Protein AF-A0A0J7KMX7-F1 (afdb_monomer_lite)

InterPro domains:
  IPR000917 Sulfatase, N-terminal [PF00884] (18-261)
  IPR000917 Sulfatase, N-terminal [PF00884] (419-733)
  IPR017850 Alkaline-phosphatase-like, core domain superfamily [G3DSA:3.40.720.10] (3-287)
  IPR017850 Alkaline-phosphatase-like, core domain superfamily [G3DSA:3.40.720.10] (419-759)
  IPR017850 Alkaline-phosphatase-like, core domain superfamily [SSF53649] (4-416)
  IPR017850 Alkaline-phosphatase-like, core domain superfamily [SSF53649] (419-877)
  IPR024607 Sulfatase, conserved site [PS00149] (35-45)
  IPR024607 Sulfatase, conserved site [PS00149] (501-511)
  IPR024607 Sulfatase, conserved site [PS00523] (453-465)
  IPR047115 Arylsulfatase B [PTHR10342] (419-878)

Sequence (880 aa):
MLLHAGMQGEGIQGGEPRGIPLNVRILPEYLRSLGYMTKLIGKWHVGYYTPQHTPLHRGFDSFLGFYNSHVTYYDYKYSFQNMSGYDMHRGDAPAYGSTDKYVTDLFTDEAIRIIQYHEPSRPLYLQISHLAVHAPLESPHDYGHYDRQFMHIREINRRKYARMVSRLDNSVGRIVQALGSRGMLKDSLILFLTDNGAASIGKFRNYGSNYPLRGMKYTLYEGGVRGAAVLWSPRLRKTARVCDDLMHVTDWLPTLYSIAGGDVRDLGEIDGVDQWCMLNGSLPSARDRLLLNIDEISKTEGAIYKQFKLLRGSIEGGYYDGYYRDIERLMPHDHKKSIQEDMPLYTDTVLKSAVSQSITRHLGDPVTQPSTMIQLRREATVNCRPRDSFITCNVTECLFDINNDPCETKNIAEQYSRGWNDVSFHGADEIPTPNIDALAYNGVILNRHYVLPICTPSRTAFLTGKYPIRTGMQGYPLRGAEPRGIPLNNILLPEYLRRFGYATHLVGKWHVGYHTKNYGPTRRGFDNFVGYYNGYIQYFNHTLYENEQFGYDLHRIVGDNHTIEYRYEYMTDLITDEAENIISSHNPAQPLYLQLAHLAAHSSDAEEIMEVRNWEETNVTLGYIEDINRRKYASVVATLDESVGRVIDALKRADMLKNSIIIFIADNGAQTEGILKNHGSNYPLRGLKFSLFEGGIRGAACIYSPLIDHPSRVSTQLFHITDWLPTLYSAAGGNPNDLKQLDGIDQWSAIKSARDGKRKSVLMNIDEKNNEAALIGYYKLVRDKSEYQKYYDYSGNNALYPKYNATNVLASPAASAIANISTSVLNKNKIMQLRKEATVICKNFMDFSNCTNRTCLFNVYEDPCETTDLSSKYPKVTLN

Organism: Lasius niger (NCBI:txid67767)

Foldseek 3Di:
DCVVQVVFDDFDAPLPQDFRDLPAQDQLQLLVVLQAQEEEEEEDRRDDNDLCRDPVVRNHVWYWYFYHPAADQFQCWDDDDPDIDRTTDTRVHGPPPPGGDGSLVVRLVVLLVCLLPDDLVTHYHYHYPDRPPWDPQDADPVCVVQCVVCVVQPPVLLSSSVRSVVSNLVSVLSNLLSCLVSLNQQPDKDKDKDPWAAQCDDDGHSVDALPPAWFGDPDPTCNTAVIDMDIDHPPQQDPLADQPADAHPQQCSLQVSVVSVHDSVVSPDGPHHHCNCVRSPNDGGPDQKDWPDQHPVQRWGWMGGHQKIKIAHDGPRCPGGFHRDRPVVVDDPDDPDPPVVPHDDPLVCVCPGSNQVSCCVRPHDGPDDSVSVVVRVVVPDDDDDADRDDDGNHAPIFMDRCVVVVRSRDGCPCVQFFAQAQEPLRPFQQFDQLQVLLQPQQAEWALQEWAFLDFQQRLLLLFQLAGCVVQVSPDDFDFPLDLFFRPLPGQTLLQLVVVLQAQFEEEEEDRGDPNDVCRDPCVRRHQWYWYFYHPAADQFQCWADTPNDIDHGTWTDHNHDIDGDGGRAGRLVVLLVVLLVCLLPDDLVGHYHYHRDDNPPFFGPPPLRQDAPDPVCLCVPNVLVPPPLLSSNSRSSNSNSVSSLSNLLSCLVSVNQQADKDKDKDNWAAQCDDDRHRNRFRPPAAFGRLWPTCRSIRMGITMHHNQAPDGRYYDNAHHYSSQNSLQVCVVSVHDSVVSPDRPHDHCVCCRRVVDHGPDQKDFRDDDVVAWGWIGGRQKIKIQGQDPTGAHDDDRSRDPSRDGDDVVSSCVGSNNVSCVVNDPDDDDPVSSVVSSSVSHDGADDRPAADHRHPFIFMDRCVVHVRRRDTCCVVCVVVGPD

pLDDT: mean 89.1, std 11.04, range [34.88, 98.75]

Secondary structure (DSSP, 8-state):
-TTTTT--SSPPPTT-S--S-TTS--HHHHHHHTT-EEEEEEE--S--SSGGGSGGGTT-SEEEEESSS---TTT-EEEETTEEEE-EEETTEE-TT-TTS-HHHHHHHHHHHHHHHS-TTS-EEEEEE--TTPSS----S-HHHHHHHTTT--SHHHHHHHHHHHHHHHHHHHHHHHHHHTT-GGG--EEEE-SS----SSTT------TTSS--TTSSSHHHH---EEEE-TT-SS-S----S---GGGHHHHHHHHTT--GGGG-S-S----HHHHTTSSS-S-SEEEEEEETTTTEEEEEETTEEEEE--GGGGTT-S----GGGGS--------GGGSPPHHHHHHTSHHHHHHHHHH-S-SS-HHHHHHHHHHT-------S----TTSS-EEEETTT-TT-----GGGG----TTSGGGT-SSS--HHHHHHHHHSEEETTEE--SSHHHHHHHHHHSS-GGGTT--SSPPPTT-S--S-TTSPPHHHHHHHTT-EEEEEEE--S--SSGGGSGGGTT-SEEEEESSS---TTT-EEEETTEEEE--EEEETTEEEE----S-HHHHHHHHHHHHHHHS-TTS-EEEEEE--TT---SSSSSS--S-HHHHHHHHTT--SHHHHHHHHHHHHHHHHHHHHHHHHHHTT-GGG--EEEE-SS----SSTT------TTSS--TT--SHHHHBPPEEEE-TT-SS-SEEE-S-EEGGGHHHHHHHHTT--GGG-TT-S----HHHHHH-PPPS--EEEEEE-SSSEEEEEETTEEEEEE-SS--S-----S--TTSPPP-HHHHHTSHHHHHHHTT-SS---HHHHHHHHHHH----S--S-----SSS-EEEETTT-TT--S--TTT-HHHH--

Structure (mmCIF, N/CA/C/O backbone):
data_AF-A0A0J7KMX7-F1
#
_entry.id   AF-A0A0J7KMX7-F1
#
loop_
_atom_site.group_PDB
_atom_site.id
_atom_site.type_symbol
_atom_site.label_atom_id
_atom_site.label_alt_id
_atom_site.label_comp_id
_atom_site.label_asym_id
_atom_site.label_entity_id
_atom_site.label_seq_id
_atom_site.pdbx_PDB_ins_code
_atom_site.Cartn_x
_atom_site.Cartn_y
_atom_site.Cartn_z
_atom_site.occupancy
_atom_site.B_iso_or_equiv
_atom_site.auth_seq_id
_atom_site.auth_comp_id
_atom_site.auth_asym_id
_atom_site.auth_atom_id
_atom_site.pdbx_PDB_model_num
ATOM 1 N N . MET A 1 1 ? 9.677 -7.112 -25.890 1.00 45.56 1 MET A N 1
ATOM 2 C CA . MET A 1 1 ? 10.521 -7.639 -26.977 1.00 45.56 1 MET A CA 1
ATOM 3 C C . MET A 1 1 ? 11.489 -8.673 -26.419 1.00 45.56 1 MET A C 1
ATOM 5 O O . MET A 1 1 ? 11.495 -9.780 -26.923 1.00 45.56 1 MET A O 1
ATOM 9 N N . LEU A 1 2 ? 12.241 -8.377 -25.345 1.00 46.12 2 LEU A N 1
ATOM 10 C CA . LEU A 1 2 ? 13.141 -9.357 -24.703 1.00 46.12 2 LEU A CA 1
ATOM 11 C C . LEU A 1 2 ? 12.406 -10.524 -24.014 1.00 46.12 2 LEU A C 1
ATOM 13 O O . LEU A 1 2 ? 12.855 -11.656 -24.152 1.00 46.12 2 LEU A O 1
ATOM 17 N N . LEU A 1 3 ? 11.262 -10.260 -23.360 1.00 53.22 3 LEU A N 1
ATOM 18 C CA . LEU A 1 3 ? 10.352 -11.278 -22.794 1.00 53.22 3 LEU A CA 1
ATOM 19 C C . LEU A 1 3 ? 9.886 -12.279 -23.857 1.00 53.22 3 LEU A C 1
ATOM 21 O O . LEU A 1 3 ? 10.159 -13.468 -23.768 1.00 53.22 3 LEU A O 1
ATOM 25 N N . HIS A 1 4 ? 9.250 -11.772 -24.914 1.00 57.50 4 HIS A N 1
ATOM 26 C CA . HIS A 1 4 ? 8.738 -12.595 -26.012 1.00 57.50 4 HIS A CA 1
ATOM 27 C C . HIS A 1 4 ? 9.840 -13.281 -26.835 1.00 57.50 4 HIS A C 1
ATOM 29 O O . HIS A 1 4 ? 9.581 -14.301 -27.464 1.00 57.50 4 HIS A O 1
ATOM 35 N N . ALA A 1 5 ? 11.065 -12.744 -26.823 1.00 64.88 5 ALA A N 1
ATOM 36 C CA . ALA A 1 5 ? 12.210 -13.320 -27.523 1.00 64.88 5 ALA A CA 1
ATOM 37 C C . ALA A 1 5 ? 13.050 -14.283 -26.662 1.00 64.88 5 ALA A C 1
ATOM 39 O O . ALA A 1 5 ? 14.007 -14.849 -27.183 1.00 64.88 5 ALA A O 1
ATOM 40 N N . GLY A 1 6 ? 12.748 -14.451 -25.365 1.00 62.81 6 GLY A N 1
ATOM 41 C CA . GLY A 1 6 ? 13.539 -15.296 -24.456 1.00 62.81 6 GLY A CA 1
ATOM 42 C C . GLY A 1 6 ? 14.976 -14.800 -24.239 1.00 62.81 6 GLY A C 1
ATOM 43 O O . GLY A 1 6 ? 15.877 -15.583 -23.954 1.00 62.81 6 GLY A O 1
ATOM 44 N N . MET A 1 7 ? 15.207 -13.497 -24.407 1.00 74.44 7 MET A N 1
ATOM 45 C CA . MET A 1 7 ? 16.535 -12.863 -24.375 1.00 74.44 7 MET A CA 1
ATOM 46 C C . MET A 1 7 ? 16.782 -12.102 -23.062 1.00 74.44 7 MET A C 1
ATOM 48 O O . MET A 1 7 ? 17.544 -11.139 -23.029 1.00 74.44 7 MET A O 1
ATOM 52 N N . GLN A 1 8 ? 16.096 -12.502 -21.992 1.00 69.38 8 GLN A N 1
ATOM 53 C CA . GLN A 1 8 ? 16.227 -11.917 -20.656 1.00 69.38 8 GLN A CA 1
ATOM 54 C C . GLN A 1 8 ? 17.433 -12.503 -19.905 1.00 69.38 8 GLN A C 1
ATOM 56 O O . GLN A 1 8 ? 17.935 -13.569 -20.265 1.00 69.38 8 GLN A O 1
ATOM 61 N N . GLY A 1 9 ? 17.889 -11.810 -18.860 1.00 66.69 9 GLY A N 1
ATOM 62 C CA . GLY A 1 9 ? 19.035 -12.217 -18.043 1.00 66.69 9 GLY A CA 1
ATOM 63 C C . GLY A 1 9 ? 20.355 -11.583 -18.485 1.00 66.69 9 GLY A C 1
ATOM 64 O O . GLY A 1 9 ? 20.386 -10.479 -19.034 1.00 66.69 9 GLY A O 1
ATOM 65 N N . GLU A 1 10 ? 21.472 -12.270 -18.228 1.00 69.62 10 GLU A N 1
ATOM 66 C CA . GLU A 1 10 ? 22.795 -11.760 -18.593 1.00 69.62 10 GLU A CA 1
ATOM 67 C C . GLU A 1 10 ? 22.977 -11.635 -20.116 1.00 69.62 10 GLU A C 1
ATOM 69 O O . GLU A 1 10 ? 22.437 -12.414 -20.913 1.00 69.62 10 GLU A O 1
ATOM 74 N N . GLY A 1 11 ? 23.773 -10.638 -20.524 1.00 74.00 11 GLY A N 1
ATOM 75 C CA . GLY A 1 11 ? 24.119 -10.426 -21.929 1.00 74.00 11 GLY A CA 1
ATOM 76 C C . GLY A 1 11 ? 24.773 -11.665 -22.547 1.00 74.00 11 GLY A C 1
ATOM 77 O O . GLY A 1 11 ? 25.501 -12.381 -21.867 1.00 74.00 11 GLY A O 1
ATOM 78 N N . ILE A 1 12 ? 24.519 -11.898 -23.838 1.00 82.38 12 ILE A N 1
ATOM 79 C CA . ILE A 1 12 ? 25.042 -13.065 -24.563 1.00 82.38 12 ILE A CA 1
ATOM 80 C C . ILE A 1 12 ? 26.568 -13.089 -24.492 1.00 82.38 12 ILE A C 1
ATOM 82 O O . ILE A 1 12 ? 27.230 -12.166 -24.964 1.00 82.38 12 ILE A O 1
ATOM 86 N N . GLN A 1 13 ? 27.137 -14.148 -23.926 1.00 81.69 13 GLN A N 1
ATOM 87 C CA . GLN A 1 13 ? 28.582 -14.341 -23.925 1.00 81.69 13 GLN A CA 1
ATOM 88 C C . GLN A 1 13 ? 29.049 -14.933 -25.260 1.00 81.69 13 GLN A C 1
ATOM 90 O O . GLN A 1 13 ? 28.269 -15.503 -26.029 1.00 81.69 13 GLN A O 1
ATOM 95 N N . GLY A 1 14 ? 30.340 -14.777 -25.562 1.00 78.44 14 GLY A N 1
ATOM 96 C CA . GLY A 1 14 ? 30.901 -15.344 -26.783 1.00 78.44 14 GLY A CA 1
ATOM 97 C C . GLY A 1 14 ? 30.680 -16.858 -26.858 1.00 78.44 14 GLY A C 1
ATOM 98 O O . GLY A 1 14 ? 30.738 -17.549 -25.848 1.00 78.44 14 GLY A O 1
ATOM 99 N N . GLY A 1 15 ? 30.371 -17.381 -28.042 1.00 73.38 15 GLY A N 1
ATOM 100 C CA . GLY A 1 15 ? 30.168 -18.820 -28.241 1.00 73.38 15 GLY A CA 1
ATOM 101 C C . GLY A 1 15 ? 28.919 -19.436 -27.589 1.00 73.38 15 GLY A C 1
ATOM 102 O O . GLY A 1 15 ? 28.710 -20.637 -27.754 1.00 73.38 15 GLY A O 1
ATOM 103 N N . GLU A 1 16 ? 28.069 -18.669 -26.894 1.00 84.94 16 GLU A N 1
ATOM 104 C CA . GLU A 1 16 ? 26.796 -19.193 -26.388 1.00 84.94 16 GLU A CA 1
ATOM 105 C C . GLU A 1 16 ? 25.876 -19.634 -27.542 1.00 84.94 16 GLU A C 1
ATOM 107 O O . GLU A 1 16 ? 25.767 -18.927 -28.551 1.00 84.94 16 GLU A O 1
ATOM 112 N N . PRO A 1 17 ? 25.149 -20.761 -27.400 1.00 87.31 17 PRO A N 1
ATOM 113 C CA . PRO A 1 17 ? 24.305 -21.304 -28.455 1.00 87.31 17 PRO A CA 1
ATOM 114 C C . PRO A 1 17 ? 22.946 -20.601 -28.577 1.00 87.31 17 PRO A C 1
ATOM 116 O O . PRO A 1 17 ? 21.908 -21.246 -28.719 1.00 87.31 17 PRO A O 1
ATOM 119 N N . ARG A 1 18 ? 22.930 -19.267 -28.494 1.00 86.12 18 ARG A N 1
ATOM 120 C CA . ARG A 1 18 ? 21.712 -18.453 -28.580 1.00 86.12 18 ARG A CA 1
ATOM 121 C C . ARG A 1 18 ? 21.936 -17.125 -29.302 1.00 86.12 18 ARG A C 1
ATOM 123 O O . ARG A 1 18 ? 23.049 -16.611 -29.398 1.00 86.12 18 ARG A O 1
ATOM 130 N N . GLY A 1 19 ? 20.844 -16.565 -29.800 1.00 88.88 19 GLY A N 1
ATOM 131 C CA . GLY A 1 19 ? 20.765 -15.249 -30.422 1.00 88.88 19 GLY A CA 1
ATOM 132 C C . GLY A 1 19 ? 19.311 -14.832 -30.589 1.00 88.88 19 GLY A C 1
ATOM 133 O O . GLY A 1 19 ? 18.416 -15.576 -30.188 1.00 88.88 19 GLY A O 1
ATOM 134 N N . ILE A 1 20 ? 19.065 -13.659 -31.185 1.00 89.44 20 ILE A N 1
ATOM 135 C CA . ILE A 1 20 ? 17.686 -13.226 -31.470 1.00 89.44 20 ILE A CA 1
ATOM 136 C C . ILE A 1 20 ? 16.990 -14.334 -32.271 1.00 89.44 20 ILE A C 1
ATOM 138 O O . ILE A 1 20 ? 17.501 -14.662 -33.351 1.00 89.44 20 ILE A O 1
ATOM 142 N N . PRO A 1 21 ? 15.835 -14.850 -31.806 1.00 90.69 21 PRO A N 1
ATOM 143 C CA . PRO A 1 21 ? 15.128 -15.930 -32.476 1.00 90.69 21 PRO A CA 1
ATOM 144 C C . PRO A 1 21 ? 14.936 -15.657 -33.969 1.00 90.69 21 PRO A C 1
ATOM 146 O O . PRO A 1 21 ? 14.605 -14.540 -34.376 1.00 90.69 21 PRO A O 1
ATOM 149 N N . LEU A 1 22 ? 15.166 -16.678 -34.794 1.00 90.94 22 LEU A N 1
ATOM 150 C CA . LEU A 1 22 ? 15.139 -16.542 -36.255 1.00 90.94 22 LEU A CA 1
ATOM 151 C C . LEU A 1 22 ? 13.735 -16.266 -36.811 1.00 90.94 22 LEU A C 1
ATOM 153 O O . LEU A 1 22 ? 13.607 -15.752 -37.915 1.00 90.94 22 LEU A O 1
ATOM 157 N N . ASN A 1 23 ? 12.685 -16.580 -36.050 1.00 89.19 23 ASN A N 1
ATOM 158 C CA . ASN A 1 23 ? 11.301 -16.239 -36.382 1.00 89.19 23 ASN A CA 1
ATOM 159 C C . ASN A 1 23 ? 10.937 -14.781 -36.045 1.00 89.19 23 ASN A C 1
ATOM 161 O O . ASN A 1 23 ? 9.851 -14.335 -36.407 1.00 89.19 23 ASN A O 1
ATOM 165 N N . VAL A 1 24 ? 11.812 -14.038 -35.359 1.00 89.88 24 VAL A N 1
ATOM 166 C CA . VAL A 1 24 ? 11.607 -12.619 -35.051 1.00 89.88 24 VAL A CA 1
ATOM 167 C C . VAL A 1 24 ? 12.258 -11.772 -36.137 1.00 89.88 24 VAL A C 1
ATOM 169 O O . VAL A 1 24 ? 13.485 -11.703 -36.247 1.00 89.88 24 VAL A O 1
ATOM 172 N N . ARG A 1 25 ? 11.423 -11.081 -36.911 1.00 91.75 25 ARG A N 1
ATOM 173 C CA . ARG A 1 25 ? 11.870 -10.117 -37.917 1.00 91.75 25 ARG A CA 1
ATOM 174 C C . ARG A 1 25 ? 12.316 -8.813 -37.253 1.00 91.75 25 ARG A C 1
ATOM 176 O O . ARG A 1 25 ? 11.619 -8.295 -36.380 1.00 91.75 25 ARG A O 1
ATOM 183 N N . ILE A 1 26 ? 13.457 -8.267 -37.666 1.00 93.56 26 ILE A N 1
ATOM 184 C CA . ILE A 1 26 ? 14.030 -7.031 -37.105 1.00 93.56 26 ILE A CA 1
ATOM 185 C C . ILE A 1 26 ? 13.993 -5.858 -38.096 1.00 93.56 26 ILE A C 1
ATOM 187 O O . ILE A 1 26 ? 13.775 -6.032 -39.293 1.00 93.56 26 ILE A O 1
ATOM 191 N N . LEU A 1 27 ? 14.209 -4.635 -37.595 1.00 96.06 27 LEU A N 1
ATOM 192 C CA . LEU A 1 27 ? 14.105 -3.377 -38.354 1.00 96.06 27 LEU A CA 1
ATOM 193 C C . LEU A 1 27 ? 14.727 -3.394 -39.771 1.00 96.06 27 LEU A C 1
ATOM 195 O O . LEU A 1 27 ? 14.021 -3.021 -40.710 1.00 96.06 27 LEU A O 1
ATOM 199 N N . PRO A 1 28 ? 15.994 -3.810 -39.988 1.00 97.38 28 PRO A N 1
ATOM 200 C CA . PRO A 1 28 ? 16.579 -3.822 -41.333 1.00 97.38 28 PRO A CA 1
ATOM 201 C C . PRO A 1 28 ? 15.814 -4.724 -42.310 1.00 97.38 28 PRO A C 1
ATOM 203 O O . PRO A 1 28 ? 15.680 -4.373 -43.478 1.00 97.38 28 PRO A O 1
ATOM 206 N N . GLU A 1 29 ? 15.240 -5.841 -41.860 1.00 96.50 29 GLU A N 1
ATOM 207 C CA . GLU A 1 29 ? 14.441 -6.716 -42.724 1.00 96.50 29 GLU A CA 1
ATOM 208 C C . GLU A 1 29 ? 13.156 -6.024 -43.192 1.00 96.50 29 GLU A C 1
ATOM 210 O O . GLU A 1 29 ? 12.762 -6.185 -44.348 1.00 96.50 29 GLU A O 1
ATOM 215 N N . TYR A 1 30 ? 12.505 -5.247 -42.319 1.00 97.38 30 TYR A N 1
ATOM 216 C CA . TYR A 1 30 ? 11.327 -4.442 -42.666 1.00 97.38 30 TYR A CA 1
ATOM 217 C C . TYR A 1 30 ? 11.674 -3.296 -43.623 1.00 97.38 30 TYR A C 1
ATOM 219 O O . TYR A 1 30 ? 11.022 -3.122 -44.653 1.00 97.38 30 TYR A O 1
ATOM 227 N N . LEU A 1 31 ? 12.743 -2.545 -43.348 1.00 97.81 31 LEU A N 1
ATOM 228 C CA . LEU A 1 31 ? 13.168 -1.449 -44.225 1.00 97.81 31 LEU A CA 1
ATOM 229 C C . LEU A 1 31 ? 13.608 -1.957 -45.602 1.00 97.81 31 LEU A C 1
ATOM 231 O O . LEU A 1 31 ? 13.303 -1.336 -46.621 1.00 97.81 31 LEU A O 1
ATOM 235 N N . ARG A 1 32 ? 14.261 -3.122 -45.662 1.00 95.69 32 ARG A N 1
ATOM 236 C CA . ARG A 1 32 ? 14.648 -3.755 -46.926 1.00 95.69 32 ARG A CA 1
ATOM 237 C C . ARG A 1 32 ? 13.437 -4.066 -47.810 1.00 95.69 32 ARG A C 1
ATOM 239 O O . ARG A 1 32 ? 13.529 -3.870 -49.019 1.00 95.69 32 ARG A O 1
ATOM 246 N N . SER A 1 33 ? 12.296 -4.472 -47.238 1.00 94.56 33 SER A N 1
ATOM 247 C CA . SER A 1 33 ? 11.061 -4.658 -48.022 1.00 94.56 33 SER A CA 1
ATOM 248 C C . SER A 1 33 ? 10.464 -3.358 -48.568 1.00 94.56 33 SER A C 1
ATOM 250 O O . SER A 1 33 ? 9.734 -3.409 -49.550 1.00 94.56 33 SER A O 1
ATOM 252 N N . LEU A 1 34 ? 10.830 -2.200 -48.007 1.00 96.88 34 LEU A N 1
ATOM 253 C CA . LEU A 1 34 ? 10.487 -0.875 -48.541 1.00 96.88 34 LEU A CA 1
ATOM 254 C C . LEU A 1 34 ? 11.533 -0.343 -49.543 1.00 96.88 34 LEU A C 1
ATOM 256 O O . LEU A 1 34 ? 11.498 0.822 -49.929 1.00 96.88 34 LEU A O 1
ATOM 260 N N . GLY A 1 35 ? 12.497 -1.173 -49.955 1.00 96.19 35 GLY A N 1
ATOM 261 C CA . GLY A 1 35 ? 13.528 -0.813 -50.934 1.00 96.19 35 GLY A CA 1
ATOM 262 C C . GLY A 1 35 ? 14.780 -0.151 -50.348 1.00 96.19 35 GLY A C 1
ATOM 263 O O . GLY A 1 35 ? 15.694 0.197 -51.107 1.00 96.19 35 GLY A O 1
ATOM 264 N N . TYR A 1 36 ? 14.876 -0.016 -49.020 1.00 97.81 36 TYR A N 1
ATOM 265 C CA . TYR A 1 36 ? 16.076 0.524 -48.380 1.00 97.81 36 TYR A CA 1
ATOM 266 C C . TYR A 1 36 ? 17.273 -0.388 -48.623 1.00 97.81 36 TYR A C 1
ATOM 268 O O . TYR A 1 36 ? 17.190 -1.614 -48.534 1.00 97.81 36 TYR A O 1
ATOM 276 N N . MET A 1 37 ? 18.414 0.230 -48.908 1.00 98.00 37 MET A N 1
ATOM 277 C CA . MET A 1 37 ? 19.699 -0.421 -48.727 1.00 98.00 37 MET A CA 1
ATOM 278 C C . MET A 1 37 ? 20.070 -0.348 -47.246 1.00 98.00 37 MET A C 1
ATOM 280 O O . MET A 1 37 ? 20.050 0.731 -46.658 1.00 98.00 37 MET A O 1
ATOM 284 N N . THR A 1 38 ? 20.407 -1.475 -46.636 1.00 98.38 38 THR A N 1
ATOM 285 C CA . THR A 1 38 ? 20.627 -1.590 -45.189 1.00 98.38 38 THR A CA 1
ATOM 286 C C . THR A 1 38 ? 22.082 -1.934 -44.891 1.00 98.38 38 THR A C 1
ATOM 288 O O . THR A 1 38 ? 22.680 -2.826 -45.495 1.00 98.38 38 THR A O 1
ATOM 291 N N . LYS A 1 39 ? 22.701 -1.192 -43.975 1.00 98.38 39 LYS A N 1
ATOM 292 C CA . LYS A 1 39 ? 24.139 -1.261 -43.701 1.00 98.38 39 LYS A CA 1
ATOM 293 C C . LYS A 1 39 ? 24.385 -1.229 -42.199 1.00 98.38 39 LYS A C 1
ATOM 295 O O . LYS A 1 39 ? 23.891 -0.325 -41.529 1.00 98.38 39 LYS A O 1
ATOM 300 N N . LEU A 1 40 ? 25.167 -2.182 -41.690 1.00 98.56 40 LEU A N 1
ATOM 301 C CA . LEU A 1 40 ? 25.608 -2.200 -40.295 1.00 98.56 40 LEU A CA 1
ATOM 302 C C . LEU A 1 40 ? 27.121 -2.006 -40.209 1.00 98.56 40 LEU A C 1
ATOM 304 O O . LEU A 1 40 ? 27.889 -2.713 -40.865 1.00 98.56 40 LEU A O 1
ATOM 308 N N . ILE A 1 41 ? 27.542 -1.080 -39.354 1.00 98.50 41 ILE A N 1
ATOM 309 C CA . ILE A 1 41 ? 28.933 -0.903 -38.954 1.00 98.50 41 ILE A CA 1
ATOM 310 C C . ILE A 1 41 ? 29.028 -1.032 -37.434 1.00 98.50 41 ILE A C 1
ATOM 312 O O . ILE A 1 41 ? 28.276 -0.389 -36.704 1.00 98.50 41 ILE A O 1
ATOM 316 N N . GLY A 1 42 ? 29.982 -1.819 -36.950 1.00 97.12 42 GLY A N 1
ATOM 317 C CA . GLY A 1 42 ? 30.310 -1.930 -35.533 1.00 97.12 42 GLY A CA 1
ATOM 318 C C . GLY A 1 42 ? 29.668 -3.109 -34.814 1.00 97.12 42 GLY A C 1
ATOM 319 O O . GLY A 1 42 ? 29.633 -4.223 -35.330 1.00 97.12 42 GLY A O 1
ATOM 320 N N . LYS A 1 43 ? 29.265 -2.897 -33.564 1.00 95.81 43 LYS A N 1
ATOM 321 C CA . LYS A 1 43 ? 28.862 -3.976 -32.656 1.00 95.81 43 LYS A CA 1
ATOM 322 C C . LYS A 1 43 ? 27.558 -4.656 -33.094 1.00 95.81 43 LYS A C 1
ATOM 324 O O . LYS A 1 43 ? 26.554 -3.975 -33.284 1.00 95.81 43 LYS A O 1
ATOM 329 N N . TRP A 1 44 ? 27.565 -5.990 -33.161 1.00 94.50 44 TRP A N 1
ATOM 330 C CA . TRP A 1 44 ? 26.364 -6.821 -33.335 1.00 94.50 44 TRP A CA 1
ATOM 331 C C . TRP A 1 44 ? 25.807 -7.319 -31.991 1.00 94.50 44 TRP A C 1
ATOM 333 O O . TRP A 1 44 ? 24.721 -6.912 -31.605 1.00 94.50 44 TRP A O 1
ATOM 343 N N . HIS A 1 45 ? 26.556 -8.146 -31.251 1.00 91.75 45 HIS A N 1
ATOM 344 C CA . HIS A 1 45 ? 26.289 -8.593 -29.869 1.00 91.75 45 HIS A CA 1
ATOM 345 C C . HIS A 1 45 ? 24.842 -8.987 -29.521 1.00 91.75 45 HIS A C 1
ATOM 347 O O . HIS A 1 45 ? 24.354 -8.728 -28.420 1.00 91.75 45 HIS A O 1
ATOM 353 N N . VAL A 1 46 ? 24.171 -9.653 -30.457 1.00 90.88 46 VAL A N 1
ATOM 354 C CA . VAL A 1 46 ? 22.826 -10.219 -30.271 1.00 90.88 46 VAL A CA 1
ATOM 355 C C . VAL A 1 46 ? 22.757 -11.693 -30.709 1.00 90.88 46 VAL A C 1
ATOM 357 O O . VAL A 1 46 ? 21.695 -12.215 -31.050 1.00 90.88 46 VAL A O 1
ATOM 360 N N . GLY A 1 47 ? 23.913 -12.365 -30.655 1.00 89.75 47 GLY A N 1
ATOM 361 C CA . GLY A 1 47 ? 24.110 -13.786 -30.946 1.00 89.75 47 GLY A CA 1
ATOM 362 C C . GLY A 1 47 ? 24.643 -14.063 -32.350 1.00 89.75 47 GLY A C 1
ATOM 363 O O . GLY A 1 47 ? 24.313 -13.370 -33.307 1.00 89.75 47 GLY A O 1
ATOM 364 N N . TYR A 1 48 ? 25.501 -15.076 -32.462 1.00 91.69 48 TYR A N 1
ATOM 365 C CA . TYR A 1 48 ? 26.155 -15.485 -33.713 1.00 91.69 48 TYR A CA 1
ATOM 366 C C . TYR A 1 48 ? 26.403 -17.004 -33.765 1.00 91.69 48 TYR A C 1
ATOM 368 O O . TYR A 1 48 ? 27.320 -17.470 -34.433 1.00 91.69 48 TYR A O 1
ATOM 376 N N . TYR A 1 49 ? 25.586 -17.787 -33.048 1.00 88.69 49 TYR A N 1
ATOM 377 C CA . TYR A 1 49 ? 25.763 -19.240 -32.929 1.00 88.69 49 TYR A CA 1
ATOM 378 C C . TYR A 1 49 ? 25.736 -19.971 -34.279 1.00 88.69 49 TYR A C 1
ATOM 380 O O . TYR A 1 49 ? 26.475 -20.929 -34.490 1.00 88.69 49 TYR A O 1
ATOM 388 N N . THR A 1 50 ? 24.902 -19.499 -35.207 1.00 91.50 50 THR A N 1
ATOM 389 C CA . THR A 1 50 ? 24.848 -19.994 -36.586 1.00 91.50 50 THR A CA 1
ATOM 390 C C . THR A 1 50 ? 24.940 -18.823 -37.566 1.00 91.50 50 THR A C 1
ATOM 392 O O . THR A 1 50 ? 24.606 -17.698 -37.179 1.00 91.50 50 THR A O 1
ATOM 395 N N . PRO A 1 51 ? 25.305 -19.057 -38.844 1.00 91.56 51 PRO A N 1
ATOM 396 C CA . PRO A 1 51 ? 25.315 -18.004 -39.862 1.00 91.56 51 PRO A CA 1
ATOM 397 C C . PRO A 1 51 ? 23.988 -17.242 -39.954 1.00 91.56 51 PRO A C 1
ATOM 399 O O . PRO A 1 51 ? 23.981 -16.031 -40.104 1.00 91.56 51 PRO A O 1
ATOM 402 N N . GLN A 1 52 ? 22.851 -17.912 -39.741 1.00 93.94 52 GLN A N 1
ATOM 403 C CA . GLN A 1 52 ? 21.527 -17.276 -39.759 1.00 93.94 52 GLN A CA 1
ATOM 404 C C . GLN A 1 52 ? 21.355 -16.194 -38.681 1.00 93.94 52 GLN A C 1
ATOM 406 O O . GLN A 1 52 ? 20.486 -15.338 -38.813 1.00 93.94 52 GLN A O 1
ATOM 411 N N . HIS A 1 53 ? 22.167 -16.212 -37.621 1.00 93.62 53 HIS A N 1
ATOM 412 C CA . HIS A 1 53 ? 22.155 -15.194 -36.574 1.00 93.62 53 HIS A CA 1
ATOM 413 C C . HIS A 1 53 ? 23.097 -14.014 -36.864 1.00 93.62 53 HIS A C 1
ATOM 415 O O . HIS A 1 53 ? 23.063 -13.046 -36.109 1.00 93.62 53 HIS A O 1
ATOM 421 N N . THR A 1 54 ? 23.928 -14.049 -37.912 1.00 95.19 54 THR A N 1
ATOM 422 C CA . THR A 1 54 ? 24.842 -12.940 -38.237 1.00 95.19 54 THR A CA 1
ATOM 423 C C . THR A 1 54 ? 24.123 -11.835 -39.032 1.00 95.19 54 THR A C 1
ATOM 425 O O . THR A 1 54 ? 23.077 -12.077 -39.643 1.00 95.19 54 THR A O 1
ATOM 428 N N . PRO A 1 55 ? 24.658 -10.597 -39.064 1.00 96.88 55 PRO A N 1
ATOM 429 C CA . PRO A 1 55 ? 23.972 -9.445 -39.656 1.00 96.88 55 PRO A CA 1
ATOM 430 C C . PRO A 1 55 ? 23.485 -9.630 -41.101 1.00 96.88 55 PRO A C 1
ATOM 432 O O . PRO A 1 55 ? 22.394 -9.165 -41.436 1.00 96.88 55 PRO A O 1
ATOM 435 N N . LEU A 1 56 ? 24.260 -10.314 -41.956 1.00 96.75 56 LEU A N 1
ATOM 436 C CA . LEU A 1 56 ? 23.914 -10.502 -43.374 1.00 96.75 56 LEU A CA 1
ATOM 437 C C . LEU A 1 56 ? 22.637 -11.327 -43.570 1.00 96.75 56 LEU A C 1
ATOM 439 O O . LEU A 1 56 ? 21.879 -11.101 -44.513 1.00 96.75 56 LEU A O 1
ATOM 443 N N . HIS A 1 57 ? 22.379 -12.257 -42.654 1.00 95.75 57 HIS A N 1
ATOM 444 C CA . HIS A 1 57 ? 21.199 -13.122 -42.676 1.00 95.75 57 HIS A CA 1
ATOM 445 C C . HIS A 1 57 ? 20.036 -12.530 -41.875 1.00 95.75 57 HIS A C 1
ATOM 447 O O . HIS A 1 57 ? 18.942 -13.082 -41.876 1.00 95.75 57 HIS A O 1
ATOM 453 N N . ARG A 1 58 ? 20.252 -11.376 -41.232 1.00 95.88 58 ARG A N 1
ATOM 454 C CA . ARG A 1 58 ? 19.275 -10.640 -40.415 1.00 95.88 58 ARG A CA 1
ATOM 455 C C . ARG A 1 58 ? 18.912 -9.286 -41.017 1.00 95.88 58 ARG A C 1
ATOM 457 O O . ARG A 1 58 ? 18.641 -8.320 -40.314 1.00 95.88 58 ARG A O 1
ATOM 464 N N . GLY A 1 59 ? 18.906 -9.224 -42.346 1.00 95.94 59 GLY A N 1
ATOM 465 C CA . GLY A 1 59 ? 18.356 -8.109 -43.110 1.00 95.94 59 GLY A CA 1
ATOM 466 C C . GLY A 1 59 ? 19.365 -7.093 -43.623 1.00 95.94 59 GLY A C 1
ATOM 467 O O . GLY A 1 59 ? 18.968 -6.314 -44.482 1.00 95.94 59 GLY A O 1
ATOM 468 N N . PHE A 1 60 ? 20.628 -7.111 -43.178 1.00 98.06 60 PHE A N 1
ATOM 469 C CA . PHE A 1 60 ? 21.645 -6.159 -43.639 1.00 98.06 60 PHE A CA 1
ATOM 470 C C . PHE A 1 60 ? 22.287 -6.570 -44.970 1.00 98.06 60 PHE A C 1
ATOM 472 O O . PHE A 1 60 ? 22.760 -7.691 -45.125 1.00 98.06 60 PHE A O 1
ATOM 479 N N . ASP A 1 61 ? 22.407 -5.632 -45.913 1.00 97.75 61 ASP A N 1
ATOM 480 C CA . ASP A 1 61 ? 23.068 -5.869 -47.206 1.00 97.75 61 ASP A CA 1
ATOM 481 C C . ASP A 1 61 ? 24.605 -5.874 -47.107 1.00 97.75 61 ASP A C 1
ATOM 483 O O . ASP A 1 61 ? 25.289 -6.356 -48.007 1.00 97.75 61 ASP A O 1
ATOM 487 N N . SER A 1 62 ? 25.187 -5.266 -46.069 1.00 97.50 62 SER A N 1
ATOM 488 C CA . SER A 1 62 ? 26.612 -5.439 -45.753 1.00 97.50 62 SER A CA 1
ATOM 489 C C . SER A 1 62 ? 26.930 -5.132 -44.294 1.00 97.50 62 SER A C 1
ATOM 491 O O . SER A 1 62 ? 26.243 -4.333 -43.654 1.00 97.50 62 SER A O 1
ATOM 493 N N . PHE A 1 63 ? 28.036 -5.705 -43.822 1.00 98.06 63 PHE A N 1
ATOM 494 C CA . PHE A 1 63 ? 28.512 -5.586 -42.450 1.00 98.06 63 PHE A CA 1
ATOM 495 C C . PHE A 1 63 ? 30.028 -5.349 -42.393 1.00 98.06 63 PHE A C 1
ATOM 497 O O . PHE A 1 63 ? 30.781 -6.020 -43.103 1.00 98.06 63 PHE A O 1
ATOM 504 N N . LEU A 1 64 ? 30.464 -4.415 -41.544 1.00 97.50 64 LEU A N 1
ATOM 505 C CA . LEU A 1 64 ? 31.844 -4.309 -41.054 1.00 97.50 64 LEU A CA 1
ATOM 506 C C . LEU A 1 64 ? 31.799 -4.073 -39.545 1.00 97.50 64 LEU A C 1
ATOM 508 O O . LEU A 1 64 ? 31.363 -3.010 -39.112 1.00 97.50 64 LEU A O 1
ATOM 512 N N . GLY A 1 65 ? 32.261 -5.011 -38.732 1.00 96.69 65 GLY A N 1
ATOM 513 C CA . GLY A 1 65 ? 32.113 -4.874 -37.288 1.00 96.69 65 GLY A CA 1
ATOM 514 C C . GLY A 1 65 ? 32.534 -6.106 -36.514 1.00 96.69 65 GLY A C 1
ATOM 515 O O . GLY A 1 65 ? 33.266 -6.935 -37.033 1.00 96.69 65 GLY A O 1
ATOM 516 N N . PHE A 1 66 ? 32.071 -6.227 -35.274 1.00 95.31 66 PHE A N 1
ATOM 517 C CA . PHE A 1 66 ? 32.430 -7.340 -34.393 1.00 95.31 66 PHE A CA 1
ATOM 518 C C . PHE A 1 66 ? 31.206 -7.952 -33.717 1.00 95.31 66 PHE A C 1
ATOM 520 O O . PHE A 1 66 ? 30.179 -7.284 -33.538 1.00 95.31 66 PHE A O 1
ATOM 527 N N . TYR A 1 67 ? 31.298 -9.233 -33.360 1.00 94.06 67 TYR A N 1
ATOM 528 C CA . TYR A 1 67 ? 30.156 -9.988 -32.850 1.00 94.06 67 TYR A CA 1
ATOM 529 C C . TYR A 1 67 ? 30.036 -9.969 -31.327 1.00 94.06 67 TYR A C 1
ATOM 531 O O . TYR A 1 67 ? 28.917 -10.012 -30.816 1.00 94.06 67 TYR A O 1
ATOM 539 N N . ASN A 1 68 ? 31.144 -9.871 -30.594 1.00 91.94 68 ASN A N 1
ATOM 540 C CA . ASN A 1 68 ? 31.159 -9.942 -29.134 1.00 91.94 68 ASN A CA 1
ATOM 541 C C . ASN A 1 68 ? 30.874 -8.595 -28.447 1.00 91.94 68 ASN A C 1
ATOM 543 O O . ASN A 1 68 ? 30.588 -7.572 -29.070 1.00 91.94 68 ASN A O 1
ATOM 547 N N . SER A 1 69 ? 30.910 -8.593 -27.111 1.00 88.81 69 SER A N 1
ATOM 548 C CA . SER A 1 69 ? 30.539 -7.431 -26.293 1.00 88.81 69 SER A CA 1
ATOM 549 C C . SER A 1 69 ? 31.449 -6.217 -26.492 1.00 88.81 69 SER A C 1
ATOM 551 O O . SER A 1 69 ? 30.981 -5.083 -26.354 1.00 88.81 69 SER A O 1
ATOM 553 N N . HIS A 1 70 ? 32.723 -6.449 -26.805 1.00 91.62 70 HIS A N 1
ATOM 554 C CA . HIS A 1 70 ? 33.749 -5.438 -27.036 1.00 91.62 70 HIS A CA 1
ATOM 555 C C . HIS A 1 70 ? 34.931 -6.044 -27.802 1.00 91.62 70 HIS A C 1
ATOM 557 O O . HIS A 1 70 ? 35.066 -7.260 -27.881 1.00 91.62 70 HIS A O 1
ATOM 563 N N . VAL A 1 71 ? 35.808 -5.185 -28.310 1.00 92.94 71 VAL A N 1
ATOM 564 C CA . VAL A 1 71 ? 37.140 -5.537 -28.814 1.00 92.94 71 VAL A CA 1
ATOM 565 C C . VAL A 1 71 ? 38.130 -4.472 -28.342 1.00 92.94 71 VAL A C 1
ATOM 567 O O . VAL A 1 71 ? 37.715 -3.399 -27.905 1.00 92.94 71 VAL A O 1
ATOM 570 N N . THR A 1 72 ? 39.425 -4.737 -28.414 1.00 91.94 72 THR A N 1
ATOM 571 C CA . THR A 1 72 ? 40.461 -3.703 -28.274 1.00 91.94 72 THR A CA 1
ATOM 572 C C . THR A 1 72 ? 40.393 -2.684 -29.415 1.00 91.94 72 THR A C 1
ATOM 574 O O . THR A 1 72 ? 39.917 -2.977 -30.518 1.00 91.94 72 THR A O 1
ATOM 577 N N . TYR A 1 73 ? 40.867 -1.460 -29.176 1.00 92.44 73 TYR A N 1
ATOM 578 C CA . TYR A 1 73 ? 40.625 -0.342 -30.099 1.00 92.44 73 TYR A CA 1
ATOM 579 C C . TYR A 1 73 ? 41.506 -0.341 -31.359 1.00 92.44 73 TYR A C 1
ATOM 581 O O . TYR A 1 73 ? 41.178 0.390 -32.296 1.00 92.44 73 TYR A O 1
ATOM 589 N N . TYR A 1 74 ? 42.583 -1.133 -31.400 1.00 90.56 74 TYR A N 1
ATOM 590 C CA . TYR A 1 74 ? 43.545 -1.156 -32.515 1.00 90.56 74 TYR A CA 1
ATOM 591 C C . TYR A 1 74 ? 43.760 -2.533 -33.139 1.00 90.56 74 TYR A C 1
ATOM 593 O O . TYR A 1 74 ? 43.813 -2.639 -34.362 1.00 90.56 74 TYR A O 1
ATOM 601 N N . ASP A 1 75 ? 43.889 -3.583 -32.324 1.00 90.56 75 ASP A N 1
ATOM 602 C CA . ASP A 1 75 ? 44.098 -4.953 -32.811 1.00 90.56 75 ASP A CA 1
ATOM 603 C C . ASP A 1 75 ? 42.806 -5.783 -32.869 1.00 90.56 75 ASP A C 1
ATOM 605 O O . ASP A 1 75 ? 42.838 -6.933 -33.306 1.00 90.56 75 ASP A O 1
ATOM 609 N N . TYR A 1 76 ? 41.672 -5.186 -32.485 1.00 92.81 76 TYR A N 1
ATOM 610 C CA . TYR A 1 76 ? 40.310 -5.729 -32.578 1.00 92.81 76 TYR A CA 1
ATOM 611 C C . TYR A 1 76 ? 40.150 -7.136 -31.991 1.00 92.81 76 TYR A C 1
ATOM 613 O O . TYR A 1 76 ? 39.385 -7.968 -32.493 1.00 92.81 76 TYR A O 1
ATOM 621 N N . LYS A 1 77 ? 40.888 -7.407 -30.916 1.00 91.94 77 LYS A N 1
ATOM 622 C CA . LYS A 1 77 ? 40.825 -8.668 -30.193 1.00 91.94 77 LYS A CA 1
ATOM 623 C C . LYS A 1 77 ? 39.774 -8.595 -29.104 1.00 91.94 77 LYS A C 1
ATOM 625 O O . LYS A 1 77 ? 39.712 -7.641 -28.332 1.00 91.94 77 LYS A O 1
ATOM 630 N N . TYR A 1 78 ? 38.974 -9.641 -29.022 1.00 91.25 78 TYR A N 1
ATOM 631 C CA . TYR A 1 78 ? 38.127 -9.929 -27.879 1.00 91.25 78 TYR A CA 1
ATOM 632 C C . TYR A 1 78 ? 38.915 -10.760 -26.861 1.00 91.25 78 TYR A C 1
ATOM 634 O O . TYR A 1 78 ? 39.732 -11.599 -27.246 1.00 91.25 78 TYR A O 1
ATOM 642 N N . SER A 1 79 ? 38.684 -10.528 -25.566 1.00 88.69 79 SER A N 1
ATOM 643 C CA . SER A 1 79 ? 39.222 -11.363 -24.487 1.00 88.69 79 SER A CA 1
ATOM 644 C C . SER A 1 79 ? 38.300 -11.327 -23.268 1.00 88.69 79 SER A C 1
ATOM 646 O O . SER A 1 79 ? 38.213 -10.313 -22.573 1.00 88.69 79 SER A O 1
ATOM 648 N N . PHE A 1 80 ? 37.587 -12.424 -23.007 1.00 85.12 80 PHE A N 1
ATOM 649 C CA . PHE A 1 80 ? 36.710 -12.566 -21.844 1.00 85.12 80 PHE A CA 1
ATOM 650 C C . PHE A 1 80 ? 36.403 -14.044 -21.548 1.00 85.12 80 PHE A C 1
ATOM 652 O O . PHE A 1 80 ? 36.233 -14.827 -22.475 1.00 85.12 80 PHE A O 1
ATOM 659 N N . GLN A 1 81 ? 36.331 -14.418 -20.259 1.00 70.88 81 GLN A N 1
ATOM 660 C CA . GLN A 1 81 ? 35.968 -15.765 -19.767 1.00 70.88 81 GLN A CA 1
ATOM 661 C C . GLN A 1 81 ? 36.551 -16.926 -20.604 1.00 70.88 81 GLN A C 1
ATOM 663 O O . GLN A 1 81 ? 35.831 -17.748 -21.157 1.00 70.88 81 GLN A O 1
ATOM 668 N N . ASN A 1 82 ? 37.884 -16.981 -20.689 1.00 80.19 82 ASN A N 1
ATOM 669 C CA . ASN A 1 82 ? 38.670 -17.998 -21.406 1.00 80.19 82 ASN A CA 1
ATOM 670 C C . ASN A 1 82 ? 38.552 -18.017 -22.942 1.00 80.19 82 ASN A C 1
ATOM 672 O O . ASN A 1 82 ? 39.225 -18.827 -23.576 1.00 80.19 82 ASN A O 1
ATOM 676 N N . MET A 1 83 ? 37.797 -17.107 -23.562 1.00 83.56 83 MET A N 1
ATOM 677 C CA . MET A 1 83 ? 37.832 -16.895 -25.011 1.00 83.56 83 MET A CA 1
ATOM 678 C C . MET A 1 83 ? 38.659 -15.665 -25.349 1.00 83.56 83 MET A C 1
ATOM 680 O O . MET A 1 83 ? 38.438 -14.585 -24.802 1.00 83.56 83 MET A O 1
ATOM 684 N N . SER A 1 84 ? 39.592 -15.823 -26.285 1.00 89.50 84 SER A N 1
ATOM 685 C CA . SER A 1 84 ? 40.314 -14.701 -26.874 1.00 89.50 84 SER A CA 1
ATOM 686 C C . SER A 1 84 ? 40.555 -14.933 -28.357 1.00 89.50 84 SER A C 1
ATOM 688 O O . SER A 1 84 ? 40.765 -16.067 -28.786 1.00 89.50 84 SER A O 1
ATOM 690 N N . GLY A 1 85 ? 40.501 -13.867 -29.148 1.00 91.31 85 GLY A N 1
ATOM 691 C CA . GLY A 1 85 ? 40.670 -13.968 -30.592 1.00 91.31 85 GLY A CA 1
ATOM 692 C C . GLY A 1 85 ? 40.369 -12.666 -31.316 1.00 91.31 85 GLY A C 1
ATOM 693 O O . GLY A 1 85 ? 39.844 -11.722 -30.732 1.00 91.31 85 GLY A O 1
ATOM 694 N N . TYR A 1 86 ? 40.727 -12.622 -32.596 1.00 92.94 86 TYR A N 1
ATOM 695 C CA . TYR A 1 86 ? 40.362 -11.526 -33.488 1.00 92.94 86 TYR A CA 1
ATOM 696 C C . TYR A 1 86 ? 38.872 -11.615 -33.831 1.00 92.94 86 TYR A C 1
ATOM 698 O O . TYR A 1 86 ? 38.422 -12.673 -34.266 1.00 92.94 86 TYR A O 1
ATOM 706 N N . ASP A 1 87 ? 38.124 -10.527 -33.646 1.00 93.62 87 ASP A N 1
ATOM 707 C CA . ASP A 1 87 ? 36.661 -10.525 -33.806 1.00 93.62 87 ASP A CA 1
ATOM 708 C C . ASP A 1 87 ? 36.153 -9.424 -34.748 1.00 93.62 87 ASP A C 1
ATOM 710 O O . ASP A 1 87 ? 34.979 -9.087 -34.732 1.00 93.62 87 ASP A O 1
ATOM 714 N N . MET A 1 88 ? 37.012 -8.826 -35.575 1.00 95.38 88 MET A N 1
ATOM 715 C CA . MET A 1 88 ? 36.542 -7.917 -36.624 1.00 95.38 88 MET A CA 1
ATOM 716 C C . MET A 1 88 ? 36.196 -8.710 -37.885 1.00 95.38 88 MET A C 1
ATOM 718 O O . MET A 1 88 ? 36.997 -9.516 -38.355 1.00 95.38 88 MET A O 1
ATOM 722 N N . HIS A 1 89 ? 35.042 -8.436 -38.480 1.00 95.62 89 HIS A N 1
ATOM 723 C CA . HIS A 1 89 ? 34.490 -9.147 -39.631 1.00 95.62 89 HIS A CA 1
ATOM 724 C C . HIS A 1 89 ? 34.045 -8.172 -40.712 1.00 95.62 89 HIS A C 1
ATOM 726 O O . HIS A 1 89 ? 33.563 -7.075 -40.424 1.00 95.62 89 HIS A O 1
ATOM 732 N N . ARG A 1 90 ? 34.181 -8.594 -41.968 1.00 95.31 90 ARG A N 1
ATOM 733 C CA . ARG A 1 90 ? 33.613 -7.947 -43.150 1.00 95.31 90 ARG A CA 1
ATOM 734 C C . ARG A 1 90 ? 32.721 -8.974 -43.838 1.00 95.31 90 ARG A C 1
ATOM 736 O O . ARG A 1 90 ? 33.204 -9.950 -44.407 1.00 95.31 90 ARG A O 1
ATOM 743 N N . GLY A 1 91 ? 31.412 -8.754 -43.771 1.00 94.50 91 GLY A N 1
ATOM 744 C CA . GLY A 1 91 ? 30.442 -9.823 -44.005 1.00 94.50 91 GLY A CA 1
ATOM 745 C C . GLY A 1 91 ? 30.579 -10.927 -42.952 1.00 94.50 91 GLY A C 1
ATOM 746 O O . GLY A 1 91 ? 30.741 -10.617 -41.777 1.00 94.50 91 GLY A O 1
ATOM 747 N N . ASP A 1 92 ? 30.544 -12.191 -43.373 1.00 93.31 92 ASP A N 1
ATOM 748 C CA . ASP A 1 92 ? 30.714 -13.349 -42.476 1.00 93.31 92 ASP A CA 1
ATOM 749 C C . ASP A 1 92 ? 32.187 -13.787 -42.315 1.00 93.31 92 ASP A C 1
ATOM 751 O O . ASP A 1 92 ? 32.479 -14.763 -41.627 1.00 93.31 92 ASP A O 1
ATOM 755 N N . ALA A 1 93 ? 33.128 -13.094 -42.969 1.00 93.81 93 ALA A N 1
ATOM 756 C CA . ALA A 1 93 ? 34.549 -13.430 -42.935 1.00 93.81 93 ALA A CA 1
ATOM 757 C C . ALA A 1 93 ? 35.335 -12.486 -42.007 1.00 93.81 93 ALA A C 1
ATOM 759 O O . ALA A 1 93 ? 35.059 -11.280 -41.994 1.00 93.81 93 ALA A O 1
ATOM 760 N N . PRO A 1 94 ? 36.378 -12.975 -41.309 1.00 93.06 94 PRO A N 1
ATOM 761 C CA . PRO A 1 94 ? 37.288 -12.113 -40.565 1.00 93.06 94 PRO A CA 1
ATOM 762 C C . PRO A 1 94 ? 37.924 -11.035 -41.459 1.00 93.06 94 PRO A C 1
ATOM 764 O O . PRO A 1 94 ? 38.423 -11.315 -42.550 1.00 93.06 94 PRO A O 1
ATOM 767 N N . ALA A 1 95 ? 37.946 -9.791 -40.986 1.00 92.56 95 ALA A N 1
ATOM 768 C CA . ALA A 1 95 ? 38.448 -8.623 -41.713 1.00 92.56 95 ALA A CA 1
ATOM 769 C C . ALA A 1 95 ? 39.975 -8.439 -41.586 1.00 92.56 95 ALA A C 1
ATOM 771 O O . ALA A 1 95 ? 40.453 -7.341 -41.275 1.00 92.56 95 ALA A O 1
ATOM 772 N N . TYR A 1 96 ? 40.748 -9.505 -41.827 1.00 82.56 96 TYR A N 1
ATOM 773 C CA . TYR A 1 96 ? 42.213 -9.461 -41.767 1.00 82.56 96 TYR A CA 1
ATOM 774 C C . TYR A 1 96 ? 42.794 -8.356 -42.670 1.00 82.56 96 TYR A C 1
ATOM 776 O O . TYR A 1 96 ? 42.274 -8.075 -43.747 1.00 82.56 96 TYR A O 1
ATOM 784 N N . GLY A 1 97 ? 43.882 -7.718 -42.224 1.00 72.00 97 GLY A N 1
ATOM 785 C CA . GLY A 1 97 ? 44.550 -6.635 -42.963 1.00 72.00 97 GLY A CA 1
ATOM 786 C C . GLY A 1 97 ? 44.024 -5.221 -42.684 1.00 72.00 97 GLY A C 1
ATOM 787 O O . GLY A 1 97 ? 44.543 -4.265 -43.248 1.00 72.00 97 GLY A O 1
ATOM 788 N N . SER A 1 98 ? 43.048 -5.061 -41.784 1.00 67.69 98 SER A N 1
ATOM 789 C CA . SER A 1 98 ? 42.552 -3.747 -41.327 1.00 67.69 98 SER A CA 1
ATOM 790 C C . SER A 1 98 ? 43.353 -3.162 -40.143 1.00 67.69 98 SER A C 1
ATOM 792 O O . SER A 1 98 ? 42.813 -2.368 -39.379 1.00 67.69 98 SER A O 1
ATOM 794 N N . THR A 1 99 ? 44.595 -3.602 -39.921 1.00 63.91 99 THR A N 1
ATOM 795 C CA . THR A 1 99 ? 45.334 -3.395 -38.661 1.00 63.91 99 THR A CA 1
ATOM 796 C C . THR A 1 99 ? 45.824 -1.952 -38.455 1.00 63.91 99 THR A C 1
ATOM 798 O O . THR A 1 99 ? 46.017 -1.206 -39.411 1.00 63.91 99 THR A O 1
ATOM 801 N N . ASP A 1 100 ? 46.017 -1.574 -37.185 1.00 74.19 100 ASP A N 1
ATOM 802 C CA . ASP A 1 100 ? 46.622 -0.316 -36.697 1.00 74.19 100 ASP A CA 1
ATOM 803 C C . ASP A 1 100 ? 45.789 0.968 -36.823 1.00 74.19 100 ASP A C 1
ATOM 805 O O . ASP A 1 100 ? 46.281 2.072 -36.572 1.00 74.19 100 ASP A O 1
ATOM 809 N N . LYS A 1 101 ? 44.493 0.855 -37.125 1.00 88.69 101 LYS A N 1
ATOM 810 C CA . LYS A 1 101 ? 43.580 2.002 -37.096 1.00 88.69 101 LYS A CA 1
ATOM 811 C C . LYS A 1 101 ? 42.743 2.022 -35.828 1.00 88.69 101 LYS A C 1
ATOM 813 O O . LYS A 1 101 ? 42.218 0.998 -35.404 1.00 88.69 101 LYS A O 1
ATOM 818 N N . TYR A 1 102 ? 42.542 3.203 -35.254 1.00 92.75 102 TYR A N 1
ATOM 819 C CA . TYR A 1 102 ? 41.604 3.348 -34.146 1.00 92.75 102 TYR A CA 1
ATOM 820 C C . TYR A 1 102 ? 40.192 2.969 -34.613 1.00 92.75 102 TYR A C 1
ATOM 822 O O . TYR A 1 102 ? 39.712 3.504 -35.614 1.00 92.75 102 TYR A O 1
ATOM 830 N N . VAL A 1 103 ? 39.513 2.055 -33.917 1.00 94.19 103 VAL A N 1
ATOM 831 C CA . VAL A 1 103 ? 38.253 1.451 -34.395 1.00 94.19 103 VAL A CA 1
ATOM 832 C C . VAL A 1 103 ? 37.165 2.484 -34.715 1.00 94.19 103 VAL A C 1
ATOM 834 O O . VAL A 1 103 ? 36.426 2.324 -35.684 1.00 94.19 103 VAL A O 1
ATOM 837 N N . THR A 1 104 ? 37.099 3.595 -33.970 1.00 95.00 104 THR A N 1
ATOM 838 C CA . THR A 1 104 ? 36.174 4.699 -34.269 1.00 95.00 104 THR A CA 1
ATOM 839 C C . THR A 1 104 ? 36.442 5.277 -35.656 1.00 95.00 104 THR A C 1
ATOM 841 O O . THR A 1 104 ? 35.498 5.500 -36.409 1.00 95.00 104 THR A O 1
ATOM 844 N N . ASP A 1 105 ? 37.708 5.455 -36.033 1.00 94.50 105 ASP A N 1
ATOM 845 C CA . ASP A 1 105 ? 38.096 5.974 -37.347 1.00 94.50 105 ASP A CA 1
ATOM 846 C C . ASP A 1 105 ? 37.892 4.943 -38.453 1.00 94.50 105 ASP A C 1
ATOM 848 O O . ASP A 1 105 ? 37.529 5.310 -39.568 1.00 94.50 105 ASP A O 1
ATOM 852 N N . LEU A 1 106 ? 38.114 3.656 -38.167 1.00 95.25 106 LEU A N 1
ATOM 853 C CA . LEU A 1 106 ? 37.795 2.576 -39.102 1.00 95.25 106 LEU A CA 1
ATOM 854 C C . LEU A 1 106 ? 36.302 2.601 -39.456 1.00 95.25 106 LEU A C 1
ATOM 856 O O . LEU A 1 106 ? 35.949 2.606 -40.634 1.00 95.25 106 LEU A O 1
ATOM 860 N N . PHE A 1 107 ? 35.435 2.679 -38.445 1.00 97.31 107 PHE A N 1
ATOM 861 C CA . PHE A 1 107 ? 33.985 2.741 -38.642 1.00 97.31 107 PHE A CA 1
ATOM 862 C C . PHE A 1 107 ? 33.545 4.039 -39.320 1.00 97.31 107 PHE A C 1
ATOM 864 O O . PHE A 1 107 ? 32.686 4.003 -40.198 1.00 97.31 107 PHE A O 1
ATOM 871 N N . THR A 1 108 ? 34.168 5.168 -38.967 1.00 97.75 108 THR A N 1
ATOM 872 C CA . THR A 1 108 ? 33.916 6.463 -39.620 1.00 97.75 108 THR A CA 1
ATOM 873 C C . THR A 1 108 ? 34.219 6.387 -41.113 1.00 97.75 108 THR A C 1
ATOM 875 O O . THR A 1 108 ? 33.417 6.809 -41.942 1.00 97.75 108 THR A O 1
ATOM 878 N N . ASP A 1 109 ? 35.374 5.834 -41.474 1.00 96.56 109 ASP A N 1
ATOM 879 C CA . ASP A 1 109 ? 35.816 5.790 -42.863 1.00 96.56 109 ASP A CA 1
ATOM 880 C C . ASP A 1 109 ? 34.987 4.812 -43.697 1.00 96.56 109 ASP A C 1
ATOM 882 O O . ASP A 1 109 ? 34.677 5.114 -44.848 1.00 96.56 109 ASP A O 1
ATOM 886 N N . GLU A 1 110 ? 34.550 3.688 -43.123 1.00 97.38 110 GLU A N 1
ATOM 887 C CA . GLU A 1 110 ? 33.605 2.792 -43.797 1.00 97.38 110 GLU A CA 1
ATOM 888 C C . GLU A 1 110 ? 32.232 3.453 -43.989 1.00 97.38 110 GLU A C 1
ATOM 890 O O . GLU A 1 110 ? 31.635 3.305 -45.056 1.00 97.38 110 GLU A O 1
ATOM 895 N N . ALA A 1 111 ? 31.743 4.226 -43.014 1.00 98.38 111 ALA A N 1
ATOM 896 C CA . ALA A 1 111 ? 30.495 4.980 -43.148 1.00 98.38 111 ALA A CA 1
ATOM 897 C C . ALA A 1 111 ? 30.588 6.012 -44.279 1.00 98.38 111 ALA A C 1
ATOM 899 O O . ALA A 1 111 ? 29.711 6.073 -45.142 1.00 98.38 111 ALA A O 1
ATOM 900 N N . ILE A 1 112 ? 31.685 6.774 -44.321 1.00 98.56 112 ILE A N 1
ATOM 901 C CA . ILE A 1 112 ? 31.969 7.730 -45.398 1.00 98.56 112 ILE A CA 1
ATOM 902 C C . ILE A 1 112 ? 32.046 7.009 -46.742 1.00 98.56 112 ILE A C 1
ATOM 904 O O . ILE A 1 112 ? 31.434 7.470 -47.703 1.00 98.56 112 ILE A O 1
ATOM 908 N N . ARG A 1 113 ? 32.743 5.868 -46.815 1.00 97.81 113 ARG A N 1
ATOM 909 C CA . ARG A 1 113 ? 32.832 5.050 -48.030 1.00 97.81 113 ARG A CA 1
ATOM 910 C C . ARG A 1 113 ? 31.439 4.632 -48.499 1.00 97.81 113 ARG A C 1
ATOM 912 O O . ARG A 1 113 ? 31.108 4.830 -49.662 1.00 97.81 113 ARG A O 1
ATOM 919 N N . ILE A 1 114 ? 30.604 4.103 -47.607 1.00 98.31 114 ILE A N 1
ATOM 920 C CA . ILE A 1 114 ? 29.223 3.723 -47.932 1.00 98.31 114 ILE A CA 1
ATOM 921 C C . ILE A 1 114 ? 28.456 4.924 -48.488 1.00 98.31 114 ILE A C 1
ATOM 923 O O . ILE A 1 114 ? 27.891 4.814 -49.567 1.00 98.31 114 ILE A O 1
ATOM 927 N N . ILE A 1 115 ? 28.497 6.081 -47.825 1.00 98.31 115 ILE A N 1
ATOM 928 C CA . ILE A 1 115 ? 27.803 7.302 -48.270 1.00 98.31 115 ILE A CA 1
ATOM 929 C C . ILE A 1 115 ? 28.314 7.789 -49.638 1.00 98.31 115 ILE A C 1
ATOM 931 O O . ILE A 1 115 ? 27.528 8.173 -50.506 1.00 98.31 115 ILE A O 1
ATOM 935 N N . GLN A 1 116 ? 29.628 7.763 -49.860 1.00 97.62 116 GLN A N 1
ATOM 936 C CA . GLN A 1 116 ? 30.247 8.200 -51.114 1.00 97.62 116 GLN A CA 1
ATOM 937 C C . GLN A 1 116 ? 29.817 7.345 -52.307 1.00 97.62 116 GLN A C 1
ATOM 939 O O . GLN A 1 116 ? 29.544 7.894 -53.374 1.00 97.62 116 GLN A O 1
ATOM 944 N N . TYR A 1 117 ? 29.725 6.027 -52.121 1.00 96.38 117 TYR A N 1
ATOM 945 C CA . TYR A 1 117 ? 29.367 5.080 -53.181 1.00 96.38 117 TYR A CA 1
ATOM 946 C C . TYR A 1 117 ? 27.875 4.721 -53.220 1.00 96.38 117 TYR A C 1
ATOM 948 O O . TYR A 1 117 ? 27.461 3.953 -54.084 1.00 96.38 117 TYR A O 1
ATOM 956 N N . HIS A 1 118 ? 27.056 5.263 -52.316 1.00 97.12 118 HIS A N 1
ATOM 957 C CA . HIS A 1 118 ? 25.614 5.024 -52.304 1.00 97.12 118 HIS A CA 1
ATOM 958 C C . HIS A 1 118 ? 24.907 5.797 -53.422 1.00 97.12 118 HIS A C 1
ATOM 960 O O . HIS A 1 118 ? 25.228 6.961 -53.678 1.00 97.12 118 HIS A O 1
ATOM 966 N N . GLU A 1 119 ? 23.926 5.166 -54.068 1.00 93.88 119 GLU A N 1
ATOM 967 C CA . GLU A 1 119 ? 23.079 5.787 -55.092 1.00 93.88 119 GLU A CA 1
ATOM 968 C C . GLU A 1 119 ? 22.006 6.673 -54.436 1.00 93.88 119 GLU A C 1
ATOM 970 O O . GLU A 1 119 ? 21.113 6.141 -53.773 1.00 93.88 119 GLU A O 1
ATOM 975 N N . PRO A 1 120 ? 22.023 8.010 -54.617 1.00 88.81 120 PRO A N 1
ATOM 976 C CA . PRO A 1 120 ? 21.133 8.904 -53.868 1.00 88.81 120 PRO A CA 1
ATOM 977 C C . PRO A 1 120 ? 19.630 8.710 -54.122 1.00 88.81 120 PRO A C 1
ATOM 979 O O . PRO A 1 120 ? 18.826 9.181 -53.326 1.00 88.81 120 PRO A O 1
ATOM 982 N N . SER A 1 121 ? 19.238 8.054 -55.220 1.00 90.25 121 SER A N 1
ATOM 983 C CA . SER A 1 121 ? 17.837 7.739 -55.542 1.00 90.25 121 SER A CA 1
ATOM 984 C C . SER A 1 121 ? 17.275 6.565 -54.740 1.00 90.25 121 SER A C 1
ATOM 986 O O . SER A 1 121 ? 16.058 6.421 -54.646 1.00 90.25 121 SER A O 1
ATOM 988 N N . ARG A 1 122 ? 18.138 5.716 -54.172 1.00 95.06 122 ARG A N 1
ATOM 989 C CA . ARG A 1 122 ? 17.731 4.583 -53.343 1.00 95.06 122 ARG A CA 1
ATOM 990 C C . ARG A 1 122 ? 17.807 4.988 -51.868 1.00 95.06 122 ARG A C 1
ATOM 992 O O . ARG A 1 122 ? 18.813 5.568 -51.467 1.00 95.06 122 ARG A O 1
ATOM 999 N N . PRO A 1 123 ? 16.808 4.687 -51.024 1.00 96.94 123 PRO A N 1
ATOM 1000 C CA . PRO A 1 123 ? 16.889 5.044 -49.612 1.00 96.94 123 PRO A CA 1
ATOM 1001 C C . PRO A 1 123 ? 17.963 4.218 -48.876 1.00 96.94 123 PRO A C 1
ATOM 1003 O O . PRO A 1 123 ? 18.214 3.059 -49.215 1.00 96.94 123 PRO A O 1
ATOM 1006 N N . LEU A 1 124 ? 18.618 4.821 -47.879 1.00 97.94 124 LEU A N 1
ATOM 1007 C CA . LEU A 1 124 ? 19.705 4.216 -47.099 1.00 97.94 124 LEU A CA 1
ATOM 1008 C C . LEU A 1 124 ? 19.327 4.136 -45.618 1.00 97.94 124 LEU A C 1
ATOM 1010 O O . LEU A 1 124 ? 18.998 5.146 -45.002 1.00 97.94 124 LEU A O 1
ATOM 1014 N N . TYR A 1 125 ? 19.457 2.947 -45.037 1.00 98.12 125 TYR A N 1
ATOM 1015 C CA . TYR A 1 125 ? 19.502 2.733 -43.596 1.00 98.12 125 TYR A CA 1
ATOM 1016 C C . TYR A 1 125 ? 20.931 2.363 -43.199 1.00 98.12 125 TYR A C 1
ATOM 1018 O O . TYR A 1 125 ? 21.418 1.283 -43.537 1.00 98.12 125 TYR A O 1
ATOM 1026 N N . LEU A 1 126 ? 21.611 3.270 -42.499 1.00 98.25 126 LEU A N 1
ATOM 1027 C CA . LEU A 1 126 ? 22.979 3.083 -42.024 1.00 98.25 126 LEU A CA 1
ATOM 1028 C C . LEU A 1 126 ? 22.995 3.104 -40.495 1.00 98.25 126 LEU A C 1
ATOM 1030 O O . LEU A 1 126 ? 22.835 4.158 -39.884 1.00 98.25 126 LEU A O 1
ATOM 1034 N N . GLN A 1 127 ? 23.213 1.940 -39.888 1.00 98.00 127 GLN A N 1
ATOM 1035 C CA . GLN A 1 127 ? 23.392 1.797 -38.448 1.00 98.00 127 GLN A CA 1
ATOM 1036 C C . GLN A 1 127 ? 24.884 1.734 -38.116 1.00 98.00 127 GLN A C 1
ATOM 1038 O O . GLN A 1 127 ? 25.611 0.901 -38.660 1.00 98.00 127 GLN A O 1
ATOM 1043 N N . ILE A 1 128 ? 25.336 2.595 -37.202 1.00 97.88 128 ILE A N 1
ATOM 1044 C CA . ILE A 1 128 ? 26.726 2.632 -36.736 1.00 97.88 128 ILE A CA 1
ATOM 1045 C C . ILE A 1 128 ? 26.743 2.443 -35.221 1.00 97.88 128 ILE A C 1
ATOM 1047 O O . ILE A 1 128 ? 26.536 3.378 -34.451 1.00 97.88 128 ILE A O 1
ATOM 1051 N N . SER A 1 129 ? 27.008 1.218 -34.789 1.00 96.62 129 SER A N 1
ATOM 1052 C CA . SER A 1 129 ? 27.120 0.837 -33.383 1.00 96.62 129 SER A CA 1
ATOM 1053 C C . SER A 1 129 ? 28.582 0.950 -32.943 1.00 96.62 129 SER A C 1
ATOM 1055 O O . SER A 1 129 ? 29.312 -0.042 -32.879 1.00 96.62 129 SER A O 1
ATOM 1057 N N . HIS A 1 130 ? 29.036 2.184 -32.702 1.00 95.44 130 HIS A N 1
ATOM 1058 C CA . HIS A 1 130 ? 30.415 2.477 -32.297 1.00 95.44 130 HIS A CA 1
ATOM 1059 C C . HIS A 1 130 ? 30.833 1.725 -31.019 1.00 95.44 130 HIS A C 1
ATOM 1061 O O . HIS A 1 130 ? 30.045 1.565 -30.092 1.00 95.44 130 HIS A O 1
ATOM 1067 N N . LEU A 1 131 ? 32.110 1.314 -30.946 1.00 94.06 131 LEU A N 1
ATOM 1068 C CA . LEU A 1 131 ? 32.700 0.809 -29.698 1.00 94.06 131 LEU A CA 1
ATOM 1069 C C . LEU A 1 131 ? 32.900 1.938 -28.676 1.00 94.06 131 LEU A C 1
ATOM 1071 O O . LEU A 1 131 ? 32.726 1.724 -27.479 1.00 94.06 131 LEU A O 1
ATOM 1075 N N . ALA A 1 132 ? 33.287 3.132 -29.135 1.00 91.75 132 ALA A N 1
ATOM 1076 C CA . ALA A 1 132 ? 33.482 4.275 -28.255 1.00 91.75 132 ALA A CA 1
ATOM 1077 C C . ALA A 1 132 ? 32.159 4.605 -27.532 1.00 91.75 132 ALA A C 1
ATOM 1079 O O . ALA A 1 132 ? 31.135 4.778 -28.181 1.00 91.75 132 ALA A O 1
ATOM 1080 N N . VAL A 1 133 ? 32.110 4.701 -26.204 1.00 91.00 133 VAL A N 1
ATOM 1081 C CA . VAL A 1 133 ? 33.213 4.797 -25.223 1.00 91.00 133 VAL A CA 1
ATOM 1082 C C . VAL A 1 133 ? 33.198 3.643 -24.213 1.00 91.00 133 VAL A C 1
ATOM 1084 O O . VAL A 1 133 ? 33.151 3.833 -22.994 1.00 91.00 133 VAL A O 1
ATOM 1087 N N . HIS A 1 134 ? 33.202 2.417 -24.735 1.00 91.62 134 HIS A N 1
ATOM 1088 C CA . HIS A 1 134 ? 33.240 1.183 -23.956 1.00 91.62 134 HIS A CA 1
ATOM 1089 C C . HIS A 1 134 ? 34.623 0.945 -23.322 1.00 91.62 134 HIS A C 1
ATOM 1091 O O . HIS A 1 134 ? 35.649 1.314 -23.896 1.00 91.62 134 HIS A O 1
ATOM 1097 N N . ALA A 1 135 ? 34.645 0.312 -22.145 1.00 87.19 135 ALA A N 1
ATOM 1098 C CA . ALA A 1 135 ? 35.869 -0.128 -21.472 1.00 87.19 135 ALA A CA 1
ATOM 1099 C C . ALA A 1 135 ? 36.451 -1.411 -22.121 1.00 87.19 135 ALA A C 1
ATOM 1101 O O . ALA A 1 135 ? 35.684 -2.195 -22.679 1.00 87.19 135 ALA A O 1
ATOM 1102 N N . PRO A 1 136 ? 37.762 -1.693 -22.014 1.00 85.62 136 PRO A N 1
ATOM 1103 C CA . PRO A 1 136 ? 38.809 -0.874 -21.398 1.00 85.62 136 PRO A CA 1
ATOM 1104 C C . PRO A 1 136 ? 39.068 0.427 -22.174 1.00 85.62 136 PRO A C 1
ATOM 1106 O O . PRO A 1 136 ? 38.850 0.502 -23.377 1.00 85.62 136 PRO A O 1
ATOM 1109 N N . LEU A 1 137 ? 39.499 1.481 -21.472 1.00 87.62 137 LEU A N 1
ATOM 1110 C CA . LEU A 1 137 ? 39.755 2.778 -22.102 1.00 87.62 137 LEU A CA 1
ATOM 1111 C C . LEU A 1 137 ? 41.106 2.779 -22.823 1.00 87.62 137 LEU A C 1
ATOM 1113 O O . LEU A 1 137 ? 42.159 2.753 -22.181 1.00 87.62 137 LEU A O 1
ATOM 1117 N N . GLU A 1 138 ? 41.070 2.928 -24.143 1.00 88.38 138 GLU A N 1
ATOM 1118 C CA . GLU A 1 138 ? 42.245 3.134 -24.987 1.00 88.38 138 GLU A CA 1
ATOM 1119 C C . GLU A 1 138 ? 42.118 4.465 -25.729 1.00 88.38 138 GLU A C 1
ATOM 1121 O O . GLU A 1 138 ? 41.118 4.756 -26.391 1.00 88.38 138 GLU A O 1
ATOM 1126 N N . SER A 1 139 ? 43.136 5.312 -25.590 1.00 80.38 139 SER A N 1
ATOM 1127 C CA . SER A 1 139 ? 43.129 6.630 -26.223 1.00 80.38 139 SER A CA 1
ATOM 1128 C C . SER A 1 139 ? 43.472 6.544 -27.717 1.00 80.38 139 SER A C 1
ATOM 1130 O O . SER A 1 139 ? 44.236 5.666 -28.128 1.00 80.38 139 SER A O 1
ATOM 1132 N N . PRO A 1 140 ? 42.969 7.488 -28.528 1.00 81.94 140 PRO A N 1
ATOM 1133 C CA . PRO A 1 140 ? 43.459 7.675 -29.887 1.00 81.94 140 PRO A CA 1
ATOM 1134 C C . PRO A 1 140 ? 44.950 8.097 -29.875 1.00 81.94 140 PRO A C 1
ATOM 1136 O O . PRO A 1 140 ? 45.395 8.774 -28.945 1.00 81.94 140 PRO A O 1
ATOM 1139 N N . HIS A 1 141 ? 45.730 7.681 -30.884 1.00 73.75 141 HIS A N 1
ATOM 1140 C CA . HIS A 1 141 ? 47.188 7.907 -30.969 1.00 73.75 141 HIS A CA 1
ATOM 1141 C C . HIS A 1 141 ? 47.599 9.393 -31.076 1.00 73.75 141 HIS A C 1
ATOM 1143 O O . HIS A 1 141 ? 48.761 9.730 -30.860 1.00 73.75 141 HIS A O 1
ATOM 1149 N N . ASP A 1 142 ? 46.673 10.313 -31.350 1.00 68.69 142 ASP A N 1
ATOM 1150 C CA . ASP A 1 142 ? 46.892 11.766 -31.432 1.00 68.69 142 ASP A CA 1
ATOM 1151 C C . ASP A 1 142 ? 46.908 12.461 -30.047 1.00 68.69 142 ASP A C 1
ATOM 1153 O O . ASP A 1 142 ? 46.444 13.594 -29.871 1.00 68.69 142 ASP A O 1
ATOM 1157 N N . TYR A 1 143 ? 47.511 11.788 -29.057 1.00 58.78 143 TYR A N 1
ATOM 1158 C CA . TYR A 1 143 ? 47.554 12.150 -27.633 1.00 58.78 143 TYR A CA 1
ATOM 1159 C C . TYR A 1 143 ? 47.871 13.631 -27.351 1.00 58.78 143 TYR A C 1
ATOM 1161 O O . TYR A 1 143 ? 47.245 14.235 -26.481 1.00 58.78 143 TYR A O 1
ATOM 1169 N N . GLY A 1 144 ? 48.818 14.235 -28.078 1.00 60.38 144 GLY A N 1
ATOM 1170 C CA . GLY A 1 144 ? 49.308 15.592 -27.801 1.00 60.38 144 GLY A CA 1
ATOM 1171 C C . GLY A 1 144 ? 48.326 16.728 -28.122 1.00 60.38 144 GLY A C 1
ATOM 1172 O O . GLY A 1 144 ? 48.412 17.794 -27.510 1.00 60.38 144 GLY A O 1
ATOM 1173 N N . HIS A 1 145 ? 47.383 16.527 -29.052 1.00 62.78 145 HIS A N 1
ATOM 1174 C CA . HIS A 1 145 ? 46.391 17.547 -29.417 1.00 62.78 145 HIS A CA 1
ATOM 1175 C C . HIS A 1 145 ? 45.296 17.672 -28.346 1.00 62.78 145 HIS A C 1
ATOM 1177 O O . HIS A 1 145 ? 44.980 18.777 -27.903 1.00 62.78 145 HIS A O 1
ATOM 1183 N N . TYR A 1 146 ? 44.769 16.540 -27.871 1.00 62.47 146 TYR A N 1
ATOM 1184 C CA . TYR A 1 146 ? 43.672 16.526 -26.900 1.00 62.47 146 TYR A CA 1
ATOM 1185 C C . TYR A 1 146 ? 44.110 16.660 -25.443 1.00 62.47 146 TYR A C 1
ATOM 1187 O O . TYR A 1 146 ? 43.297 17.060 -24.609 1.00 62.47 146 TYR A O 1
ATOM 1195 N N . ASP A 1 147 ? 45.360 16.334 -25.095 1.00 63.78 147 ASP A N 1
ATOM 1196 C CA . ASP A 1 147 ? 45.792 16.451 -23.699 1.00 63.78 147 ASP A CA 1
ATOM 1197 C C . ASP A 1 147 ? 45.706 17.899 -23.214 1.00 63.78 147 ASP A C 1
ATOM 1199 O O . ASP A 1 147 ? 45.150 18.134 -22.147 1.00 63.78 147 ASP A O 1
ATOM 1203 N N . ARG A 1 148 ? 46.103 18.870 -24.054 1.00 67.06 148 ARG A N 1
ATOM 1204 C CA . ARG A 1 148 ? 45.979 20.309 -23.766 1.00 67.06 148 ARG A CA 1
ATOM 1205 C C . ARG A 1 148 ? 44.531 20.767 -23.556 1.00 67.06 148 ARG A C 1
ATOM 1207 O O . ARG A 1 148 ? 44.285 21.572 -22.666 1.00 67.06 148 ARG A O 1
ATOM 1214 N N . GLN A 1 149 ? 43.582 20.234 -24.329 1.00 73.81 149 GLN A N 1
ATOM 1215 C CA . GLN A 1 149 ? 42.166 20.625 -24.260 1.00 73.81 149 GLN A CA 1
ATOM 1216 C C . GLN A 1 149 ? 41.486 20.157 -22.968 1.00 73.81 149 GLN A C 1
ATOM 1218 O O . GLN A 1 149 ? 40.642 20.857 -22.412 1.00 73.81 149 GLN A O 1
ATOM 1223 N N . PHE A 1 150 ? 41.876 18.986 -22.460 1.00 81.75 150 PHE A N 1
ATOM 1224 C CA . PHE A 1 150 ? 41.251 18.364 -21.292 1.00 81.75 150 PHE A CA 1
ATOM 1225 C C . PHE A 1 150 ? 42.144 18.375 -20.042 1.00 81.75 150 PHE A C 1
ATOM 1227 O O . PHE A 1 150 ? 41.854 17.651 -19.093 1.00 81.75 150 PHE A O 1
ATOM 1234 N N . MET A 1 151 ? 43.207 19.195 -19.991 1.00 80.06 151 MET A N 1
ATOM 1235 C CA . MET A 1 151 ? 44.079 19.292 -18.801 1.00 80.06 151 MET A CA 1
ATOM 1236 C C . MET A 1 151 ? 43.322 19.708 -17.538 1.00 80.06 151 MET A C 1
ATOM 1238 O O . MET A 1 151 ? 43.729 19.348 -16.435 1.00 80.06 151 MET A O 1
ATOM 1242 N N . HIS A 1 152 ? 42.220 20.445 -17.701 1.00 78.81 152 HIS A N 1
ATOM 1243 C CA . HIS A 1 152 ? 41.341 20.838 -16.604 1.00 78.81 152 HIS A CA 1
ATOM 1244 C C . HIS A 1 152 ? 40.653 19.634 -15.933 1.00 78.81 152 HIS A C 1
ATOM 1246 O O . HIS A 1 152 ? 40.306 19.731 -14.759 1.00 78.81 152 HIS A O 1
ATOM 1252 N N . ILE A 1 153 ? 40.514 18.503 -16.639 1.00 83.19 153 ILE A N 1
ATOM 1253 C CA . ILE A 1 153 ? 40.064 17.223 -16.082 1.00 83.19 153 ILE A CA 1
ATOM 1254 C C . ILE A 1 153 ? 41.267 16.555 -15.409 1.00 83.19 153 ILE A C 1
ATOM 1256 O O . ILE A 1 153 ? 42.216 16.114 -16.071 1.00 83.19 153 ILE A O 1
ATOM 1260 N N . ARG A 1 154 ? 41.248 16.506 -14.079 1.00 80.88 154 ARG A N 1
ATOM 1261 C CA . ARG A 1 154 ? 42.321 15.982 -13.226 1.00 80.88 154 ARG A CA 1
ATOM 1262 C C . ARG A 1 154 ? 42.360 14.458 -13.228 1.00 80.88 154 ARG A C 1
ATOM 1264 O O . ARG A 1 154 ? 43.451 13.892 -13.248 1.00 80.88 154 ARG A O 1
ATOM 1271 N N . GLU A 1 155 ? 41.206 13.787 -13.210 1.00 85.38 155 GLU A N 1
ATOM 1272 C CA . GLU A 1 155 ? 41.178 12.318 -13.197 1.00 85.38 155 GLU A CA 1
ATOM 1273 C C . GLU A 1 155 ? 41.594 11.775 -14.575 1.00 85.38 155 GLU A C 1
ATOM 1275 O O . GLU A 1 155 ? 40.981 12.062 -15.606 1.00 85.38 155 GLU A O 1
ATOM 1280 N N . ILE A 1 156 ? 42.694 11.019 -14.599 1.00 84.75 156 ILE A N 1
ATOM 1281 C CA . ILE A 1 156 ? 43.401 10.648 -15.832 1.00 84.75 156 ILE A CA 1
ATOM 1282 C C . ILE A 1 156 ? 42.528 9.788 -16.752 1.00 84.75 156 ILE A C 1
ATOM 1284 O O . ILE A 1 156 ? 42.568 9.957 -17.972 1.00 84.75 156 ILE A O 1
ATOM 1288 N N . ASN A 1 157 ? 41.736 8.866 -16.209 1.00 87.56 157 ASN A N 1
ATOM 1289 C CA . ASN A 1 157 ? 40.904 7.974 -17.012 1.00 87.56 157 ASN A CA 1
ATOM 1290 C C . ASN A 1 157 ? 39.629 8.667 -17.505 1.00 87.56 157 ASN A C 1
ATOM 1292 O O . ASN A 1 157 ? 39.216 8.431 -18.636 1.00 87.56 157 ASN A O 1
ATOM 1296 N N . ARG A 1 158 ? 39.074 9.614 -16.748 1.00 88.38 158 ARG A N 1
ATOM 1297 C CA . ARG A 1 158 ? 38.030 10.531 -17.209 1.00 88.38 158 ARG A CA 1
ATOM 1298 C C . ARG A 1 158 ? 38.544 11.424 -18.327 1.00 88.38 158 ARG A C 1
ATOM 1300 O O . ARG A 1 158 ? 37.830 11.648 -19.303 1.00 88.38 158 ARG A O 1
ATOM 1307 N N . ARG A 1 159 ? 39.794 11.884 -18.235 1.00 86.69 159 ARG A N 1
ATOM 1308 C CA . ARG A 1 159 ? 40.448 12.606 -19.330 1.00 86.69 159 ARG A CA 1
ATOM 1309 C C . ARG A 1 159 ? 40.562 11.722 -20.569 1.00 86.69 159 ARG A C 1
ATOM 1311 O O . ARG A 1 159 ? 40.199 12.169 -21.650 1.00 86.69 159 ARG A O 1
ATOM 1318 N N . LYS A 1 160 ? 40.999 10.462 -20.433 1.00 88.31 160 LYS A N 1
ATOM 1319 C CA . LYS A 1 160 ? 41.009 9.493 -21.550 1.00 88.31 160 LYS A CA 1
ATOM 1320 C C . LYS A 1 160 ? 39.611 9.310 -22.147 1.00 88.31 160 LYS A C 1
ATOM 1322 O O . LYS A 1 160 ? 39.469 9.436 -23.357 1.00 88.31 160 LYS A O 1
ATOM 1327 N N . TYR A 1 161 ? 38.591 9.098 -21.316 1.00 91.19 161 TYR A N 1
ATOM 1328 C CA . TYR A 1 161 ? 37.192 9.001 -21.740 1.00 91.19 161 TYR A CA 1
ATOM 1329 C C . TYR A 1 161 ? 36.758 10.229 -22.554 1.00 91.19 161 TYR A C 1
ATOM 1331 O O . TYR A 1 161 ? 36.230 10.077 -23.652 1.00 91.19 161 TYR A O 1
ATOM 1339 N N . ALA A 1 162 ? 37.057 11.445 -22.082 1.00 90.06 162 ALA A N 1
ATOM 1340 C CA . ALA A 1 162 ? 36.736 12.686 -22.790 1.00 90.06 162 ALA A CA 1
ATOM 1341 C C . ALA A 1 162 ? 37.388 12.766 -24.183 1.00 90.06 162 ALA A C 1
ATOM 1343 O O . ALA A 1 162 ? 36.739 13.192 -25.137 1.00 90.06 162 ALA A O 1
ATOM 1344 N N . ARG A 1 163 ? 38.632 12.285 -24.338 1.00 89.31 163 ARG A N 1
ATOM 1345 C CA . ARG A 1 163 ? 39.298 12.189 -25.654 1.00 89.31 163 ARG A CA 1
ATOM 1346 C C . ARG A 1 163 ? 38.561 11.238 -26.592 1.00 89.31 163 ARG A C 1
ATOM 1348 O O . ARG A 1 163 ? 38.377 11.552 -27.763 1.00 89.31 163 ARG A O 1
ATOM 1355 N N . MET A 1 164 ? 38.122 10.090 -26.081 1.00 92.56 164 MET A N 1
ATOM 1356 C CA . MET A 1 164 ? 37.388 9.097 -26.869 1.00 92.56 164 MET A CA 1
ATOM 1357 C C . MET A 1 164 ? 36.013 9.632 -27.295 1.00 92.56 164 MET A C 1
ATOM 1359 O O . MET A 1 164 ? 35.633 9.465 -28.453 1.00 92.56 164 MET A O 1
ATOM 1363 N N . VAL A 1 165 ? 35.309 10.343 -26.402 1.00 92.81 165 VAL A N 1
ATOM 1364 C CA . VAL A 1 165 ? 34.060 11.054 -26.732 1.00 92.81 165 VAL A CA 1
ATOM 1365 C C . VAL A 1 165 ? 34.311 12.126 -27.793 1.00 92.81 165 VAL A C 1
ATOM 1367 O O . VAL A 1 165 ? 33.572 12.198 -28.766 1.00 92.81 165 VAL A O 1
ATOM 1370 N N . SER A 1 166 ? 35.375 12.923 -27.664 1.00 91.00 166 SER A N 1
ATOM 1371 C CA . SER A 1 166 ? 35.722 13.943 -28.663 1.00 91.00 166 SER A CA 1
ATOM 1372 C C . SER A 1 166 ? 36.067 13.333 -30.025 1.00 91.00 166 SER A C 1
ATOM 1374 O O . SER A 1 166 ? 35.697 13.880 -31.062 1.00 91.00 166 SER A O 1
ATOM 1376 N N . ARG A 1 167 ? 36.709 12.159 -30.056 1.00 92.12 167 ARG A N 1
ATOM 1377 C CA . ARG A 1 167 ? 36.948 11.430 -31.308 1.00 92.12 167 ARG A CA 1
ATOM 1378 C C . ARG A 1 167 ? 35.652 10.894 -31.925 1.00 92.12 167 ARG A C 1
ATOM 1380 O O . ARG A 1 167 ? 35.517 10.921 -33.145 1.00 92.12 167 ARG A O 1
ATOM 1387 N N . LEU A 1 168 ? 34.697 10.447 -31.107 1.00 95.06 168 LEU A N 1
ATOM 1388 C CA . LEU A 1 168 ? 33.355 10.075 -31.566 1.00 95.06 168 LEU A CA 1
ATOM 1389 C C . LEU A 1 168 ? 32.590 11.289 -32.126 1.00 95.06 168 LEU A C 1
ATOM 1391 O O . LEU A 1 168 ? 31.975 11.178 -33.179 1.00 95.06 168 LEU A O 1
ATOM 1395 N N . ASP A 1 169 ? 32.688 12.457 -31.493 1.00 94.31 169 ASP A N 1
ATOM 1396 C CA . ASP A 1 169 ? 32.102 13.708 -32.002 1.00 94.31 169 ASP A CA 1
ATOM 1397 C C . ASP A 1 169 ? 32.676 14.093 -33.382 1.00 94.31 169 ASP A C 1
ATOM 1399 O O . ASP A 1 169 ? 31.938 14.416 -34.315 1.00 94.31 169 ASP A O 1
ATOM 1403 N N . ASN A 1 170 ? 33.988 13.919 -33.579 1.00 93.75 170 ASN A N 1
ATOM 1404 C CA . ASN A 1 170 ? 34.611 14.085 -34.896 1.00 93.75 170 ASN A CA 1
ATOM 1405 C C . ASN A 1 170 ? 34.084 13.088 -35.941 1.00 93.75 170 ASN A C 1
ATOM 1407 O O . ASN A 1 170 ? 33.915 13.469 -37.101 1.00 93.75 170 ASN A O 1
ATOM 1411 N N . SER A 1 171 ? 33.813 11.831 -35.558 1.00 96.75 171 SER A N 1
ATOM 1412 C CA . SER A 1 171 ? 33.166 10.842 -36.441 1.00 96.75 171 SER A CA 1
ATOM 1413 C C . SER A 1 171 ? 31.818 11.365 -36.940 1.00 96.75 171 SER A C 1
ATOM 1415 O O . SER A 1 171 ? 31.592 11.424 -38.152 1.00 96.75 171 SER A O 1
ATOM 1417 N N . VAL A 1 172 ? 30.969 11.851 -36.024 1.00 97.06 172 VAL A N 1
ATOM 1418 C CA . VAL A 1 172 ? 29.663 12.447 -36.356 1.00 97.06 172 VAL A CA 1
ATOM 1419 C C . VAL A 1 172 ? 29.836 13.596 -37.350 1.00 97.06 172 VAL A C 1
ATOM 1421 O O . VAL A 1 172 ? 29.182 13.612 -38.394 1.00 97.06 172 VAL A O 1
ATOM 1424 N N . GLY A 1 173 ? 30.766 14.516 -37.082 1.00 96.69 173 GLY A N 1
ATOM 1425 C CA . GLY A 1 173 ? 31.068 15.638 -37.971 1.00 96.69 173 GLY A CA 1
ATOM 1426 C C . GLY A 1 173 ? 31.452 15.213 -39.389 1.00 96.69 173 GLY A C 1
ATOM 1427 O O . GLY A 1 173 ? 30.898 15.730 -40.362 1.00 96.69 173 GLY A O 1
ATOM 1428 N N . ARG A 1 174 ? 32.359 14.239 -39.522 1.00 98.06 174 ARG A N 1
ATOM 1429 C CA . ARG A 1 174 ? 32.821 13.739 -40.828 1.00 98.06 174 ARG A CA 1
ATOM 1430 C C . ARG A 1 174 ? 31.716 13.007 -41.596 1.00 98.06 174 ARG A C 1
ATOM 1432 O O . ARG A 1 174 ? 31.625 13.155 -42.814 1.00 98.06 174 ARG A O 1
ATOM 1439 N N . ILE A 1 175 ? 30.856 12.257 -40.907 1.00 98.19 175 ILE A N 1
ATOM 1440 C CA . ILE A 1 175 ? 29.715 11.557 -41.520 1.00 98.19 175 ILE A CA 1
ATOM 1441 C C . ILE A 1 175 ? 28.679 12.561 -42.038 1.00 98.19 175 ILE A C 1
ATOM 1443 O O . ILE A 1 175 ? 28.256 12.465 -43.191 1.00 98.19 175 ILE A O 1
ATOM 1447 N N . VAL A 1 176 ? 28.311 13.565 -41.234 1.00 97.12 176 VAL A N 1
ATOM 1448 C CA . VAL A 1 176 ? 27.379 14.627 -41.660 1.00 97.12 176 VAL A CA 1
ATOM 1449 C C . VAL A 1 176 ? 27.944 15.410 -42.847 1.00 97.12 176 VAL A C 1
ATOM 1451 O O . VAL A 1 176 ? 27.217 15.699 -43.799 1.00 97.12 176 VAL A O 1
ATOM 1454 N N . GLN A 1 177 ? 29.248 15.693 -42.848 1.00 97.31 177 GLN A N 1
ATOM 1455 C CA . GLN A 1 177 ? 29.921 16.332 -43.979 1.00 97.31 177 GLN A CA 1
ATOM 1456 C C . GLN A 1 177 ? 29.863 15.478 -45.252 1.00 97.31 177 GLN A C 1
ATOM 1458 O O . GLN A 1 177 ? 29.628 16.013 -46.340 1.00 97.31 177 GLN A O 1
ATOM 1463 N N . ALA A 1 178 ? 30.041 14.158 -45.142 1.00 97.81 178 ALA A N 1
ATOM 1464 C CA . ALA A 1 178 ? 29.914 13.243 -46.274 1.00 97.81 178 ALA A CA 1
ATOM 1465 C C . ALA A 1 178 ? 28.478 13.221 -46.828 1.00 97.81 178 ALA A C 1
ATOM 1467 O O . ALA A 1 178 ? 28.298 13.317 -48.044 1.00 97.81 178 ALA A O 1
ATOM 1468 N N . LEU A 1 179 ? 27.461 13.184 -45.955 1.00 97.06 179 LEU A N 1
ATOM 1469 C CA . LEU A 1 179 ? 26.047 13.283 -46.347 1.00 97.06 179 LEU A CA 1
ATOM 1470 C C . LEU A 1 179 ? 25.746 14.605 -47.066 1.00 97.06 179 LEU A C 1
ATOM 1472 O O . LEU A 1 179 ? 25.061 14.609 -48.091 1.00 97.06 179 LEU A O 1
ATOM 1476 N N . GLY A 1 180 ? 26.270 15.723 -46.555 1.00 94.81 180 GLY A N 1
ATOM 1477 C CA . GLY A 1 180 ? 26.134 17.044 -47.173 1.00 94.81 180 GLY A CA 1
ATOM 1478 C C . GLY A 1 180 ? 26.790 17.102 -48.552 1.00 94.81 180 GLY A C 1
ATOM 1479 O O . GLY A 1 180 ? 26.151 17.481 -49.532 1.00 94.81 180 GLY A O 1
ATOM 1480 N N . SER A 1 181 ? 28.030 16.620 -48.651 1.00 95.50 181 SER A N 1
ATOM 1481 C CA . SER A 1 181 ? 28.810 16.596 -49.897 1.00 95.50 181 SER A CA 1
ATOM 1482 C C . SER A 1 181 ? 28.176 15.722 -50.984 1.00 95.50 181 SER A C 1
ATOM 1484 O O . SER A 1 181 ? 28.318 16.013 -52.169 1.00 95.50 181 SER A O 1
ATOM 1486 N N . ARG A 1 182 ? 27.449 14.666 -50.597 1.00 95.19 182 ARG A N 1
ATOM 1487 C CA . ARG A 1 182 ? 26.678 13.801 -51.507 1.00 95.19 182 ARG A CA 1
ATOM 1488 C C . ARG A 1 182 ? 25.250 14.292 -51.767 1.00 95.19 182 ARG A C 1
ATOM 1490 O O . ARG A 1 182 ? 24.513 13.635 -52.494 1.00 95.19 182 ARG A O 1
ATOM 1497 N N . GLY A 1 183 ? 24.849 15.428 -51.193 1.00 94.00 183 GLY A N 1
ATOM 1498 C CA . GLY A 1 183 ? 23.506 15.992 -51.354 1.00 94.00 183 GLY A CA 1
ATOM 1499 C C . GLY A 1 183 ? 22.392 15.184 -50.676 1.00 94.00 183 GLY A C 1
ATOM 1500 O O . GLY A 1 183 ? 21.219 15.404 -50.975 1.00 94.00 183 GLY A O 1
ATOM 1501 N N . MET A 1 184 ? 22.741 14.265 -49.771 1.00 95.50 184 MET A N 1
ATOM 1502 C CA . MET A 1 184 ? 21.807 13.384 -49.054 1.00 95.50 184 MET A CA 1
ATOM 1503 C C . MET A 1 184 ? 21.252 14.032 -47.777 1.00 95.50 184 MET A C 1
ATOM 1505 O O . MET A 1 184 ? 20.172 13.674 -47.313 1.00 95.50 184 MET A O 1
ATOM 1509 N N . LEU A 1 185 ? 21.958 15.025 -47.225 1.00 92.88 185 LEU A N 1
ATOM 1510 C CA . LEU A 1 185 ? 21.620 15.658 -45.944 1.00 92.88 185 LEU A CA 1
ATOM 1511 C C . LEU A 1 185 ? 20.215 16.297 -45.909 1.00 92.88 185 LEU A C 1
ATOM 1513 O O . LEU A 1 185 ? 19.580 16.321 -44.857 1.00 92.88 185 LEU A O 1
ATOM 1517 N N . LYS A 1 186 ? 19.712 16.776 -47.056 1.00 91.25 186 LYS A N 1
ATOM 1518 C CA . LYS A 1 186 ? 18.383 17.403 -47.199 1.00 91.25 186 LYS A CA 1
ATOM 1519 C C . LYS A 1 186 ? 17.204 16.450 -46.969 1.00 91.25 186 LYS A C 1
ATOM 1521 O O . LYS A 1 186 ? 16.102 16.912 -46.704 1.00 91.25 186 LYS A O 1
ATOM 1526 N N . ASP A 1 187 ? 17.436 15.146 -47.089 1.00 92.00 187 ASP A N 1
ATOM 1527 C CA . ASP A 1 187 ? 16.431 14.097 -46.897 1.00 92.00 187 ASP A CA 1
ATOM 1528 C C . ASP A 1 187 ? 16.984 13.005 -45.975 1.00 92.00 187 ASP A C 1
ATOM 1530 O O . ASP A 1 187 ? 16.957 11.815 -46.267 1.00 92.00 187 ASP A O 1
ATOM 1534 N N . SER A 1 188 ? 17.586 13.440 -44.868 1.00 94.31 188 SER A N 1
ATOM 1535 C CA . SER A 1 188 ? 18.150 12.549 -43.859 1.00 94.31 188 SER A CA 1
ATOM 1536 C C . SER A 1 188 ? 17.412 12.681 -42.533 1.00 94.31 188 SER A C 1
ATOM 1538 O O . SER A 1 188 ? 17.005 13.769 -42.118 1.00 94.31 188 SER A O 1
ATOM 1540 N N . LEU A 1 189 ? 17.284 11.558 -41.837 1.00 95.81 189 LEU A N 1
ATOM 1541 C CA . LEU A 1 189 ? 16.959 11.500 -40.421 1.00 95.81 189 LEU A CA 1
ATOM 1542 C C . LEU A 1 189 ? 18.168 10.893 -39.716 1.00 95.81 189 LEU A C 1
ATOM 1544 O O . LEU A 1 189 ? 18.577 9.777 -40.024 1.00 95.81 189 LEU A O 1
ATOM 1548 N N . ILE A 1 190 ? 18.767 11.657 -38.809 1.00 96.56 190 ILE A N 1
ATOM 1549 C CA . ILE A 1 190 ? 19.958 11.264 -38.062 1.00 96.56 190 ILE A CA 1
ATOM 1550 C C . ILE A 1 190 ? 19.543 11.061 -36.614 1.00 96.56 190 ILE A C 1
ATOM 1552 O O . ILE A 1 190 ? 19.072 11.988 -35.955 1.00 96.56 190 ILE A O 1
ATOM 1556 N N . LEU A 1 191 ? 19.726 9.836 -36.138 1.00 96.38 191 LEU A N 1
ATOM 1557 C CA . LEU A 1 191 ? 19.445 9.431 -34.773 1.00 96.38 191 LEU A CA 1
ATOM 1558 C C . LEU A 1 191 ? 20.762 9.078 -34.082 1.00 96.38 191 LEU A C 1
ATOM 1560 O O . LEU A 1 191 ? 21.484 8.188 -34.526 1.00 96.38 191 LEU A O 1
ATOM 1564 N N . PHE A 1 192 ? 21.060 9.775 -32.993 1.00 95.81 192 PHE A N 1
ATOM 1565 C CA . PHE A 1 192 ? 22.163 9.463 -32.094 1.00 95.81 192 PHE A CA 1
ATOM 1566 C C . PHE A 1 192 ? 21.573 9.037 -30.754 1.00 95.81 192 PHE A C 1
ATOM 1568 O O . PHE A 1 192 ? 20.788 9.789 -30.185 1.00 95.81 192 PHE A O 1
ATOM 1575 N N . LEU A 1 193 ? 21.916 7.853 -30.248 1.00 94.62 193 LEU A N 1
ATOM 1576 C CA . LEU A 1 193 ? 21.416 7.354 -28.964 1.00 94.62 193 LEU A CA 1
ATOM 1577 C C . LEU A 1 193 ? 22.442 6.471 -28.252 1.00 94.62 193 LEU A C 1
ATOM 1579 O O . LEU A 1 193 ? 23.332 5.913 -28.895 1.00 94.62 193 LEU A O 1
ATOM 1583 N N . THR A 1 194 ? 22.298 6.329 -26.935 1.00 92.94 194 THR A N 1
ATOM 1584 C CA . THR A 1 194 ? 23.041 5.347 -26.129 1.00 92.94 194 THR A CA 1
ATOM 1585 C C . THR A 1 194 ? 22.202 4.092 -25.888 1.00 92.94 194 THR A C 1
ATOM 1587 O O . THR A 1 194 ? 20.974 4.142 -25.902 1.00 92.94 194 THR A O 1
ATOM 1590 N N . ASP A 1 195 ? 22.861 2.955 -25.662 1.00 89.31 195 ASP A N 1
ATOM 1591 C CA . ASP A 1 195 ? 22.210 1.671 -25.363 1.00 89.31 195 ASP A CA 1
ATOM 1592 C C . ASP A 1 195 ? 22.013 1.423 -23.852 1.00 89.31 195 ASP A C 1
ATOM 1594 O O . ASP A 1 195 ? 21.262 0.534 -23.462 1.00 89.31 195 ASP A O 1
ATOM 1598 N N . ASN A 1 196 ? 22.702 2.178 -22.993 1.00 91.94 196 ASN A N 1
ATOM 1599 C CA . ASN A 1 196 ? 22.562 2.201 -21.532 1.00 91.94 196 ASN A CA 1
ATOM 1600 C C . ASN A 1 196 ? 23.214 3.472 -20.952 1.00 91.94 196 ASN A C 1
ATOM 1602 O O . ASN A 1 196 ? 23.832 4.262 -21.677 1.00 91.94 196 ASN A O 1
ATOM 1606 N N . GLY A 1 197 ? 23.061 3.675 -19.642 1.00 93.38 197 GLY A N 1
ATOM 1607 C CA . GLY A 1 197 ? 23.827 4.656 -18.875 1.00 93.38 197 GLY A CA 1
ATOM 1608 C C . GLY A 1 197 ? 25.303 4.276 -18.711 1.00 93.38 197 GLY A C 1
ATOM 1609 O O . GLY A 1 197 ? 25.708 3.133 -18.911 1.00 93.38 197 GLY A O 1
ATOM 1610 N N . ALA A 1 198 ? 26.143 5.232 -18.317 1.00 92.81 198 ALA A N 1
ATOM 1611 C CA . ALA A 1 198 ? 27.578 5.010 -18.161 1.00 92.81 198 ALA A CA 1
ATOM 1612 C C . ALA A 1 198 ? 27.894 3.998 -17.050 1.00 92.81 198 ALA A C 1
ATOM 1614 O O . ALA A 1 198 ? 27.244 3.996 -16.008 1.00 92.81 198 ALA A O 1
ATOM 1615 N N . ALA A 1 199 ? 28.945 3.193 -17.225 1.00 92.38 199 ALA A N 1
ATOM 1616 C CA . ALA A 1 199 ? 29.489 2.331 -16.177 1.00 92.38 199 ALA A CA 1
ATOM 1617 C C . ALA A 1 199 ? 30.450 3.140 -15.289 1.00 92.38 199 ALA A C 1
ATOM 1619 O O . ALA A 1 199 ? 31.668 3.162 -15.500 1.00 92.38 199 ALA A O 1
ATOM 1620 N N . SER A 1 200 ? 29.893 3.860 -14.314 1.00 90.50 200 SER A N 1
ATOM 1621 C CA . SER A 1 200 ? 30.646 4.819 -13.499 1.00 90.50 200 SER A CA 1
ATOM 1622 C C . SER A 1 200 ? 31.601 4.183 -12.493 1.00 90.50 200 SER A C 1
ATOM 1624 O O . SER A 1 200 ? 32.585 4.837 -12.151 1.00 90.50 200 SER A O 1
ATOM 1626 N N . ILE A 1 201 ? 31.363 2.944 -12.046 1.00 89.50 201 ILE A N 1
ATOM 1627 C CA . ILE A 1 201 ? 32.230 2.153 -11.148 1.00 89.50 201 ILE A CA 1
ATOM 1628 C C . ILE A 1 201 ? 32.257 0.665 -11.570 1.00 89.50 201 ILE A C 1
ATOM 1630 O O . ILE A 1 201 ? 31.668 0.297 -12.584 1.00 89.50 201 ILE A O 1
ATOM 1634 N N . GLY A 1 202 ? 32.951 -0.192 -10.810 1.00 87.69 202 GLY A N 1
ATOM 1635 C CA . GLY A 1 202 ? 32.968 -1.647 -11.016 1.00 87.69 202 GLY A CA 1
ATOM 1636 C C . GLY A 1 202 ? 33.991 -2.152 -12.043 1.00 87.69 202 GLY A C 1
ATOM 1637 O O . GLY A 1 202 ? 34.826 -1.404 -12.551 1.00 87.69 202 GLY A O 1
ATOM 1638 N N . LYS A 1 203 ? 33.930 -3.456 -12.345 1.00 80.19 203 LYS A N 1
ATOM 1639 C CA . LYS A 1 203 ? 34.917 -4.173 -13.181 1.00 80.19 203 LYS A CA 1
ATOM 1640 C C . LYS A 1 203 ? 35.036 -3.624 -14.608 1.00 80.19 203 LYS A C 1
ATOM 1642 O O . LYS A 1 203 ? 36.124 -3.616 -15.173 1.00 80.19 203 LYS A O 1
ATOM 1647 N N . PHE A 1 204 ? 33.932 -3.141 -15.174 1.00 83.94 204 PHE A N 1
ATOM 1648 C CA . PHE A 1 204 ? 33.865 -2.592 -16.534 1.00 83.94 204 PHE A CA 1
ATOM 1649 C C . PHE A 1 204 ? 33.693 -1.072 -16.544 1.00 83.94 204 PHE A C 1
ATOM 1651 O O . PHE A 1 204 ? 33.043 -0.516 -17.431 1.00 83.94 204 PHE A O 1
ATOM 1658 N N . ARG A 1 205 ? 34.252 -0.397 -15.533 1.00 90.06 205 ARG A N 1
ATOM 1659 C CA . ARG A 1 205 ? 34.177 1.054 -15.390 1.00 90.06 205 ARG A CA 1
ATOM 1660 C C . ARG A 1 205 ? 34.751 1.755 -16.623 1.00 90.06 205 ARG A C 1
ATOM 1662 O O . ARG A 1 205 ? 35.932 1.609 -16.928 1.00 90.06 205 ARG A O 1
ATOM 1669 N N . ASN A 1 206 ? 33.941 2.586 -17.276 1.00 91.19 206 ASN A N 1
ATOM 1670 C CA . ASN A 1 206 ? 34.384 3.457 -18.368 1.00 91.19 206 ASN A CA 1
ATOM 1671 C C . ASN A 1 206 ? 34.601 4.911 -17.924 1.00 91.19 206 ASN A C 1
ATOM 1673 O O . ASN A 1 206 ? 34.964 5.744 -18.741 1.00 91.19 206 ASN A O 1
ATOM 1677 N N . TYR A 1 207 ? 34.415 5.217 -16.636 1.00 90.12 207 TYR A N 1
ATOM 1678 C CA . TYR A 1 207 ? 34.585 6.558 -16.063 1.00 90.12 207 TYR A CA 1
ATOM 1679 C C . TYR A 1 207 ? 33.605 7.606 -16.616 1.00 90.12 207 TYR A C 1
ATOM 1681 O O . TYR A 1 207 ? 33.798 8.794 -16.368 1.00 90.12 207 TYR A O 1
ATOM 1689 N N . GLY A 1 208 ? 32.532 7.206 -17.307 1.00 90.75 208 GLY A N 1
ATOM 1690 C CA . GLY A 1 208 ? 31.417 8.099 -17.629 1.00 90.75 208 GLY A CA 1
ATOM 1691 C C . GLY A 1 208 ? 30.603 8.477 -16.379 1.00 90.75 208 GLY A C 1
ATOM 1692 O O . GLY A 1 208 ? 30.762 7.877 -15.312 1.00 90.75 208 GLY A O 1
ATOM 1693 N N . SER A 1 209 ? 29.754 9.502 -16.485 1.00 89.88 209 SER A N 1
ATOM 1694 C CA . SER A 1 209 ? 28.946 10.019 -15.369 1.00 89.88 209 SER A CA 1
ATOM 1695 C C . SER A 1 209 ? 27.478 10.092 -15.761 1.00 89.88 209 SER A C 1
ATOM 1697 O O . SER A 1 209 ? 27.163 10.654 -16.808 1.00 89.88 209 SER A O 1
ATOM 1699 N N . ASN A 1 210 ? 26.617 9.567 -14.888 1.00 92.06 210 ASN A N 1
ATOM 1700 C CA . ASN A 1 210 ? 25.160 9.711 -14.968 1.00 92.06 210 ASN A CA 1
ATOM 1701 C C . ASN A 1 210 ? 24.635 10.783 -13.997 1.00 92.06 210 ASN A C 1
ATOM 1703 O O . ASN A 1 210 ? 23.437 11.040 -13.943 1.00 92.06 210 ASN A O 1
ATOM 1707 N N . TYR A 1 211 ? 25.516 11.412 -13.208 1.00 89.38 211 TYR A N 1
ATOM 1708 C CA . TYR A 1 211 ? 25.122 12.363 -12.171 1.00 89.38 211 TYR A CA 1
ATOM 1709 C C . TYR A 1 211 ? 24.359 13.565 -12.770 1.00 89.38 211 TYR A C 1
ATOM 1711 O O . TYR A 1 211 ? 24.839 14.150 -13.744 1.00 89.38 211 TYR A O 1
ATOM 1719 N N . PRO A 1 212 ? 23.225 13.995 -12.177 1.00 91.62 212 PRO A N 1
ATOM 1720 C CA . PRO A 1 212 ? 22.723 13.630 -10.847 1.00 91.62 212 PRO A CA 1
ATOM 1721 C C . PRO A 1 212 ? 21.771 12.428 -10.794 1.00 91.62 212 PRO A C 1
ATOM 1723 O O . PRO A 1 212 ? 21.261 12.143 -9.711 1.00 91.62 212 PRO A O 1
ATOM 1726 N N . LEU A 1 213 ? 21.524 11.738 -11.911 1.00 93.31 213 LEU A N 1
ATOM 1727 C CA . LEU A 1 213 ? 20.644 10.571 -11.936 1.00 93.31 213 LEU A CA 1
ATOM 1728 C C . LEU A 1 213 ? 21.231 9.433 -11.094 1.00 93.31 213 LEU A C 1
ATOM 1730 O O . LEU A 1 213 ? 22.451 9.272 -10.977 1.00 93.31 213 LEU A O 1
ATOM 1734 N N . ARG A 1 214 ? 20.336 8.656 -10.488 1.00 92.81 214 ARG A N 1
ATOM 1735 C CA . ARG A 1 214 ? 20.683 7.529 -9.629 1.00 92.81 214 ARG A CA 1
ATOM 1736 C C . ARG A 1 214 ? 21.054 6.307 -10.457 1.00 92.81 214 ARG A C 1
ATOM 1738 O O . ARG A 1 214 ? 20.417 6.028 -11.464 1.00 92.81 214 ARG A O 1
ATOM 1745 N N . GLY A 1 215 ? 22.036 5.540 -10.005 1.00 93.06 215 GLY A N 1
ATOM 1746 C CA . GLY A 1 215 ? 22.432 4.290 -10.635 1.00 93.06 215 GLY A CA 1
ATOM 1747 C C . GLY A 1 215 ? 23.361 4.449 -11.839 1.00 93.06 215 GLY A C 1
ATOM 1748 O O . GLY A 1 215 ? 23.921 5.513 -12.120 1.00 93.06 215 GLY A O 1
ATOM 1749 N N . MET A 1 216 ? 23.582 3.337 -12.530 1.00 93.25 216 MET A N 1
ATOM 1750 C CA . MET A 1 216 ? 24.484 3.226 -13.671 1.00 93.25 216 MET A CA 1
ATOM 1751 C C . MET A 1 216 ? 24.087 2.030 -14.538 1.00 93.25 216 MET A C 1
ATOM 1753 O O . MET A 1 216 ? 23.098 1.360 -14.245 1.00 93.25 216 MET A O 1
ATOM 1757 N N . LYS A 1 217 ? 24.866 1.729 -15.588 1.00 91.50 217 LYS A N 1
ATOM 1758 C CA . LYS A 1 217 ? 24.762 0.452 -16.314 1.00 91.50 217 LYS A CA 1
ATOM 1759 C C . LYS A 1 217 ? 24.503 -0.710 -15.340 1.00 91.50 217 LYS A C 1
ATOM 1761 O O . LYS A 1 217 ? 25.106 -0.732 -14.269 1.00 91.50 217 LYS A O 1
ATOM 1766 N N . TYR A 1 218 ? 23.649 -1.652 -15.747 1.00 89.31 218 TYR A N 1
ATOM 1767 C CA . TYR A 1 218 ? 23.097 -2.777 -14.968 1.00 89.31 218 TYR A CA 1
ATOM 1768 C C . TYR A 1 218 ? 21.872 -2.455 -14.110 1.00 89.31 218 TYR A C 1
ATOM 1770 O O . TYR A 1 218 ? 21.098 -3.367 -13.841 1.00 89.31 218 TYR A O 1
ATOM 1778 N N . THR A 1 219 ? 21.649 -1.207 -13.695 1.00 92.38 219 THR A N 1
ATOM 1779 C CA . THR A 1 219 ? 20.510 -0.891 -12.823 1.00 92.38 219 THR A CA 1
ATOM 1780 C C . THR A 1 219 ? 19.306 -0.356 -13.587 1.00 92.38 219 THR A C 1
ATOM 1782 O O . THR A 1 219 ? 19.434 0.207 -14.672 1.00 92.38 219 THR A O 1
ATOM 1785 N N . LEU A 1 220 ? 18.118 -0.526 -12.999 1.00 93.69 220 LEU A N 1
ATOM 1786 C CA . LEU A 1 220 ? 16.851 -0.034 -13.553 1.00 93.69 220 LEU A CA 1
ATOM 1787 C C . LEU A 1 220 ? 16.533 1.415 -13.142 1.00 93.69 220 LEU A C 1
ATOM 1789 O O . LEU A 1 220 ? 15.502 1.954 -13.541 1.00 93.69 220 LEU A O 1
ATOM 1793 N N . TYR A 1 221 ? 17.413 2.062 -12.372 1.00 94.94 221 TYR A N 1
ATOM 1794 C CA . TYR A 1 221 ? 17.320 3.486 -12.039 1.00 94.94 221 TYR A CA 1
ATOM 1795 C C . TYR A 1 221 ? 17.551 4.366 -13.275 1.00 94.94 221 TYR A C 1
ATOM 1797 O O . TYR A 1 221 ? 18.117 3.916 -14.272 1.00 94.94 221 TYR A O 1
ATOM 1805 N N . GLU A 1 222 ? 17.125 5.627 -13.228 1.00 94.62 222 GLU A N 1
ATOM 1806 C CA . GLU A 1 222 ? 17.224 6.579 -14.343 1.00 94.62 222 GLU A CA 1
ATOM 1807 C C . GLU A 1 222 ? 18.656 6.686 -14.882 1.00 94.62 222 GLU A C 1
ATOM 1809 O O . GLU A 1 222 ? 18.859 6.691 -16.088 1.00 94.62 222 GLU A O 1
ATOM 1814 N N . GLY A 1 223 ? 19.679 6.660 -14.029 1.00 94.31 223 GLY A N 1
ATOM 1815 C CA . GLY A 1 223 ? 21.082 6.681 -14.455 1.00 94.31 223 GLY A CA 1
ATOM 1816 C C . GLY A 1 223 ? 21.551 5.413 -15.177 1.00 94.31 223 GLY A C 1
ATOM 1817 O O . GLY A 1 223 ? 22.624 5.430 -15.774 1.00 94.31 223 GLY A O 1
ATOM 1818 N N . GLY A 1 224 ? 20.784 4.322 -15.134 1.00 94.06 224 GLY A N 1
ATOM 1819 C CA . GLY A 1 224 ? 21.035 3.094 -15.890 1.00 94.06 224 GLY A CA 1
ATOM 1820 C C . GLY A 1 224 ? 20.233 2.989 -17.188 1.00 94.06 224 GLY A C 1
ATOM 1821 O O . GLY A 1 224 ? 20.790 2.555 -18.200 1.00 94.06 224 GLY A O 1
ATOM 1822 N N . VAL A 1 225 ? 18.961 3.414 -17.178 1.00 93.62 225 VAL A N 1
ATOM 1823 C CA . VAL A 1 225 ? 18.017 3.203 -18.299 1.00 93.62 225 VAL A CA 1
ATOM 1824 C C . VAL A 1 225 ? 17.642 4.464 -19.084 1.00 93.62 225 VAL A C 1
ATOM 1826 O O . VAL A 1 225 ? 17.195 4.347 -20.224 1.00 93.62 225 VAL A O 1
ATOM 1829 N N . ARG A 1 226 ? 17.848 5.672 -18.541 1.00 92.75 226 ARG A N 1
ATOM 1830 C CA . ARG A 1 226 ? 17.621 6.933 -19.267 1.00 92.75 226 ARG A CA 1
ATOM 1831 C C . ARG A 1 226 ? 18.870 7.304 -20.064 1.00 92.75 226 ARG A C 1
ATOM 1833 O O . ARG A 1 226 ? 19.778 7.970 -19.571 1.00 92.75 226 ARG A O 1
ATOM 1840 N N . GLY A 1 227 ? 18.915 6.834 -21.308 1.00 90.94 227 GLY A N 1
ATOM 1841 C CA . GLY A 1 227 ? 20.005 7.099 -22.247 1.00 90.94 227 GLY A CA 1
ATOM 1842 C C . GLY A 1 227 ? 19.971 8.506 -22.852 1.00 90.94 227 GLY A C 1
ATOM 1843 O O . GLY A 1 227 ? 18.920 9.141 -22.942 1.00 90.94 227 GLY A O 1
ATOM 1844 N N . ALA A 1 228 ? 21.129 8.990 -23.310 1.00 91.56 228 ALA A N 1
ATOM 1845 C CA . ALA A 1 228 ? 21.191 10.225 -24.089 1.00 91.56 228 ALA A CA 1
ATOM 1846 C C . ALA A 1 228 ? 20.718 9.950 -25.523 1.00 91.56 228 ALA A C 1
ATOM 1848 O O . ALA A 1 228 ? 21.158 8.978 -26.135 1.00 91.56 228 ALA A O 1
ATOM 1849 N N . ALA A 1 229 ? 19.855 10.809 -26.066 1.00 94.06 229 ALA A N 1
ATOM 1850 C CA . ALA A 1 229 ? 19.363 10.681 -27.432 1.00 94.06 229 ALA A CA 1
ATOM 1851 C C . ALA A 1 229 ? 19.190 12.049 -28.107 1.00 94.06 229 ALA A C 1
ATOM 1853 O O . ALA A 1 229 ? 18.805 13.027 -27.469 1.00 94.06 229 ALA A O 1
ATOM 1854 N N . VAL A 1 230 ? 19.469 12.107 -29.408 1.00 94.06 230 VAL A N 1
ATOM 1855 C CA . VAL A 1 230 ? 19.274 13.273 -30.274 1.00 94.06 230 VAL A CA 1
ATOM 1856 C C . VAL A 1 230 ? 18.701 12.804 -31.604 1.00 94.06 230 VAL A C 1
ATOM 1858 O O . VAL A 1 230 ? 19.238 11.897 -32.240 1.00 94.06 230 VAL A O 1
ATOM 1861 N N . LEU A 1 231 ? 17.632 13.466 -32.041 1.00 94.00 231 LEU A N 1
ATOM 1862 C CA . LEU A 1 231 ? 17.045 13.305 -33.363 1.00 94.00 231 LEU A CA 1
ATOM 1863 C C . LEU A 1 231 ? 17.240 14.595 -34.157 1.00 94.00 231 LEU A C 1
ATOM 1865 O O . LEU A 1 231 ? 16.829 15.669 -33.717 1.00 94.00 231 LEU A O 1
ATOM 1869 N N . TRP A 1 232 ? 17.825 14.486 -35.343 1.00 93.81 232 TRP A N 1
ATOM 1870 C CA . TRP A 1 232 ? 17.980 15.597 -36.272 1.00 93.81 232 TRP A CA 1
ATOM 1871 C C . TRP A 1 232 ? 17.395 15.235 -37.637 1.00 93.81 232 TRP A C 1
ATOM 1873 O O . TRP A 1 232 ? 17.657 14.160 -38.172 1.00 93.81 232 TRP A O 1
ATOM 1883 N N . SER A 1 233 ? 16.606 16.136 -38.218 1.00 92.56 233 SER A N 1
ATOM 1884 C CA . SER A 1 233 ? 16.155 16.035 -39.606 1.00 92.56 233 SER A CA 1
ATOM 1885 C C . SER A 1 233 ? 15.626 17.388 -40.090 1.00 92.56 233 SER A C 1
ATOM 1887 O O . SER A 1 233 ? 14.923 18.054 -39.325 1.00 92.56 233 SER A O 1
ATOM 1889 N N . PRO A 1 234 ? 15.858 17.777 -41.359 1.00 89.69 234 PRO A N 1
ATOM 1890 C CA . PRO A 1 234 ? 15.198 18.935 -41.962 1.00 89.69 234 PRO A CA 1
ATOM 1891 C C . PRO A 1 234 ? 13.685 18.722 -42.156 1.00 89.69 234 PRO A C 1
ATOM 1893 O O . PRO A 1 234 ? 12.974 19.667 -42.481 1.00 89.69 234 PRO A O 1
ATOM 1896 N N . ARG A 1 235 ? 13.174 17.496 -41.957 1.00 86.19 235 ARG A N 1
ATOM 1897 C CA . ARG A 1 235 ? 11.747 17.152 -42.093 1.00 86.19 235 ARG A CA 1
ATOM 1898 C C . ARG A 1 235 ? 10.934 17.357 -40.813 1.00 86.19 235 ARG A C 1
ATOM 1900 O O . ARG A 1 235 ? 9.714 17.195 -40.843 1.00 86.19 235 ARG A O 1
ATOM 1907 N N . LEU A 1 236 ? 11.584 17.682 -39.696 1.00 89.06 236 LEU A N 1
ATOM 1908 C CA . LEU A 1 236 ? 10.894 17.978 -38.442 1.00 89.06 236 LEU A CA 1
ATOM 1909 C C . LEU A 1 236 ? 10.188 19.334 -38.537 1.00 89.06 236 LEU A C 1
ATOM 1911 O O . LEU A 1 236 ? 10.808 20.344 -38.852 1.00 89.06 236 LEU A O 1
ATOM 1915 N N . ARG A 1 237 ? 8.897 19.374 -38.196 1.00 88.12 237 ARG A N 1
ATOM 1916 C CA . ARG A 1 237 ? 8.104 20.616 -38.153 1.00 88.12 237 ARG A CA 1
ATOM 1917 C C . ARG A 1 237 ? 8.501 21.526 -36.993 1.00 88.12 237 ARG A C 1
ATOM 1919 O O . ARG A 1 237 ? 8.451 22.743 -37.126 1.00 88.12 237 ARG A O 1
ATOM 1926 N N . LYS A 1 238 ? 8.860 20.940 -35.846 1.00 86.12 238 LYS A N 1
ATOM 1927 C CA . LYS A 1 238 ? 9.339 21.652 -34.652 1.00 86.12 238 LYS A CA 1
ATOM 1928 C C . LYS A 1 238 ? 10.749 21.184 -34.308 1.00 86.12 238 LYS A C 1
ATOM 1930 O O . LYS A 1 238 ? 10.923 20.113 -33.730 1.00 86.12 238 LYS A O 1
ATOM 1935 N N . THR A 1 239 ? 11.740 21.989 -34.671 1.00 87.81 239 THR A N 1
ATOM 1936 C CA . THR A 1 239 ? 13.165 21.762 -34.387 1.00 87.81 239 THR A CA 1
ATOM 1937 C C . THR A 1 239 ? 13.613 22.511 -33.132 1.00 87.81 239 THR A C 1
ATOM 1939 O O . THR A 1 239 ? 12.876 23.348 -32.620 1.00 87.81 239 THR A O 1
ATOM 1942 N N . ALA A 1 240 ? 14.842 22.246 -32.670 1.00 88.69 240 ALA A N 1
ATOM 1943 C CA . ALA A 1 240 ? 15.486 22.983 -31.579 1.00 88.69 240 ALA A CA 1
ATOM 1944 C C . ALA A 1 240 ? 14.625 23.045 -30.299 1.00 88.69 240 ALA A C 1
ATOM 1946 O O . ALA A 1 240 ? 14.292 24.126 -29.819 1.00 88.69 240 ALA A O 1
ATOM 1947 N N . ARG A 1 241 ? 14.268 21.869 -29.760 1.00 91.19 241 ARG A N 1
ATOM 1948 C CA . ARG A 1 241 ? 13.510 21.698 -28.507 1.00 91.19 241 ARG A CA 1
ATOM 1949 C C . ARG A 1 241 ? 14.006 20.491 -27.711 1.00 91.19 241 ARG A C 1
ATOM 1951 O O . ARG A 1 241 ? 14.575 19.569 -28.297 1.00 91.19 241 ARG A O 1
ATOM 1958 N N . VAL A 1 242 ? 13.710 20.469 -26.416 1.00 91.69 242 VAL A N 1
ATOM 1959 C CA . VAL A 1 242 ? 13.811 19.274 -25.564 1.00 91.69 242 VAL A CA 1
ATOM 1960 C C . VAL A 1 242 ? 12.469 18.526 -25.571 1.00 91.69 242 VAL A C 1
ATOM 1962 O O . VAL A 1 242 ? 11.411 19.128 -25.764 1.00 91.69 242 VAL A O 1
ATOM 1965 N N . CYS A 1 243 ? 12.512 17.198 -25.466 1.00 89.81 243 CYS A N 1
ATOM 1966 C CA . CYS A 1 243 ? 11.335 16.331 -25.438 1.00 89.81 243 CYS A CA 1
ATOM 1967 C C . CYS A 1 243 ? 11.408 15.457 -24.183 1.00 89.81 243 CYS A C 1
ATOM 1969 O O . CYS A 1 243 ? 12.229 14.545 -24.136 1.00 89.81 243 CYS A O 1
ATOM 1971 N N . ASP A 1 244 ? 10.571 15.757 -23.189 1.00 87.44 244 ASP A N 1
ATOM 1972 C CA . ASP A 1 244 ? 10.513 15.031 -21.907 1.00 87.44 244 ASP A CA 1
ATOM 1973 C C . ASP A 1 244 ? 9.451 13.919 -21.891 1.00 87.44 244 ASP A C 1
ATOM 1975 O O . ASP A 1 244 ? 9.276 13.220 -20.896 1.00 87.44 244 ASP A O 1
ATOM 1979 N N . ASP A 1 245 ? 8.730 13.760 -23.000 1.00 88.94 245 ASP A N 1
ATOM 1980 C CA . ASP A 1 245 ? 7.734 12.716 -23.195 1.00 88.94 245 ASP A CA 1
ATOM 1981 C C . ASP A 1 245 ? 8.344 11.299 -23.147 1.00 88.94 245 ASP A C 1
ATOM 1983 O O . ASP A 1 245 ? 9.449 11.050 -23.639 1.00 88.94 245 ASP A O 1
ATOM 1987 N N . LEU A 1 246 ? 7.589 10.343 -22.592 1.00 90.25 246 LEU A N 1
ATOM 1988 C CA . LEU A 1 246 ? 8.030 8.958 -22.420 1.00 90.25 246 LEU A CA 1
ATOM 1989 C C . LEU A 1 246 ? 8.218 8.255 -23.774 1.00 90.25 246 LEU A C 1
ATOM 1991 O O . LEU A 1 246 ? 7.261 8.090 -24.531 1.00 90.25 246 LEU A O 1
ATOM 1995 N N . MET A 1 247 ? 9.431 7.766 -24.032 1.00 91.31 247 MET A N 1
ATOM 1996 C CA . MET A 1 247 ? 9.783 6.960 -25.202 1.00 91.31 247 MET A CA 1
ATOM 1997 C C . MET A 1 247 ? 10.770 5.861 -24.803 1.00 91.31 247 MET A C 1
ATOM 1999 O O . MET A 1 247 ? 11.671 6.089 -23.997 1.00 91.31 247 MET A O 1
ATOM 2003 N N . HIS A 1 248 ? 10.613 4.669 -25.375 1.00 92.44 248 HIS A N 1
ATOM 2004 C CA . HIS A 1 248 ? 11.484 3.523 -25.117 1.00 92.44 248 HIS A CA 1
ATOM 2005 C C . HIS A 1 248 ? 12.185 3.043 -26.393 1.00 92.44 248 HIS A C 1
ATOM 2007 O O . HIS A 1 248 ? 11.712 3.283 -27.501 1.00 92.44 248 HIS A O 1
ATOM 2013 N N . VAL A 1 249 ? 13.301 2.314 -26.266 1.00 91.56 249 VAL A N 1
ATOM 2014 C CA . VAL A 1 249 ? 14.077 1.830 -27.427 1.00 91.56 249 VAL A CA 1
ATOM 2015 C C . VAL A 1 249 ? 13.251 0.951 -28.378 1.00 91.56 249 VAL A C 1
ATOM 2017 O O . VAL A 1 249 ? 13.484 0.951 -29.585 1.00 91.56 249 VAL A O 1
ATOM 2020 N N . THR A 1 250 ? 12.239 0.252 -27.856 1.00 91.75 250 THR A N 1
ATOM 2021 C CA . THR A 1 250 ? 11.301 -0.561 -28.649 1.00 91.75 250 THR A CA 1
ATOM 2022 C C . THR A 1 250 ? 10.445 0.265 -29.602 1.00 91.75 250 THR A C 1
ATOM 2024 O O . THR A 1 250 ? 9.988 -0.263 -30.610 1.00 91.75 250 THR A O 1
ATOM 2027 N N . ASP A 1 251 ? 10.235 1.546 -29.303 1.00 94.88 251 ASP A N 1
ATOM 2028 C CA . ASP A 1 251 ? 9.376 2.437 -30.083 1.00 94.88 251 ASP A CA 1
ATOM 2029 C C . ASP A 1 251 ? 10.065 2.880 -31.392 1.00 94.88 251 ASP A C 1
ATOM 2031 O O . ASP A 1 251 ? 9.397 3.290 -32.341 1.00 94.88 251 ASP A O 1
ATOM 2035 N N . TRP A 1 252 ? 11.395 2.741 -31.511 1.00 95.12 252 TRP A N 1
ATOM 2036 C CA . TRP A 1 252 ? 12.124 3.118 -32.729 1.00 95.12 252 TRP A CA 1
ATOM 2037 C C . TRP A 1 252 ? 11.772 2.265 -33.946 1.00 95.12 252 TRP A C 1
ATOM 2039 O O . TRP A 1 252 ? 11.750 2.799 -35.051 1.00 95.12 252 TRP A O 1
ATOM 2049 N N . LEU A 1 253 ? 11.485 0.971 -33.776 1.00 95.88 253 LEU A N 1
ATOM 2050 C CA . LEU A 1 253 ? 11.131 0.095 -34.897 1.00 95.88 253 LEU A CA 1
ATOM 2051 C C . LEU A 1 253 ? 9.844 0.556 -35.610 1.00 95.88 253 LEU A C 1
ATOM 2053 O O . LEU A 1 253 ? 9.930 0.856 -36.803 1.00 95.88 253 LEU A O 1
ATOM 2057 N N . PRO A 1 254 ? 8.689 0.694 -34.928 1.00 97.12 254 PRO A N 1
ATOM 2058 C CA . PRO A 1 254 ? 7.477 1.196 -35.574 1.00 97.12 254 PRO A CA 1
ATOM 2059 C C . PRO A 1 254 ? 7.610 2.648 -36.030 1.00 97.12 254 PRO A C 1
ATOM 2061 O O . PRO A 1 254 ? 7.151 2.979 -37.119 1.00 97.12 254 PRO A O 1
ATOM 2064 N N . THR A 1 255 ? 8.302 3.494 -35.259 1.00 95.88 255 THR A N 1
ATOM 2065 C CA . THR A 1 255 ? 8.507 4.906 -35.616 1.00 95.88 255 THR A CA 1
ATOM 2066 C C . THR A 1 255 ? 9.300 5.051 -36.918 1.00 95.88 255 THR A C 1
ATOM 2068 O O . THR A 1 255 ? 8.877 5.754 -37.831 1.00 95.88 255 THR A O 1
ATOM 2071 N N . LEU A 1 256 ? 10.441 4.366 -37.055 1.00 96.44 256 LEU A N 1
ATOM 2072 C CA . LEU A 1 256 ? 11.265 4.444 -38.267 1.00 96.44 256 LEU A CA 1
ATOM 2073 C C . LEU A 1 256 ? 10.604 3.754 -39.466 1.00 96.44 256 LEU A C 1
ATOM 2075 O O . LEU A 1 256 ? 10.746 4.244 -40.585 1.00 96.44 256 LEU A O 1
ATOM 2079 N N . TYR A 1 257 ? 9.870 2.659 -39.249 1.00 97.44 257 TYR A N 1
ATOM 2080 C CA . TYR A 1 257 ? 9.124 1.983 -40.313 1.00 97.44 257 TYR A CA 1
ATOM 2081 C C . TYR A 1 257 ? 8.000 2.867 -40.875 1.00 97.44 257 TYR A C 1
ATOM 2083 O O . TYR A 1 257 ? 7.899 3.024 -42.090 1.00 97.44 257 TYR A O 1
ATOM 2091 N N . SER A 1 258 ? 7.238 3.526 -39.997 1.00 95.12 258 SER A N 1
ATOM 2092 C CA . SER A 1 258 ? 6.208 4.512 -40.352 1.00 95.12 258 SER A CA 1
ATOM 2093 C C . SER A 1 258 ? 6.793 5.687 -41.148 1.00 95.12 258 SER A C 1
ATOM 2095 O O . SER A 1 258 ? 6.312 6.024 -42.232 1.00 95.12 258 SER A O 1
ATOM 2097 N N . ILE A 1 259 ? 7.915 6.259 -40.687 1.00 93.69 259 ILE A N 1
ATOM 2098 C CA . ILE A 1 259 ? 8.612 7.359 -41.385 1.00 93.69 259 ILE A CA 1
ATOM 2099 C C . ILE A 1 259 ? 9.110 6.937 -42.772 1.00 93.69 259 ILE A C 1
ATOM 2101 O O . ILE A 1 259 ? 9.100 7.747 -43.700 1.00 93.69 259 ILE A O 1
ATOM 2105 N N . ALA A 1 260 ? 9.538 5.682 -42.921 1.00 94.81 260 ALA A N 1
ATOM 2106 C CA . ALA A 1 260 ? 9.974 5.108 -44.190 1.00 94.81 260 ALA A CA 1
ATOM 2107 C C . ALA A 1 260 ? 8.818 4.843 -45.178 1.00 94.81 260 ALA A C 1
ATOM 2109 O O . ALA A 1 260 ? 9.075 4.452 -46.316 1.00 94.81 260 ALA A O 1
ATOM 2110 N N . GLY A 1 261 ? 7.564 5.072 -44.770 1.00 94.56 261 GLY A N 1
ATOM 2111 C CA . GLY A 1 261 ? 6.365 4.848 -45.579 1.00 94.56 261 GLY A CA 1
ATOM 2112 C C . GLY A 1 261 ? 5.741 3.461 -45.408 1.00 94.56 261 GLY A C 1
ATOM 2113 O O . GLY A 1 261 ? 4.860 3.105 -46.186 1.00 94.56 261 GLY A O 1
ATOM 2114 N N . GLY A 1 262 ? 6.193 2.680 -44.424 1.00 96.62 262 GLY A N 1
ATOM 2115 C CA . GLY A 1 262 ? 5.591 1.400 -44.062 1.00 96.62 262 GLY A CA 1
ATOM 2116 C C . GLY A 1 262 ? 4.319 1.565 -43.232 1.00 96.62 262 GLY A C 1
ATOM 2117 O O . GLY A 1 262 ? 4.160 2.540 -42.497 1.00 96.62 262 GLY A O 1
ATOM 2118 N N . ASP A 1 263 ? 3.415 0.593 -43.320 1.00 95.88 263 ASP A N 1
ATOM 2119 C CA . ASP A 1 263 ? 2.201 0.562 -42.511 1.00 95.88 263 ASP A CA 1
ATOM 2120 C C . ASP A 1 263 ? 2.456 -0.190 -41.205 1.00 95.88 263 ASP A C 1
ATOM 2122 O O . ASP A 1 263 ? 2.710 -1.389 -41.218 1.00 95.88 263 ASP A O 1
ATOM 2126 N N . VAL A 1 264 ? 2.363 0.481 -40.055 1.00 94.56 264 VAL A N 1
ATOM 2127 C CA . VAL A 1 264 ? 2.633 -0.135 -38.742 1.00 94.56 264 VAL A CA 1
ATOM 2128 C C . VAL A 1 264 ? 1.815 -1.406 -38.469 1.00 94.56 264 VAL A C 1
ATOM 2130 O O . VAL A 1 264 ? 2.242 -2.226 -37.659 1.00 94.56 264 VAL A O 1
ATOM 2133 N N . ARG A 1 265 ? 0.690 -1.618 -39.169 1.00 93.12 265 ARG A N 1
ATOM 2134 C CA . ARG A 1 265 ? -0.101 -2.861 -39.118 1.00 93.12 265 ARG A CA 1
ATOM 2135 C C . ARG A 1 265 ? 0.662 -4.085 -39.636 1.00 93.12 265 ARG A C 1
ATOM 2137 O O . ARG A 1 265 ? 0.395 -5.194 -39.182 1.00 93.12 265 ARG A O 1
ATOM 2144 N N . ASP A 1 266 ? 1.640 -3.893 -40.519 1.00 93.81 266 ASP A N 1
ATOM 2145 C CA . ASP A 1 266 ? 2.482 -4.962 -41.077 1.00 93.81 266 ASP A CA 1
ATOM 2146 C C . ASP A 1 266 ? 3.474 -5.537 -40.056 1.00 93.81 266 ASP A C 1
ATOM 2148 O O . ASP A 1 266 ? 4.082 -6.582 -40.292 1.00 93.81 266 ASP A O 1
ATOM 2152 N N . LEU A 1 267 ? 3.679 -4.844 -38.933 1.00 92.56 267 LEU A N 1
ATOM 2153 C CA . LEU A 1 267 ? 4.633 -5.242 -37.900 1.00 92.56 267 LEU A CA 1
ATOM 2154 C C . LEU A 1 267 ? 4.084 -6.348 -36.987 1.00 92.56 267 LEU A C 1
ATOM 2156 O O . LEU A 1 267 ? 4.852 -6.940 -36.230 1.00 92.56 267 LEU A O 1
ATOM 2160 N N . GLY A 1 268 ? 2.781 -6.641 -37.073 1.00 88.81 268 GLY A N 1
ATOM 2161 C CA . GLY A 1 268 ? 2.102 -7.604 -36.211 1.00 88.81 268 GLY A CA 1
ATOM 2162 C C . GLY A 1 268 ? 2.032 -7.140 -34.754 1.00 88.81 268 GLY A C 1
ATOM 2163 O O . GLY A 1 268 ? 1.930 -5.948 -34.465 1.00 88.81 268 GLY A O 1
ATOM 2164 N N . GLU A 1 269 ? 2.074 -8.096 -33.828 1.00 87.75 269 GLU A N 1
ATOM 2165 C CA . GLU A 1 269 ? 2.063 -7.815 -32.392 1.00 87.75 269 GLU A CA 1
ATOM 2166 C C . GLU A 1 269 ? 3.476 -7.481 -31.898 1.00 87.75 269 GLU A C 1
ATOM 2168 O O . GLU A 1 269 ? 4.343 -8.349 -31.775 1.00 87.75 269 GLU A O 1
ATOM 2173 N N . ILE A 1 270 ? 3.711 -6.199 -31.612 1.00 89.31 270 ILE A N 1
ATOM 2174 C CA . ILE A 1 270 ? 4.960 -5.689 -31.039 1.00 89.31 270 ILE A CA 1
ATOM 2175 C C . ILE A 1 270 ? 4.676 -4.778 -29.842 1.00 89.31 270 ILE A C 1
ATOM 2177 O O . ILE A 1 270 ? 3.636 -4.133 -29.766 1.00 89.31 270 ILE A O 1
ATOM 2181 N N . ASP A 1 271 ? 5.642 -4.664 -28.928 1.00 88.25 271 ASP A N 1
ATOM 2182 C CA . ASP A 1 271 ? 5.520 -3.782 -27.754 1.00 88.25 271 ASP A CA 1
ATOM 2183 C C . ASP A 1 271 ? 5.788 -2.300 -28.055 1.00 88.25 271 ASP A C 1
ATOM 2185 O O . ASP A 1 271 ? 5.543 -1.439 -27.206 1.00 88.25 271 ASP A O 1
ATOM 2189 N N . GLY A 1 272 ? 6.403 -2.005 -29.203 1.00 91.50 272 GLY A N 1
ATOM 2190 C CA . GLY A 1 272 ? 6.752 -0.647 -29.608 1.00 91.50 272 GLY A CA 1
ATOM 2191 C C . GLY A 1 272 ? 5.534 0.117 -30.117 1.00 91.50 272 GLY A C 1
ATOM 2192 O O . GLY A 1 272 ? 4.691 -0.454 -30.802 1.00 91.50 272 GLY A O 1
ATOM 2193 N N . VAL A 1 273 ? 5.485 1.422 -29.856 1.00 92.88 273 VAL A N 1
ATOM 2194 C CA . VAL A 1 273 ? 4.462 2.323 -30.417 1.00 92.88 273 VAL A CA 1
ATOM 2195 C C . VAL A 1 273 ? 5.094 3.350 -31.354 1.00 92.88 273 VAL A C 1
ATOM 2197 O O . VAL A 1 273 ? 6.233 3.763 -31.142 1.00 92.88 273 VAL A O 1
ATOM 2200 N N . ASP A 1 274 ? 4.380 3.759 -32.405 1.00 94.50 274 ASP A N 1
ATOM 2201 C CA . ASP A 1 274 ? 4.841 4.830 -33.295 1.00 94.50 274 ASP A CA 1
ATOM 2202 C C . ASP A 1 274 ? 4.772 6.189 -32.580 1.00 94.50 274 ASP A C 1
ATOM 2204 O O . ASP A 1 274 ? 3.697 6.675 -32.224 1.00 94.50 274 ASP A O 1
ATOM 2208 N N . GLN A 1 275 ? 5.937 6.805 -32.384 1.00 94.25 275 GLN A N 1
ATOM 2209 C CA . GLN A 1 275 ? 6.107 8.083 -31.693 1.00 94.25 275 GLN A CA 1
ATOM 2210 C C . GLN A 1 275 ? 6.328 9.254 -32.660 1.00 94.25 275 GLN A C 1
ATOM 2212 O O . GLN A 1 275 ? 6.621 10.374 -32.228 1.00 94.25 275 GLN A O 1
ATOM 2217 N N . TRP A 1 276 ? 6.193 9.054 -33.976 1.00 92.69 27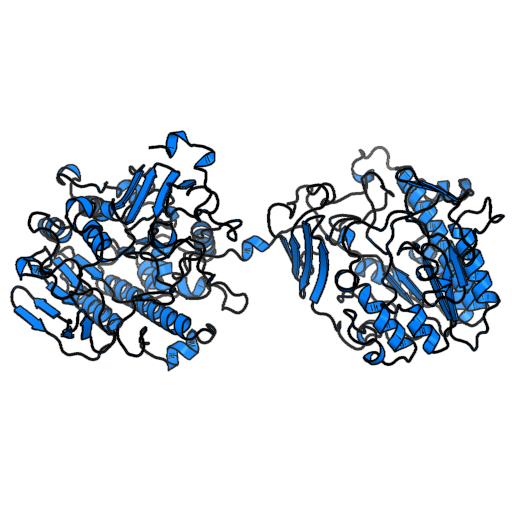6 TRP A N 1
ATOM 2218 C CA . TRP A 1 276 ? 6.498 10.098 -34.956 1.00 92.69 276 TRP A CA 1
ATOM 2219 C C . TRP A 1 276 ? 5.639 11.351 -34.778 1.00 92.69 276 TRP A C 1
ATOM 2221 O O . TRP A 1 276 ? 6.147 12.468 -34.884 1.00 92.69 276 TRP A O 1
ATOM 2231 N N . CYS A 1 277 ? 4.356 11.198 -34.439 1.00 90.06 277 CYS A N 1
ATOM 2232 C CA . CYS A 1 277 ? 3.467 12.337 -34.189 1.00 90.06 277 CYS A CA 1
ATOM 2233 C C . CYS A 1 277 ? 3.945 13.207 -33.013 1.00 90.06 277 CYS A C 1
ATOM 2235 O O . CYS A 1 277 ? 3.887 14.440 -33.094 1.00 90.06 277 CYS A O 1
ATOM 2237 N N . MET A 1 278 ? 4.466 12.575 -31.957 1.00 92.00 278 MET A N 1
ATOM 2238 C CA . MET A 1 278 ? 5.057 13.246 -30.798 1.00 92.00 278 MET A CA 1
ATOM 2239 C C . MET A 1 278 ? 6.373 13.936 -31.167 1.00 92.00 278 MET A C 1
ATOM 2241 O O . MET A 1 278 ? 6.556 15.129 -30.910 1.00 92.00 278 MET A O 1
ATOM 2245 N N . LEU A 1 279 ? 7.277 13.233 -31.853 1.00 91.38 279 LEU A N 1
ATOM 2246 C CA . LEU A 1 279 ? 8.578 13.772 -32.266 1.00 91.38 279 LEU A CA 1
ATOM 2247 C C . LEU A 1 279 ? 8.431 14.951 -33.240 1.00 91.38 279 LEU A C 1
ATOM 2249 O O . LEU A 1 279 ? 9.086 15.983 -33.071 1.00 91.38 279 LEU A O 1
ATOM 2253 N N . ASN A 1 280 ? 7.498 14.857 -34.188 1.00 88.69 280 ASN A N 1
ATOM 2254 C CA . ASN A 1 280 ? 7.206 15.896 -35.175 1.00 88.69 280 ASN A CA 1
ATOM 2255 C C . ASN A 1 280 ? 6.349 17.055 -34.611 1.00 88.69 280 ASN A C 1
ATOM 2257 O O . ASN A 1 280 ? 6.017 17.996 -35.332 1.00 88.69 280 ASN A O 1
ATOM 2261 N N . GLY A 1 281 ? 6.002 17.025 -33.317 1.00 68.69 281 GLY A N 1
ATOM 2262 C CA . GLY A 1 281 ? 5.455 18.170 -32.582 1.00 68.69 281 GLY A CA 1
ATOM 2263 C C . GLY A 1 281 ? 3.936 18.342 -32.641 1.00 68.69 281 GLY A C 1
ATOM 2264 O O . GLY A 1 281 ? 3.459 19.472 -32.473 1.00 68.69 281 GLY A O 1
ATOM 2265 N N . SER A 1 282 ? 3.203 17.256 -32.904 1.00 61.09 282 SER A N 1
ATOM 2266 C CA . SER A 1 282 ? 1.763 17.276 -33.193 1.00 61.09 282 SER A CA 1
ATOM 2267 C C . SER A 1 282 ? 0.885 16.753 -32.048 1.00 61.09 282 SER A C 1
ATOM 2269 O O . SER A 1 282 ? -0.264 17.170 -31.975 1.00 61.09 282 SER A O 1
ATOM 2271 N N . LEU A 1 283 ? 1.393 15.888 -31.156 1.00 78.75 283 LEU A N 1
ATOM 2272 C CA . LEU A 1 283 ? 0.631 15.239 -30.072 1.00 78.75 283 LEU A CA 1
ATOM 2273 C C . LEU A 1 283 ? 1.547 14.868 -28.877 1.00 78.75 283 LEU A C 1
ATOM 2275 O O . LEU A 1 283 ? 2.761 14.829 -29.065 1.00 78.75 283 LEU A O 1
ATOM 2279 N N . PRO A 1 284 ? 1.008 14.597 -27.670 1.00 80.44 284 PRO A N 1
ATOM 2280 C CA . PRO A 1 284 ? 1.750 13.949 -26.578 1.00 80.44 284 PRO A CA 1
ATOM 2281 C C . PRO A 1 284 ? 2.245 12.545 -26.959 1.00 80.44 284 PRO A C 1
ATOM 2283 O O . PRO A 1 284 ? 1.807 11.993 -27.973 1.00 80.44 284 PRO A O 1
ATOM 2286 N N . SER A 1 285 ? 3.110 11.947 -26.130 1.00 84.31 285 SER A N 1
ATOM 2287 C CA . SER A 1 285 ? 3.489 10.533 -26.289 1.00 84.31 285 SER A CA 1
ATOM 2288 C C . SER A 1 285 ? 2.265 9.630 -26.414 1.00 84.31 285 SER A C 1
ATOM 2290 O O . SER A 1 285 ? 1.301 9.761 -25.657 1.00 84.31 285 SER A O 1
ATOM 2292 N N . ALA A 1 286 ? 2.341 8.648 -27.312 1.00 85.44 286 ALA A N 1
ATOM 2293 C CA . ALA A 1 286 ? 1.356 7.570 -27.384 1.00 85.44 286 ALA A CA 1
ATOM 2294 C C . ALA A 1 286 ? 1.489 6.567 -26.216 1.00 85.44 286 ALA A C 1
ATOM 2296 O O . ALA A 1 286 ? 0.718 5.611 -26.127 1.00 85.44 286 ALA A O 1
ATOM 2297 N N . ARG A 1 287 ? 2.474 6.759 -25.327 1.00 86.00 287 ARG A N 1
ATOM 2298 C CA . ARG A 1 287 ? 2.838 5.836 -24.252 1.00 86.00 287 ARG A CA 1
ATOM 2299 C C . ARG A 1 287 ? 2.593 6.467 -22.882 1.00 86.00 287 ARG A C 1
ATOM 2301 O O . ARG A 1 287 ? 3.181 7.485 -22.535 1.00 86.00 287 ARG A O 1
ATOM 2308 N N . ASP A 1 288 ? 1.782 5.800 -22.067 1.00 82.75 288 ASP A N 1
ATOM 2309 C CA . ASP A 1 288 ? 1.560 6.126 -20.651 1.00 82.75 288 ASP A CA 1
ATOM 2310 C C . ASP A 1 288 ? 2.146 5.071 -19.700 1.00 82.75 288 ASP A C 1
ATOM 2312 O O . ASP A 1 288 ? 2.093 5.234 -18.486 1.00 82.75 288 ASP A O 1
ATOM 2316 N N . ARG A 1 289 ? 2.683 3.972 -20.235 1.00 86.19 289 ARG A N 1
ATOM 2317 C CA . ARG A 1 289 ? 3.191 2.835 -19.465 1.00 86.19 289 ARG A CA 1
ATOM 2318 C C . ARG A 1 289 ? 4.387 2.202 -20.151 1.00 86.19 289 ARG A C 1
ATOM 2320 O O . ARG A 1 289 ? 4.460 2.184 -21.377 1.00 86.19 289 ARG A O 1
ATOM 2327 N N . LEU A 1 290 ? 5.317 1.657 -19.385 1.00 87.62 290 LEU A N 1
ATOM 2328 C CA . LEU A 1 290 ? 6.519 1.006 -19.888 1.00 87.62 290 LEU A CA 1
ATOM 2329 C C . LEU A 1 290 ? 6.961 -0.094 -18.934 1.00 87.62 290 LEU A C 1
ATOM 2331 O O . LEU A 1 290 ? 7.164 0.154 -17.755 1.00 87.62 290 LEU A O 1
ATOM 2335 N N . LEU A 1 291 ? 7.169 -1.295 -19.459 1.00 87.56 291 LEU A N 1
ATOM 2336 C CA . LEU A 1 291 ? 7.911 -2.327 -18.754 1.00 87.56 291 LEU A CA 1
ATOM 2337 C C . LEU A 1 291 ? 9.395 -2.165 -19.089 1.00 87.56 291 LEU A C 1
ATOM 2339 O O . LEU A 1 291 ? 9.764 -2.258 -20.259 1.00 87.56 291 LEU A O 1
ATOM 2343 N N . LEU A 1 292 ? 10.227 -1.894 -18.084 1.00 88.50 292 LEU A N 1
ATOM 2344 C CA . LEU A 1 292 ? 11.674 -1.744 -18.260 1.00 88.50 292 LEU A CA 1
ATOM 2345 C C . LEU A 1 292 ? 12.341 -3.114 -18.330 1.00 88.50 292 LEU A C 1
ATOM 2347 O O . LEU A 1 292 ? 13.058 -3.408 -19.281 1.00 88.50 292 LEU A O 1
ATOM 2351 N N . ASN A 1 293 ? 12.096 -3.948 -17.319 1.00 86.44 293 ASN A N 1
ATOM 2352 C CA . ASN A 1 293 ? 12.642 -5.295 -17.245 1.00 86.44 293 ASN A CA 1
ATOM 2353 C C . ASN A 1 293 ? 11.853 -6.157 -16.252 1.00 86.44 293 ASN A C 1
ATOM 2355 O O . ASN A 1 293 ? 11.297 -5.643 -15.283 1.00 86.44 293 ASN A O 1
ATOM 2359 N N . ILE A 1 294 ? 11.870 -7.466 -16.482 1.00 83.81 294 ILE A N 1
ATOM 2360 C CA . ILE A 1 294 ? 11.560 -8.511 -15.501 1.00 83.81 294 ILE A CA 1
ATOM 2361 C C . ILE A 1 294 ? 12.681 -9.525 -15.680 1.00 83.81 294 ILE A C 1
ATOM 2363 O O . ILE A 1 294 ? 12.883 -10.005 -16.790 1.00 83.81 294 ILE A O 1
ATOM 2367 N N . ASP A 1 295 ? 13.457 -9.812 -14.651 1.00 80.75 295 ASP A N 1
ATOM 2368 C CA . ASP A 1 295 ? 14.535 -10.790 -14.739 1.00 80.75 295 ASP A CA 1
ATOM 2369 C C . ASP A 1 295 ? 14.499 -11.694 -13.517 1.00 80.75 295 ASP A C 1
ATOM 2371 O O . ASP A 1 295 ? 14.803 -11.274 -12.403 1.00 80.75 295 ASP A O 1
ATOM 2375 N N . GLU A 1 296 ? 14.120 -12.947 -13.744 1.00 75.19 296 GLU A N 1
ATOM 2376 C CA . GLU A 1 296 ? 13.997 -13.971 -12.709 1.00 75.19 296 GLU A CA 1
ATOM 2377 C C . GLU A 1 296 ? 15.360 -14.411 -12.155 1.00 75.19 296 GLU A C 1
ATOM 2379 O O . GLU A 1 296 ? 15.445 -14.844 -11.003 1.00 75.19 296 GLU A O 1
ATOM 2384 N N . ILE A 1 297 ? 16.435 -14.270 -12.944 1.00 77.44 297 ILE A N 1
ATOM 2385 C CA . ILE A 1 297 ? 17.793 -14.665 -12.550 1.00 77.44 297 ILE A CA 1
ATOM 2386 C C . ILE A 1 297 ? 18.357 -13.629 -11.585 1.00 77.44 297 ILE A C 1
ATOM 2388 O O . ILE A 1 297 ? 18.754 -13.963 -10.467 1.00 77.44 297 ILE A O 1
ATOM 2392 N N . SER A 1 298 ? 18.368 -12.361 -11.999 1.00 74.06 298 SER A N 1
ATOM 2393 C CA . SER A 1 298 ? 18.852 -11.271 -11.146 1.00 74.06 298 SER A CA 1
ATOM 2394 C C . SER A 1 298 ? 17.819 -10.791 -10.121 1.00 74.06 298 SER A C 1
ATOM 2396 O O . SER A 1 298 ? 18.159 -10.006 -9.235 1.00 74.06 298 SER A O 1
ATOM 2398 N N . LYS A 1 299 ? 16.577 -11.287 -10.216 1.00 83.19 299 LYS A N 1
ATOM 2399 C CA . LYS A 1 299 ? 15.414 -10.902 -9.403 1.00 83.19 299 LYS A CA 1
ATOM 2400 C C . LYS A 1 299 ? 15.162 -9.397 -9.429 1.00 83.19 299 LYS A C 1
ATOM 2402 O O . LYS A 1 299 ? 14.876 -8.802 -8.392 1.00 83.19 299 LYS A O 1
ATOM 2407 N N . THR A 1 300 ? 15.305 -8.784 -10.604 1.00 86.31 300 THR A N 1
ATOM 2408 C CA . THR A 1 300 ? 15.054 -7.353 -10.797 1.00 86.31 300 THR A CA 1
ATOM 2409 C C . THR A 1 300 ? 13.846 -7.114 -11.689 1.00 86.31 300 THR A C 1
ATOM 2411 O O . THR A 1 300 ? 13.709 -7.696 -12.763 1.00 86.31 300 THR A O 1
ATOM 2414 N N . GLU A 1 301 ? 12.964 -6.228 -11.244 1.00 89.62 301 GLU A N 1
ATOM 2415 C CA . GLU A 1 301 ? 11.743 -5.847 -11.946 1.00 89.62 301 GLU A CA 1
ATOM 2416 C C . GLU A 1 301 ? 11.644 -4.323 -11.969 1.00 89.62 301 GLU A C 1
ATOM 2418 O O . GLU A 1 301 ? 11.936 -3.649 -10.976 1.00 89.62 301 GLU A O 1
ATOM 2423 N N . GLY A 1 302 ? 11.223 -3.766 -13.100 1.00 92.00 302 GLY A N 1
ATOM 2424 C CA . GLY A 1 302 ? 11.036 -2.331 -13.241 1.00 92.00 302 GLY A CA 1
ATOM 2425 C C . GLY A 1 302 ? 9.943 -1.990 -14.235 1.00 92.00 302 GLY A C 1
ATOM 2426 O O . GLY A 1 302 ? 9.923 -2.513 -15.349 1.00 92.00 302 GLY A O 1
ATOM 2427 N N . ALA A 1 303 ? 9.060 -1.075 -13.853 1.00 92.94 303 ALA A N 1
ATOM 2428 C CA . ALA A 1 303 ? 8.008 -0.558 -14.716 1.00 92.94 303 ALA A CA 1
ATOM 2429 C C . ALA A 1 303 ? 7.758 0.929 -14.449 1.00 92.94 303 ALA A C 1
ATOM 2431 O O . ALA A 1 303 ? 7.984 1.428 -13.350 1.00 92.94 303 ALA A O 1
ATOM 2432 N N . ILE A 1 304 ? 7.266 1.635 -15.459 1.00 93.12 304 ILE A N 1
ATOM 2433 C CA . ILE A 1 304 ? 6.815 3.020 -15.388 1.00 93.12 304 ILE A CA 1
ATOM 2434 C C . ILE A 1 304 ? 5.336 3.050 -15.765 1.00 93.12 304 ILE A C 1
ATOM 2436 O O . ILE A 1 304 ? 4.927 2.448 -16.757 1.00 93.12 304 ILE A O 1
ATOM 2440 N N . TYR A 1 305 ? 4.534 3.768 -14.991 1.00 87.44 305 TYR A N 1
ATOM 2441 C CA . TYR A 1 305 ? 3.163 4.127 -15.320 1.00 87.44 305 TYR A CA 1
ATOM 2442 C C . TYR A 1 305 ? 2.965 5.616 -15.045 1.00 87.44 305 TYR A C 1
ATOM 2444 O O . TYR A 1 305 ? 3.000 6.067 -13.898 1.00 87.44 305 TYR A O 1
ATOM 2452 N N . LYS A 1 306 ? 2.759 6.387 -16.112 1.00 86.62 306 LYS A N 1
ATOM 2453 C CA . LYS A 1 306 ? 2.712 7.850 -16.120 1.00 86.62 306 LYS A CA 1
ATOM 2454 C C . LYS A 1 306 ? 3.966 8.421 -15.454 1.00 86.62 306 LYS A C 1
ATOM 2456 O O . LYS A 1 306 ? 5.067 8.154 -15.920 1.00 86.62 306 LYS A O 1
ATOM 2461 N N . GLN A 1 307 ? 3.811 9.175 -14.367 1.00 88.19 307 GLN A N 1
ATOM 2462 C CA . GLN A 1 307 ? 4.930 9.730 -13.607 1.00 88.19 307 GLN A CA 1
ATOM 2463 C C . GLN A 1 307 ? 5.548 8.758 -12.595 1.00 88.19 307 GLN A C 1
ATOM 2465 O O . GLN A 1 307 ? 6.497 9.128 -11.910 1.00 88.19 307 GLN A O 1
ATOM 2470 N N . PHE A 1 308 ? 4.982 7.565 -12.408 1.00 91.19 308 PHE A N 1
ATOM 2471 C CA . PHE A 1 308 ? 5.410 6.657 -11.351 1.00 91.19 308 PHE A CA 1
ATOM 2472 C C . PHE A 1 308 ? 6.303 5.561 -11.894 1.00 91.19 308 PHE A C 1
ATOM 2474 O O . PHE A 1 308 ? 5.969 4.913 -12.881 1.00 91.19 308 PHE A O 1
ATOM 2481 N N . LYS A 1 309 ? 7.411 5.315 -11.204 1.00 94.50 309 LYS A N 1
ATOM 2482 C CA . LYS A 1 309 ? 8.343 4.237 -11.503 1.00 94.50 309 LYS A CA 1
ATOM 2483 C C . LYS A 1 309 ? 8.410 3.269 -10.336 1.00 94.50 309 LYS A C 1
ATOM 2485 O O . LYS A 1 309 ? 8.753 3.656 -9.221 1.00 94.50 309 LYS A O 1
ATOM 2490 N N . LEU A 1 310 ? 8.062 2.023 -10.614 1.00 91.94 310 LEU A N 1
ATOM 2491 C CA . LEU A 1 310 ? 8.102 0.899 -9.695 1.00 91.94 310 LEU A CA 1
ATOM 2492 C C . LEU A 1 310 ? 9.385 0.107 -9.940 1.00 91.94 310 LEU A C 1
ATOM 2494 O O . LEU A 1 310 ? 9.632 -0.286 -11.077 1.00 91.94 310 LEU A O 1
ATOM 2498 N N . LEU A 1 311 ? 10.158 -0.154 -8.887 1.00 92.38 311 LEU A N 1
ATOM 2499 C CA . LEU A 1 311 ? 11.341 -1.014 -8.911 1.00 92.38 311 LEU A CA 1
ATOM 2500 C C . LEU A 1 311 ? 11.268 -2.066 -7.795 1.00 92.38 311 LEU A C 1
ATOM 2502 O O . LEU A 1 311 ? 10.932 -1.744 -6.650 1.00 92.38 311 LEU A O 1
ATOM 2506 N N . ARG A 1 312 ? 11.641 -3.309 -8.112 1.00 86.88 312 ARG A N 1
ATOM 2507 C CA . ARG A 1 312 ? 11.827 -4.403 -7.145 1.00 86.88 312 ARG A CA 1
ATOM 2508 C C . ARG A 1 312 ? 13.146 -5.115 -7.427 1.00 86.88 312 ARG A C 1
ATOM 2510 O O . ARG A 1 312 ? 13.475 -5.370 -8.582 1.00 86.88 312 ARG A O 1
ATOM 2517 N N . GLY A 1 313 ? 13.887 -5.429 -6.370 1.00 85.88 313 GLY A N 1
ATOM 2518 C CA . GLY A 1 313 ? 15.215 -6.030 -6.470 1.00 85.88 313 GLY A CA 1
ATOM 2519 C C . GLY A 1 313 ? 16.329 -5.020 -6.749 1.00 85.88 313 GLY A C 1
ATOM 2520 O O . GLY A 1 313 ? 16.085 -3.873 -7.126 1.00 85.88 313 GLY A O 1
ATOM 2521 N N . SER A 1 314 ? 17.570 -5.468 -6.560 1.00 87.38 314 SER A N 1
ATOM 2522 C CA . SER A 1 314 ? 18.785 -4.723 -6.911 1.00 87.38 314 SER A CA 1
ATOM 2523 C C . SER A 1 314 ? 19.866 -5.682 -7.415 1.00 87.38 314 SER A C 1
ATOM 2525 O O . SER A 1 314 ? 20.017 -6.785 -6.890 1.00 87.38 314 SER A O 1
ATOM 2527 N N . ILE A 1 315 ? 20.685 -5.234 -8.368 1.00 84.38 315 ILE A N 1
ATOM 2528 C CA . ILE A 1 315 ? 21.853 -5.989 -8.849 1.00 84.38 315 ILE A CA 1
ATOM 2529 C C . ILE A 1 315 ? 22.987 -5.934 -7.816 1.00 84.38 315 ILE A C 1
ATOM 2531 O O . ILE A 1 315 ? 23.229 -4.888 -7.213 1.00 84.38 315 ILE A O 1
ATOM 2535 N N . GLU A 1 316 ? 23.687 -7.059 -7.614 1.00 84.56 316 GLU A N 1
ATOM 2536 C CA . GLU A 1 316 ? 24.832 -7.187 -6.689 1.00 84.56 316 GLU A CA 1
ATOM 2537 C C . GLU A 1 316 ? 24.543 -6.621 -5.281 1.00 84.56 316 GLU A C 1
ATOM 2539 O O . GLU A 1 316 ? 25.361 -5.928 -4.676 1.00 84.56 316 GLU A O 1
ATOM 2544 N N . GLY A 1 317 ? 23.335 -6.855 -4.757 1.00 80.81 317 GLY A N 1
ATOM 2545 C CA . GLY A 1 317 ? 22.944 -6.364 -3.430 1.00 80.81 317 GLY A CA 1
ATOM 2546 C C . GLY A 1 317 ? 22.809 -4.839 -3.329 1.00 80.81 317 GLY A C 1
ATOM 2547 O O . GLY A 1 317 ? 22.796 -4.304 -2.222 1.00 80.81 317 GLY A O 1
ATOM 2548 N N . GLY A 1 318 ? 22.701 -4.140 -4.461 1.00 87.56 318 GLY A N 1
ATOM 2549 C CA . GLY A 1 318 ? 22.589 -2.683 -4.536 1.00 87.56 318 GLY A CA 1
ATOM 2550 C C . GLY A 1 318 ? 23.924 -1.948 -4.640 1.00 87.56 318 GLY A C 1
ATOM 2551 O O . GLY A 1 318 ? 23.970 -0.732 -4.453 1.00 87.56 318 GLY A O 1
ATOM 2552 N N . TYR A 1 319 ? 25.012 -2.656 -4.964 1.00 89.12 319 TYR A N 1
ATOM 2553 C CA . TYR A 1 319 ? 26.341 -2.064 -5.163 1.00 89.12 319 TYR A CA 1
ATOM 2554 C C . TYR A 1 319 ? 26.344 -0.933 -6.214 1.00 89.12 319 TYR A C 1
ATOM 2556 O O . TYR A 1 319 ? 27.076 0.054 -6.078 1.00 89.12 319 TYR A O 1
ATOM 2564 N N . TYR A 1 320 ? 25.475 -1.039 -7.226 1.00 91.19 320 TYR A N 1
ATOM 2565 C CA . TYR A 1 320 ? 25.353 -0.082 -8.328 1.00 91.19 320 TYR A CA 1
ATOM 2566 C C . TYR A 1 320 ? 24.209 0.946 -8.174 1.00 91.19 320 TYR A C 1
ATOM 2568 O O . TYR A 1 320 ? 23.964 1.726 -9.095 1.00 91.19 320 TYR A O 1
ATOM 2576 N N . ASP A 1 321 ? 23.507 0.984 -7.035 1.00 91.31 321 ASP A N 1
ATOM 2577 C CA . ASP A 1 321 ? 22.265 1.764 -6.852 1.00 91.31 321 ASP A CA 1
ATOM 2578 C C . ASP A 1 321 ? 22.502 3.240 -6.470 1.00 91.31 321 ASP A C 1
ATOM 2580 O O . ASP A 1 321 ? 21.547 3.979 -6.210 1.00 91.31 321 ASP A O 1
ATOM 2584 N N . GLY A 1 322 ? 23.762 3.669 -6.365 1.00 90.50 322 GLY A N 1
ATOM 2585 C CA . GLY A 1 322 ? 24.136 4.951 -5.770 1.00 90.50 322 GLY A CA 1
ATOM 2586 C C . GLY A 1 322 ? 24.190 6.142 -6.724 1.00 90.50 322 GLY A C 1
ATOM 2587 O O . GLY A 1 322 ? 23.866 6.052 -7.905 1.00 90.50 322 GLY A O 1
ATOM 2588 N N . TYR A 1 323 ? 24.636 7.283 -6.189 1.00 90.50 323 TYR A N 1
ATOM 2589 C CA . TYR A 1 323 ? 24.897 8.506 -6.955 1.00 90.50 323 TYR A CA 1
ATOM 2590 C C . TYR A 1 323 ? 26.400 8.691 -7.155 1.00 90.50 323 TYR A C 1
ATOM 2592 O O . TYR A 1 323 ? 27.141 8.964 -6.209 1.00 90.50 323 TYR A O 1
ATOM 2600 N N . TYR A 1 324 ? 26.861 8.590 -8.397 1.00 86.12 324 TYR A N 1
ATOM 2601 C CA . TYR A 1 324 ? 28.289 8.622 -8.710 1.00 86.12 324 TYR A CA 1
ATOM 2602 C C . TYR A 1 324 ? 28.726 10.023 -9.143 1.00 86.12 324 TYR A C 1
ATOM 2604 O O . TYR A 1 324 ? 28.695 10.363 -10.323 1.00 86.12 324 TYR A O 1
ATOM 2612 N N . ARG A 1 325 ? 29.115 10.857 -8.169 1.00 76.19 325 ARG A N 1
ATOM 2613 C CA . ARG A 1 325 ? 29.671 12.200 -8.420 1.00 76.19 325 ARG A CA 1
ATOM 2614 C C . ARG A 1 325 ? 31.024 12.117 -9.134 1.00 76.19 325 ARG A C 1
ATOM 2616 O O . ARG A 1 325 ? 31.800 11.191 -8.900 1.00 76.19 325 ARG A O 1
ATOM 2623 N N . ASP A 1 326 ? 31.346 13.140 -9.926 1.00 64.94 326 ASP A N 1
ATOM 2624 C CA . ASP A 1 326 ? 32.715 13.330 -10.411 1.00 64.94 326 ASP A CA 1
ATOM 2625 C C . ASP A 1 326 ? 33.658 13.567 -9.215 1.00 64.94 326 ASP A C 1
ATOM 2627 O O . ASP A 1 326 ? 33.445 14.466 -8.395 1.00 64.94 326 ASP A O 1
ATOM 2631 N N . ILE A 1 327 ? 34.713 12.748 -9.130 1.00 54.84 327 ILE A N 1
ATOM 2632 C CA . ILE A 1 327 ? 35.706 12.696 -8.037 1.00 54.84 327 ILE A CA 1
ATOM 2633 C C . ILE A 1 327 ? 36.382 14.062 -7.788 1.00 54.84 327 ILE A C 1
ATOM 2635 O O . ILE A 1 327 ? 36.858 14.342 -6.690 1.00 54.84 327 ILE A O 1
ATOM 2639 N N . GLU A 1 328 ? 36.374 14.960 -8.773 1.00 53.69 328 GLU A N 1
ATOM 2640 C CA . GLU A 1 328 ? 37.040 16.267 -8.723 1.00 53.69 328 GLU A CA 1
ATOM 2641 C C . GLU A 1 328 ? 36.442 17.255 -7.709 1.00 53.69 328 GLU A C 1
ATOM 2643 O O . GLU A 1 328 ? 37.162 18.130 -7.233 1.00 53.69 328 GLU A O 1
ATOM 2648 N N . ARG A 1 329 ? 35.167 17.108 -7.312 1.00 47.97 329 ARG A N 1
ATOM 2649 C CA . ARG A 1 329 ? 34.541 17.966 -6.279 1.00 47.97 329 ARG A CA 1
ATOM 2650 C C . ARG A 1 329 ? 34.946 17.623 -4.839 1.00 47.97 329 ARG A C 1
ATOM 2652 O O . ARG A 1 329 ? 34.577 18.360 -3.932 1.00 47.97 329 ARG A O 1
ATOM 2659 N N . LEU A 1 330 ? 35.664 16.519 -4.622 1.00 44.16 330 LEU A N 1
ATOM 2660 C CA . LEU A 1 330 ? 36.079 16.042 -3.294 1.00 44.16 330 LEU A CA 1
ATOM 2661 C C . LEU A 1 330 ? 37.543 16.372 -2.957 1.00 44.16 330 LEU A C 1
ATOM 2663 O O . LEU A 1 330 ? 37.981 16.104 -1.840 1.00 44.16 330 LEU A O 1
ATOM 2667 N N . MET A 1 331 ? 38.309 16.947 -3.891 1.00 46.28 331 MET A N 1
ATOM 2668 C CA . MET A 1 331 ? 39.684 17.377 -3.622 1.00 46.28 331 MET A CA 1
ATOM 2669 C C . MET A 1 331 ? 39.701 18.791 -3.013 1.00 46.28 331 MET A C 1
ATOM 2671 O O . MET A 1 331 ? 38.998 19.662 -3.532 1.00 46.28 331 MET A O 1
ATOM 2675 N N . PRO A 1 332 ? 40.496 19.051 -1.953 1.00 42.12 332 PRO A N 1
ATOM 2676 C CA . PRO A 1 332 ? 40.632 20.381 -1.366 1.00 42.12 332 PRO A CA 1
ATOM 2677 C C . PRO A 1 332 ? 40.975 21.431 -2.427 1.00 42.12 332 PRO A C 1
ATOM 2679 O O . PRO A 1 332 ? 41.766 21.179 -3.341 1.00 42.12 332 PRO A O 1
ATOM 2682 N N . HIS A 1 333 ? 40.363 22.609 -2.302 1.00 46.44 333 HIS A N 1
ATOM 2683 C CA . HIS A 1 333 ? 40.630 23.777 -3.136 1.00 46.44 333 HIS A CA 1
ATOM 2684 C C . HIS A 1 333 ? 42.040 24.327 -2.879 1.00 46.44 333 HIS A C 1
ATOM 2686 O O . HIS A 1 333 ? 42.181 25.388 -2.280 1.00 46.44 333 HIS A O 1
ATOM 2692 N N . ASP A 1 334 ? 43.076 23.649 -3.369 1.00 43.12 334 ASP A N 1
ATOM 2693 C CA . ASP A 1 334 ? 44.394 24.257 -3.512 1.00 43.12 334 ASP A CA 1
ATOM 2694 C C . ASP A 1 334 ? 44.591 24.783 -4.939 1.00 43.12 334 ASP A C 1
ATOM 2696 O O . ASP A 1 334 ? 44.456 24.073 -5.939 1.00 43.12 334 ASP A O 1
ATOM 2700 N N . HIS A 1 335 ? 44.866 26.087 -4.976 1.00 43.50 335 HIS A N 1
ATOM 2701 C CA . HIS A 1 335 ? 45.157 26.967 -6.107 1.00 43.50 335 HIS A CA 1
ATOM 2702 C C . HIS A 1 335 ? 44.057 27.202 -7.162 1.00 43.50 335 HIS A C 1
ATOM 2704 O O . HIS A 1 335 ? 43.922 26.509 -8.171 1.00 43.50 335 HIS A O 1
ATOM 2710 N N . LYS A 1 336 ? 43.374 28.347 -6.993 1.00 41.47 336 LYS A N 1
ATOM 2711 C CA . LYS A 1 336 ? 42.851 29.181 -8.087 1.00 41.47 336 LYS A CA 1
ATOM 2712 C C . LYS A 1 336 ? 44.006 29.579 -9.025 1.00 41.47 336 LYS A C 1
ATOM 2714 O O . LYS A 1 336 ? 44.648 30.602 -8.813 1.00 41.47 336 LYS A O 1
ATOM 2719 N N . LYS A 1 337 ? 44.260 28.804 -10.074 1.00 42.03 337 LYS A N 1
ATOM 2720 C CA . LYS A 1 337 ? 44.736 29.363 -11.347 1.00 42.03 337 LYS A CA 1
ATOM 2721 C C . LYS A 1 337 ? 43.588 29.230 -12.341 1.00 42.03 337 LYS A C 1
ATOM 2723 O O . LYS A 1 337 ? 43.063 28.133 -12.523 1.00 42.03 337 LYS A O 1
ATOM 2728 N N . SER A 1 338 ? 43.149 30.355 -12.898 1.00 41.69 338 SER A N 1
ATOM 2729 C CA . SER A 1 338 ? 42.128 30.425 -13.938 1.00 41.69 338 SER A CA 1
ATOM 2730 C C . SER A 1 338 ? 42.594 29.622 -15.152 1.00 41.69 338 SER A C 1
ATOM 2732 O O . SER A 1 338 ? 43.405 30.074 -15.940 1.00 41.69 338 SER A O 1
ATOM 2734 N N . ILE A 1 339 ? 42.085 28.400 -15.312 1.00 46.72 339 ILE A N 1
ATOM 2735 C CA . ILE A 1 339 ? 42.140 27.683 -16.603 1.00 46.72 339 ILE A CA 1
ATOM 2736 C C . ILE A 1 339 ? 40.882 28.023 -17.432 1.00 46.72 339 ILE A C 1
ATOM 2738 O O . ILE A 1 339 ? 40.716 27.596 -18.567 1.00 46.72 339 ILE A O 1
ATOM 2742 N N . GLN A 1 340 ? 39.973 28.828 -16.871 1.00 45.66 340 GLN A N 1
ATOM 2743 C CA . GLN A 1 340 ? 38.701 29.187 -17.493 1.00 45.66 340 GLN A CA 1
ATOM 2744 C C . GLN A 1 340 ? 38.843 30.266 -18.582 1.00 45.66 340 GLN A C 1
ATOM 2746 O O . GLN A 1 340 ? 37.932 30.407 -19.388 1.00 45.66 340 GLN A O 1
ATOM 2751 N N . GLU A 1 341 ? 39.970 30.987 -18.633 1.00 44.78 341 GLU A N 1
ATOM 2752 C CA . GLU A 1 341 ? 40.219 32.066 -19.606 1.00 44.78 341 GLU A CA 1
ATOM 2753 C C . GLU A 1 341 ? 40.585 31.556 -21.019 1.00 44.78 341 GLU A C 1
ATOM 2755 O O . GLU A 1 341 ? 40.412 32.303 -21.975 1.00 44.78 341 GLU A O 1
ATOM 2760 N N . ASP A 1 342 ? 40.974 30.280 -21.182 1.00 51.38 342 ASP A N 1
ATOM 2761 C CA . ASP A 1 342 ? 41.402 29.695 -22.474 1.00 51.38 342 ASP A CA 1
ATOM 2762 C C . ASP A 1 342 ? 40.385 28.718 -23.114 1.00 51.38 342 ASP A C 1
ATOM 2764 O O . ASP A 1 342 ? 40.648 28.135 -24.170 1.00 51.38 342 ASP A O 1
ATOM 2768 N N . MET A 1 343 ? 39.213 28.499 -22.504 1.00 58.34 343 MET A N 1
ATOM 2769 C CA . MET A 1 343 ? 38.187 27.600 -23.058 1.00 58.34 343 MET A CA 1
ATOM 2770 C C . MET A 1 343 ? 37.251 28.356 -24.017 1.00 58.34 343 MET A C 1
ATOM 2772 O O . MET A 1 343 ? 36.661 29.359 -23.610 1.00 58.34 343 MET A O 1
ATOM 2776 N N . PRO A 1 344 ? 37.038 27.873 -25.259 1.00 65.00 344 PRO A N 1
ATOM 2777 C CA . PRO A 1 344 ? 36.084 28.489 -26.176 1.00 65.00 344 PRO A CA 1
ATOM 2778 C C . PRO A 1 344 ? 34.681 28.539 -25.565 1.00 65.00 344 PRO A C 1
ATOM 2780 O O . PRO A 1 344 ? 34.259 27.607 -24.872 1.00 65.00 344 PRO A O 1
ATOM 2783 N N . LEU A 1 345 ? 33.931 29.603 -25.862 1.00 80.00 345 LEU A N 1
ATOM 2784 C CA . LEU A 1 345 ? 32.527 29.690 -25.479 1.00 80.00 345 LEU A CA 1
ATOM 2785 C C . LEU A 1 345 ? 31.772 28.489 -26.076 1.00 80.00 345 LEU A C 1
ATOM 2787 O O . LEU A 1 345 ? 31.942 28.173 -27.251 1.00 80.00 345 LEU A O 1
ATOM 2791 N N . TYR A 1 346 ? 30.923 27.820 -25.289 1.00 82.69 346 TYR A N 1
ATOM 2792 C CA . TYR A 1 346 ? 30.212 26.608 -25.731 1.00 82.69 346 TYR A CA 1
ATOM 2793 C C . TYR A 1 346 ? 29.488 26.788 -27.077 1.00 82.69 346 TYR A C 1
ATOM 2795 O O . TYR A 1 346 ? 29.545 25.913 -27.940 1.00 82.69 346 TYR A O 1
ATOM 2803 N N . THR A 1 347 ? 28.841 27.937 -27.270 1.00 87.69 347 THR A N 1
ATOM 2804 C CA . THR A 1 347 ? 28.148 28.280 -28.517 1.00 87.69 347 THR A CA 1
ATOM 2805 C C . THR A 1 347 ? 29.108 28.374 -29.699 1.00 87.69 347 THR A C 1
ATOM 2807 O O . THR A 1 347 ? 28.771 27.918 -30.788 1.00 87.69 347 THR A O 1
ATOM 2810 N N . ASP A 1 348 ? 30.324 28.883 -29.489 1.00 87.69 348 ASP A N 1
ATOM 2811 C CA . ASP A 1 348 ? 31.346 28.961 -30.532 1.00 87.69 348 ASP A CA 1
ATOM 2812 C C . ASP A 1 348 ? 31.840 27.571 -30.922 1.00 87.69 348 ASP A C 1
ATOM 2814 O O . ASP A 1 348 ? 32.044 27.311 -32.106 1.00 87.69 348 ASP A O 1
ATOM 2818 N N . THR A 1 349 ? 32.001 26.660 -29.957 1.00 87.56 349 THR A N 1
ATOM 2819 C CA . THR A 1 349 ? 32.355 25.259 -30.235 1.00 87.56 349 THR A CA 1
ATOM 2820 C C . THR A 1 349 ? 31.297 24.587 -31.107 1.00 87.56 349 THR A C 1
ATOM 2822 O O . THR A 1 349 ? 31.641 23.933 -32.090 1.00 87.56 349 THR A O 1
ATOM 2825 N N . VAL A 1 350 ? 30.011 24.787 -30.800 1.00 90.06 350 VAL A N 1
ATOM 2826 C CA . VAL A 1 350 ? 28.906 24.222 -31.590 1.00 90.06 350 VAL A CA 1
ATOM 2827 C C . VAL A 1 350 ? 28.859 24.838 -32.988 1.00 90.06 350 VAL A C 1
ATOM 2829 O O . VAL A 1 350 ? 28.790 24.100 -33.972 1.00 90.06 350 VAL A O 1
ATOM 2832 N N . LEU A 1 351 ? 28.936 26.166 -33.113 1.00 89.50 351 LEU A N 1
ATOM 2833 C CA . LEU A 1 351 ? 28.892 26.861 -34.407 1.00 89.50 351 LEU A CA 1
ATOM 2834 C C . LEU A 1 351 ? 30.080 26.508 -35.311 1.00 89.50 351 LEU A C 1
ATOM 2836 O O . LEU A 1 351 ? 29.914 26.377 -36.522 1.00 89.50 351 LEU A O 1
ATOM 2840 N N . LYS A 1 352 ? 31.271 26.324 -34.732 1.00 89.94 352 LYS A N 1
ATOM 2841 C CA . LYS A 1 352 ? 32.489 25.944 -35.464 1.00 89.94 352 LYS A CA 1
ATOM 2842 C C . LYS A 1 352 ? 32.586 24.441 -35.743 1.00 89.94 352 LYS A C 1
ATOM 2844 O O . LYS A 1 352 ? 33.513 24.036 -36.440 1.00 89.94 352 LYS A O 1
ATOM 2849 N N . SER A 1 353 ? 31.667 23.621 -35.229 1.00 91.94 353 SER A N 1
ATOM 2850 C CA . SER A 1 353 ? 31.668 22.176 -35.482 1.00 91.94 353 SER A CA 1
ATOM 2851 C C . SER A 1 353 ? 31.456 21.857 -36.966 1.00 91.94 353 SER A C 1
ATOM 2853 O O . SER A 1 353 ? 30.750 22.571 -37.686 1.00 91.94 353 SER A O 1
ATOM 2855 N N . ALA A 1 354 ? 32.020 20.735 -37.421 1.00 93.75 354 ALA A N 1
ATOM 2856 C CA . ALA A 1 354 ? 31.850 20.265 -38.796 1.00 93.75 354 ALA A CA 1
ATOM 2857 C C . ALA A 1 354 ? 30.375 19.989 -39.147 1.00 93.75 354 ALA A C 1
ATOM 2859 O O . ALA A 1 354 ? 29.975 20.174 -40.297 1.00 93.75 354 ALA A O 1
ATOM 2860 N N . VAL A 1 355 ? 29.559 19.601 -38.158 1.00 93.69 355 VAL A N 1
ATOM 2861 C CA . VAL A 1 355 ? 28.107 19.427 -38.310 1.00 93.69 355 VAL A CA 1
ATOM 2862 C C . VAL A 1 355 ? 27.453 20.764 -38.645 1.00 93.69 355 VAL A C 1
ATOM 2864 O O . VAL A 1 355 ? 26.851 20.881 -39.709 1.00 93.69 355 VAL A O 1
ATOM 2867 N N . SER A 1 356 ? 27.622 21.789 -37.803 1.00 91.94 356 SER A N 1
ATOM 2868 C CA . SER A 1 356 ? 27.037 23.117 -38.038 1.00 91.94 356 SER A CA 1
ATOM 2869 C C . SER A 1 356 ? 27.491 23.709 -39.368 1.00 91.94 356 SER A C 1
ATOM 2871 O O . SER A 1 356 ? 26.663 24.177 -40.140 1.00 91.94 356 SER A O 1
ATOM 2873 N N . GLN A 1 357 ? 28.785 23.618 -39.689 1.00 91.62 357 GLN A N 1
ATOM 2874 C CA . GLN A 1 357 ? 29.312 24.095 -40.969 1.00 91.62 357 GLN A CA 1
ATOM 2875 C C . GLN A 1 357 ? 28.708 23.353 -42.164 1.00 91.62 357 GLN A C 1
ATOM 2877 O O . GLN A 1 357 ? 28.385 23.983 -43.169 1.00 91.62 357 GLN A O 1
ATOM 2882 N N . SER A 1 358 ? 28.536 22.032 -42.069 1.00 92.50 358 SER A N 1
ATOM 2883 C CA . SER A 1 358 ? 27.948 21.230 -43.147 1.00 92.50 358 SER A CA 1
ATOM 2884 C C . SER A 1 358 ? 26.471 21.542 -43.336 1.00 92.50 358 SER A C 1
ATOM 2886 O O . SER A 1 358 ? 26.026 21.717 -44.468 1.00 92.50 358 SER A O 1
ATOM 2888 N N . ILE A 1 359 ? 25.715 21.661 -42.244 1.00 91.50 359 ILE A N 1
ATOM 2889 C CA . ILE A 1 359 ? 24.306 22.037 -42.316 1.00 91.50 359 ILE A CA 1
ATOM 2890 C C . ILE A 1 359 ? 24.184 23.442 -42.917 1.00 91.50 359 ILE A C 1
ATOM 2892 O O . ILE A 1 359 ? 23.450 23.604 -43.887 1.00 91.50 359 ILE A O 1
ATOM 2896 N N . THR A 1 360 ? 24.951 24.425 -42.435 1.00 90.69 360 THR A N 1
ATOM 2897 C CA . THR A 1 360 ? 24.906 25.790 -42.980 1.00 90.69 360 THR A CA 1
ATOM 2898 C C . THR A 1 360 ? 25.265 25.819 -44.463 1.00 90.69 360 THR A C 1
ATOM 2900 O O . THR A 1 360 ? 24.557 26.408 -45.275 1.00 90.69 360 THR A O 1
ATOM 2903 N N . ARG A 1 361 ? 26.343 25.128 -44.849 1.00 91.31 361 ARG A N 1
ATOM 2904 C CA . ARG A 1 361 ? 26.829 25.095 -46.234 1.00 91.31 361 ARG A CA 1
ATOM 2905 C C . ARG A 1 361 ? 25.839 24.453 -47.202 1.00 91.31 361 ARG A C 1
ATOM 2907 O O . ARG A 1 361 ? 25.757 24.889 -48.346 1.00 91.31 361 ARG A O 1
ATOM 2914 N N . HIS A 1 362 ? 25.159 23.388 -46.784 1.00 91.69 362 HIS A N 1
ATOM 2915 C CA . HIS A 1 362 ? 24.326 22.584 -47.679 1.00 91.69 362 HIS A CA 1
ATOM 2916 C C . HIS A 1 362 ? 22.825 22.878 -47.562 1.00 91.69 362 HIS A C 1
ATOM 2918 O O . HIS A 1 362 ? 22.098 22.550 -48.498 1.00 91.69 362 HIS A O 1
ATOM 2924 N N . LEU A 1 363 ? 22.362 23.484 -46.460 1.00 89.25 363 LEU A N 1
ATOM 2925 C CA . LEU A 1 363 ? 20.947 23.785 -46.199 1.00 89.25 363 LEU A CA 1
ATOM 2926 C C . LEU A 1 363 ? 20.635 25.286 -45.978 1.00 89.25 363 LEU A C 1
ATOM 2928 O O . LEU A 1 363 ? 19.476 25.649 -46.157 1.00 89.25 363 LEU A O 1
ATOM 2932 N N . GLY A 1 364 ? 21.604 26.157 -45.638 1.00 84.81 364 GLY A N 1
ATOM 2933 C CA . GLY A 1 364 ? 21.416 27.622 -45.494 1.00 84.81 364 GLY A CA 1
ATOM 2934 C C . GLY A 1 364 ? 21.741 28.232 -44.109 1.00 84.81 364 GLY A C 1
ATOM 2935 O O . GLY A 1 364 ? 22.147 27.522 -43.195 1.00 84.81 364 GLY A O 1
ATOM 2936 N N . ASP A 1 365 ? 21.582 29.561 -43.975 1.00 64.31 365 ASP A N 1
ATOM 2937 C CA . ASP A 1 365 ? 21.946 30.415 -42.813 1.00 64.31 365 ASP A CA 1
ATOM 2938 C C . ASP A 1 365 ? 21.389 29.951 -41.437 1.00 64.31 365 ASP A C 1
ATOM 2940 O O . ASP A 1 365 ? 20.430 29.181 -41.376 1.00 64.31 365 ASP A O 1
ATOM 2944 N N . PRO A 1 366 ? 22.018 30.346 -40.302 1.00 58.69 366 PRO A N 1
ATOM 2945 C CA . PRO A 1 366 ? 22.434 29.424 -39.247 1.00 58.69 366 PRO A CA 1
ATOM 2946 C C . PRO A 1 366 ? 21.283 28.706 -38.546 1.00 58.69 366 PRO A C 1
ATOM 2948 O O . PRO A 1 366 ? 20.318 29.300 -38.069 1.00 58.69 366 PRO A O 1
ATOM 2951 N N . VAL A 1 367 ? 21.471 27.396 -38.396 1.00 67.81 367 VAL A N 1
ATOM 2952 C CA . VAL A 1 367 ? 20.400 26.443 -38.074 1.00 67.81 367 VAL A CA 1
ATOM 2953 C C . VAL A 1 367 ? 19.957 26.482 -36.606 1.00 67.81 367 VAL A C 1
ATOM 2955 O O . VAL A 1 367 ? 18.938 25.901 -36.247 1.00 67.81 367 VAL A O 1
ATOM 2958 N N . THR A 1 368 ? 20.650 27.203 -35.723 1.00 82.00 368 THR A N 1
ATOM 2959 C CA . THR A 1 368 ? 20.179 27.490 -34.355 1.00 82.00 368 THR A CA 1
ATOM 2960 C C . THR A 1 368 ? 20.885 28.737 -33.822 1.00 82.00 368 THR A C 1
ATOM 2962 O O . THR A 1 368 ? 22.096 28.870 -33.972 1.00 82.00 368 THR A O 1
ATOM 2965 N N . GLN A 1 369 ? 20.153 29.652 -33.183 1.00 86.81 369 GLN A N 1
ATOM 2966 C CA . GLN A 1 369 ? 20.744 30.854 -32.588 1.00 86.81 369 GLN A CA 1
ATOM 2967 C C . GLN A 1 369 ? 21.515 30.520 -31.295 1.00 86.81 369 GLN A C 1
ATOM 2969 O O . GLN A 1 369 ? 21.080 29.639 -30.548 1.00 86.81 369 GLN A O 1
ATOM 2974 N N . PRO A 1 370 ? 22.613 31.230 -30.959 1.00 88.69 370 PRO A N 1
ATOM 2975 C CA . PRO A 1 370 ? 23.366 30.999 -29.720 1.00 88.69 370 PRO A CA 1
ATOM 2976 C C . PRO A 1 370 ? 22.505 31.029 -28.448 1.00 88.69 370 PRO A C 1
ATOM 2978 O O . PRO A 1 370 ? 22.699 30.214 -27.546 1.00 88.69 370 PRO A O 1
ATOM 2981 N N . SER A 1 371 ? 21.516 31.926 -28.385 1.00 89.25 371 SER A N 1
ATOM 2982 C CA . SER A 1 371 ? 20.550 32.000 -27.281 1.00 89.25 371 SER A CA 1
ATOM 2983 C C . SER A 1 371 ? 19.736 30.711 -27.144 1.00 89.25 371 SER A C 1
ATOM 2985 O O . SER A 1 371 ? 19.610 30.182 -26.040 1.00 89.25 371 SER A O 1
ATOM 2987 N N . THR A 1 372 ? 19.259 30.160 -28.262 1.00 90.50 372 THR A N 1
ATOM 2988 C CA . THR A 1 372 ? 18.543 28.880 -28.313 1.00 90.50 372 THR A CA 1
ATOM 2989 C C . THR A 1 372 ? 19.443 27.718 -27.894 1.00 90.50 372 THR A C 1
ATOM 2991 O O . THR A 1 372 ? 19.002 26.855 -27.147 1.00 90.50 372 THR A O 1
ATOM 2994 N N . MET A 1 373 ? 20.726 27.703 -28.276 1.00 90.69 373 MET A N 1
ATOM 2995 C CA . MET A 1 373 ? 21.666 26.664 -27.817 1.00 90.69 373 MET A CA 1
ATOM 2996 C C . MET A 1 373 ? 21.824 26.668 -26.289 1.00 90.69 373 MET A C 1
ATOM 2998 O O . MET A 1 373 ? 21.832 25.614 -25.654 1.00 90.69 373 MET A O 1
ATOM 3002 N N . ILE A 1 374 ? 21.938 27.857 -25.687 1.00 91.38 374 ILE A N 1
ATOM 3003 C CA . ILE A 1 374 ? 22.027 28.012 -24.228 1.00 91.38 374 ILE A CA 1
ATOM 3004 C C . ILE A 1 374 ? 20.716 27.578 -23.564 1.00 91.38 374 ILE A C 1
ATOM 3006 O O . ILE A 1 374 ? 20.758 26.903 -22.534 1.00 91.38 374 ILE A O 1
ATOM 3010 N N . GLN A 1 375 ? 19.570 27.938 -24.146 1.00 92.62 375 GLN A N 1
ATOM 3011 C CA . GLN A 1 375 ? 18.249 27.526 -23.671 1.00 92.62 375 GLN A CA 1
ATOM 3012 C C . GLN A 1 375 ? 18.105 26.001 -23.683 1.00 92.62 375 GLN A C 1
ATOM 3014 O O . GLN A 1 375 ? 17.845 25.420 -22.636 1.00 92.62 375 GLN A O 1
ATOM 3019 N N . LEU A 1 376 ? 18.377 25.348 -24.815 1.00 92.19 376 LEU A N 1
ATOM 3020 C CA . LEU A 1 376 ? 18.285 23.891 -24.947 1.00 92.19 376 LEU A CA 1
ATOM 3021 C C . LEU A 1 376 ? 19.200 23.161 -23.977 1.00 92.19 376 LEU A C 1
ATOM 3023 O O . LEU A 1 376 ? 18.801 22.176 -23.365 1.00 92.19 376 LEU A O 1
ATOM 3027 N N . ARG A 1 377 ? 20.421 23.669 -23.785 1.00 91.62 377 ARG A N 1
ATOM 3028 C CA . ARG A 1 377 ? 21.339 23.109 -22.794 1.00 91.62 377 ARG A CA 1
ATOM 3029 C C . ARG A 1 377 ? 20.768 23.203 -21.379 1.00 91.62 377 ARG A C 1
ATOM 3031 O O . ARG A 1 377 ? 20.945 22.268 -20.604 1.00 91.62 377 ARG A O 1
ATOM 3038 N N . ARG A 1 378 ? 20.111 24.313 -21.026 1.00 91.44 378 ARG A N 1
ATOM 3039 C CA . ARG A 1 378 ? 19.466 24.488 -19.714 1.00 91.44 378 ARG A CA 1
ATOM 3040 C C . ARG A 1 378 ? 18.258 23.570 -19.550 1.00 91.44 378 ARG A C 1
ATOM 3042 O O . ARG A 1 378 ? 18.171 22.916 -18.521 1.00 91.44 378 ARG A O 1
ATOM 3049 N N . GLU A 1 379 ? 17.385 23.500 -20.550 1.00 92.56 379 GLU A N 1
ATOM 3050 C CA . GLU A 1 379 ? 16.193 22.639 -20.554 1.00 92.56 379 GLU A CA 1
ATOM 3051 C C . GLU A 1 379 ? 16.565 21.153 -20.466 1.00 92.56 379 GLU A C 1
ATOM 3053 O O . GLU A 1 379 ? 15.974 20.420 -19.686 1.00 92.56 379 GLU A O 1
ATOM 3058 N N . ALA A 1 380 ? 17.610 20.719 -21.177 1.00 90.94 380 ALA A N 1
ATOM 3059 C CA . ALA A 1 380 ? 18.081 19.334 -21.132 1.00 90.94 380 ALA A CA 1
ATOM 3060 C C . ALA A 1 380 ? 18.839 18.985 -19.835 1.00 90.94 380 ALA A C 1
ATOM 3062 O O . ALA A 1 380 ? 19.153 17.819 -19.592 1.00 90.94 380 ALA A O 1
ATOM 3063 N N . THR A 1 381 ? 19.186 19.975 -19.003 1.00 90.31 381 THR A N 1
ATOM 3064 C CA . THR A 1 381 ? 19.920 19.738 -17.754 1.00 90.31 381 THR A CA 1
ATOM 3065 C C . THR A 1 381 ? 18.966 19.282 -16.654 1.00 90.31 381 THR A C 1
ATOM 3067 O O . THR A 1 381 ? 18.153 20.058 -16.153 1.00 90.31 381 THR A O 1
ATOM 3070 N N . VAL A 1 382 ? 19.138 18.044 -16.189 1.00 89.44 382 VAL A N 1
ATOM 3071 C CA . VAL A 1 382 ? 18.429 17.535 -15.009 1.00 89.44 382 VAL A CA 1
ATOM 3072 C C . VAL A 1 382 ? 19.049 18.116 -13.737 1.00 89.44 382 VAL A C 1
ATOM 3074 O O . VAL A 1 382 ? 20.250 17.980 -13.496 1.00 89.44 382 VAL A O 1
ATOM 3077 N N . ASN A 1 383 ? 18.225 18.745 -12.897 1.00 83.56 383 ASN A N 1
ATOM 3078 C CA . ASN A 1 383 ? 18.651 19.353 -11.639 1.00 83.56 383 ASN A CA 1
ATOM 3079 C C . ASN A 1 383 ? 18.046 18.614 -10.442 1.00 83.56 383 ASN A C 1
ATOM 3081 O O . ASN A 1 383 ? 16.843 18.677 -10.214 1.00 83.56 383 ASN A O 1
ATOM 3085 N N . CYS A 1 384 ? 18.897 17.983 -9.631 1.00 82.25 384 CYS A N 1
ATOM 3086 C CA . CYS A 1 384 ? 18.498 17.318 -8.391 1.00 82.25 384 CYS A CA 1
ATOM 3087 C C . CYS A 1 384 ? 19.484 17.615 -7.258 1.00 82.25 384 CYS A C 1
ATOM 3089 O O . CYS A 1 384 ? 20.631 18.007 -7.492 1.00 82.25 384 CYS A O 1
ATOM 3091 N N . ARG A 1 385 ? 19.059 17.371 -6.013 1.00 77.25 385 ARG A N 1
ATOM 3092 C CA . ARG A 1 385 ? 19.912 17.441 -4.813 1.00 77.25 385 ARG A CA 1
ATOM 3093 C C . ARG A 1 385 ? 20.018 16.064 -4.143 1.00 77.25 385 ARG A C 1
ATOM 3095 O O . ARG A 1 385 ? 19.430 15.868 -3.078 1.00 77.25 385 ARG A O 1
ATOM 3102 N N . PRO A 1 386 ? 20.726 15.103 -4.762 1.00 73.81 386 PRO A N 1
ATOM 3103 C CA . PRO A 1 386 ? 20.834 13.756 -4.222 1.00 73.81 386 PRO A CA 1
ATOM 3104 C C . PRO A 1 386 ? 21.631 13.748 -2.914 1.00 73.81 386 PRO A C 1
ATOM 3106 O O . PRO A 1 386 ? 22.679 14.396 -2.799 1.00 73.81 386 PRO A O 1
ATOM 3109 N N . ARG A 1 387 ? 21.118 13.011 -1.925 1.00 68.88 387 ARG A N 1
ATOM 3110 C CA . ARG A 1 387 ? 21.806 12.738 -0.657 1.00 68.88 387 ARG A CA 1
ATOM 3111 C C . ARG A 1 387 ? 22.746 11.549 -0.835 1.00 68.88 387 ARG A C 1
ATOM 3113 O O . ARG A 1 387 ? 22.494 10.680 -1.662 1.00 68.88 387 ARG A O 1
ATOM 3120 N N . ASP A 1 388 ? 23.808 11.506 -0.037 1.00 64.12 388 ASP A N 1
ATOM 3121 C CA . ASP A 1 388 ? 24.780 10.408 -0.103 1.00 64.12 388 ASP A CA 1
ATOM 3122 C C . ASP A 1 388 ? 24.190 9.084 0.430 1.00 64.12 388 ASP A C 1
ATOM 3124 O O . ASP A 1 388 ? 24.666 8.011 0.071 1.00 64.12 388 ASP A O 1
ATOM 3128 N N . SER A 1 389 ? 23.119 9.147 1.234 1.00 68.50 389 SER A N 1
ATOM 3129 C CA . SER A 1 389 ? 22.353 7.982 1.683 1.00 68.50 389 SER A CA 1
ATOM 3130 C C . SER A 1 389 ? 21.121 7.728 0.811 1.00 68.50 389 SER A C 1
ATOM 3132 O O . SER A 1 389 ? 20.363 8.643 0.482 1.00 68.50 389 SER A O 1
ATOM 3134 N N . PHE A 1 390 ? 20.903 6.459 0.469 1.00 75.00 390 PHE A N 1
ATOM 3135 C CA . PHE A 1 390 ? 19.762 5.982 -0.308 1.00 75.00 390 PHE A CA 1
ATOM 3136 C C . PHE A 1 390 ? 19.336 4.588 0.167 1.00 75.00 390 PHE A C 1
ATOM 3138 O O . PHE A 1 390 ? 20.104 3.877 0.811 1.00 75.00 390 PHE A O 1
ATOM 3145 N N . ILE A 1 391 ? 18.098 4.208 -0.147 1.00 72.88 391 ILE A N 1
ATOM 3146 C CA . ILE A 1 391 ? 17.519 2.903 0.197 1.00 72.88 391 ILE A CA 1
ATOM 3147 C C . ILE A 1 391 ? 17.564 2.016 -1.047 1.00 72.88 391 ILE A C 1
ATOM 3149 O O . ILE A 1 391 ? 17.127 2.451 -2.115 1.00 72.88 391 ILE A O 1
ATOM 3153 N N . THR A 1 392 ? 18.091 0.799 -0.926 1.00 80.06 392 THR A N 1
ATOM 3154 C CA . THR A 1 392 ? 18.088 -0.202 -2.005 1.00 80.06 392 THR A CA 1
ATOM 3155 C C . THR A 1 392 ? 16.717 -0.867 -2.114 1.00 80.06 392 THR A C 1
ATOM 3157 O O . THR A 1 392 ? 16.029 -1.061 -1.112 1.00 80.06 392 THR A O 1
ATOM 3160 N N . CYS A 1 393 ? 16.317 -1.244 -3.326 1.00 78.62 393 CYS A N 1
ATOM 3161 C CA . CYS A 1 393 ? 14.999 -1.839 -3.592 1.00 78.62 393 CYS A CA 1
ATOM 3162 C C . CYS A 1 393 ? 15.000 -3.374 -3.456 1.00 78.62 393 CYS A C 1
ATOM 3164 O O . CYS A 1 393 ? 14.070 -4.055 -3.878 1.00 78.62 393 CYS A O 1
ATOM 3166 N N . ASN A 1 394 ? 16.058 -3.927 -2.851 1.00 64.88 394 ASN A N 1
ATOM 3167 C CA . ASN A 1 394 ? 16.259 -5.363 -2.657 1.00 64.88 394 ASN A CA 1
ATOM 3168 C C . ASN A 1 394 ? 15.445 -5.941 -1.481 1.00 64.88 394 ASN A C 1
ATOM 3170 O O . ASN A 1 394 ? 15.192 -7.139 -1.426 1.00 64.88 394 ASN A O 1
ATOM 3174 N N . VAL A 1 395 ? 15.051 -5.096 -0.520 1.00 50.34 395 VAL A N 1
ATOM 3175 C CA . VAL A 1 395 ? 14.324 -5.501 0.705 1.00 50.34 395 VAL A CA 1
ATOM 3176 C C . VAL A 1 395 ? 12.889 -4.958 0.726 1.00 50.34 395 VAL A C 1
ATOM 3178 O O . VAL A 1 395 ? 12.037 -5.472 1.449 1.00 50.34 395 VAL A O 1
ATOM 3181 N N . THR A 1 396 ? 12.607 -3.922 -0.064 1.00 53.91 396 THR A N 1
ATOM 3182 C CA . THR A 1 396 ? 11.311 -3.245 -0.135 1.00 53.91 396 THR A CA 1
ATOM 3183 C C . THR A 1 396 ? 10.971 -2.898 -1.576 1.00 53.91 396 THR A C 1
ATOM 3185 O O . THR A 1 396 ? 11.843 -2.555 -2.372 1.00 53.91 396 THR A O 1
ATOM 3188 N N . GLU A 1 397 ? 9.683 -2.966 -1.904 1.00 76.69 397 GLU A N 1
ATOM 3189 C CA . GLU A 1 397 ? 9.159 -2.378 -3.130 1.00 76.69 397 GLU A CA 1
ATOM 3190 C C . GLU A 1 397 ? 9.456 -0.870 -3.134 1.00 76.69 397 GLU A C 1
ATOM 3192 O O . GLU A 1 397 ? 9.230 -0.171 -2.138 1.00 76.69 397 GLU A O 1
ATOM 3197 N N . CYS A 1 398 ? 10.010 -0.370 -4.235 1.00 88.44 398 CYS A N 1
ATOM 3198 C CA . CYS A 1 398 ? 10.290 1.044 -4.408 1.00 88.44 398 CYS A CA 1
ATOM 3199 C C . CYS A 1 398 ? 9.342 1.659 -5.417 1.00 88.44 398 CYS A C 1
ATOM 3201 O O . CYS A 1 398 ? 9.277 1.214 -6.558 1.00 88.44 398 CYS A O 1
ATOM 3203 N N . LEU A 1 399 ? 8.691 2.745 -5.021 1.00 89.50 399 LEU A N 1
ATOM 3204 C CA . LEU A 1 399 ? 7.899 3.574 -5.915 1.00 89.50 399 LEU A CA 1
ATOM 3205 C C . LEU A 1 399 ? 8.494 4.981 -5.921 1.00 89.50 399 LEU A C 1
ATOM 3207 O O . LEU A 1 399 ? 8.709 5.552 -4.853 1.00 89.50 399 LEU A O 1
ATOM 3211 N N . PHE A 1 400 ? 8.751 5.540 -7.099 1.00 92.06 400 PHE A N 1
ATOM 3212 C CA . PHE A 1 400 ? 9.279 6.893 -7.290 1.00 92.06 400 PHE A CA 1
ATOM 3213 C C . PHE A 1 400 ? 8.326 7.710 -8.162 1.00 92.06 400 PHE A C 1
ATOM 3215 O O . PHE A 1 400 ? 7.751 7.178 -9.106 1.00 92.06 400 PHE A O 1
ATOM 3222 N N . ASP A 1 401 ? 8.168 8.999 -7.865 1.00 90.88 401 ASP A N 1
ATOM 3223 C CA . ASP A 1 401 ? 7.515 9.966 -8.758 1.00 90.88 401 ASP A CA 1
ATOM 3224 C C . ASP A 1 401 ? 8.606 10.651 -9.589 1.00 90.88 401 ASP A C 1
ATOM 3226 O O . ASP A 1 401 ? 9.225 11.609 -9.133 1.00 90.88 401 ASP A O 1
ATOM 3230 N N . ILE A 1 402 ? 8.885 10.131 -10.782 1.00 90.50 402 ILE A N 1
ATOM 3231 C CA . ILE A 1 402 ? 10.026 10.551 -11.610 1.00 90.50 402 ILE A CA 1
ATOM 3232 C C . ILE A 1 402 ? 9.826 11.912 -12.289 1.00 90.50 402 ILE A C 1
ATOM 3234 O O . ILE A 1 402 ? 10.791 12.479 -12.796 1.00 90.50 402 ILE A O 1
ATOM 3238 N N . ASN A 1 403 ? 8.620 12.486 -12.250 1.00 87.31 403 ASN A N 1
ATOM 3239 C CA . ASN A 1 403 ? 8.403 13.854 -12.726 1.00 87.31 403 ASN A CA 1
ATOM 3240 C C . ASN A 1 403 ? 8.840 14.879 -11.671 1.00 87.31 403 ASN A C 1
ATOM 3242 O O . ASN A 1 403 ? 9.477 15.878 -12.000 1.00 87.31 403 ASN A O 1
ATOM 3246 N N . ASN A 1 404 ? 8.508 14.630 -10.401 1.00 87.44 404 ASN A N 1
ATOM 3247 C CA . ASN A 1 404 ? 8.859 15.519 -9.286 1.00 87.44 404 ASN A CA 1
ATOM 3248 C C . ASN A 1 404 ? 10.225 15.192 -8.657 1.00 87.44 404 ASN A C 1
ATOM 3250 O O . ASN A 1 404 ? 10.860 16.057 -8.053 1.00 87.44 404 ASN A O 1
ATOM 3254 N N . ASP A 1 405 ? 10.673 13.947 -8.790 1.00 89.38 405 ASP A N 1
ATOM 3255 C CA . ASP A 1 405 ? 11.935 13.413 -8.283 1.00 89.38 405 ASP A CA 1
ATOM 3256 C C . ASP A 1 405 ? 12.635 12.575 -9.374 1.00 89.38 405 ASP A C 1
ATOM 3258 O O . ASP A 1 405 ? 12.771 11.355 -9.242 1.00 89.38 405 ASP A O 1
ATOM 3262 N N . PRO A 1 406 ? 13.122 13.212 -10.461 1.00 90.88 406 PRO A N 1
ATOM 3263 C CA . PRO A 1 406 ? 13.753 12.523 -11.597 1.00 90.88 406 PRO A CA 1
ATOM 3264 C C . PRO A 1 406 ? 15.072 11.824 -11.245 1.00 90.88 406 PRO A C 1
ATOM 3266 O O . PRO A 1 406 ? 15.673 11.172 -12.091 1.00 90.88 406 PRO A O 1
ATOM 3269 N N . CYS A 1 407 ? 15.549 11.981 -10.011 1.00 91.50 407 CYS A N 1
ATOM 3270 C CA . CYS A 1 407 ? 16.739 11.316 -9.506 1.00 91.50 407 CYS A CA 1
ATOM 3271 C C . CYS A 1 407 ? 16.420 10.214 -8.492 1.00 91.50 407 CYS A C 1
ATOM 3273 O O . CYS A 1 407 ? 17.350 9.697 -7.889 1.00 91.50 407 CYS A O 1
ATOM 3275 N N . GLU A 1 408 ? 15.147 9.849 -8.300 1.00 92.50 408 GLU A N 1
ATOM 3276 C CA . GLU A 1 408 ? 14.728 8.689 -7.493 1.00 92.50 408 GLU A CA 1
ATOM 3277 C C . GLU A 1 408 ? 15.306 8.724 -6.060 1.00 92.50 408 GLU A C 1
ATOM 3279 O O . GLU A 1 408 ? 15.794 7.727 -5.504 1.00 92.50 408 GLU A O 1
ATOM 3284 N N . THR A 1 409 ? 15.270 9.917 -5.461 1.00 87.94 409 THR A N 1
ATOM 3285 C CA . THR A 1 409 ? 15.785 10.211 -4.120 1.00 87.94 409 THR A CA 1
ATOM 3286 C C . THR A 1 409 ? 14.834 9.778 -3.007 1.00 87.94 409 THR A C 1
ATOM 3288 O O . THR A 1 409 ? 15.290 9.502 -1.893 1.00 87.94 409 THR A O 1
ATOM 3291 N N . LYS A 1 410 ? 13.528 9.686 -3.279 1.00 85.56 410 LYS A N 1
ATOM 3292 C CA . LYS A 1 410 ? 12.487 9.402 -2.287 1.00 85.56 410 LYS A CA 1
ATOM 3293 C C . LYS A 1 410 ? 11.621 8.216 -2.705 1.00 85.56 410 LYS A C 1
ATOM 3295 O O . LYS A 1 410 ? 10.763 8.340 -3.571 1.00 85.56 410 LYS A O 1
ATOM 3300 N N . ASN A 1 411 ? 11.774 7.092 -2.001 1.00 83.69 411 ASN A N 1
ATOM 3301 C CA . ASN A 1 411 ? 10.819 5.989 -2.096 1.00 83.69 411 ASN A CA 1
ATOM 3302 C C . ASN A 1 411 ? 9.486 6.404 -1.439 1.00 83.69 411 ASN A C 1
ATOM 3304 O O . ASN A 1 411 ? 9.448 6.727 -0.249 1.00 83.69 411 ASN A O 1
ATOM 3308 N N . ILE A 1 412 ? 8.401 6.420 -2.213 1.00 75.88 412 ILE A N 1
ATOM 3309 C CA . ILE A 1 412 ? 7.041 6.754 -1.771 1.00 75.88 412 ILE A CA 1
ATOM 3310 C C . ILE A 1 412 ? 6.137 5.525 -1.618 1.00 75.88 412 ILE A C 1
ATOM 3312 O O . ILE A 1 412 ? 4.965 5.700 -1.301 1.00 75.88 412 ILE A O 1
ATOM 3316 N N . ALA A 1 413 ? 6.653 4.300 -1.772 1.00 66.31 413 ALA A N 1
ATOM 3317 C CA . ALA A 1 413 ? 5.862 3.071 -1.629 1.00 66.31 413 ALA A CA 1
ATOM 3318 C C . ALA A 1 413 ? 5.150 2.992 -0.264 1.00 66.31 413 ALA A C 1
ATOM 3320 O O . ALA A 1 413 ? 3.968 2.669 -0.188 1.00 66.31 413 ALA A O 1
ATOM 3321 N N . GLU A 1 414 ? 5.824 3.406 0.814 1.00 53.44 414 GLU A N 1
ATOM 3322 C CA . GLU A 1 414 ? 5.255 3.435 2.171 1.00 53.44 414 GLU A CA 1
ATOM 3323 C C . GLU A 1 414 ? 4.122 4.459 2.358 1.00 53.44 414 GLU A C 1
ATOM 3325 O O . GLU A 1 414 ? 3.354 4.359 3.314 1.00 53.44 414 GLU A O 1
ATOM 3330 N N . GLN A 1 415 ? 3.990 5.450 1.469 1.00 51.25 415 GLN A N 1
ATOM 3331 C CA . GLN A 1 415 ? 2.870 6.402 1.513 1.00 51.25 415 GLN A CA 1
ATOM 3332 C C . GLN A 1 415 ? 1.548 5.763 1.064 1.00 51.25 415 GLN A C 1
ATOM 3334 O O . GLN A 1 415 ? 0.499 6.373 1.249 1.00 51.25 415 GLN A O 1
ATOM 3339 N N . TYR A 1 416 ? 1.600 4.536 0.538 1.00 51.09 416 TYR A N 1
ATOM 3340 C CA . TYR A 1 416 ? 0.454 3.723 0.125 1.00 51.09 416 TYR A CA 1
ATOM 3341 C C . TYR A 1 416 ? 0.250 2.491 1.041 1.00 51.09 416 TYR A C 1
ATOM 3343 O O . TYR A 1 416 ? -0.311 1.477 0.631 1.00 51.09 416 TYR A O 1
ATOM 3351 N N . SER A 1 417 ? 0.739 2.581 2.287 1.00 34.88 417 SER A N 1
ATOM 3352 C CA . SER A 1 417 ? 0.624 1.586 3.368 1.00 34.88 417 SER A CA 1
ATOM 3353 C C . SER A 1 417 ? -0.820 1.111 3.615 1.00 34.88 417 SER A C 1
ATOM 3355 O O . SER A 1 417 ? -1.726 1.928 3.735 1.00 34.88 417 SER A O 1
ATOM 3357 N N . ARG A 1 418 ? -0.997 -0.213 3.752 1.00 48.50 418 ARG A N 1
ATOM 3358 C CA . ARG A 1 418 ? -2.278 -0.943 3.825 1.00 48.50 418 ARG A CA 1
ATOM 3359 C C . ARG A 1 418 ? -2.675 -1.217 5.283 1.00 48.50 418 ARG A C 1
ATOM 3361 O O . ARG A 1 418 ? -1.850 -1.736 6.028 1.00 48.50 418 ARG A O 1
ATOM 3368 N N . GLY A 1 419 ? -3.897 -0.852 5.670 1.00 39.34 419 GLY A N 1
ATOM 3369 C CA . GLY A 1 419 ? -4.432 -0.962 7.035 1.00 39.34 419 GLY A CA 1
ATOM 3370 C C . GLY A 1 419 ? -5.168 -2.257 7.354 1.00 39.34 419 GLY A C 1
ATOM 3371 O O . GLY A 1 419 ? -5.282 -3.116 6.490 1.00 39.34 419 GLY A O 1
ATOM 3372 N N . TRP A 1 420 ? -5.644 -2.377 8.599 1.00 60.34 420 TRP A N 1
ATOM 3373 C CA . TRP A 1 420 ? -6.579 -3.414 9.059 1.00 60.34 420 TRP A CA 1
ATOM 3374 C C . TRP A 1 420 ? -8.015 -2.867 9.036 1.00 60.34 420 TRP A C 1
ATOM 3376 O O . TRP A 1 420 ? -8.271 -1.784 9.552 1.00 60.34 420 TRP A O 1
ATOM 3386 N N . ASN A 1 421 ? -8.922 -3.537 8.316 1.00 65.25 421 ASN A N 1
ATOM 3387 C CA . ASN A 1 421 ? -9.556 -2.881 7.164 1.00 65.25 421 ASN A CA 1
ATOM 3388 C C . ASN A 1 421 ? -11.018 -2.433 7.260 1.00 65.25 421 ASN A C 1
ATOM 3390 O O . ASN A 1 421 ? -11.578 -2.031 6.240 1.00 65.25 421 ASN A O 1
ATOM 3394 N N . ASP A 1 422 ? -11.630 -2.443 8.441 1.00 84.62 422 ASP A N 1
ATOM 3395 C CA . ASP A 1 422 ? -13.056 -2.097 8.558 1.00 84.62 422 ASP A CA 1
ATOM 3396 C C . ASP A 1 422 ? -13.343 -0.842 9.399 1.00 84.62 422 ASP A C 1
ATOM 3398 O O . ASP A 1 422 ? -14.483 -0.399 9.460 1.00 84.62 422 ASP A O 1
ATOM 3402 N N . VAL A 1 423 ? -12.316 -0.231 10.002 1.00 88.81 423 VAL A N 1
ATOM 3403 C CA . VAL A 1 423 ? -12.381 1.104 10.627 1.00 88.81 423 VAL A CA 1
ATOM 3404 C C . VAL A 1 423 ? -11.224 1.961 10.115 1.00 88.81 423 VAL A C 1
ATOM 3406 O O . VAL A 1 423 ? -10.068 1.521 10.100 1.00 88.81 423 VAL A O 1
ATOM 3409 N N . SER A 1 424 ? -11.503 3.189 9.673 1.00 92.44 424 SER A N 1
ATOM 3410 C CA . SER A 1 424 ? -10.528 3.982 8.914 1.00 92.44 424 SER A CA 1
ATOM 3411 C C . SER A 1 424 ? -9.313 4.419 9.736 1.00 92.44 424 SER A C 1
ATOM 3413 O O . SER A 1 424 ? -8.233 4.625 9.160 1.00 92.44 424 SER A O 1
ATOM 3415 N N . PHE A 1 425 ? -9.413 4.464 11.071 1.00 93.81 425 PHE A N 1
ATOM 3416 C CA . PHE A 1 425 ? -8.268 4.786 11.925 1.00 93.81 425 PHE A CA 1
ATOM 3417 C C . PHE A 1 425 ? -7.127 3.758 11.895 1.00 93.81 425 PHE A C 1
ATOM 3419 O O . PHE A 1 425 ? -6.002 4.111 12.260 1.00 93.81 425 PHE A O 1
ATOM 3426 N N . HIS A 1 426 ? -7.372 2.535 11.411 1.00 91.56 426 HIS A N 1
ATOM 3427 C CA . HIS A 1 426 ? -6.358 1.488 11.225 1.00 91.56 426 HIS A CA 1
ATOM 3428 C C . HIS A 1 426 ? -5.697 1.483 9.836 1.00 91.56 426 HIS A C 1
ATOM 3430 O O . HIS A 1 426 ? -4.906 0.584 9.548 1.00 91.56 426 HIS A O 1
ATOM 3436 N N . GLY A 1 427 ? -5.963 2.485 8.990 1.00 87.31 427 GLY A N 1
ATOM 3437 C CA . GLY A 1 427 ? -5.210 2.707 7.750 1.00 87.31 427 GLY A CA 1
ATOM 3438 C C . GLY A 1 427 ? -5.947 2.381 6.448 1.00 87.31 427 GLY A C 1
ATOM 3439 O O . GLY A 1 427 ? -5.352 2.546 5.388 1.00 87.31 427 GLY A O 1
ATOM 3440 N N . ALA A 1 428 ? -7.211 1.948 6.498 1.00 86.31 428 ALA A N 1
ATOM 3441 C CA . ALA A 1 428 ? -8.045 1.730 5.310 1.00 86.31 428 ALA A CA 1
ATOM 3442 C C . ALA A 1 428 ? -8.717 3.021 4.823 1.00 86.31 428 ALA A C 1
ATOM 3444 O O . ALA A 1 428 ? -9.282 3.766 5.630 1.00 86.31 428 ALA A O 1
ATOM 3445 N N . ASP A 1 429 ? -8.636 3.296 3.522 1.00 88.00 429 ASP A N 1
ATOM 3446 C CA . ASP A 1 429 ? -9.281 4.448 2.874 1.00 88.00 429 ASP A CA 1
ATOM 3447 C C . ASP A 1 429 ? -10.704 4.117 2.377 1.00 88.00 429 ASP A C 1
ATOM 3449 O O . ASP A 1 429 ? -11.481 5.019 2.085 1.00 88.00 429 ASP A O 1
ATOM 3453 N N . GLU A 1 430 ? -11.064 2.834 2.295 1.00 89.62 430 GLU A N 1
ATOM 3454 C CA . GLU A 1 430 ? -12.325 2.387 1.701 1.00 89.62 430 GLU A CA 1
ATOM 3455 C C . GLU A 1 430 ? -13.588 2.765 2.481 1.00 89.62 430 GLU A C 1
ATOM 3457 O O . GLU A 1 430 ? -14.517 3.296 1.877 1.00 89.62 430 GLU A O 1
ATOM 3462 N N . ILE A 1 431 ? -13.670 2.436 3.776 1.00 92.69 431 ILE A N 1
ATOM 3463 C CA . ILE A 1 431 ? -14.881 2.637 4.585 1.00 92.69 431 ILE A CA 1
ATOM 3464 C C . ILE A 1 431 ? -14.635 3.824 5.521 1.00 92.69 431 ILE A C 1
ATOM 3466 O O . ILE A 1 431 ? -13.853 3.693 6.465 1.00 92.69 431 ILE A O 1
ATOM 3470 N N . PRO A 1 432 ? -15.258 4.990 5.285 1.00 94.00 432 PRO A N 1
ATOM 3471 C CA . PRO A 1 432 ? -15.082 6.144 6.155 1.00 94.00 432 PRO A CA 1
ATOM 3472 C C . PRO A 1 432 ? -15.821 5.944 7.486 1.00 94.00 432 PRO A C 1
ATOM 3474 O O . PRO A 1 432 ? -17.037 5.770 7.494 1.00 94.00 432 PRO A O 1
ATOM 3477 N N . THR A 1 433 ? -15.105 6.049 8.611 1.00 96.75 433 THR A N 1
ATOM 3478 C CA . THR A 1 433 ? -15.685 5.996 9.969 1.00 96.75 433 THR A CA 1
ATOM 3479 C C . THR A 1 433 ? -15.339 7.243 10.796 1.00 96.75 433 THR A C 1
ATOM 3481 O O . THR A 1 433 ? -14.619 7.155 11.792 1.00 96.75 433 THR A O 1
ATOM 3484 N N . PRO A 1 434 ? -15.774 8.450 10.384 1.00 97.81 434 PRO A N 1
ATOM 3485 C CA . PRO A 1 434 ? -15.302 9.702 10.970 1.00 97.81 434 PRO A CA 1
ATOM 3486 C C . PRO A 1 434 ? -15.692 9.941 12.441 1.00 97.81 434 PRO A C 1
ATOM 3488 O O . PRO A 1 434 ? -15.003 10.712 13.118 1.00 97.81 434 PRO A O 1
ATOM 3491 N N . ASN A 1 435 ? -16.761 9.334 12.965 1.00 98.56 435 ASN A N 1
ATOM 3492 C CA . ASN A 1 435 ? -17.142 9.470 14.377 1.00 98.56 435 ASN A CA 1
ATOM 3493 C C . ASN A 1 435 ? -16.348 8.521 15.281 1.00 98.56 435 ASN A C 1
ATOM 3495 O O . ASN A 1 435 ? -15.844 8.940 16.327 1.00 98.56 435 ASN A O 1
ATOM 3499 N N . ILE A 1 436 ? -16.182 7.266 14.864 1.00 98.38 436 ILE A N 1
ATOM 3500 C CA . ILE A 1 436 ? -15.330 6.279 15.539 1.00 98.38 436 ILE A CA 1
ATOM 3501 C C . ILE A 1 436 ? -13.878 6.770 15.529 1.00 98.38 436 ILE A C 1
ATOM 3503 O O . ILE A 1 436 ? -13.211 6.776 16.565 1.00 98.38 436 ILE A O 1
ATOM 3507 N N . ASP A 1 437 ? -13.409 7.279 14.392 1.00 98.12 437 ASP A N 1
ATOM 3508 C CA . ASP A 1 437 ? -12.080 7.870 14.246 1.00 98.12 437 ASP A CA 1
ATOM 3509 C C . ASP A 1 437 ? -11.890 9.074 15.180 1.00 98.12 437 ASP A C 1
ATOM 3511 O O . ASP A 1 437 ? -10.823 9.244 15.773 1.00 98.12 437 ASP A O 1
ATOM 3515 N N . ALA A 1 438 ? -12.923 9.900 15.378 1.00 97.69 438 ALA A N 1
ATOM 3516 C CA . ALA A 1 438 ? -12.856 11.014 16.320 1.00 97.69 438 ALA A CA 1
ATOM 3517 C C . ALA A 1 438 ? -12.657 10.539 17.769 1.00 97.69 438 ALA A C 1
ATOM 3519 O O . ALA A 1 438 ? -11.851 11.141 18.485 1.00 97.69 438 ALA A O 1
ATOM 3520 N N . LEU A 1 439 ? -13.315 9.452 18.195 1.00 96.94 439 LEU A N 1
ATOM 3521 C CA . LEU A 1 439 ? -13.049 8.824 19.497 1.00 96.94 439 LEU A CA 1
ATOM 3522 C C . LEU A 1 439 ? -11.618 8.287 19.568 1.00 96.94 439 LEU A C 1
ATOM 3524 O O . LEU A 1 439 ? -10.908 8.549 20.540 1.00 96.94 439 LEU A O 1
ATOM 3528 N N . ALA A 1 440 ? -11.178 7.579 18.527 1.00 97.50 440 ALA A N 1
ATOM 3529 C CA . ALA A 1 440 ? -9.857 6.970 18.451 1.00 97.50 440 ALA A CA 1
ATOM 3530 C C . ALA A 1 440 ? -8.734 8.012 18.577 1.00 97.50 440 ALA A C 1
ATOM 3532 O O . ALA A 1 440 ? -7.842 7.876 19.417 1.00 97.50 440 ALA A O 1
ATOM 3533 N N . TYR A 1 441 ? -8.795 9.089 17.791 1.00 97.81 441 TYR A N 1
ATOM 3534 C CA . TYR A 1 441 ? -7.743 10.105 17.758 1.00 97.81 441 TYR A CA 1
ATOM 3535 C C . TYR A 1 441 ? -7.774 11.082 18.927 1.00 97.81 441 TYR A C 1
ATOM 3537 O O . TYR A 1 441 ? -6.716 11.586 19.297 1.00 97.81 441 TYR A O 1
ATOM 3545 N N . ASN A 1 442 ? -8.935 11.347 19.531 1.00 97.00 442 ASN A N 1
ATOM 3546 C CA . ASN A 1 442 ? -9.000 12.117 20.779 1.00 97.00 442 ASN A CA 1
ATOM 3547 C C . ASN A 1 442 ? -8.748 11.247 22.020 1.00 97.00 442 ASN A C 1
ATOM 3549 O O . ASN A 1 442 ? -8.578 11.778 23.112 1.00 97.00 442 ASN A O 1
ATOM 3553 N N . GLY A 1 443 ? -8.722 9.924 21.873 1.00 96.44 443 GLY A N 1
ATOM 3554 C CA . GLY A 1 443 ? -8.549 8.958 22.949 1.00 96.44 443 GLY A CA 1
ATOM 3555 C C . GLY A 1 443 ? -7.227 8.196 22.866 1.00 96.44 443 GLY A C 1
ATOM 3556 O O . GLY A 1 443 ? -6.163 8.764 22.608 1.00 96.44 443 GLY A O 1
ATOM 3557 N N . VAL A 1 444 ? -7.294 6.893 23.127 1.00 97.94 444 VAL A N 1
ATOM 3558 C CA . VAL A 1 444 ? -6.179 5.949 23.035 1.00 97.94 444 VAL A CA 1
ATOM 3559 C C . VAL A 1 444 ? -6.582 4.799 22.120 1.00 97.94 444 VAL A C 1
ATOM 3561 O O . VAL A 1 444 ? -7.543 4.083 22.406 1.00 97.94 444 VAL A O 1
ATOM 3564 N N . ILE A 1 445 ? -5.820 4.594 21.047 1.00 98.12 445 ILE A N 1
ATOM 3565 C CA . ILE A 1 445 ? -5.966 3.436 20.155 1.00 98.12 445 ILE A CA 1
ATOM 3566 C C . ILE A 1 445 ? -5.243 2.248 20.791 1.00 98.12 445 ILE A C 1
ATOM 3568 O O . ILE A 1 445 ? -4.061 2.356 21.126 1.00 98.12 445 ILE A O 1
ATOM 3572 N N . LEU A 1 446 ? -5.919 1.113 20.966 1.00 96.94 446 LEU A N 1
ATOM 3573 C CA . LEU A 1 446 ? -5.340 -0.090 21.570 1.00 96.94 446 LEU A CA 1
ATOM 3574 C C . LEU A 1 446 ? -4.894 -1.059 20.472 1.00 96.94 446 LEU A C 1
ATOM 3576 O O . LEU A 1 446 ? -5.597 -1.999 20.120 1.00 96.94 446 LEU A O 1
ATOM 3580 N N . ASN A 1 447 ? -3.690 -0.850 19.938 1.00 93.75 447 ASN A N 1
ATOM 3581 C CA . ASN A 1 447 ? -3.233 -1.564 18.746 1.00 93.75 447 ASN A CA 1
ATOM 3582 C C . ASN A 1 447 ? -2.908 -3.048 19.006 1.00 93.75 447 ASN A C 1
ATOM 3584 O O . ASN A 1 447 ? -2.750 -3.808 18.058 1.00 93.75 447 ASN A O 1
ATOM 3588 N N . ARG A 1 448 ? -2.785 -3.475 20.273 1.00 93.19 448 ARG A N 1
ATOM 3589 C CA . ARG A 1 448 ? -2.605 -4.878 20.712 1.00 93.19 448 ARG A CA 1
ATOM 3590 C C . ARG A 1 448 ? -3.701 -5.295 21.706 1.00 93.19 448 ARG A C 1
ATOM 3592 O O . ARG A 1 448 ? -3.411 -5.810 22.789 1.00 93.19 448 ARG A O 1
ATOM 3599 N N . HIS A 1 449 ? -4.953 -5.030 21.328 1.00 95.75 449 HIS A N 1
ATOM 3600 C CA . HIS A 1 449 ? -6.158 -5.512 22.007 1.00 95.75 449 HIS A CA 1
ATOM 3601 C C . HIS A 1 449 ? -6.573 -6.889 21.477 1.00 95.75 449 HIS A C 1
ATOM 3603 O O . HIS A 1 449 ? -6.670 -7.086 20.267 1.00 95.75 449 HIS A O 1
ATOM 3609 N N . TYR A 1 450 ? -6.791 -7.839 22.385 1.00 96.31 450 TYR A N 1
ATOM 3610 C CA . TYR A 1 450 ? -7.118 -9.225 22.066 1.00 96.31 450 TYR A CA 1
ATOM 3611 C C . TYR A 1 450 ? -8.454 -9.647 22.664 1.00 96.31 450 TYR A C 1
ATOM 3613 O O . TYR A 1 450 ? -8.756 -9.383 23.832 1.00 96.31 450 TYR A O 1
ATOM 3621 N N . VAL A 1 451 ? -9.214 -10.368 21.855 1.00 95.06 451 VAL A N 1
ATOM 3622 C CA . VAL A 1 451 ? -10.512 -10.970 22.141 1.00 95.06 451 VAL A CA 1
ATOM 3623 C C . VAL A 1 451 ? -10.447 -12.475 21.865 1.00 95.06 451 VAL A C 1
ATOM 3625 O O . VAL A 1 451 ? -9.409 -13.006 21.473 1.00 95.06 451 VAL A O 1
ATOM 3628 N N . LEU A 1 452 ? -11.549 -13.186 22.087 1.00 92.88 452 LEU A N 1
ATOM 3629 C CA . LEU A 1 452 ? -11.681 -14.582 21.670 1.00 92.88 452 LEU A CA 1
ATOM 3630 C C . LEU A 1 452 ? -12.201 -14.653 20.226 1.00 92.88 452 LEU A C 1
ATOM 3632 O O . LEU A 1 452 ? -12.807 -13.698 19.743 1.00 92.88 452 LEU A O 1
ATOM 3636 N N . PRO A 1 453 ? -12.009 -15.781 19.518 1.00 90.31 453 PRO A N 1
ATOM 3637 C CA . PRO A 1 453 ? -12.279 -15.849 18.079 1.00 90.31 453 PRO A CA 1
ATOM 3638 C C . PRO A 1 453 ? -13.770 -15.858 17.712 1.00 90.31 453 PRO A C 1
ATOM 3640 O O . PRO A 1 453 ? -14.111 -15.961 16.535 1.00 90.31 453 PRO A O 1
ATOM 3643 N N . ILE A 1 454 ? -14.665 -15.805 18.705 1.00 89.38 454 ILE A N 1
ATOM 3644 C CA . ILE A 1 454 ? -16.118 -15.900 18.549 1.00 89.38 454 ILE A CA 1
ATOM 3645 C C . ILE A 1 454 ? -16.872 -15.219 19.706 1.00 89.38 454 ILE A C 1
ATOM 3647 O O . ILE A 1 454 ? -16.427 -15.195 20.855 1.00 89.38 454 ILE A O 1
ATOM 3651 N N . CYS A 1 455 ? -18.073 -14.739 19.380 1.00 90.31 455 CYS A N 1
ATOM 3652 C CA . CYS A 1 455 ? -18.945 -13.902 20.208 1.00 90.31 455 CYS A CA 1
ATOM 3653 C C . CYS A 1 455 ? -19.235 -14.381 21.648 1.00 90.31 455 CYS A C 1
ATOM 3655 O O . CYS A 1 455 ? -18.869 -13.668 22.581 1.00 90.31 455 CYS A O 1
ATOM 3657 N N . THR A 1 456 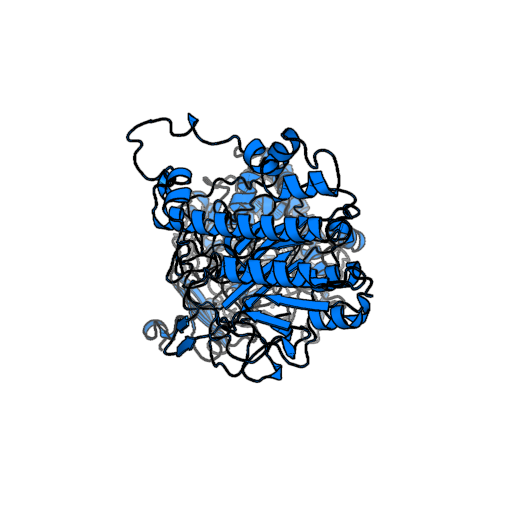? -19.895 -15.527 21.883 1.00 94.12 456 THR A N 1
ATOM 3658 C CA . THR A 1 456 ? -20.267 -15.957 23.255 1.00 94.12 456 THR A CA 1
ATOM 3659 C C . THR A 1 456 ? -19.058 -16.051 24.202 1.00 94.12 456 THR A C 1
ATOM 3661 O O . THR A 1 456 ? -19.143 -15.491 25.305 1.00 94.12 456 THR A O 1
ATOM 3664 N N . PRO A 1 457 ? -17.930 -16.693 23.821 1.00 93.88 457 PRO A N 1
ATOM 3665 C CA . PRO A 1 457 ? -16.717 -16.674 24.637 1.00 93.88 457 PRO A CA 1
ATOM 3666 C C . PRO A 1 457 ? -16.225 -15.252 24.947 1.00 93.88 457 PRO A C 1
ATOM 3668 O O . PRO A 1 457 ? -16.011 -14.928 26.116 1.00 93.88 457 PRO A O 1
ATOM 3671 N N . SER A 1 458 ? -16.108 -14.378 23.941 1.00 95.38 458 SER A N 1
ATOM 3672 C CA . SER A 1 458 ? -15.661 -12.986 24.128 1.00 95.38 458 SER A CA 1
ATOM 3673 C C . SER A 1 458 ? -16.560 -12.198 25.076 1.00 95.38 458 SER A C 1
ATOM 3675 O O . SER A 1 458 ? -16.078 -11.565 26.015 1.00 95.38 458 SER A O 1
ATOM 3677 N N . ARG A 1 459 ? -17.880 -12.276 24.887 1.00 96.75 459 ARG A N 1
ATOM 3678 C CA . ARG A 1 459 ? -18.877 -11.591 25.727 1.00 96.75 459 ARG A CA 1
ATOM 3679 C C . ARG A 1 459 ? -18.856 -12.108 27.157 1.00 96.75 459 ARG A C 1
ATOM 3681 O O . ARG A 1 459 ? -18.899 -11.319 28.098 1.00 96.75 459 ARG A O 1
ATOM 3688 N N . THR A 1 460 ? -18.708 -13.420 27.329 1.00 96.81 460 THR A N 1
ATOM 3689 C CA . THR A 1 460 ? -18.508 -14.017 28.654 1.00 96.81 460 THR A CA 1
ATOM 3690 C C . THR A 1 460 ? -17.257 -13.460 29.322 1.00 96.81 460 THR A C 1
ATOM 3692 O O . THR A 1 460 ? -17.308 -13.068 30.488 1.00 96.81 460 THR A O 1
ATOM 3695 N N . ALA A 1 461 ? -16.144 -13.385 28.593 1.00 96.88 461 ALA A N 1
ATOM 3696 C CA . ALA A 1 461 ? -14.883 -12.887 29.123 1.00 96.88 461 ALA A CA 1
ATOM 3697 C C . ALA A 1 461 ? -14.941 -11.400 29.497 1.00 96.88 461 ALA A C 1
ATOM 3699 O O . ALA A 1 461 ? -14.437 -11.020 30.554 1.00 96.88 461 ALA A O 1
ATOM 3700 N N . PHE A 1 462 ? -15.619 -10.582 28.689 1.00 98.00 462 PHE A N 1
ATOM 3701 C CA . PHE A 1 462 ? -15.883 -9.174 28.985 1.00 98.00 462 PHE A CA 1
ATOM 3702 C C . PHE A 1 462 ? -16.710 -9.003 30.266 1.00 98.00 462 PHE A C 1
ATOM 3704 O O . PHE A 1 462 ? -16.311 -8.278 31.176 1.00 98.00 462 PHE A O 1
ATOM 3711 N N . LEU A 1 463 ? -17.848 -9.703 30.359 1.00 98.31 463 LEU A N 1
ATOM 3712 C CA . LEU A 1 463 ? -18.795 -9.550 31.466 1.00 98.31 463 LEU A CA 1
ATOM 3713 C C . LEU A 1 463 ? -18.271 -10.116 32.785 1.00 98.31 463 LEU A C 1
ATOM 3715 O O . LEU A 1 463 ? -18.649 -9.613 33.836 1.00 98.31 463 LEU A O 1
ATOM 3719 N N . THR A 1 464 ? -17.442 -11.161 32.748 1.00 97.62 464 THR A N 1
ATOM 3720 C CA . THR A 1 464 ? -16.976 -11.861 33.959 1.00 97.62 464 THR A CA 1
ATOM 3721 C C . THR A 1 464 ? -15.545 -11.529 34.356 1.00 97.62 464 THR A C 1
ATOM 3723 O O . THR A 1 464 ? -15.158 -11.844 35.477 1.00 97.62 464 THR A O 1
ATOM 3726 N N . GLY A 1 465 ? -14.730 -10.959 33.461 1.00 96.81 465 GLY A N 1
ATOM 3727 C CA . GLY A 1 465 ? -13.288 -10.794 33.679 1.00 96.81 465 GLY A CA 1
ATOM 3728 C C . GLY A 1 465 ? -12.514 -12.119 33.778 1.00 96.81 465 GLY A C 1
ATOM 3729 O O . GLY A 1 465 ? -11.386 -12.137 34.277 1.00 96.81 465 GLY A O 1
ATOM 3730 N N . LYS A 1 466 ? -13.112 -13.237 33.345 1.00 96.00 466 LYS A N 1
ATOM 3731 C CA . LYS A 1 466 ? -12.543 -14.593 33.406 1.00 96.00 466 LYS A CA 1
ATOM 3732 C C . LYS A 1 466 ? -12.457 -15.211 32.020 1.00 96.00 466 LYS A C 1
ATOM 3734 O O . LYS A 1 466 ? -13.287 -14.934 31.157 1.00 96.00 466 LYS A O 1
ATOM 3739 N N . TYR A 1 467 ? -11.495 -16.102 31.812 1.00 94.06 467 TYR A N 1
ATOM 3740 C CA . TYR A 1 467 ? -11.462 -16.886 30.583 1.00 94.06 467 TYR A CA 1
ATOM 3741 C C . TYR A 1 467 ? -12.677 -17.828 30.498 1.00 94.06 467 TYR A C 1
ATOM 3743 O O . TYR A 1 467 ? -13.070 -18.416 31.511 1.00 94.06 467 TYR A O 1
ATOM 3751 N N . PRO A 1 468 ? -13.236 -18.059 29.296 1.00 91.06 468 PRO A N 1
ATOM 3752 C CA . PRO A 1 468 ? -14.405 -18.923 29.098 1.00 91.06 468 PRO A CA 1
ATOM 3753 C C . PRO A 1 468 ? -14.216 -20.367 29.581 1.00 91.06 468 PRO A C 1
ATOM 3755 O O . PRO A 1 468 ? -15.180 -21.031 29.963 1.00 91.06 468 PRO A O 1
ATOM 3758 N N . ILE A 1 469 ? -12.969 -20.848 29.622 1.00 90.31 469 ILE A N 1
ATOM 3759 C CA . ILE A 1 469 ? -12.625 -22.170 30.165 1.00 90.31 469 ILE A CA 1
ATOM 3760 C C . ILE A 1 469 ? -12.995 -22.314 31.649 1.00 90.31 469 ILE A C 1
ATOM 3762 O O . ILE A 1 469 ? -13.312 -23.409 32.100 1.00 90.31 469 ILE A O 1
ATOM 3766 N N . ARG A 1 470 ? -13.029 -21.214 32.415 1.00 91.00 470 ARG A N 1
ATOM 3767 C CA . ARG A 1 470 ? -13.440 -21.226 33.830 1.00 91.00 470 ARG A CA 1
ATOM 3768 C C . ARG A 1 470 ? -14.949 -21.190 34.032 1.00 91.00 470 ARG A C 1
ATOM 3770 O O . ARG A 1 470 ? -15.416 -21.412 35.145 1.00 91.00 470 ARG A O 1
ATOM 3777 N N . THR A 1 471 ? -15.702 -20.848 32.994 1.00 90.81 471 THR A N 1
ATOM 3778 C CA . THR A 1 471 ? -17.150 -20.628 33.074 1.00 90.81 471 THR A CA 1
ATOM 3779 C C . THR A 1 471 ? -17.948 -21.679 32.307 1.00 90.81 471 THR A C 1
ATOM 3781 O O . THR A 1 471 ? -19.171 -21.631 32.337 1.00 90.81 471 THR A O 1
ATOM 3784 N N . GLY A 1 472 ? -17.289 -22.631 31.633 1.00 88.69 472 GLY A N 1
ATOM 3785 C CA . GLY A 1 472 ? -17.958 -23.603 30.755 1.00 88.69 472 GLY A CA 1
ATOM 3786 C C . GLY A 1 472 ? -18.485 -22.984 29.453 1.00 88.69 472 GLY A C 1
ATOM 3787 O O . GLY A 1 472 ? -19.301 -23.584 28.754 1.00 88.69 472 GLY A O 1
ATOM 3788 N N . MET A 1 473 ? -18.019 -21.776 29.127 1.00 91.00 473 MET A N 1
ATOM 3789 C CA . MET A 1 473 ? -18.440 -21.004 27.954 1.00 91.00 473 MET A CA 1
ATOM 3790 C C . MET A 1 473 ? -17.393 -21.031 26.833 1.00 91.00 473 MET A C 1
ATOM 3792 O O . MET A 1 473 ? -17.474 -20.241 25.899 1.00 91.00 473 MET A O 1
ATOM 3796 N N . GLN A 1 474 ? -16.389 -21.903 26.943 1.00 87.69 474 GLN A N 1
ATOM 3797 C CA . GLN A 1 474 ? -15.417 -22.191 25.888 1.00 87.69 474 GLN A CA 1
ATOM 3798 C C . GLN A 1 474 ? -16.080 -23.000 24.755 1.00 87.69 474 GLN A C 1
ATOM 3800 O O . GLN A 1 474 ? -17.125 -23.628 24.951 1.00 87.69 474 GLN A O 1
ATOM 3805 N N . GLY A 1 475 ? -15.490 -22.950 23.560 1.00 81.69 475 GLY A N 1
ATOM 3806 C CA . GLY A 1 475 ? -15.990 -23.669 22.391 1.00 81.69 475 GLY A CA 1
ATOM 3807 C C . GLY A 1 475 ? -17.074 -22.893 21.646 1.00 81.69 475 GLY A C 1
ATOM 3808 O O . GLY A 1 475 ? -17.054 -21.665 21.618 1.00 81.69 475 GLY A O 1
ATOM 3809 N N . TYR A 1 476 ? -17.994 -23.609 20.996 1.00 85.38 476 TYR A N 1
ATOM 3810 C CA . TYR A 1 476 ? -18.915 -23.013 20.028 1.00 85.38 476 TYR A CA 1
ATOM 3811 C C . TYR A 1 476 ? -19.884 -21.974 20.651 1.00 85.38 476 TYR A C 1
ATOM 3813 O O . TYR A 1 476 ? -20.251 -22.102 21.830 1.00 85.38 476 TYR A O 1
ATOM 3821 N N . PRO A 1 477 ? -20.308 -20.950 19.875 1.00 88.44 477 PRO A N 1
ATOM 3822 C CA . PRO A 1 477 ? -21.234 -19.919 20.350 1.00 88.44 477 PRO A CA 1
ATOM 3823 C C . PRO A 1 477 ? -22.576 -20.501 20.780 1.00 88.44 477 PRO A C 1
ATOM 3825 O O . PRO A 1 477 ? -23.055 -21.412 20.125 1.00 88.44 477 PRO A O 1
ATOM 3828 N N . LEU A 1 478 ? -23.220 -19.952 21.812 1.00 91.75 478 LEU A N 1
ATOM 3829 C CA . LEU A 1 478 ? -24.540 -20.440 22.224 1.00 91.75 478 LEU A CA 1
ATOM 3830 C C . LEU A 1 478 ? -25.528 -20.419 21.055 1.00 91.75 478 LEU A C 1
ATOM 3832 O O . LEU A 1 478 ? -25.629 -19.417 20.346 1.00 91.75 478 LEU A O 1
ATOM 3836 N N . ARG A 1 479 ? -26.268 -21.510 20.895 1.00 88.88 479 ARG A N 1
ATOM 3837 C CA . ARG A 1 479 ? -27.405 -21.595 19.976 1.00 88.88 479 ARG A CA 1
ATOM 3838 C C . ARG A 1 479 ? -28.691 -21.138 20.657 1.00 88.88 479 ARG A C 1
ATOM 3840 O O . ARG A 1 479 ? -28.812 -21.182 21.886 1.00 88.88 479 ARG A O 1
ATOM 3847 N N . GLY A 1 480 ? -29.677 -20.788 19.846 1.00 85.31 480 GLY A N 1
ATOM 3848 C CA . GLY A 1 480 ? -31.046 -20.594 20.278 1.00 85.31 480 GLY A CA 1
ATOM 3849 C C . GLY A 1 480 ? -31.605 -21.815 20.993 1.00 85.31 480 GLY A C 1
ATOM 3850 O O . GLY A 1 480 ? -31.307 -22.957 20.638 1.00 85.31 480 GLY A O 1
ATOM 3851 N N . ALA A 1 481 ? -32.364 -21.540 22.056 1.00 81.88 481 ALA A N 1
ATOM 3852 C CA . ALA A 1 481 ? -32.950 -22.510 22.979 1.00 81.88 481 ALA A CA 1
ATOM 3853 C C . ALA A 1 481 ? -31.956 -23.446 23.702 1.00 81.88 481 ALA A C 1
ATOM 3855 O O . ALA A 1 481 ? -32.378 -24.384 24.381 1.00 81.88 481 ALA A O 1
ATOM 3856 N N . GLU A 1 482 ? -30.643 -23.205 23.620 1.00 88.94 482 GLU A N 1
ATOM 3857 C CA . GLU A 1 482 ? -29.661 -24.030 24.322 1.00 88.94 482 GLU A CA 1
ATOM 3858 C C . GLU A 1 482 ? -29.779 -23.852 25.851 1.00 88.94 482 GLU A C 1
ATOM 3860 O O . GLU A 1 482 ? -29.753 -22.719 26.348 1.00 88.94 482 GLU A O 1
ATOM 3865 N N . PRO A 1 483 ? -29.846 -24.941 26.645 1.00 90.69 483 PRO A N 1
ATOM 3866 C CA . PRO A 1 483 ? -29.985 -24.872 28.099 1.00 90.69 483 PRO A CA 1
ATOM 3867 C C . PRO A 1 483 ? -28.657 -24.550 28.812 1.00 90.69 483 PRO A C 1
ATOM 3869 O O . PRO A 1 483 ? -28.310 -25.154 29.829 1.00 90.69 483 PRO A O 1
ATOM 3872 N N . ARG A 1 484 ? -27.890 -23.592 28.279 1.00 90.94 484 ARG A N 1
ATOM 3873 C CA . ARG A 1 484 ? -26.580 -23.154 28.781 1.00 90.94 484 ARG A CA 1
ATOM 3874 C C . ARG A 1 484 ? -26.525 -21.628 28.884 1.00 90.94 484 ARG A C 1
ATOM 3876 O O . ARG A 1 484 ? -27.168 -20.897 28.136 1.00 90.94 484 ARG A O 1
ATOM 3883 N N . GLY A 1 485 ? -25.738 -21.137 29.834 1.00 94.62 485 GLY A N 1
ATOM 3884 C CA . GLY A 1 485 ? -25.451 -19.719 30.017 1.00 94.62 485 GLY A CA 1
ATOM 3885 C C . GLY A 1 485 ? -24.340 -19.510 31.033 1.00 94.62 485 GLY A C 1
ATOM 3886 O O . GLY A 1 485 ? -23.914 -20.468 31.681 1.00 94.62 485 GLY A O 1
ATOM 3887 N N . ILE A 1 486 ? -23.885 -18.264 31.203 1.00 96.44 486 ILE A N 1
ATOM 3888 C CA . ILE A 1 486 ? -22.860 -17.951 32.211 1.00 96.44 486 ILE A CA 1
ATOM 3889 C C . ILE A 1 486 ? -23.354 -18.428 33.583 1.00 96.44 486 ILE A C 1
ATOM 3891 O O . ILE A 1 486 ? -24.395 -17.927 34.033 1.00 96.44 486 ILE A O 1
ATOM 3895 N N . PRO A 1 487 ? -22.613 -19.311 34.282 1.00 95.12 487 PRO A N 1
ATOM 3896 C CA . PRO A 1 487 ? -23.041 -19.844 35.567 1.00 95.12 487 PRO A CA 1
ATOM 3897 C C . PRO A 1 487 ? -23.412 -18.730 36.548 1.00 95.12 487 PRO A C 1
ATOM 3899 O O . PRO A 1 487 ? -22.695 -17.731 36.668 1.00 95.12 487 PRO A O 1
ATOM 3902 N N . LEU A 1 488 ? -24.538 -18.900 37.244 1.00 95.25 488 LEU A N 1
ATOM 3903 C CA . LEU A 1 488 ? -25.146 -17.862 38.091 1.00 95.25 488 LEU A CA 1
ATOM 3904 C C . LEU A 1 488 ? -24.279 -17.454 39.295 1.00 95.25 488 LEU A C 1
ATOM 3906 O O . LEU A 1 488 ? -24.502 -16.404 39.881 1.00 95.25 488 LEU A O 1
ATOM 3910 N N . ASN A 1 489 ? -23.273 -18.254 39.655 1.00 93.31 489 ASN A N 1
ATOM 3911 C CA . ASN A 1 489 ? -22.300 -17.925 40.699 1.00 93.31 489 ASN A CA 1
ATOM 3912 C C . ASN A 1 489 ? -21.179 -16.972 40.230 1.00 93.31 489 ASN A C 1
ATOM 3914 O O . ASN A 1 489 ? -20.308 -16.624 41.028 1.00 93.31 489 ASN A O 1
ATOM 3918 N N . ASN A 1 490 ? -21.168 -16.557 38.958 1.00 94.75 490 ASN A N 1
ATOM 3919 C CA . ASN A 1 490 ? -20.273 -15.515 38.461 1.00 94.75 490 ASN A CA 1
ATOM 3920 C C . ASN A 1 490 ? -20.973 -14.156 38.501 1.00 94.75 490 ASN A C 1
ATOM 3922 O O . ASN A 1 490 ? -21.971 -13.954 37.807 1.00 94.75 490 ASN A O 1
ATOM 3926 N N . ILE A 1 491 ? -20.392 -13.238 39.274 1.00 95.31 491 ILE A N 1
ATOM 3927 C CA . ILE A 1 491 ? -20.801 -11.834 39.340 1.00 95.31 491 ILE A CA 1
ATOM 3928 C C . ILE A 1 491 ? -20.332 -11.140 38.060 1.00 95.31 491 ILE A C 1
ATOM 3930 O O . ILE A 1 491 ? -19.159 -11.259 37.693 1.00 95.31 491 ILE A O 1
ATOM 3934 N N . LEU A 1 492 ? -21.235 -10.432 37.386 1.00 97.56 492 LEU A N 1
ATOM 3935 C CA . LEU A 1 492 ? -20.923 -9.704 36.158 1.00 97.56 492 LEU A CA 1
ATOM 3936 C C . LEU A 1 492 ? -20.519 -8.246 36.429 1.00 97.56 492 LEU A C 1
ATOM 3938 O O . LEU A 1 492 ? -20.888 -7.659 37.444 1.00 97.56 492 LEU A O 1
ATOM 3942 N N . LEU A 1 493 ? -19.803 -7.628 35.487 1.00 97.94 493 LEU A N 1
ATOM 3943 C CA . LEU A 1 493 ? -19.445 -6.203 35.496 1.00 97.94 493 LEU A CA 1
ATOM 3944 C C . LEU A 1 493 ? -20.603 -5.260 35.903 1.00 97.94 493 LEU A C 1
ATOM 3946 O O . LEU A 1 493 ? -20.405 -4.482 36.837 1.00 97.94 493 LEU A O 1
ATOM 3950 N N . PRO A 1 494 ? -21.805 -5.312 35.291 1.00 97.94 494 PRO A N 1
ATOM 3951 C CA . PRO A 1 494 ? -22.916 -4.445 35.695 1.00 97.94 494 PRO A CA 1
ATOM 3952 C C . PRO A 1 494 ? -23.355 -4.665 37.151 1.00 97.94 494 PRO A C 1
ATOM 3954 O O . PRO A 1 494 ? -23.714 -3.706 37.825 1.00 97.94 494 PRO A O 1
ATOM 3957 N N . GLU A 1 495 ? -23.262 -5.887 37.690 1.00 97.25 495 GLU A N 1
ATOM 3958 C CA . GLU A 1 495 ? -23.566 -6.146 39.105 1.00 97.25 495 GLU A CA 1
ATOM 3959 C C . GLU A 1 495 ? -22.556 -5.475 40.043 1.00 97.25 495 GLU A C 1
ATOM 3961 O O . GLU A 1 495 ? -22.932 -5.030 41.128 1.00 97.25 495 GLU A O 1
ATOM 3966 N N . TYR A 1 496 ? -21.284 -5.385 39.642 1.00 97.19 496 TYR A N 1
ATOM 3967 C CA . TYR A 1 496 ? -20.278 -4.626 40.386 1.00 97.19 496 TYR A CA 1
ATOM 3968 C C . TYR A 1 496 ? -20.545 -3.122 40.318 1.00 97.19 496 TYR A C 1
ATOM 3970 O O . TYR A 1 496 ? -20.566 -2.470 41.358 1.00 97.19 496 TYR A O 1
ATOM 3978 N N . LEU A 1 497 ? -20.797 -2.575 39.126 1.00 97.69 497 LEU A N 1
ATOM 3979 C CA . LEU A 1 497 ? -21.053 -1.140 38.949 1.00 97.69 497 LEU A CA 1
ATOM 3980 C C . LEU A 1 497 ? -22.328 -0.690 39.669 1.00 97.69 497 LEU A C 1
ATOM 3982 O O . LEU A 1 497 ? -22.347 0.372 40.291 1.00 97.69 497 LEU A O 1
ATOM 3986 N N . ARG A 1 498 ? -23.365 -1.530 39.693 1.00 95.75 498 ARG A N 1
ATOM 3987 C CA . ARG A 1 498 ? -24.595 -1.264 40.445 1.00 95.75 498 ARG A CA 1
ATOM 3988 C C . ARG A 1 498 ? -24.342 -1.051 41.942 1.00 95.75 498 ARG A C 1
ATOM 3990 O O . ARG A 1 498 ? -25.020 -0.241 42.565 1.00 95.75 498 ARG A O 1
ATOM 3997 N N . ARG A 1 499 ? -23.327 -1.703 42.530 1.00 95.19 499 ARG A N 1
ATOM 3998 C CA . ARG A 1 499 ? -22.933 -1.486 43.942 1.00 95.19 499 ARG A CA 1
ATOM 3999 C C . ARG A 1 499 ? -22.344 -0.097 44.191 1.00 95.19 499 ARG A C 1
ATOM 4001 O O . ARG A 1 499 ? -22.370 0.364 45.325 1.00 95.19 499 ARG A O 1
ATOM 4008 N N . PHE A 1 500 ? -21.852 0.569 43.148 1.00 96.56 500 PHE A N 1
ATOM 4009 C CA . PHE A 1 500 ? -21.420 1.969 43.181 1.00 96.56 500 PHE A CA 1
ATOM 4010 C C . PHE A 1 500 ? -22.539 2.949 42.800 1.00 96.56 500 PHE A C 1
ATOM 4012 O O . PHE A 1 500 ? -22.277 4.130 42.595 1.00 96.56 500 PHE A O 1
ATOM 4019 N N . GLY A 1 501 ? -23.788 2.479 42.716 1.00 96.94 501 GLY A N 1
ATOM 4020 C CA . GLY A 1 501 ? -24.956 3.315 42.433 1.00 96.94 501 GLY A CA 1
ATOM 4021 C C . GLY A 1 501 ? -25.203 3.588 40.949 1.00 96.94 501 GLY A C 1
ATOM 4022 O O . GLY A 1 501 ? -26.045 4.428 40.634 1.00 96.94 501 GLY A O 1
ATOM 4023 N N . TYR A 1 502 ? -24.504 2.895 40.042 1.00 98.25 502 TYR A N 1
ATOM 4024 C CA . TYR A 1 502 ? -24.736 3.044 38.604 1.00 98.25 502 TYR A CA 1
ATOM 4025 C C . TYR A 1 502 ? -26.139 2.566 38.226 1.00 98.25 502 TYR A C 1
ATOM 4027 O O . TYR A 1 502 ? -26.532 1.467 38.617 1.00 98.25 502 TYR A O 1
ATOM 4035 N N . ALA A 1 503 ? -26.845 3.367 37.426 1.00 98.06 503 ALA A N 1
ATOM 4036 C CA . ALA A 1 503 ? -27.959 2.881 36.620 1.00 98.06 503 ALA A CA 1
ATOM 4037 C C . ALA A 1 503 ? -27.386 2.059 35.461 1.00 98.06 503 ALA A C 1
ATOM 4039 O O . ALA A 1 503 ? -26.467 2.518 34.774 1.00 98.06 503 ALA A O 1
ATOM 4040 N N . THR A 1 504 ? -27.878 0.842 35.256 1.00 98.25 504 THR A N 1
ATOM 4041 C CA . THR A 1 504 ? -27.282 -0.105 34.303 1.00 98.25 504 THR A CA 1
ATOM 4042 C C . THR A 1 504 ? -28.262 -0.459 33.187 1.00 98.25 504 THR A C 1
ATOM 4044 O O . THR A 1 504 ? -29.345 -0.989 33.417 1.00 98.25 504 THR A O 1
ATOM 4047 N N . HIS A 1 505 ? -27.871 -0.217 31.939 1.00 98.44 505 HIS A N 1
ATOM 4048 C CA . HIS A 1 505 ? -28.713 -0.455 30.768 1.00 98.44 505 HIS A CA 1
ATOM 4049 C C . HIS A 1 505 ? -27.957 -1.266 29.715 1.00 98.44 505 HIS A C 1
ATOM 4051 O O . HIS A 1 505 ? -26.810 -0.954 29.390 1.00 98.44 505 HIS A O 1
ATOM 4057 N N . LEU A 1 506 ? -28.608 -2.295 29.171 1.00 98.56 506 LEU A N 1
ATOM 4058 C CA . LEU A 1 506 ? -28.119 -3.037 28.009 1.00 98.56 506 LEU A CA 1
ATOM 4059 C C . LEU A 1 506 ? -29.069 -2.822 26.834 1.00 98.56 506 LEU A C 1
ATOM 4061 O O . LEU A 1 506 ? -30.257 -3.130 26.936 1.00 98.56 506 LEU A O 1
ATOM 4065 N N . VAL A 1 507 ? -28.525 -2.358 25.712 1.00 98.56 507 VAL A N 1
ATOM 4066 C CA . VAL A 1 507 ? -29.262 -2.204 24.458 1.00 98.56 507 VAL A CA 1
ATOM 4067 C C . VAL A 1 507 ? -28.589 -3.048 23.371 1.00 98.56 507 VAL A C 1
ATOM 4069 O O . VAL A 1 507 ? -27.399 -2.885 23.103 1.00 98.56 507 VAL A O 1
ATOM 4072 N N . GLY A 1 508 ? -29.324 -3.979 22.763 1.00 97.69 508 GLY A N 1
ATOM 4073 C CA . GLY A 1 508 ? -28.849 -4.878 21.708 1.00 97.69 508 GLY A CA 1
ATOM 4074 C C . GLY A 1 508 ? -28.560 -6.314 22.170 1.00 97.69 508 GLY A C 1
ATOM 4075 O O . GLY A 1 508 ? -29.322 -6.919 22.920 1.00 97.69 508 GLY A O 1
ATOM 4076 N N . LYS A 1 509 ? -27.478 -6.906 21.664 1.00 97.62 509 LYS A N 1
ATOM 4077 C CA . LYS A 1 509 ? -27.167 -8.338 21.781 1.00 97.62 509 LYS A CA 1
ATOM 4078 C C . LYS A 1 509 ? -26.754 -8.775 23.190 1.00 97.62 509 LYS A C 1
ATOM 4080 O O . LYS A 1 509 ? -25.754 -8.282 23.721 1.00 97.62 509 LYS A O 1
ATOM 4085 N N . TRP A 1 510 ? -27.408 -9.810 23.722 1.00 96.88 510 TRP A N 1
ATOM 4086 C CA . TRP A 1 510 ? -27.016 -10.496 24.962 1.00 96.88 510 TRP A CA 1
ATOM 4087 C C . TRP A 1 510 ? -26.048 -11.666 24.705 1.00 96.88 510 TRP A C 1
ATOM 4089 O O . TRP A 1 510 ? -24.850 -11.552 24.968 1.00 96.88 510 TRP A O 1
ATOM 4099 N N . HIS A 1 511 ? -26.540 -12.770 24.133 1.00 95.56 511 HIS A N 1
ATOM 4100 C CA . HIS A 1 511 ? -25.781 -13.936 23.647 1.00 95.56 511 HIS A CA 1
ATOM 4101 C C . HIS A 1 511 ? -24.845 -14.641 24.642 1.00 95.56 511 HIS A C 1
ATOM 4103 O O . HIS A 1 511 ? -23.797 -15.184 24.277 1.00 95.56 511 HIS A O 1
ATOM 4109 N N . VAL A 1 512 ? -25.251 -14.666 25.913 1.00 96.25 512 VAL A N 1
ATOM 4110 C CA . VAL A 1 512 ? -24.551 -15.367 27.007 1.00 96.25 512 VAL A CA 1
ATOM 4111 C C . VAL A 1 512 ? -25.475 -16.265 27.849 1.00 96.25 512 VAL A C 1
ATOM 4113 O O . VAL A 1 512 ? -25.125 -16.685 28.956 1.00 96.25 512 VAL A O 1
ATOM 4116 N N . GLY A 1 513 ? -26.636 -16.605 27.281 1.00 93.50 513 GLY A N 1
ATOM 4117 C CA . GLY A 1 513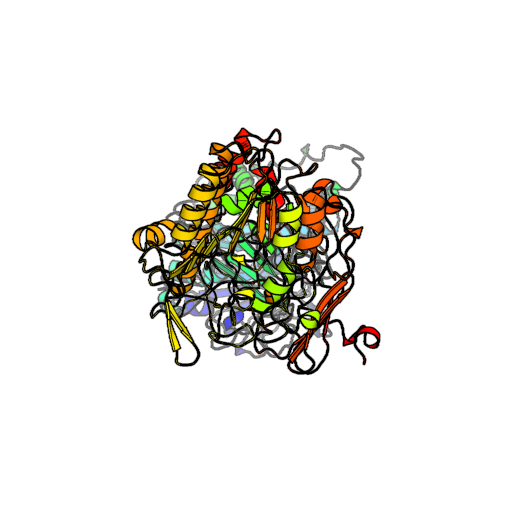 ? -27.586 -17.594 27.792 1.00 93.50 513 GLY A CA 1
ATOM 4118 C C . GLY A 1 513 ? -28.854 -16.975 28.370 1.00 93.50 513 GLY A C 1
ATOM 4119 O O . GLY A 1 513 ? -28.818 -15.913 28.987 1.00 93.50 513 GLY A O 1
ATOM 4120 N N . TYR A 1 514 ? -29.979 -17.657 28.163 1.00 92.62 514 TYR A N 1
ATOM 4121 C CA . TYR A 1 514 ? -31.313 -17.208 28.584 1.00 92.62 514 TYR A CA 1
ATOM 4122 C C . TYR A 1 514 ? -32.243 -18.374 28.971 1.00 92.62 514 TYR A C 1
ATOM 4124 O O . TYR A 1 514 ? -33.456 -18.210 29.035 1.00 92.62 514 TYR A O 1
ATOM 4132 N N . HIS A 1 515 ? -31.679 -19.550 29.282 1.00 88.56 515 HIS A N 1
ATOM 4133 C CA . HIS A 1 515 ? -32.432 -20.778 29.588 1.00 88.56 515 HIS A CA 1
ATOM 4134 C C . HIS A 1 515 ? -33.499 -20.610 30.689 1.00 88.56 515 HIS A C 1
ATOM 4136 O O . HIS A 1 515 ? -34.549 -21.241 30.656 1.00 88.56 515 HIS A O 1
ATOM 4142 N N . THR A 1 516 ? -33.241 -19.749 31.676 1.00 91.25 516 THR A N 1
ATOM 4143 C CA . THR A 1 516 ? -34.239 -19.334 32.671 1.00 91.25 516 THR A CA 1
ATOM 4144 C C . THR A 1 516 ? -34.185 -17.823 32.842 1.00 91.25 516 THR A C 1
ATOM 4146 O O . THR A 1 516 ? -33.172 -17.199 32.516 1.00 91.25 516 THR A O 1
ATOM 4149 N N . LYS A 1 517 ? -35.224 -17.232 33.448 1.00 89.88 517 LYS A N 1
ATOM 4150 C CA . LYS A 1 517 ? -35.266 -15.791 33.758 1.00 89.88 517 LYS A CA 1
ATOM 4151 C C . LYS A 1 517 ? -34.029 -15.302 34.525 1.00 89.88 517 LYS A C 1
ATOM 4153 O O . LYS A 1 517 ? -33.612 -14.168 34.330 1.00 89.88 517 LYS A O 1
ATOM 4158 N N . ASN A 1 518 ? -33.399 -16.161 35.333 1.00 93.25 518 ASN A N 1
ATOM 4159 C CA . ASN A 1 518 ? -32.187 -15.824 36.086 1.00 93.25 518 ASN A CA 1
ATOM 4160 C C . ASN A 1 518 ? -30.960 -15.580 35.198 1.00 93.25 518 ASN A C 1
ATOM 4162 O O . ASN A 1 518 ? -30.024 -14.926 35.640 1.00 93.25 518 ASN A O 1
ATOM 4166 N N . TYR A 1 519 ? -30.939 -16.097 33.968 1.00 94.56 519 TYR A N 1
ATOM 4167 C CA . TYR A 1 519 ? -29.861 -15.843 33.009 1.00 94.56 519 TYR A CA 1
ATOM 4168 C C . TYR A 1 519 ? -30.087 -14.571 32.181 1.00 94.56 519 TYR A C 1
ATOM 4170 O O . TYR A 1 519 ? -29.148 -14.101 31.542 1.00 94.56 519 TYR A O 1
ATOM 4178 N N . GLY A 1 520 ? -31.299 -14.005 32.201 1.00 93.88 520 GLY A N 1
ATOM 4179 C CA . GLY A 1 520 ? -31.630 -12.793 31.457 1.00 93.88 520 GLY A CA 1
ATOM 4180 C C . GLY A 1 520 ? -30.923 -11.542 32.006 1.00 93.88 520 GLY A C 1
ATOM 4181 O O . GLY A 1 520 ? -30.609 -11.493 33.198 1.00 93.88 520 GLY A O 1
ATOM 4182 N N . PRO A 1 521 ? -30.712 -10.499 31.180 1.00 95.81 521 PRO A N 1
ATOM 4183 C CA . PRO A 1 521 ? -29.918 -9.321 31.546 1.00 95.81 521 PRO A CA 1
ATOM 4184 C C . PRO A 1 521 ? -30.339 -8.643 32.858 1.00 95.81 521 PRO A C 1
ATOM 4186 O O . PRO A 1 521 ? -29.481 -8.316 33.681 1.00 95.81 521 PRO A O 1
ATOM 4189 N N . THR A 1 522 ? -31.647 -8.491 33.106 1.00 95.50 522 THR A N 1
ATOM 4190 C CA . THR A 1 522 ? -32.147 -7.774 34.294 1.00 95.50 522 THR A CA 1
ATOM 4191 C C . THR A 1 522 ? -31.968 -8.536 35.607 1.00 95.50 522 THR A C 1
ATOM 4193 O O . THR A 1 522 ? -31.976 -7.961 36.695 1.00 95.50 522 THR A O 1
ATOM 4196 N N . ARG A 1 523 ? -31.729 -9.850 35.528 1.00 95.12 523 ARG A N 1
ATOM 4197 C CA . ARG A 1 523 ? -31.332 -10.684 36.672 1.00 95.12 523 ARG A CA 1
ATOM 4198 C C . ARG A 1 523 ? -29.818 -10.830 36.798 1.00 95.12 523 ARG A C 1
ATOM 4200 O O . ARG A 1 523 ? -29.349 -11.463 37.737 1.00 95.12 523 ARG A O 1
ATOM 4207 N N . ARG A 1 524 ? -29.059 -10.222 35.882 1.00 96.00 524 ARG A N 1
ATOM 4208 C CA . ARG A 1 524 ? -27.595 -10.300 35.774 1.00 96.00 524 ARG A CA 1
ATOM 4209 C C . ARG A 1 524 ? -26.924 -8.924 35.811 1.00 96.00 524 ARG A C 1
ATOM 4211 O O . ARG A 1 524 ? -25.860 -8.727 35.234 1.00 96.00 524 ARG A O 1
ATOM 4218 N N . GLY A 1 525 ? -27.547 -7.982 36.519 1.00 95.81 525 GLY A N 1
ATOM 4219 C CA . GLY A 1 525 ? -26.955 -6.695 36.885 1.00 95.81 525 GLY A CA 1
ATOM 4220 C C . GLY A 1 525 ? -27.456 -5.487 36.109 1.00 95.81 525 GLY A C 1
ATOM 4221 O O . GLY A 1 525 ? -27.169 -4.378 36.547 1.00 95.81 525 GLY A O 1
ATOM 4222 N N . PHE A 1 526 ? -28.205 -5.672 35.020 1.00 97.56 526 PHE A N 1
ATOM 4223 C CA . PHE A 1 526 ? -28.849 -4.568 34.304 1.00 97.56 526 PHE A CA 1
ATOM 4224 C C . PHE A 1 526 ? -30.179 -4.180 34.966 1.00 97.56 526 PHE A C 1
ATOM 4226 O O . PHE A 1 526 ? -30.917 -5.047 35.423 1.00 97.56 526 PHE A O 1
ATOM 4233 N N . ASP A 1 527 ? -30.504 -2.896 35.030 1.00 96.31 527 ASP A N 1
ATOM 4234 C CA . ASP A 1 527 ? -31.815 -2.417 35.471 1.00 96.31 527 ASP A CA 1
ATOM 4235 C C . ASP A 1 527 ? -32.848 -2.550 34.342 1.00 96.31 527 ASP A C 1
ATOM 4237 O O . ASP A 1 527 ? -33.985 -2.959 34.586 1.00 96.31 527 ASP A O 1
ATOM 4241 N N . ASN A 1 528 ? -32.433 -2.278 33.097 1.00 96.44 528 ASN A N 1
ATOM 4242 C CA . ASN A 1 528 ? -33.280 -2.370 31.905 1.00 96.44 528 ASN A CA 1
ATOM 4243 C C . ASN A 1 528 ? -32.564 -3.050 30.731 1.00 96.44 528 ASN A C 1
ATOM 4245 O O . ASN A 1 528 ? -31.339 -2.965 30.591 1.00 96.44 528 ASN A O 1
ATOM 4249 N N . PHE A 1 529 ? -33.349 -3.691 29.864 1.00 98.06 529 PHE A N 1
ATOM 4250 C CA . PHE A 1 529 ? -32.871 -4.333 28.643 1.00 98.06 529 PHE A CA 1
ATOM 4251 C C . PHE A 1 529 ? -33.804 -4.076 27.462 1.00 98.06 529 PHE A C 1
ATOM 4253 O O . PHE A 1 529 ? -35.013 -4.263 27.585 1.00 98.06 529 PHE A O 1
ATOM 4260 N N . VAL A 1 530 ? -33.228 -3.718 26.315 1.00 97.94 530 VAL A N 1
ATOM 4261 C CA . VAL A 1 530 ? -33.917 -3.689 25.017 1.00 97.94 530 VAL A CA 1
ATOM 4262 C C . VAL A 1 530 ? -33.004 -4.321 23.985 1.00 97.94 530 VAL A C 1
ATOM 4264 O O . VAL A 1 530 ? -31.928 -3.800 23.723 1.00 97.94 530 VAL A O 1
ATOM 4267 N N . GLY A 1 531 ? -33.381 -5.443 23.394 1.00 97.00 531 GLY A N 1
ATOM 4268 C CA . GLY A 1 531 ? -32.517 -6.117 22.432 1.00 97.00 531 GLY A CA 1
ATOM 4269 C C . GLY A 1 531 ? -32.828 -7.592 22.315 1.00 97.00 531 GLY A C 1
ATOM 4270 O O . GLY A 1 531 ? -33.959 -7.993 22.546 1.00 97.00 531 GLY A O 1
ATOM 4271 N N . TYR A 1 532 ? -31.834 -8.400 21.961 1.00 96.62 532 TYR A N 1
ATOM 4272 C CA . TYR A 1 532 ? -32.057 -9.790 21.573 1.00 96.62 532 TYR A CA 1
ATOM 4273 C C . TYR A 1 532 ? -31.124 -10.773 22.263 1.00 96.62 532 TYR A C 1
ATOM 4275 O O . TYR A 1 532 ? -30.003 -10.425 22.663 1.00 96.62 532 TYR A O 1
ATOM 4283 N N . TYR A 1 533 ? -31.595 -12.004 22.464 1.00 95.31 533 TYR A N 1
ATOM 4284 C CA . TYR A 1 533 ? -30.862 -12.994 23.242 1.00 95.31 533 TYR A CA 1
ATOM 4285 C C . TYR A 1 533 ? -29.867 -13.813 22.426 1.00 95.31 533 TYR A C 1
ATOM 4287 O O . TYR A 1 533 ? -28.844 -14.226 22.983 1.00 95.31 533 TYR A O 1
ATOM 4295 N N . ASN A 1 534 ? -30.135 -14.044 21.143 1.00 93.31 534 ASN A N 1
ATOM 4296 C CA . ASN A 1 534 ? -29.373 -14.960 20.298 1.00 93.31 534 ASN A CA 1
ATOM 4297 C C . ASN A 1 534 ? -28.154 -14.314 19.620 1.00 93.31 534 ASN A C 1
ATOM 4299 O O . ASN A 1 534 ? -27.763 -13.174 19.888 1.00 93.31 534 ASN A O 1
ATOM 4303 N N . GLY A 1 535 ? -27.473 -15.101 18.783 1.00 89.38 535 GLY A N 1
ATOM 4304 C CA . GLY A 1 535 ? -26.227 -14.708 18.128 1.00 89.38 535 GLY A CA 1
ATOM 4305 C C . GLY A 1 535 ? -26.389 -13.648 17.047 1.00 89.38 535 GLY A C 1
ATOM 4306 O O . GLY A 1 535 ? -25.482 -12.839 16.845 1.00 89.38 535 GLY A O 1
ATOM 4307 N N . TYR A 1 536 ? -27.533 -13.633 16.388 1.00 92.19 536 TYR A N 1
ATOM 4308 C CA . TYR A 1 536 ? -27.901 -12.698 15.338 1.00 92.19 536 TYR A CA 1
ATOM 4309 C C . TYR A 1 536 ? -29.426 -12.696 15.212 1.00 92.19 536 TYR A C 1
ATOM 4311 O O . TYR A 1 536 ? -30.093 -13.595 15.723 1.00 92.19 536 TYR A O 1
ATOM 4319 N N . ILE A 1 537 ? -29.936 -11.675 14.537 1.00 94.75 537 ILE A N 1
ATOM 4320 C CA . ILE A 1 537 ? -31.322 -11.520 14.093 1.00 94.75 537 ILE A CA 1
ATOM 4321 C C . ILE A 1 537 ? -31.290 -10.787 12.748 1.00 94.75 537 ILE A C 1
ATOM 4323 O O . ILE A 1 537 ? -30.258 -10.216 12.384 1.00 94.75 537 ILE A O 1
ATOM 4327 N N . GLN A 1 538 ? -32.405 -10.767 12.030 1.00 95.06 538 GLN A N 1
ATOM 4328 C CA . GLN A 1 538 ? -32.606 -9.894 10.874 1.00 95.06 538 GLN A CA 1
ATOM 4329 C C . GLN A 1 538 ? -32.623 -8.422 11.308 1.00 95.06 538 GLN A C 1
ATOM 4331 O O . GLN A 1 538 ? -33.153 -8.080 12.372 1.00 95.06 538 GLN A O 1
ATOM 4336 N N . TYR A 1 539 ? -32.048 -7.543 10.490 1.00 96.00 539 TYR A N 1
ATOM 4337 C CA . TYR A 1 539 ? -31.892 -6.123 10.805 1.00 96.00 539 TYR A CA 1
ATOM 4338 C C . TYR A 1 539 ? -33.227 -5.389 10.886 1.00 96.00 539 TYR A C 1
ATOM 4340 O O . TYR A 1 539 ? -33.345 -4.509 11.731 1.00 96.00 539 TYR A O 1
ATOM 4348 N N . PHE A 1 540 ? -34.208 -5.734 10.046 1.00 95.69 540 PHE A N 1
ATOM 4349 C CA . PHE A 1 540 ? -35.524 -5.082 10.055 1.00 95.69 540 PHE A CA 1
ATOM 4350 C C . PHE A 1 540 ? -36.591 -5.883 10.799 1.00 95.69 540 PHE A C 1
ATOM 4352 O O . PHE A 1 540 ? -37.310 -5.332 11.620 1.00 95.69 540 PHE A O 1
ATOM 4359 N N . ASN A 1 541 ? -36.705 -7.186 10.533 1.00 93.88 541 ASN A N 1
ATOM 4360 C CA . ASN A 1 541 ? -37.771 -8.005 11.130 1.00 93.88 541 ASN A CA 1
ATOM 4361 C C . ASN A 1 541 ? -37.498 -8.402 12.583 1.00 93.88 541 ASN A C 1
ATOM 4363 O O . ASN A 1 541 ? -38.415 -8.807 13.297 1.00 93.88 541 ASN A O 1
ATOM 4367 N N . HIS A 1 542 ? -36.231 -8.356 13.001 1.00 95.62 542 HIS A N 1
ATOM 4368 C CA . HIS A 1 542 ? -35.780 -8.793 14.322 1.00 95.62 542 HIS A CA 1
ATOM 4369 C C . HIS A 1 542 ? -36.133 -10.253 14.662 1.00 95.62 542 HIS A C 1
ATOM 4371 O O . HIS A 1 542 ? -36.304 -10.629 15.827 1.00 95.62 542 HIS A O 1
ATOM 4377 N N . THR A 1 543 ? -36.242 -11.080 13.625 1.00 94.06 543 THR A N 1
ATOM 4378 C CA . THR A 1 543 ? -36.455 -12.525 13.711 1.00 94.06 543 THR A CA 1
ATOM 4379 C C . THR A 1 543 ? -35.155 -13.283 13.483 1.00 94.06 543 THR A C 1
ATOM 4381 O O . THR A 1 543 ? -34.189 -12.719 12.974 1.00 94.06 543 THR A O 1
ATOM 4384 N N . LEU A 1 544 ? -35.142 -14.569 13.816 1.00 92.94 544 LEU A N 1
ATOM 4385 C CA . LEU A 1 544 ? -34.100 -15.503 13.401 1.00 92.94 544 LEU A CA 1
ATOM 4386 C C . LEU A 1 544 ? -34.680 -16.893 13.128 1.00 92.94 544 LEU A C 1
ATOM 4388 O O . LEU A 1 544 ? -35.707 -17.270 13.700 1.00 92.94 544 LEU A O 1
ATOM 4392 N N . TYR A 1 545 ? -33.968 -17.659 12.311 1.00 90.06 545 TYR A N 1
ATOM 4393 C CA . TYR A 1 545 ? -34.125 -19.085 12.092 1.00 90.06 545 TYR A CA 1
ATOM 4394 C C . TYR A 1 545 ? -32.851 -19.831 12.510 1.00 90.06 545 TYR A C 1
ATOM 4396 O O . TYR A 1 545 ? -31.804 -19.724 11.872 1.00 90.06 545 TYR A O 1
ATOM 4404 N N . GLU A 1 546 ? -32.927 -20.631 13.572 1.00 86.25 546 GLU A N 1
ATOM 4405 C CA . GLU A 1 546 ? -31.800 -21.438 14.050 1.00 86.25 546 GLU A CA 1
ATOM 4406 C C . GLU A 1 546 ? -32.290 -22.772 14.633 1.00 86.25 546 GLU A C 1
ATOM 4408 O O . GLU A 1 546 ? -33.286 -22.817 15.347 1.00 86.25 546 GLU A O 1
ATOM 4413 N N . ASN A 1 547 ? -31.587 -23.876 14.339 1.00 82.19 547 ASN A N 1
ATOM 4414 C CA . ASN A 1 547 ? -31.947 -25.240 14.771 1.00 82.19 547 ASN A CA 1
ATOM 4415 C C . ASN A 1 547 ? -33.422 -25.611 14.510 1.00 82.19 547 ASN A C 1
ATOM 4417 O O . ASN A 1 547 ? -34.099 -26.112 15.405 1.00 82.19 547 ASN A O 1
ATOM 4421 N N . GLU A 1 548 ? -33.915 -25.357 13.295 1.00 84.81 548 GLU A N 1
ATOM 4422 C CA . GLU A 1 548 ? -35.305 -25.652 12.899 1.00 84.81 548 GLU A CA 1
ATOM 4423 C C . GLU A 1 548 ? -36.368 -24.842 13.670 1.00 84.81 548 GLU A C 1
ATOM 4425 O O . GLU A 1 548 ? -37.558 -25.149 13.605 1.00 84.81 548 GLU A O 1
ATOM 4430 N N . GLN A 1 549 ? -35.965 -23.778 14.374 1.00 84.31 549 GLN A N 1
ATOM 4431 C CA . GLN A 1 549 ? -36.861 -22.865 15.080 1.00 84.31 549 GLN A CA 1
ATOM 4432 C C . GLN A 1 549 ? -36.831 -21.484 14.434 1.00 84.31 549 GLN A C 1
ATOM 4434 O O . GLN A 1 549 ? -35.759 -20.948 14.178 1.00 84.31 549 GLN A O 1
ATOM 4439 N N . PHE A 1 550 ? -38.011 -20.904 14.209 1.00 90.31 550 PHE A N 1
ATOM 4440 C CA . PHE A 1 550 ? -38.198 -19.537 13.723 1.00 90.31 550 PHE A CA 1
ATOM 4441 C C . PHE A 1 550 ? -38.923 -18.703 14.782 1.00 90.31 550 PHE A C 1
ATOM 4443 O O . PHE A 1 550 ? -39.914 -19.169 15.351 1.00 90.31 550 PHE A O 1
ATOM 4450 N N . GLY A 1 551 ? -38.494 -17.463 15.015 1.00 90.94 551 GLY A N 1
ATOM 4451 C CA . GLY A 1 551 ? -39.233 -16.562 15.898 1.00 90.94 551 GLY A CA 1
ATOM 4452 C C . GLY A 1 551 ? -38.648 -15.162 16.034 1.00 90.94 551 GLY A C 1
ATOM 4453 O O . GLY A 1 551 ? -37.544 -14.882 15.574 1.00 90.94 551 GLY A O 1
ATOM 4454 N N . TYR A 1 552 ? -39.420 -14.293 16.690 1.00 93.12 552 TYR A N 1
ATOM 4455 C CA . TYR A 1 552 ? -38.991 -12.963 17.121 1.00 93.12 552 TYR A CA 1
ATOM 4456 C C . TYR A 1 552 ? -38.103 -13.061 18.361 1.00 93.12 552 TYR A C 1
ATOM 4458 O O . TYR A 1 552 ? -38.430 -13.786 19.301 1.00 93.12 552 TYR A O 1
ATOM 4466 N N . ASP A 1 553 ? -37.024 -12.283 18.382 1.00 94.69 553 ASP A N 1
ATOM 4467 C CA . ASP A 1 553 ? -36.073 -12.236 19.500 1.00 94.69 553 ASP A CA 1
ATOM 4468 C C . ASP A 1 553 ? -35.798 -10.796 19.953 1.00 94.69 553 ASP A C 1
ATOM 4470 O O . ASP A 1 553 ? -34.851 -10.548 20.682 1.00 94.69 553 ASP A O 1
ATOM 4474 N N . LEU A 1 554 ? -36.623 -9.816 19.558 1.00 96.81 554 LEU A N 1
ATOM 4475 C CA . LEU A 1 554 ? -36.564 -8.473 20.137 1.00 96.81 554 LEU A CA 1
ATOM 4476 C C . LEU A 1 554 ? -37.374 -8.422 21.435 1.00 96.81 554 LEU A C 1
ATOM 4478 O O . LEU A 1 554 ? -38.591 -8.603 21.455 1.00 96.81 554 LEU A O 1
ATOM 4482 N N . HIS A 1 555 ? -36.692 -8.145 22.534 1.00 96.12 555 HIS A N 1
ATOM 4483 C CA . HIS A 1 555 ? -37.230 -8.143 23.882 1.00 96.12 555 HIS A CA 1
ATOM 4484 C C . HIS A 1 555 ? -37.040 -6.786 24.544 1.00 96.12 555 HIS A C 1
ATOM 4486 O O . HIS A 1 555 ? -35.954 -6.210 24.490 1.00 96.12 555 HIS A O 1
ATOM 4492 N N . ARG A 1 556 ? -38.060 -6.338 25.277 1.00 96.94 556 ARG A N 1
ATOM 4493 C CA . ARG A 1 556 ? -37.961 -5.238 26.239 1.00 96.94 556 ARG A CA 1
ATOM 4494 C C . ARG A 1 556 ? -38.252 -5.750 27.639 1.00 96.94 556 ARG A C 1
ATOM 4496 O O . ARG A 1 556 ? -39.281 -6.392 27.874 1.00 96.94 556 ARG A O 1
ATOM 4503 N N . ILE A 1 557 ? -37.347 -5.453 28.567 1.00 96.00 557 ILE A N 1
ATOM 4504 C CA . ILE A 1 557 ? -37.464 -5.812 29.977 1.00 96.00 557 ILE A CA 1
ATOM 4505 C C . ILE A 1 557 ? -37.202 -4.585 30.842 1.00 96.00 557 ILE A C 1
ATOM 4507 O O . ILE A 1 557 ? -36.112 -4.013 30.806 1.00 96.00 557 ILE A O 1
ATOM 4511 N N . VAL A 1 558 ? -38.201 -4.224 31.644 1.00 91.31 558 VAL A N 1
ATOM 4512 C CA . VAL A 1 558 ? -38.141 -3.138 32.630 1.00 91.31 558 VAL A CA 1
ATOM 4513 C C . VAL A 1 558 ? -38.568 -3.722 33.971 1.00 91.31 558 VAL A C 1
ATOM 4515 O O . VAL A 1 558 ? -39.729 -4.099 34.157 1.00 91.31 558 VAL A O 1
ATOM 4518 N N . GLY A 1 559 ? -37.614 -3.867 34.893 1.00 82.69 559 GLY A N 1
ATOM 4519 C CA . GLY A 1 559 ? -37.825 -4.638 36.119 1.00 82.69 559 GLY A CA 1
ATOM 4520 C C . GLY A 1 559 ? -38.210 -6.092 35.813 1.00 82.69 559 GLY A C 1
ATOM 4521 O O . GLY A 1 559 ? -37.431 -6.831 35.210 1.00 82.69 559 GLY A O 1
ATOM 4522 N N . ASP A 1 560 ? -39.419 -6.489 36.222 1.00 82.75 560 ASP A N 1
ATOM 4523 C CA . ASP A 1 560 ? -39.975 -7.834 36.000 1.00 82.75 560 ASP A CA 1
ATOM 4524 C C . ASP A 1 560 ? -40.932 -7.933 34.806 1.00 82.75 560 ASP A C 1
ATOM 4526 O O . ASP A 1 560 ? -41.370 -9.034 34.456 1.00 82.75 560 ASP A O 1
ATOM 4530 N N . ASN A 1 561 ? -41.253 -6.805 34.169 1.00 92.38 561 ASN A N 1
ATOM 4531 C CA . ASN A 1 561 ? -42.102 -6.793 32.989 1.00 92.38 561 ASN A CA 1
ATOM 4532 C C . ASN A 1 561 ? -41.273 -7.157 31.756 1.00 92.38 561 ASN A C 1
ATOM 4534 O O . ASN A 1 561 ? -40.342 -6.432 31.412 1.00 92.38 561 ASN A O 1
ATOM 4538 N N . HIS A 1 562 ? -41.614 -8.263 31.096 1.00 94.69 562 HIS A N 1
ATOM 4539 C CA . HIS A 1 562 ? -40.937 -8.765 29.901 1.00 94.69 562 HIS A CA 1
ATOM 4540 C C . HIS A 1 562 ? -41.927 -8.812 28.744 1.00 94.69 562 HIS A C 1
ATOM 4542 O O . HIS A 1 562 ? -42.948 -9.493 28.816 1.00 94.69 562 HIS A O 1
ATOM 4548 N N . THR A 1 563 ? -41.599 -8.097 27.673 1.00 95.38 563 THR A N 1
ATOM 4549 C CA . THR A 1 563 ? -42.384 -8.038 26.439 1.00 95.38 563 THR A CA 1
ATOM 4550 C C . THR A 1 563 ? -41.521 -8.414 25.239 1.00 95.38 563 THR A C 1
ATOM 4552 O O . THR A 1 563 ? -40.316 -8.157 25.228 1.00 95.38 563 THR A O 1
ATOM 4555 N N . ILE A 1 564 ? -42.140 -9.059 24.251 1.00 93.94 564 ILE A N 1
ATOM 4556 C CA . ILE A 1 564 ? -41.565 -9.269 22.919 1.00 93.94 564 ILE A CA 1
ATOM 4557 C C . ILE A 1 564 ? -42.088 -8.130 22.047 1.00 93.94 564 ILE A C 1
ATOM 4559 O O . ILE A 1 564 ? -43.297 -7.890 22.028 1.00 93.94 564 ILE A O 1
ATOM 4563 N N . GLU A 1 565 ? -41.193 -7.411 21.379 1.00 91.81 565 GLU A N 1
ATOM 4564 C CA . GLU A 1 565 ? -41.554 -6.286 20.521 1.00 91.81 565 GLU A CA 1
ATOM 4565 C C . GLU A 1 565 ? -41.602 -6.705 19.050 1.00 91.81 565 GLU A C 1
ATOM 4567 O O . GLU A 1 565 ? -40.734 -7.426 18.563 1.00 91.81 565 GLU A O 1
ATOM 4572 N N . TYR A 1 566 ? -42.615 -6.211 18.339 1.00 90.31 566 TYR A N 1
ATOM 4573 C CA . TYR A 1 566 ? -42.817 -6.442 16.912 1.00 90.31 566 TYR A CA 1
ATOM 4574 C C . TYR A 1 566 ? -42.618 -5.110 16.195 1.00 90.31 566 TYR A C 1
ATOM 4576 O O . TYR A 1 566 ? -43.510 -4.261 16.198 1.00 90.31 566 TYR A O 1
ATOM 4584 N N . ARG A 1 567 ? -41.422 -4.904 15.644 1.00 89.31 567 ARG A N 1
ATOM 4585 C CA . ARG A 1 567 ? -41.028 -3.666 14.963 1.00 89.31 567 ARG A CA 1
ATOM 4586 C C . ARG A 1 567 ? -40.449 -3.971 13.587 1.00 89.31 567 ARG A C 1
ATOM 4588 O O . ARG A 1 567 ? -40.090 -5.110 13.311 1.00 89.31 567 ARG A O 1
ATOM 4595 N N . TYR A 1 568 ? -40.407 -2.940 12.750 1.00 92.06 568 TYR A N 1
ATOM 4596 C CA . TYR A 1 568 ? -39.785 -2.953 11.424 1.00 92.06 568 TYR A CA 1
ATOM 4597 C C . TYR A 1 568 ? -38.862 -1.734 11.278 1.00 92.06 568 TYR A C 1
ATOM 4599 O O . TYR A 1 568 ? -38.921 -0.973 10.315 1.00 92.06 568 TYR A O 1
ATOM 4607 N N . GLU A 1 569 ? -38.072 -1.477 12.316 1.00 94.81 569 GLU A N 1
ATOM 4608 C CA . GLU A 1 569 ? -37.078 -0.404 12.347 1.00 94.81 569 GLU A CA 1
ATOM 4609 C C . GLU A 1 569 ? -35.714 -1.028 12.049 1.00 94.81 569 GLU A C 1
ATOM 4611 O O . GLU A 1 569 ? -35.481 -2.191 12.361 1.00 94.81 569 GLU A O 1
ATOM 4616 N N . TYR A 1 570 ? -34.786 -0.294 11.440 1.00 97.44 570 TYR A N 1
ATOM 4617 C CA . TYR A 1 570 ? -33.448 -0.840 11.235 1.00 97.44 570 TYR A CA 1
ATOM 4618 C C . TYR A 1 570 ? -32.740 -0.993 12.592 1.00 97.44 570 TYR A C 1
ATOM 4620 O O . TYR A 1 570 ? -32.621 -0.029 13.347 1.00 97.44 570 TYR A O 1
ATOM 4628 N N . MET A 1 571 ? -32.250 -2.194 12.920 1.00 96.19 571 MET A N 1
ATOM 4629 C CA . MET A 1 571 ? -31.776 -2.536 14.271 1.00 96.19 571 MET A CA 1
ATOM 4630 C C . MET A 1 571 ? -30.693 -1.589 14.808 1.00 96.19 571 MET A C 1
ATOM 4632 O O . MET A 1 571 ? -30.642 -1.327 16.008 1.00 96.19 571 MET A O 1
ATOM 4636 N N . THR A 1 572 ? -29.808 -1.075 13.947 1.00 97.44 572 THR A N 1
ATOM 4637 C CA . THR A 1 572 ? -28.793 -0.105 14.383 1.00 97.44 572 THR A CA 1
ATOM 4638 C C . THR A 1 572 ? -29.437 1.194 14.853 1.00 97.44 572 THR A C 1
ATOM 4640 O O . THR A 1 572 ? -29.059 1.660 15.923 1.00 97.44 572 THR A O 1
ATOM 4643 N N . ASP A 1 573 ? -30.429 1.712 14.123 1.00 98.25 573 ASP A N 1
ATOM 4644 C CA . ASP A 1 573 ? -31.138 2.943 14.486 1.00 98.25 573 ASP A CA 1
ATOM 4645 C C . ASP A 1 573 ? -31.955 2.743 15.766 1.00 98.25 573 ASP A C 1
ATOM 4647 O O . ASP A 1 573 ? -31.891 3.584 16.654 1.00 98.25 573 ASP A O 1
ATOM 4651 N N . LEU A 1 574 ? -32.622 1.592 15.932 1.00 97.88 574 LEU A N 1
ATOM 4652 C CA . LEU A 1 574 ? -33.350 1.265 17.166 1.00 97.88 574 LEU A CA 1
ATOM 4653 C C . LEU A 1 574 ? -32.427 1.305 18.393 1.00 97.88 574 LEU A C 1
ATOM 4655 O O . LEU A 1 574 ? -32.777 1.883 19.423 1.00 97.88 574 LEU A O 1
ATOM 4659 N N . ILE A 1 575 ? -31.230 0.711 18.289 1.00 98.25 575 ILE A N 1
ATOM 4660 C CA . ILE A 1 575 ? -30.234 0.755 19.371 1.00 98.25 575 ILE A CA 1
ATOM 4661 C C . ILE A 1 575 ? -29.789 2.198 19.639 1.00 98.25 575 ILE A C 1
ATOM 4663 O O . ILE A 1 575 ? -29.645 2.577 20.803 1.00 98.25 575 ILE A O 1
ATOM 4667 N N . THR A 1 576 ? -29.569 2.996 18.590 1.00 98.62 576 THR A N 1
ATOM 4668 C CA . THR A 1 576 ? -29.189 4.410 18.712 1.00 98.62 576 THR A CA 1
ATOM 4669 C C . THR A 1 576 ? -30.276 5.227 19.401 1.00 98.62 576 THR A C 1
ATOM 4671 O O . THR A 1 576 ? -29.984 5.941 20.358 1.00 98.62 576 THR A O 1
ATOM 4674 N N . ASP A 1 577 ? -31.523 5.099 18.961 1.00 98.50 577 ASP A N 1
ATOM 4675 C CA . ASP A 1 577 ? -32.659 5.863 19.470 1.00 98.50 577 ASP A CA 1
ATOM 4676 C C . ASP A 1 577 ? -32.928 5.529 20.943 1.00 98.50 577 ASP A C 1
ATOM 4678 O O . ASP A 1 577 ? -33.124 6.423 21.768 1.00 98.50 577 ASP A O 1
ATOM 4682 N N . GLU A 1 578 ? -32.861 4.248 21.322 1.00 98.12 578 GLU A N 1
ATOM 4683 C CA . GLU A 1 578 ? -32.984 3.839 22.724 1.00 98.12 578 GLU A CA 1
ATOM 4684 C C . GLU A 1 578 ? -31.827 4.392 23.574 1.00 98.12 578 GLU A C 1
ATOM 4686 O O . GLU A 1 578 ? -32.050 4.842 24.699 1.00 98.12 578 GLU A O 1
ATOM 4691 N N . ALA A 1 579 ? -30.599 4.424 23.043 1.00 98.62 579 ALA A N 1
ATOM 4692 C CA . ALA A 1 579 ? -29.456 5.020 23.731 1.00 98.62 579 ALA A CA 1
ATOM 4693 C C . ALA A 1 579 ? -29.648 6.527 23.967 1.00 98.62 579 ALA A C 1
ATOM 4695 O O . ALA A 1 579 ? -29.422 7.004 25.081 1.00 98.62 579 ALA A O 1
ATOM 4696 N N . GLU A 1 580 ? -30.099 7.278 22.958 1.00 98.69 580 GLU A N 1
ATOM 4697 C CA . GLU A 1 580 ? -30.402 8.707 23.095 1.00 98.69 580 GLU A CA 1
ATOM 4698 C C . GLU A 1 580 ? -31.532 8.963 24.099 1.00 98.69 580 GLU A C 1
ATOM 4700 O O . GLU A 1 580 ? -31.445 9.894 24.905 1.00 98.69 580 GLU A O 1
ATOM 4705 N N . ASN A 1 581 ? -32.567 8.120 24.103 1.00 98.38 581 ASN A N 1
ATOM 4706 C CA . ASN A 1 581 ? -33.667 8.197 25.065 1.00 98.38 581 ASN A CA 1
ATOM 4707 C C . ASN A 1 581 ? -33.189 7.936 26.496 1.00 98.38 581 ASN A C 1
ATOM 4709 O O . ASN A 1 581 ? -33.527 8.697 27.404 1.00 98.38 581 ASN A O 1
ATOM 4713 N N . ILE A 1 582 ? -32.363 6.907 26.709 1.00 98.44 582 ILE A N 1
ATOM 4714 C CA . ILE A 1 582 ? -31.762 6.629 28.019 1.00 98.44 582 ILE A CA 1
ATOM 4715 C C . ILE A 1 582 ? -30.917 7.823 28.461 1.00 98.44 582 ILE A C 1
ATOM 4717 O O . ILE A 1 582 ? -31.124 8.324 29.556 1.00 98.44 582 ILE A O 1
ATOM 4721 N N . ILE A 1 583 ? -30.021 8.331 27.611 1.00 98.56 583 ILE A N 1
ATOM 4722 C CA . ILE A 1 583 ? -29.129 9.449 27.957 1.00 98.56 583 ILE A CA 1
ATOM 4723 C C . ILE A 1 583 ? -29.917 10.724 28.279 1.00 98.56 583 ILE A C 1
ATOM 4725 O O . ILE A 1 583 ? -29.633 11.385 29.273 1.00 98.56 583 ILE A O 1
ATOM 4729 N N . SER A 1 584 ? -30.905 11.077 27.457 1.00 97.75 584 SER A N 1
ATOM 4730 C CA . SER A 1 584 ? -31.679 12.315 27.626 1.00 97.75 584 SER A CA 1
ATOM 4731 C C . SER A 1 584 ? -32.614 12.296 28.836 1.00 97.75 584 SER A C 1
ATOM 4733 O O . SER A 1 584 ? -32.883 13.351 29.409 1.00 97.75 584 SER A O 1
ATOM 4735 N N . SER A 1 585 ? -33.094 11.117 29.240 1.00 96.81 585 SER A N 1
ATOM 4736 C CA . SER A 1 585 ? -33.946 10.940 30.424 1.00 96.81 585 SER A CA 1
ATOM 4737 C C . SER A 1 585 ? -33.169 10.606 31.701 1.00 96.81 585 SER A C 1
ATOM 4739 O O . SER A 1 585 ? -33.749 10.601 32.790 1.00 96.81 585 SER A O 1
ATOM 4741 N N . HIS A 1 586 ? -31.866 10.336 31.590 1.00 97.69 586 HIS A N 1
ATOM 4742 C CA . HIS A 1 586 ? -31.026 9.947 32.716 1.00 97.69 586 HIS A CA 1
ATOM 4743 C C . HIS A 1 586 ? -30.819 11.106 33.693 1.00 97.69 586 HIS A C 1
ATOM 4745 O O . HIS A 1 586 ? -30.574 12.241 33.293 1.00 97.69 586 HIS A O 1
ATOM 4751 N N . ASN A 1 587 ? -30.856 10.812 34.994 1.00 94.81 587 ASN A N 1
ATOM 4752 C CA . ASN A 1 587 ? -30.520 11.784 36.029 1.00 94.81 587 ASN A CA 1
ATOM 4753 C C . ASN A 1 587 ? -28.991 11.980 36.093 1.00 94.81 587 ASN A C 1
ATOM 4755 O O . ASN A 1 587 ? -28.306 11.075 36.578 1.00 94.81 587 ASN A O 1
ATOM 4759 N N . PRO A 1 588 ? -28.433 13.152 35.725 1.00 90.06 588 PRO A N 1
ATOM 4760 C CA . PRO A 1 588 ? -26.981 13.350 35.669 1.00 90.06 588 PRO A CA 1
ATOM 4761 C C . PRO A 1 588 ? -26.265 13.222 37.025 1.00 90.06 588 PRO A C 1
ATOM 4763 O O . PRO A 1 588 ? -25.047 13.066 37.060 1.00 90.06 588 PRO A O 1
ATOM 4766 N N . ALA A 1 589 ? -26.995 13.284 38.147 1.00 91.56 589 ALA A N 1
ATOM 4767 C CA . ALA A 1 589 ? -26.434 13.071 39.484 1.00 91.56 589 ALA A CA 1
ATOM 4768 C C . ALA A 1 589 ? -26.141 11.591 39.795 1.00 91.56 589 ALA A C 1
ATOM 4770 O O . ALA A 1 589 ? -25.373 11.294 40.711 1.00 91.56 589 ALA A O 1
ATOM 4771 N N . GLN A 1 590 ? -26.754 10.662 39.059 1.00 97.00 590 GLN A N 1
ATOM 4772 C CA . GLN A 1 590 ? -26.501 9.230 39.176 1.00 97.00 590 GLN A CA 1
ATOM 4773 C C . GLN A 1 590 ? -25.500 8.800 38.091 1.00 97.00 590 GLN A C 1
ATOM 4775 O O . GLN A 1 590 ? -25.638 9.225 36.946 1.00 97.00 590 GLN A O 1
ATOM 4780 N N . PRO A 1 591 ? -24.502 7.948 38.378 1.00 97.81 591 PRO A N 1
ATOM 4781 C CA . PRO A 1 591 ? -23.631 7.438 37.325 1.00 97.81 591 PRO A CA 1
ATOM 4782 C C . PRO A 1 591 ? -24.386 6.474 36.388 1.00 97.81 591 PRO A C 1
ATOM 4784 O O . PRO A 1 591 ? -25.282 5.747 36.817 1.00 97.81 591 PRO A O 1
ATOM 4787 N N . LEU A 1 592 ? -24.023 6.465 35.102 1.00 98.50 592 LEU A N 1
ATOM 4788 C CA . LEU A 1 592 ? -24.652 5.640 34.063 1.00 98.50 592 LEU A CA 1
ATOM 4789 C C . LEU A 1 592 ? -23.669 4.592 33.537 1.00 98.50 592 LEU A C 1
ATOM 4791 O O . LEU A 1 592 ? -22.546 4.918 33.155 1.00 98.50 592 LEU A O 1
ATOM 4795 N N . TYR A 1 593 ? -24.110 3.337 33.469 1.00 98.56 593 TYR A N 1
ATOM 4796 C CA . TYR A 1 593 ? -23.472 2.288 32.683 1.00 98.56 593 TYR A CA 1
ATOM 4797 C C . TYR A 1 593 ? -24.412 1.887 31.549 1.00 98.56 593 TYR A C 1
ATOM 4799 O O . TYR A 1 593 ? -25.418 1.214 31.770 1.00 98.56 593 TYR A O 1
ATOM 4807 N N . LEU A 1 594 ? -24.071 2.306 30.334 1.00 98.69 594 LEU A N 1
ATOM 4808 C CA . LEU A 1 594 ? -24.822 2.005 29.123 1.00 98.69 594 LEU A CA 1
ATOM 4809 C C . LEU A 1 594 ? -23.974 1.116 28.213 1.00 98.69 594 LEU A C 1
ATOM 4811 O O . LEU A 1 594 ? -22.928 1.538 27.720 1.00 98.69 594 LEU A O 1
ATOM 4815 N N . GLN A 1 595 ? -24.421 -0.118 27.994 1.00 98.56 595 GLN A N 1
ATOM 4816 C CA . GLN A 1 595 ? -23.783 -1.053 27.075 1.00 98.56 595 GLN A CA 1
ATOM 4817 C C . GLN A 1 595 ? -24.587 -1.133 25.775 1.00 98.56 595 GLN A C 1
ATOM 4819 O O . GLN A 1 595 ? -25.704 -1.648 25.767 1.00 98.56 595 GLN A O 1
ATOM 4824 N N . LEU A 1 596 ? -23.990 -0.665 24.677 1.00 98.56 596 LEU A N 1
ATOM 4825 C CA . LEU A 1 596 ? -24.558 -0.752 23.330 1.00 98.56 596 LEU A CA 1
ATOM 4826 C C . LEU A 1 596 ? -23.921 -1.927 22.587 1.00 98.56 596 LEU A C 1
ATOM 4828 O O . LEU A 1 596 ? -22.769 -1.869 22.160 1.00 98.56 596 LEU A O 1
ATOM 4832 N N . ALA A 1 597 ? -24.656 -3.024 22.467 1.00 97.44 597 ALA A N 1
ATOM 4833 C CA . ALA A 1 597 ? -24.203 -4.249 21.827 1.00 97.44 597 ALA A CA 1
ATOM 4834 C C . ALA A 1 597 ? -24.844 -4.385 20.440 1.00 97.44 597 ALA A C 1
ATOM 4836 O O . ALA A 1 597 ? -25.779 -5.163 20.256 1.00 97.44 597 ALA A O 1
ATOM 4837 N N . HIS A 1 598 ? -24.345 -3.615 19.472 1.00 97.12 598 HIS A N 1
ATOM 4838 C CA . HIS A 1 598 ? -24.881 -3.589 18.110 1.00 97.12 598 HIS A CA 1
ATOM 4839 C C . HIS A 1 598 ? -24.896 -4.967 17.420 1.00 97.12 598 HIS A C 1
ATOM 4841 O O . HIS A 1 598 ? -24.019 -5.805 17.645 1.00 97.12 598 HIS A O 1
ATOM 4847 N N . LEU A 1 599 ? -25.899 -5.168 16.552 1.00 95.19 599 LEU A N 1
ATOM 4848 C CA . LEU A 1 599 ? -25.904 -6.234 15.542 1.00 95.19 599 LEU A CA 1
ATOM 4849 C C . LEU A 1 599 ? -24.862 -5.947 14.453 1.00 95.19 599 LEU A C 1
ATOM 4851 O O . LEU A 1 599 ? -24.178 -6.861 14.004 1.00 95.19 599 LEU A O 1
ATOM 4855 N N . ALA A 1 600 ? -24.716 -4.675 14.065 1.00 94.12 600 ALA A N 1
ATOM 4856 C CA . ALA A 1 600 ? -23.728 -4.231 13.091 1.00 94.12 600 ALA A CA 1
ATOM 4857 C C . ALA A 1 600 ? -22.294 -4.639 13.498 1.00 94.12 600 ALA A C 1
ATOM 4859 O O . ALA A 1 600 ? -21.881 -4.380 14.625 1.00 94.12 600 ALA A O 1
ATOM 4860 N N . ALA A 1 601 ? -21.485 -5.263 12.637 1.00 92.62 601 ALA A N 1
ATOM 4861 C CA . ALA A 1 601 ? -21.719 -5.647 11.236 1.00 92.62 601 ALA A CA 1
ATOM 4862 C C . ALA A 1 601 ? -21.818 -7.177 11.038 1.00 92.62 601 ALA A C 1
ATOM 4864 O O . ALA A 1 601 ? -21.195 -7.748 10.142 1.00 92.62 601 ALA A O 1
ATOM 4865 N N . HIS A 1 602 ? -22.536 -7.870 11.925 1.00 92.75 602 HIS A N 1
ATOM 4866 C CA . HIS A 1 602 ? -22.780 -9.309 11.827 1.00 92.75 602 HIS A CA 1
ATOM 4867 C C . HIS A 1 602 ? -23.803 -9.623 10.724 1.00 92.75 602 HIS A C 1
ATOM 4869 O O . HIS A 1 602 ? -24.754 -8.881 10.528 1.00 92.75 602 HIS A O 1
ATOM 4875 N N . SER A 1 603 ? -23.635 -10.753 10.041 1.00 90.00 603 SER A N 1
ATOM 4876 C CA . SER A 1 603 ? -24.616 -11.254 9.072 1.00 90.00 603 SER A CA 1
ATOM 4877 C C . SER A 1 603 ? -25.927 -11.692 9.736 1.00 90.00 603 SER A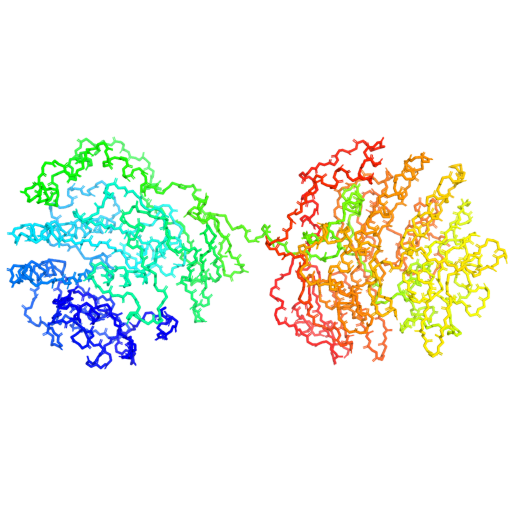 C 1
ATOM 4879 O O . SER A 1 603 ? -25.944 -12.051 10.919 1.00 90.00 603 SER A O 1
ATOM 4881 N N . SER A 1 604 ? -27.014 -11.692 8.970 1.00 89.25 604 SER A N 1
ATOM 4882 C CA . SER A 1 604 ? -28.302 -12.275 9.353 1.00 89.25 604 SER A CA 1
ATOM 4883 C C . SER A 1 604 ? -28.630 -13.508 8.499 1.00 89.25 604 SER A C 1
ATOM 4885 O O . SER A 1 604 ? -27.887 -13.879 7.587 1.00 89.25 604 SER A O 1
ATOM 4887 N N . ASP A 1 605 ? -29.738 -14.168 8.823 1.00 87.38 605 ASP A N 1
ATOM 4888 C CA . ASP A 1 605 ? -30.363 -15.249 8.053 1.00 87.38 605 ASP A CA 1
ATOM 4889 C C . ASP A 1 605 ? -31.451 -14.745 7.088 1.00 87.38 605 ASP A C 1
ATOM 4891 O O . ASP A 1 605 ? -32.240 -15.539 6.573 1.00 87.38 605 ASP A O 1
ATOM 4895 N N . ALA A 1 606 ? -31.530 -13.432 6.854 1.00 86.81 606 ALA A N 1
ATOM 4896 C CA . ALA A 1 606 ? -32.396 -12.882 5.820 1.00 86.81 606 ALA A CA 1
ATOM 4897 C C . ALA A 1 606 ? -31.963 -13.366 4.423 1.00 86.81 606 ALA A C 1
ATOM 4899 O O . ALA A 1 606 ? -30.825 -13.797 4.216 1.00 86.81 606 ALA A O 1
ATOM 4900 N N . GLU A 1 607 ? -32.865 -13.248 3.440 1.00 80.44 607 GLU A N 1
ATOM 4901 C CA . GLU A 1 607 ? -32.545 -13.526 2.030 1.00 80.44 607 GLU A CA 1
ATOM 4902 C C . GLU A 1 607 ? -31.317 -12.719 1.580 1.00 80.44 607 GLU A C 1
ATOM 4904 O O . GLU A 1 607 ? -30.390 -13.250 0.964 1.00 80.44 607 GLU A O 1
ATOM 4909 N N . GLU A 1 608 ? -31.265 -11.448 1.984 1.00 85.00 608 GLU A N 1
ATOM 4910 C CA . GLU A 1 608 ? -30.049 -10.653 1.937 1.00 85.00 608 GLU A CA 1
ATOM 4911 C C . GLU A 1 608 ? -29.289 -10.757 3.265 1.00 85.00 608 GLU A C 1
ATOM 4913 O O . GLU A 1 608 ? -29.612 -10.067 4.222 1.00 85.00 608 GLU A O 1
ATOM 4918 N N . ILE A 1 609 ? -28.216 -11.552 3.304 1.00 85.50 609 ILE A N 1
ATOM 4919 C CA . ILE A 1 609 ? -27.388 -11.776 4.512 1.00 85.50 609 ILE A CA 1
ATOM 4920 C C . ILE A 1 609 ? -26.847 -10.498 5.186 1.00 85.50 609 ILE A C 1
ATOM 4922 O O . ILE A 1 609 ? -26.428 -10.536 6.342 1.00 85.50 609 ILE A O 1
ATOM 4926 N N . MET A 1 610 ? -26.801 -9.390 4.442 1.00 90.62 610 MET A N 1
ATOM 4927 C CA . MET A 1 610 ? -26.432 -8.055 4.905 1.00 90.62 610 MET A CA 1
ATOM 4928 C C . MET A 1 610 ? -27.505 -7.079 4.416 1.00 90.62 610 MET A C 1
ATOM 4930 O O . MET A 1 610 ? -27.465 -6.626 3.271 1.00 90.62 610 MET A O 1
ATOM 4934 N N . GLU A 1 611 ? -28.474 -6.778 5.272 1.00 94.12 611 GLU A N 1
ATOM 4935 C CA . GLU A 1 611 ? -29.570 -5.855 4.973 1.00 94.12 611 GLU A CA 1
ATOM 4936 C C . GLU A 1 611 ? -29.078 -4.400 5.052 1.00 94.12 611 GLU A C 1
ATOM 4938 O O . GLU A 1 611 ? -28.467 -3.984 6.036 1.00 94.12 611 GLU A O 1
ATOM 4943 N N . VAL A 1 612 ? -29.335 -3.614 4.005 1.00 95.12 612 VAL A N 1
ATOM 4944 C CA . VAL A 1 612 ? -28.904 -2.211 3.908 1.00 95.12 612 VAL A CA 1
ATOM 4945 C C . VAL A 1 612 ? -30.038 -1.278 4.319 1.00 95.12 612 VAL A C 1
ATOM 4947 O O . VAL A 1 612 ? -31.145 -1.389 3.798 1.00 95.12 612 VAL A O 1
ATOM 4950 N N . ARG A 1 613 ? -29.742 -0.314 5.205 1.00 95.88 613 ARG A N 1
ATOM 4951 C CA . ARG A 1 613 ? -30.714 0.686 5.682 1.00 95.88 613 ARG A CA 1
ATOM 4952 C C . ARG A 1 613 ? -31.310 1.528 4.546 1.00 95.88 613 ARG A C 1
ATOM 4954 O O . ARG A 1 613 ? -32.522 1.703 4.488 1.00 95.88 613 ARG A O 1
ATOM 4961 N N . ASN A 1 614 ? -30.463 2.080 3.672 1.00 96.38 614 ASN A N 1
ATOM 4962 C CA . ASN A 1 614 ? -30.875 2.988 2.599 1.00 96.38 614 ASN A CA 1
ATOM 4963 C C . ASN A 1 614 ? -29.976 2.850 1.360 1.00 96.38 614 ASN A C 1
ATOM 4965 O O . ASN A 1 614 ? -28.896 3.430 1.294 1.00 96.38 614 ASN A O 1
ATOM 4969 N N . TRP A 1 615 ? -30.455 2.131 0.344 1.00 95.88 615 TRP A N 1
ATOM 4970 C CA . TRP A 1 615 ? -29.706 1.882 -0.891 1.00 95.88 615 TRP A CA 1
ATOM 4971 C C . TRP A 1 615 ? -29.393 3.128 -1.723 1.00 95.88 615 TRP A C 1
ATOM 4973 O O . TRP A 1 615 ? -28.370 3.151 -2.411 1.00 95.88 615 TRP A O 1
ATOM 4983 N N . GLU A 1 616 ? -30.251 4.147 -1.691 1.00 96.88 616 GLU A N 1
ATOM 4984 C CA . GLU A 1 616 ? -30.015 5.392 -2.427 1.00 96.88 616 GLU A CA 1
ATOM 4985 C C . GLU A 1 616 ? -28.796 6.115 -1.846 1.00 96.88 616 GLU A C 1
ATOM 4987 O O . GLU A 1 616 ? -27.839 6.408 -2.565 1.00 96.88 616 GLU A O 1
ATOM 4992 N N . GLU A 1 617 ? -28.776 6.288 -0.523 1.00 96.31 617 GLU A N 1
ATOM 4993 C CA . GLU A 1 617 ? -27.648 6.870 0.206 1.00 96.31 617 GLU A CA 1
ATOM 4994 C C . GLU A 1 617 ? -26.371 6.039 0.027 1.00 96.31 617 GLU A C 1
ATOM 4996 O O . GLU A 1 617 ? -25.314 6.589 -0.296 1.00 96.31 617 GLU A O 1
ATOM 5001 N N . THR A 1 618 ? -26.457 4.713 0.177 1.00 96.50 618 THR A N 1
ATOM 5002 C CA . THR A 1 618 ? -25.318 3.798 0.008 1.00 96.50 618 THR A CA 1
ATOM 5003 C C . THR A 1 618 ? -24.696 3.919 -1.380 1.00 96.50 618 THR A C 1
ATOM 5005 O O . THR A 1 618 ? -23.475 3.958 -1.510 1.00 96.50 618 THR A O 1
ATOM 5008 N N . ASN A 1 619 ? -25.503 3.993 -2.439 1.00 95.75 619 ASN A N 1
ATOM 5009 C CA . ASN A 1 619 ? -24.979 4.088 -3.800 1.00 95.75 619 ASN A CA 1
ATOM 5010 C C . ASN A 1 619 ? -24.345 5.452 -4.088 1.00 95.75 619 ASN A C 1
ATOM 5012 O O . ASN A 1 619 ? -23.354 5.512 -4.814 1.00 95.75 619 ASN A O 1
ATOM 5016 N N . VAL A 1 620 ? -24.865 6.531 -3.499 1.00 96.00 620 VAL A N 1
ATOM 5017 C CA . VAL A 1 620 ? -24.270 7.870 -3.622 1.00 96.00 620 VAL A CA 1
ATOM 5018 C C . VAL A 1 620 ? -22.950 7.964 -2.854 1.00 96.00 620 VAL A C 1
ATOM 5020 O O . VAL A 1 620 ? -21.971 8.497 -3.372 1.00 96.00 620 VAL A O 1
ATOM 5023 N N . THR A 1 621 ? -22.910 7.455 -1.624 1.00 94.31 621 THR A N 1
ATOM 5024 C CA . THR A 1 621 ? -21.780 7.664 -0.705 1.00 94.31 621 THR A CA 1
ATOM 5025 C C . THR A 1 621 ? -20.690 6.606 -0.829 1.00 94.31 621 THR A C 1
ATOM 5027 O O . THR A 1 621 ? -19.523 6.935 -0.654 1.00 94.31 621 THR A O 1
ATOM 5030 N N . LEU A 1 622 ? -21.046 5.363 -1.165 1.00 95.44 622 LEU A N 1
ATOM 5031 C CA . LEU A 1 622 ? -20.154 4.196 -1.208 1.00 95.44 622 LEU A CA 1
ATOM 5032 C C . LEU A 1 622 ? -20.168 3.491 -2.577 1.00 95.44 622 LEU A C 1
ATOM 5034 O O . LEU A 1 622 ? -19.654 2.381 -2.716 1.00 95.44 622 LEU A O 1
ATOM 5038 N N . GLY A 1 623 ? -20.728 4.125 -3.615 1.00 94.81 623 GLY A N 1
ATOM 5039 C CA . GLY A 1 623 ? -20.824 3.561 -4.968 1.00 94.81 623 GLY A CA 1
ATOM 5040 C C . GLY A 1 623 ? -19.479 3.230 -5.626 1.00 94.81 623 GLY A C 1
ATOM 5041 O O . GLY A 1 623 ? -19.443 2.432 -6.560 1.00 94.81 623 GLY A O 1
ATOM 5042 N N . TYR A 1 624 ? -18.376 3.792 -5.118 1.00 91.50 624 TYR A N 1
ATOM 5043 C CA . TYR A 1 624 ? -17.010 3.473 -5.549 1.00 91.50 624 TYR A CA 1
ATOM 5044 C C . TYR A 1 624 ? -16.525 2.084 -5.093 1.00 91.50 624 TYR A C 1
ATOM 5046 O O . TYR A 1 624 ? -15.518 1.600 -5.604 1.00 91.50 624 TYR A O 1
ATOM 5054 N N . ILE A 1 625 ? -17.211 1.438 -4.143 1.00 91.19 625 ILE A N 1
ATOM 5055 C CA . ILE A 1 625 ? -16.947 0.048 -3.751 1.00 91.19 625 ILE A CA 1
ATOM 5056 C C . ILE A 1 625 ? -17.694 -0.849 -4.737 1.00 91.19 625 ILE A C 1
ATOM 5058 O O . ILE A 1 625 ? -18.911 -1.004 -4.638 1.00 91.19 625 ILE A O 1
ATOM 5062 N N . GLU A 1 626 ? -16.995 -1.393 -5.732 1.00 90.88 626 GLU A N 1
ATOM 5063 C CA . GLU A 1 626 ? -17.616 -2.134 -6.841 1.00 90.88 626 GLU A CA 1
ATOM 5064 C C . GLU A 1 626 ? -18.267 -3.454 -6.404 1.00 90.88 626 GLU A C 1
ATOM 5066 O O . GLU A 1 626 ? -19.361 -3.774 -6.871 1.00 90.88 626 GLU A O 1
ATOM 5071 N N . ASP A 1 627 ? -17.641 -4.196 -5.481 1.00 90.31 627 ASP A N 1
ATOM 5072 C CA . ASP A 1 627 ? -18.230 -5.423 -4.941 1.00 90.31 627 ASP A CA 1
ATOM 5073 C C . ASP A 1 627 ? -19.475 -5.090 -4.111 1.00 90.31 627 ASP A C 1
ATOM 5075 O O . ASP A 1 627 ? -19.408 -4.425 -3.073 1.00 90.31 627 ASP A O 1
ATOM 5079 N N . ILE A 1 628 ? -20.629 -5.571 -4.574 1.00 91.94 628 ILE A N 1
ATOM 5080 C CA . ILE A 1 628 ? -21.918 -5.249 -3.964 1.00 91.94 628 ILE A CA 1
ATOM 5081 C C . ILE A 1 628 ? -22.027 -5.756 -2.524 1.00 91.94 628 ILE A C 1
ATOM 5083 O O . ILE A 1 628 ? -22.605 -5.070 -1.687 1.00 91.94 628 ILE A O 1
ATOM 5087 N N . ASN A 1 629 ? -21.453 -6.914 -2.192 1.00 91.94 629 ASN A N 1
ATOM 5088 C CA . ASN A 1 629 ? -21.553 -7.482 -0.848 1.00 91.94 629 ASN A CA 1
ATOM 5089 C C . ASN A 1 629 ? -20.654 -6.733 0.137 1.00 91.94 629 ASN A C 1
ATOM 5091 O O . ASN A 1 629 ? -21.059 -6.453 1.267 1.00 91.94 629 ASN A O 1
ATOM 5095 N N . ARG A 1 630 ? -19.462 -6.335 -0.307 1.00 92.06 630 ARG A N 1
ATOM 5096 C CA . ARG A 1 630 ? -18.587 -5.444 0.449 1.00 92.06 630 ARG A CA 1
ATOM 5097 C C . ARG A 1 630 ? -19.215 -4.067 0.625 1.00 92.06 630 ARG A C 1
ATOM 5099 O O . ARG A 1 630 ? -19.123 -3.506 1.712 1.00 92.06 630 ARG A O 1
ATOM 5106 N N . ARG A 1 631 ? -19.905 -3.540 -0.393 1.00 93.88 631 ARG A N 1
ATOM 5107 C CA . ARG A 1 631 ? -20.659 -2.281 -0.290 1.00 93.88 631 ARG A CA 1
ATOM 5108 C C . ARG A 1 631 ? -21.791 -2.381 0.734 1.00 93.88 631 ARG A C 1
ATOM 5110 O O . ARG A 1 631 ? -21.954 -1.456 1.526 1.00 93.88 631 ARG A O 1
ATOM 5117 N N . LYS A 1 632 ? -22.527 -3.503 0.779 1.00 94.12 632 LYS A N 1
ATOM 5118 C CA . LYS A 1 632 ? -23.529 -3.772 1.831 1.00 94.12 632 LYS A CA 1
ATOM 5119 C C . LYS A 1 632 ? -22.883 -3.717 3.217 1.00 94.12 632 LYS A C 1
ATOM 5121 O O . LYS A 1 632 ? -23.342 -2.964 4.070 1.00 94.12 632 LYS A O 1
ATOM 5126 N N . TYR A 1 633 ? -21.775 -4.434 3.419 1.00 94.44 633 TYR A N 1
ATOM 5127 C CA . TYR A 1 633 ? -21.022 -4.402 4.678 1.00 94.44 633 TYR A CA 1
ATOM 5128 C C . TYR A 1 633 ? -20.557 -2.991 5.059 1.00 94.44 633 TYR A C 1
ATOM 5130 O O . TYR A 1 633 ? -20.797 -2.542 6.179 1.00 94.44 633 TYR A O 1
ATOM 5138 N N . ALA A 1 634 ? -19.954 -2.265 4.116 1.00 95.00 634 ALA A N 1
ATOM 5139 C CA . ALA A 1 634 ? -19.514 -0.888 4.312 1.00 95.00 634 ALA A CA 1
ATOM 5140 C C . ALA A 1 634 ? -20.672 0.037 4.699 1.00 95.00 634 ALA A C 1
ATOM 5142 O O . ALA A 1 634 ? -20.508 0.882 5.575 1.00 95.00 634 ALA A O 1
ATOM 5143 N N . SER A 1 635 ? -21.859 -0.166 4.119 1.00 96.50 635 SER A N 1
ATOM 5144 C CA . SER A 1 635 ? -23.062 0.571 4.503 1.00 96.50 635 SER A CA 1
ATOM 5145 C C . SER A 1 635 ? -23.462 0.305 5.951 1.00 96.50 635 SER A C 1
ATOM 5147 O O . SER A 1 635 ? -23.798 1.242 6.667 1.00 96.50 635 SER A O 1
ATOM 5149 N N . VAL A 1 636 ? -23.408 -0.951 6.402 1.00 96.38 636 VAL A N 1
ATOM 5150 C CA . VAL A 1 636 ? -23.722 -1.314 7.791 1.00 96.38 636 VAL A CA 1
ATOM 5151 C C . VAL A 1 636 ? -22.726 -0.684 8.771 1.00 96.38 636 VAL A C 1
ATOM 5153 O O . VAL A 1 636 ? -23.131 -0.191 9.825 1.00 96.38 636 VAL A O 1
ATOM 5156 N N . VAL A 1 637 ? -21.436 -0.662 8.422 1.00 96.69 637 VAL A N 1
ATOM 5157 C CA . VAL A 1 637 ? -20.388 -0.003 9.220 1.00 96.69 637 VAL A CA 1
ATOM 5158 C C . VAL A 1 637 ? -20.563 1.520 9.232 1.00 96.69 637 VAL A C 1
ATOM 5160 O O . VAL A 1 637 ? -20.425 2.131 10.289 1.00 96.69 637 VAL A O 1
ATOM 5163 N N . ALA A 1 638 ? -20.929 2.137 8.107 1.00 96.81 638 ALA A N 1
ATOM 5164 C CA . ALA A 1 638 ? -21.211 3.571 8.041 1.00 96.81 638 ALA A CA 1
ATOM 5165 C C . ALA A 1 638 ? -22.405 3.962 8.934 1.00 96.81 638 ALA A C 1
ATOM 5167 O O . ALA A 1 638 ? -22.330 4.952 9.659 1.00 96.81 638 ALA A O 1
ATOM 5168 N N . THR A 1 639 ? -23.469 3.152 8.972 1.00 97.56 639 THR A N 1
ATOM 5169 C CA . THR A 1 639 ? -24.593 3.376 9.901 1.00 97.56 639 THR A CA 1
ATOM 5170 C C . THR A 1 639 ? -24.183 3.181 11.366 1.00 97.56 639 THR A C 1
ATOM 5172 O O . THR A 1 639 ? -24.663 3.892 12.247 1.00 97.56 639 THR A O 1
ATOM 5175 N N . LEU A 1 640 ? -23.268 2.249 11.659 1.00 98.12 640 LEU A N 1
ATOM 5176 C CA . LEU A 1 640 ? -22.694 2.113 13.002 1.00 98.12 640 LEU A CA 1
ATOM 5177 C C . LEU A 1 640 ? -21.875 3.353 13.399 1.00 98.12 640 LEU A C 1
ATOM 5179 O O . LEU A 1 640 ? -21.973 3.806 14.539 1.00 98.12 640 LEU A O 1
ATOM 5183 N N . ASP A 1 641 ? -21.097 3.924 12.479 1.00 98.50 641 ASP A N 1
ATOM 5184 C CA . ASP A 1 641 ? -20.373 5.177 12.719 1.00 98.50 641 ASP A CA 1
ATOM 5185 C C . ASP A 1 641 ? -21.329 6.346 13.005 1.00 98.50 641 ASP A C 1
ATOM 5187 O O . ASP A 1 641 ? -21.108 7.116 13.943 1.00 98.50 641 ASP A O 1
ATOM 5191 N N . GLU A 1 642 ? -22.436 6.443 12.265 1.00 98.44 642 GLU A N 1
ATOM 5192 C CA . GLU A 1 642 ? -23.490 7.429 12.524 1.00 98.44 642 GLU A CA 1
ATOM 5193 C C . GLU A 1 642 ? -24.099 7.261 13.926 1.00 98.44 642 GLU A C 1
ATOM 5195 O O . GLU A 1 642 ? -24.211 8.244 14.664 1.00 98.44 642 GLU A O 1
ATOM 5200 N N . SER A 1 643 ? -24.421 6.021 14.325 1.00 98.62 643 SER A N 1
ATOM 5201 C CA . SER A 1 643 ? -24.897 5.692 15.679 1.00 98.62 643 SER A CA 1
ATOM 5202 C C . SER A 1 643 ? -23.944 6.225 16.748 1.00 98.62 643 SER A C 1
ATOM 5204 O O . SER A 1 643 ? -24.370 6.907 17.683 1.00 98.62 643 SER A O 1
ATOM 5206 N N . VAL A 1 644 ? -22.637 5.986 16.582 1.00 98.69 644 VAL A N 1
ATOM 5207 C CA . VAL A 1 644 ? -21.613 6.515 17.491 1.00 98.69 644 VAL A CA 1
ATOM 5208 C C . VAL A 1 644 ? -21.695 8.038 17.542 1.00 98.69 644 VAL A C 1
ATOM 5210 O O . VAL A 1 644 ? -21.810 8.597 18.629 1.00 98.69 644 VAL A O 1
ATOM 5213 N N . GLY A 1 645 ? -21.710 8.723 16.396 1.00 98.56 645 GLY A N 1
ATOM 5214 C CA . GLY A 1 645 ? -21.831 10.183 16.338 1.00 98.56 645 GLY A CA 1
ATOM 5215 C C . GLY A 1 645 ? -23.030 10.733 17.114 1.00 98.56 645 GLY A C 1
ATOM 5216 O O . GLY A 1 645 ? -22.870 11.655 17.920 1.00 98.56 645 GLY A O 1
ATOM 5217 N N . ARG A 1 646 ? -24.209 10.131 16.920 1.00 98.75 646 ARG A N 1
ATOM 5218 C CA . ARG A 1 646 ? -25.458 10.510 17.602 1.00 98.75 646 ARG A CA 1
ATOM 5219 C C . ARG A 1 646 ? -25.374 10.308 19.115 1.00 98.75 646 ARG A C 1
ATOM 5221 O O . ARG A 1 646 ? -25.688 11.226 19.869 1.00 98.75 646 ARG A O 1
ATOM 5228 N N . VAL A 1 647 ? -24.863 9.164 19.573 1.00 98.75 647 VAL A N 1
ATOM 5229 C CA . VAL A 1 647 ? -24.710 8.863 21.009 1.00 98.75 647 VAL A CA 1
ATOM 5230 C C . VAL A 1 647 ? -23.740 9.833 21.691 1.00 98.75 647 VAL A C 1
ATOM 5232 O O . VAL A 1 647 ? -24.021 10.316 22.791 1.00 98.75 647 VAL A O 1
ATOM 5235 N N . ILE A 1 648 ? -22.616 10.172 21.050 1.00 98.38 648 ILE A N 1
ATOM 5236 C CA . ILE A 1 648 ? -21.662 11.147 21.607 1.00 98.38 648 ILE A CA 1
ATOM 5237 C C . ILE A 1 648 ? -22.280 12.548 21.681 1.00 98.38 648 ILE A C 1
ATOM 5239 O O . ILE A 1 648 ? -22.107 13.243 22.687 1.00 98.38 648 ILE A O 1
ATOM 5243 N N . ASP A 1 649 ? -23.023 12.967 20.655 1.00 98.00 649 ASP A N 1
ATOM 5244 C CA . ASP A 1 649 ? -23.732 14.247 20.693 1.00 98.00 649 ASP A CA 1
ATOM 5245 C C . ASP A 1 649 ? -24.831 14.264 21.769 1.00 98.00 649 ASP A C 1
ATOM 5247 O O . ASP A 1 649 ? -24.955 15.254 22.491 1.00 98.00 649 ASP A O 1
ATOM 5251 N N . ALA A 1 650 ? -25.562 13.162 21.967 1.00 98.44 650 ALA A N 1
ATOM 5252 C CA . ALA A 1 650 ? -26.540 13.031 23.048 1.00 98.44 650 ALA A CA 1
ATOM 5253 C C . ALA A 1 650 ? -25.892 13.178 24.435 1.00 98.44 650 ALA A C 1
ATOM 5255 O O . ALA A 1 650 ? -26.387 13.947 25.260 1.00 98.44 650 ALA A O 1
ATOM 5256 N N . LEU A 1 651 ? -24.740 12.536 24.677 1.00 97.94 651 LEU A N 1
ATOM 5257 C CA . LEU A 1 651 ? -23.974 12.708 25.922 1.00 97.94 651 LEU A CA 1
ATOM 5258 C C . LEU A 1 651 ? -23.540 14.160 26.137 1.00 97.94 651 LEU A C 1
ATOM 5260 O O . LEU A 1 651 ? -23.531 14.647 27.268 1.00 97.94 651 LEU A O 1
ATOM 5264 N N . LYS A 1 652 ? -23.168 14.865 25.066 1.00 96.38 652 LYS A N 1
ATOM 5265 C CA . LYS A 1 652 ? -22.818 16.288 25.126 1.00 96.38 652 LYS A CA 1
ATOM 5266 C C . LYS A 1 652 ? -24.046 17.158 25.405 1.00 96.38 652 LYS A C 1
ATOM 5268 O O . LYS A 1 652 ? -23.959 18.046 26.249 1.00 96.38 652 LYS A O 1
ATOM 5273 N N . ARG A 1 653 ? -25.188 16.904 24.757 1.00 96.50 653 ARG A N 1
ATOM 5274 C CA . ARG A 1 653 ? -26.458 17.613 25.008 1.00 96.50 653 ARG A CA 1
ATOM 5275 C C . ARG A 1 653 ? -26.961 17.424 26.440 1.00 96.50 653 ARG A C 1
ATOM 5277 O O . ARG A 1 653 ? -27.500 18.369 27.005 1.00 96.50 653 ARG A O 1
ATOM 5284 N N . ALA A 1 654 ? -26.737 16.252 27.029 1.00 96.44 654 ALA A N 1
ATOM 5285 C CA . ALA A 1 654 ? -27.074 15.949 28.421 1.00 96.44 654 ALA A CA 1
ATOM 5286 C C . ALA A 1 654 ? -26.023 16.436 29.448 1.00 96.44 654 ALA A C 1
ATOM 5288 O O . ALA A 1 654 ? -26.157 16.159 30.635 1.00 96.44 654 ALA A O 1
ATOM 5289 N N . ASP A 1 655 ? -24.962 17.129 29.011 1.00 95.00 655 ASP A N 1
ATOM 5290 C CA . ASP A 1 655 ? -23.804 17.543 29.830 1.00 95.00 655 ASP A CA 1
ATOM 5291 C C . ASP A 1 655 ? -23.078 16.389 30.559 1.00 95.00 655 ASP A C 1
ATOM 5293 O O . ASP A 1 655 ? -22.357 16.586 31.535 1.00 95.00 655 ASP A O 1
ATOM 5297 N N . MET A 1 656 ? -23.214 15.159 30.057 1.00 96.31 656 MET A N 1
ATOM 5298 C CA . MET A 1 656 ? -22.610 13.953 30.637 1.00 96.31 656 MET A CA 1
ATOM 5299 C C . MET A 1 656 ? -21.222 13.644 30.057 1.00 96.31 656 MET A C 1
ATOM 5301 O O . MET A 1 656 ? -20.406 12.970 30.694 1.00 96.31 656 MET A O 1
ATOM 5305 N N . LEU A 1 657 ? -20.908 14.155 28.859 1.00 95.94 657 LEU A N 1
ATOM 5306 C CA . LEU A 1 657 ? -19.665 13.823 28.148 1.00 95.94 657 LEU A CA 1
ATOM 5307 C C . LEU A 1 657 ? -18.392 14.210 28.930 1.00 95.94 657 LEU A C 1
ATOM 5309 O O . LEU A 1 657 ? -17.389 13.500 28.857 1.00 95.94 657 LEU A O 1
ATOM 5313 N N . LYS A 1 658 ? -18.437 15.290 29.726 1.00 94.25 658 LYS A N 1
ATOM 5314 C CA . LYS A 1 658 ? -17.299 15.804 30.522 1.00 94.25 658 LYS A CA 1
ATOM 5315 C C . LYS A 1 658 ? -16.750 14.803 31.540 1.00 94.25 658 LYS A C 1
ATOM 5317 O O . LYS A 1 658 ? -15.592 14.914 31.930 1.00 94.25 658 LYS A O 1
ATOM 5322 N N . ASN A 1 659 ? -17.564 13.838 31.961 1.00 94.50 659 ASN A N 1
ATOM 5323 C CA . ASN A 1 659 ? -17.196 12.813 32.934 1.00 94.50 659 ASN A CA 1
ATOM 5324 C C . ASN A 1 659 ? -17.578 11.408 32.442 1.00 94.50 659 ASN A C 1
ATOM 5326 O O . ASN A 1 659 ? -18.111 10.593 33.189 1.00 94.50 659 ASN A O 1
ATOM 5330 N N . SER A 1 660 ? -17.345 11.141 31.157 1.00 96.44 660 SER A N 1
ATOM 5331 C CA . SER A 1 660 ? -17.643 9.851 30.534 1.00 96.44 660 SER A CA 1
ATOM 5332 C C . SER A 1 660 ? -16.371 9.074 30.191 1.00 96.44 660 SER A C 1
ATOM 5334 O O . SER A 1 660 ? -15.349 9.652 29.812 1.00 96.44 660 SER A O 1
ATOM 5336 N N . ILE A 1 661 ? -16.445 7.745 30.291 1.00 98.31 661 ILE A N 1
ATOM 5337 C CA . ILE A 1 661 ? -15.480 6.808 29.705 1.00 98.31 661 ILE A CA 1
ATOM 5338 C C . ILE A 1 661 ? -16.209 6.046 28.607 1.00 98.31 661 ILE A C 1
ATOM 5340 O O . ILE A 1 661 ? -17.226 5.408 28.865 1.00 98.31 661 ILE A O 1
ATOM 5344 N N . ILE A 1 662 ? -15.685 6.114 27.389 1.00 98.56 662 ILE A N 1
ATOM 5345 C CA . ILE A 1 662 ? -16.320 5.564 26.194 1.00 98.56 662 ILE A CA 1
ATOM 5346 C C . ILE A 1 662 ? -15.366 4.561 25.571 1.00 98.56 662 ILE A C 1
ATOM 5348 O O . ILE A 1 662 ? -14.225 4.900 25.252 1.00 98.56 662 ILE A O 1
ATOM 5352 N N . ILE A 1 663 ? -15.835 3.327 25.408 1.00 98.38 663 ILE A N 1
ATOM 5353 C CA . ILE A 1 663 ? -15.078 2.240 24.792 1.00 98.38 663 ILE A CA 1
ATOM 5354 C C . ILE A 1 663 ? -15.772 1.809 23.504 1.00 98.38 663 ILE A C 1
ATOM 5356 O O . ILE A 1 663 ? -16.975 1.565 23.492 1.00 98.38 663 ILE A O 1
ATOM 5360 N N . PHE A 1 664 ? -15.001 1.701 22.429 1.00 98.00 664 PHE A N 1
ATOM 5361 C CA . PHE A 1 664 ? -15.424 1.061 21.189 1.00 98.00 664 PHE A CA 1
ATOM 5362 C C . PHE A 1 664 ? -14.554 -0.175 21.004 1.00 98.00 664 PHE A C 1
ATOM 5364 O O . PHE A 1 664 ? -13.329 -0.044 20.974 1.00 98.00 664 PHE A O 1
ATOM 5371 N N . ILE A 1 665 ? -15.167 -1.359 20.945 1.00 96.62 665 ILE A N 1
ATOM 5372 C CA . ILE A 1 665 ? -14.464 -2.639 20.800 1.00 96.62 665 ILE A CA 1
ATOM 5373 C C . ILE A 1 665 ? -15.246 -3.597 19.896 1.00 96.62 665 ILE A C 1
ATOM 5375 O O . ILE A 1 665 ? -16.473 -3.649 19.961 1.00 96.62 665 ILE A O 1
ATOM 5379 N N . ALA A 1 666 ? -14.532 -4.400 19.110 1.00 94.88 666 ALA A N 1
ATOM 5380 C CA . ALA A 1 666 ? -15.084 -5.581 18.444 1.00 94.88 666 ALA A CA 1
ATOM 5381 C C . ALA A 1 666 ? -15.110 -6.795 19.395 1.00 94.88 666 ALA A C 1
ATOM 5383 O O . ALA A 1 666 ? -14.281 -6.882 20.302 1.00 94.88 666 ALA A O 1
ATOM 5384 N N . ASP A 1 667 ? -16.030 -7.749 19.197 1.00 92.38 667 ASP A N 1
ATOM 5385 C CA . ASP A 1 667 ? -16.071 -8.994 19.984 1.00 92.38 667 ASP A CA 1
ATOM 5386 C C . ASP A 1 667 ? -15.218 -10.128 19.389 1.00 92.38 667 ASP A C 1
ATOM 5388 O O . ASP A 1 667 ? -14.764 -10.989 20.136 1.00 92.38 667 ASP A O 1
ATOM 5392 N N . ASN A 1 668 ? -14.960 -10.126 18.082 1.00 93.75 668 ASN A N 1
ATOM 5393 C CA . ASN A 1 668 ? -14.053 -11.035 17.370 1.00 93.75 668 ASN A CA 1
ATOM 5394 C C . ASN A 1 668 ? -13.620 -10.409 16.032 1.00 93.75 668 ASN A C 1
ATOM 5396 O O . ASN A 1 668 ? -14.144 -9.369 15.633 1.00 93.75 668 ASN A O 1
ATOM 5400 N N . GLY A 1 669 ? -12.701 -11.064 15.320 1.00 92.50 669 GLY A N 1
ATOM 5401 C CA . GLY A 1 669 ? -12.358 -10.722 13.938 1.00 92.50 669 GLY A CA 1
ATOM 5402 C C . GLY A 1 669 ? -13.533 -10.837 12.961 1.00 92.50 669 GLY A C 1
ATOM 5403 O O . GLY A 1 669 ? -14.566 -11.438 13.275 1.00 92.50 669 GLY A O 1
ATOM 5404 N N . ALA A 1 670 ? -13.375 -10.284 11.758 1.00 92.12 670 ALA A N 1
ATOM 5405 C CA . ALA A 1 670 ? -14.367 -10.379 10.688 1.00 92.12 670 ALA A CA 1
ATOM 5406 C C . ALA A 1 670 ? -14.448 -11.794 10.087 1.00 92.12 670 ALA A C 1
ATOM 5408 O O . ALA A 1 670 ? -13.482 -12.561 10.140 1.00 92.12 670 ALA A O 1
ATOM 5409 N N . GLN A 1 671 ? -15.592 -12.123 9.479 1.00 91.44 671 GLN A N 1
ATOM 5410 C CA . GLN A 1 671 ? -15.816 -13.377 8.757 1.00 91.44 671 GLN A CA 1
ATOM 5411 C C . GLN A 1 671 ? -15.993 -13.079 7.264 1.00 91.44 671 GLN A C 1
ATOM 5413 O O . GLN A 1 671 ? -17.109 -12.976 6.761 1.00 91.44 671 GLN A O 1
ATOM 5418 N N . THR A 1 672 ? -14.884 -12.904 6.545 1.00 89.88 672 THR A N 1
ATOM 5419 C CA . THR A 1 672 ? -14.889 -12.515 5.125 1.00 89.88 672 THR A CA 1
ATOM 5420 C C . THR A 1 672 ? -15.617 -13.525 4.232 1.00 89.88 672 THR A C 1
ATOM 5422 O O . THR A 1 672 ? -16.427 -13.137 3.392 1.00 89.88 672 THR A O 1
ATOM 5425 N N . GLU A 1 673 ? -15.376 -14.822 4.436 1.00 88.69 673 GLU A N 1
ATOM 5426 C CA . GLU A 1 673 ? -15.991 -15.925 3.685 1.00 88.69 673 GLU A CA 1
ATOM 5427 C C . GLU A 1 673 ? -16.423 -17.071 4.616 1.00 88.69 673 GLU A C 1
ATOM 5429 O O . GLU A 1 673 ? -16.169 -17.030 5.814 1.00 88.69 673 GLU A O 1
ATOM 5434 N N . GLY A 1 674 ? -17.102 -18.093 4.088 1.00 87.62 674 GLY A N 1
ATOM 5435 C CA . GLY A 1 674 ? -17.559 -19.251 4.869 1.00 87.62 674 GLY A CA 1
ATOM 5436 C C . GLY A 1 674 ? -18.882 -19.041 5.618 1.00 87.62 674 GLY A C 1
ATOM 5437 O O . GLY A 1 674 ? -19.749 -18.273 5.192 1.00 87.62 674 GLY A O 1
ATOM 5438 N N . ILE A 1 675 ? -19.062 -19.777 6.718 1.00 81.81 675 ILE A N 1
ATOM 5439 C CA . ILE A 1 675 ? -20.302 -19.774 7.514 1.00 81.81 675 ILE A CA 1
ATOM 5440 C C . ILE A 1 675 ? -20.480 -18.416 8.200 1.00 81.81 675 ILE A C 1
ATOM 5442 O O . ILE A 1 675 ? -19.555 -17.930 8.845 1.00 81.81 675 ILE A O 1
ATOM 5446 N N . LEU A 1 676 ? -21.682 -17.834 8.099 1.00 80.06 676 LEU A N 1
ATOM 5447 C CA . LEU A 1 676 ? -22.004 -16.496 8.616 1.00 80.06 676 LEU A CA 1
ATOM 5448 C C . LEU A 1 676 ? -21.098 -15.394 8.037 1.00 80.06 676 LEU A C 1
ATOM 5450 O O . LEU A 1 676 ? -20.797 -14.417 8.729 1.00 80.06 676 LEU A O 1
ATOM 5454 N N . LYS A 1 677 ? -20.659 -15.536 6.777 1.00 89.44 677 LYS A N 1
ATOM 5455 C CA . LYS A 1 677 ? -19.862 -14.504 6.104 1.00 89.44 677 LYS A CA 1
ATOM 5456 C C . LYS A 1 677 ? -20.567 -13.150 6.136 1.00 89.44 677 LYS A C 1
ATOM 5458 O O . LYS A 1 677 ? -21.761 -13.063 5.869 1.00 89.44 677 LYS A O 1
ATOM 5463 N N . ASN A 1 678 ? -19.817 -12.108 6.460 1.00 89.12 678 ASN A N 1
ATOM 5464 C CA . ASN A 1 678 ? -20.294 -10.729 6.469 1.00 89.12 678 ASN A CA 1
ATOM 5465 C C . ASN A 1 678 ? -19.516 -9.834 5.500 1.00 89.12 678 ASN A C 1
ATOM 5467 O O . ASN A 1 678 ? -19.835 -8.661 5.397 1.00 89.12 678 ASN A O 1
ATOM 5471 N N . HIS A 1 679 ? -18.523 -10.370 4.778 1.00 90.19 679 HIS A N 1
ATOM 5472 C CA . HIS A 1 679 ? -17.683 -9.610 3.845 1.00 90.19 679 HIS A CA 1
ATOM 5473 C C . HIS A 1 679 ? -16.825 -8.511 4.512 1.00 90.19 679 HIS A C 1
ATOM 5475 O O . HIS A 1 679 ? -16.331 -7.607 3.833 1.00 90.19 679 HIS A O 1
ATOM 5481 N N . GLY A 1 680 ? -16.602 -8.600 5.830 1.00 90.50 680 GLY A N 1
ATOM 5482 C CA . GLY A 1 680 ? -15.595 -7.803 6.537 1.00 90.50 680 GLY A CA 1
ATOM 5483 C C . GLY A 1 680 ? -14.163 -8.200 6.147 1.00 90.50 680 GLY A C 1
ATOM 5484 O O . GLY A 1 680 ? -13.964 -9.233 5.507 1.00 90.50 680 GLY A O 1
ATOM 5485 N N . SER A 1 681 ? -13.154 -7.414 6.525 1.00 91.25 681 SER A N 1
ATOM 5486 C CA . SER A 1 681 ? -11.747 -7.669 6.191 1.00 91.25 681 SER A CA 1
ATOM 5487 C C . SER A 1 681 ? -10.818 -7.533 7.396 1.00 91.25 681 SER A C 1
ATOM 5489 O O . SER A 1 681 ? -10.714 -6.479 8.024 1.00 91.25 681 SER A O 1
ATOM 5491 N N . ASN A 1 682 ? -10.058 -8.601 7.656 1.00 91.19 682 ASN A N 1
ATOM 5492 C CA . ASN A 1 682 ? -8.978 -8.597 8.644 1.00 91.19 682 ASN A CA 1
ATOM 5493 C C . ASN A 1 682 ? -7.601 -8.324 8.035 1.00 91.19 682 ASN A C 1
ATOM 5495 O O . ASN A 1 682 ? -6.632 -8.197 8.779 1.00 91.19 682 ASN A O 1
ATOM 5499 N N . TYR A 1 683 ? -7.500 -8.233 6.704 1.00 86.44 683 TYR A N 1
ATOM 5500 C CA . TYR A 1 683 ? -6.231 -7.988 6.017 1.00 86.44 683 TYR A CA 1
ATOM 5501 C C . TYR A 1 683 ? -5.540 -6.755 6.622 1.00 86.44 683 TYR A C 1
ATOM 5503 O O . TYR A 1 683 ? -6.246 -5.787 6.863 1.00 86.44 683 TYR A O 1
ATOM 5511 N N . PRO A 1 684 ? -4.211 -6.745 6.848 1.00 87.81 684 PRO A N 1
ATOM 5512 C CA . PRO A 1 684 ? -3.266 -7.797 6.478 1.00 87.81 684 PRO A CA 1
ATOM 5513 C C . PRO A 1 684 ? -3.172 -8.940 7.497 1.00 87.81 684 PRO A C 1
ATOM 5515 O O . PRO A 1 684 ? -2.429 -9.889 7.258 1.00 87.81 684 PRO A O 1
ATOM 5518 N N . LEU A 1 685 ? -3.881 -8.869 8.627 1.00 91.62 685 LEU A N 1
ATOM 5519 C CA . LEU A 1 685 ? -3.804 -9.894 9.661 1.00 91.62 685 LEU A CA 1
ATOM 5520 C C . LEU A 1 685 ? -4.319 -11.239 9.141 1.00 91.62 685 LEU A C 1
ATOM 5522 O O . LEU A 1 685 ? -5.271 -11.324 8.362 1.00 91.62 685 LEU A O 1
ATOM 5526 N N . ARG A 1 686 ? -3.664 -12.304 9.595 1.00 92.44 686 ARG A N 1
ATOM 5527 C CA . ARG A 1 686 ? -3.933 -13.674 9.172 1.00 92.44 686 ARG A CA 1
ATOM 5528 C C . ARG A 1 686 ? -5.193 -14.223 9.840 1.00 92.44 686 ARG A C 1
ATOM 5530 O O . ARG A 1 686 ? -5.364 -14.055 11.041 1.00 92.44 686 ARG A O 1
ATOM 5537 N N . GLY A 1 687 ? -6.026 -14.939 9.092 1.00 92.31 687 GLY A N 1
ATOM 5538 C CA . GLY A 1 687 ? -7.203 -15.632 9.616 1.00 92.31 687 GLY A CA 1
ATOM 5539 C C . GLY A 1 687 ? -8.473 -14.789 9.784 1.00 92.31 687 GLY A C 1
ATOM 5540 O O . GLY A 1 687 ? -8.490 -13.571 9.599 1.00 92.31 687 GLY A O 1
ATOM 5541 N N . LEU A 1 688 ? -9.569 -15.482 10.101 1.00 92.75 688 LEU A N 1
ATOM 5542 C CA . LEU A 1 688 ? -10.921 -14.930 10.278 1.00 92.75 688 LEU A CA 1
ATOM 5543 C C . LEU A 1 688 ? -11.481 -15.252 11.668 1.00 92.75 688 LEU A C 1
ATOM 5545 O O . LEU A 1 688 ? -10.832 -15.933 12.468 1.00 92.75 688 LEU A O 1
ATOM 5549 N N . LYS A 1 689 ? -12.719 -14.823 11.944 1.00 91.44 689 LYS A N 1
ATOM 5550 C CA . LYS A 1 689 ? -13.543 -15.403 13.018 1.00 91.44 689 LYS A CA 1
ATOM 5551 C C . LYS A 1 689 ? -13.437 -16.940 12.986 1.00 91.44 689 LYS A C 1
ATOM 5553 O O . LYS A 1 689 ? -13.240 -17.550 11.939 1.00 91.44 689 LYS A O 1
ATOM 5558 N N . PHE A 1 690 ? -13.513 -17.563 14.161 1.00 90.31 690 PHE A N 1
ATOM 5559 C CA . PHE A 1 690 ? -13.195 -18.978 14.426 1.00 90.31 690 PHE A CA 1
ATOM 5560 C C . PHE A 1 690 ? -11.701 -19.366 14.429 1.00 90.31 690 PHE A C 1
ATOM 5562 O O . PHE A 1 690 ? -11.379 -20.398 15.021 1.00 90.31 690 PHE A O 1
ATOM 5569 N N . SER A 1 691 ? -10.793 -18.568 13.854 1.00 93.44 691 SER A N 1
ATOM 5570 C CA . SER A 1 691 ? -9.340 -18.820 13.914 1.00 93.44 691 SER A CA 1
ATOM 5571 C C . SER A 1 691 ? -8.662 -18.118 15.096 1.00 93.44 691 SER A C 1
ATOM 5573 O O . SER A 1 691 ? -9.110 -17.068 15.549 1.00 93.44 691 SER A O 1
ATOM 5575 N N . LEU A 1 692 ? -7.556 -18.677 15.586 1.00 94.12 692 LEU A N 1
ATOM 5576 C CA . LEU A 1 692 ? -6.686 -18.109 16.622 1.00 94.12 692 LEU A CA 1
ATOM 5577 C C . LEU A 1 692 ? -5.529 -17.271 16.057 1.00 94.12 692 LEU A C 1
ATOM 5579 O O . LEU A 1 692 ? -4.716 -16.758 16.832 1.00 94.12 692 LEU A O 1
ATOM 5583 N N . PHE A 1 693 ? -5.439 -17.113 14.737 1.00 95.56 693 PHE A N 1
ATOM 5584 C CA . PHE A 1 693 ? -4.527 -16.162 14.098 1.00 95.56 693 PHE A CA 1
ATOM 5585 C C . PHE A 1 693 ? -4.963 -14.709 14.366 1.00 95.56 693 PHE A C 1
ATOM 5587 O O . PHE A 1 693 ? -6.098 -14.455 14.768 1.00 95.56 693 PHE A O 1
ATOM 5594 N N . GLU A 1 694 ? -4.048 -13.749 14.220 1.00 94.69 694 GLU A N 1
ATOM 5595 C CA . GLU A 1 694 ? -4.231 -12.343 14.619 1.00 94.69 694 GLU A CA 1
ATOM 5596 C C . GLU A 1 694 ? -5.517 -11.732 14.054 1.00 94.69 694 GLU A C 1
ATOM 5598 O O . GLU A 1 694 ? -6.196 -11.001 14.762 1.00 94.69 694 GLU A O 1
ATOM 5603 N N . GLY A 1 695 ? -5.912 -12.076 12.831 1.00 94.06 695 GLY A N 1
ATOM 5604 C CA . GLY A 1 695 ? -7.134 -11.586 12.199 1.00 94.06 695 GLY A CA 1
ATOM 5605 C C . GLY A 1 695 ? -8.422 -12.082 12.857 1.00 94.06 695 GLY A C 1
ATOM 5606 O O . GLY A 1 695 ? -9.433 -11.399 12.770 1.00 94.06 695 GLY A O 1
ATOM 5607 N N . GLY A 1 696 ? -8.406 -13.222 13.553 1.00 92.94 696 GLY A N 1
ATOM 5608 C CA . GLY A 1 696 ? -9.561 -13.741 14.292 1.00 92.94 696 GLY A CA 1
ATOM 5609 C C . GLY A 1 696 ? -9.699 -13.206 15.718 1.00 92.94 696 GLY A C 1
ATOM 5610 O O . GLY A 1 696 ? -10.818 -13.122 16.233 1.00 92.94 696 GLY A O 1
ATOM 5611 N N . ILE A 1 697 ? -8.581 -12.843 16.359 1.00 94.00 697 ILE A N 1
ATOM 5612 C CA . ILE A 1 697 ? -8.526 -12.558 17.806 1.00 94.00 697 ILE A CA 1
ATOM 5613 C C . ILE A 1 697 ? -7.957 -11.194 18.184 1.00 94.00 697 ILE A C 1
ATOM 5615 O O . ILE A 1 697 ? -8.110 -10.781 19.330 1.00 94.00 697 ILE A O 1
ATOM 5619 N N . ARG A 1 698 ? -7.287 -10.474 17.289 1.00 94.75 698 ARG A N 1
ATOM 5620 C CA . ARG A 1 698 ? -6.962 -9.069 17.530 1.00 94.75 698 ARG A CA 1
ATOM 5621 C C . ARG A 1 698 ? -8.248 -8.306 17.245 1.00 94.75 698 ARG A C 1
ATOM 5623 O O . ARG A 1 698 ? -8.811 -8.460 16.171 1.00 94.75 698 ARG A O 1
ATOM 5630 N N . GLY A 1 699 ? -8.763 -7.544 18.207 1.00 92.75 699 GLY A N 1
ATOM 5631 C CA . GLY A 1 699 ? -10.008 -6.778 18.054 1.00 92.75 699 GLY A CA 1
ATOM 5632 C C . GLY A 1 699 ? -9.736 -5.294 17.816 1.00 92.75 699 GLY A C 1
ATOM 5633 O O . GLY A 1 699 ? -8.842 -4.729 18.446 1.00 92.75 699 GLY A O 1
ATOM 5634 N N . ALA A 1 700 ? -10.493 -4.649 16.922 1.00 94.31 700 ALA A N 1
ATOM 5635 C CA . ALA A 1 700 ? -10.446 -3.193 16.788 1.00 94.31 700 ALA A CA 1
ATOM 5636 C C . ALA A 1 700 ? -10.912 -2.563 18.107 1.00 94.31 700 ALA A C 1
ATOM 5638 O O . ALA A 1 700 ? -11.974 -2.928 18.618 1.00 94.31 700 ALA A O 1
ATOM 5639 N N . ALA A 1 701 ? -10.112 -1.656 18.676 1.00 96.94 701 ALA A N 1
ATOM 5640 C CA . ALA A 1 701 ? -10.396 -1.092 19.989 1.00 96.94 701 ALA A CA 1
ATOM 5641 C C . ALA A 1 701 ? -9.829 0.321 20.188 1.00 96.94 701 ALA A C 1
ATOM 5643 O O . ALA A 1 701 ? -8.641 0.580 19.967 1.00 96.94 701 ALA A O 1
ATOM 5644 N N . CYS A 1 702 ? -10.659 1.217 20.720 1.00 97.88 702 CYS A N 1
ATOM 5645 C CA . CYS A 1 702 ? -10.221 2.505 21.245 1.00 97.88 702 CYS A CA 1
ATOM 5646 C C . CYS A 1 702 ? -11.006 2.910 22.497 1.00 97.88 702 CYS A C 1
ATOM 5648 O O . CYS A 1 702 ? -12.139 2.476 22.720 1.00 97.88 702 CYS A O 1
ATOM 5650 N N . ILE A 1 703 ? -10.395 3.768 23.310 1.00 98.31 703 ILE A N 1
ATOM 5651 C CA . ILE A 1 703 ? -11.011 4.345 24.506 1.00 98.31 703 ILE A CA 1
ATOM 5652 C C . ILE A 1 703 ? -10.858 5.862 24.506 1.00 98.31 703 ILE A C 1
ATOM 5654 O O . ILE A 1 703 ? -9.757 6.375 24.323 1.00 98.31 703 ILE A O 1
ATOM 5658 N N . TYR A 1 704 ? -11.949 6.575 24.760 1.00 97.62 704 TYR A N 1
ATOM 5659 C CA . TYR A 1 704 ? -11.975 8.022 24.941 1.00 97.62 704 TYR A CA 1
ATOM 5660 C C . TYR A 1 704 ? -12.482 8.370 26.342 1.00 97.62 704 TYR A C 1
ATOM 5662 O O . TYR A 1 704 ? -13.442 7.778 26.835 1.00 97.62 704 TYR A O 1
ATOM 5670 N N . SER A 1 705 ? -11.845 9.347 26.984 1.00 96.62 705 SER A N 1
ATOM 5671 C CA . SER A 1 705 ? -12.363 9.981 28.195 1.00 96.62 705 SER A CA 1
ATOM 5672 C C . SER A 1 705 ? -11.623 11.293 28.466 1.00 96.62 705 SER A C 1
ATOM 5674 O O . SER A 1 705 ? -10.393 11.305 28.360 1.00 96.62 705 SER A O 1
ATOM 5676 N N . PRO A 1 706 ? -12.313 12.357 28.917 1.00 94.81 706 PRO A N 1
ATOM 5677 C CA . PRO A 1 706 ? -11.661 13.543 29.479 1.00 94.81 706 PRO A CA 1
ATOM 5678 C C . PRO A 1 706 ? -10.790 13.251 30.714 1.00 94.81 706 PRO A C 1
ATOM 5680 O O . PRO A 1 706 ? -9.961 14.072 31.088 1.00 94.81 706 PRO A O 1
ATOM 5683 N N . LEU A 1 707 ? -10.955 12.082 31.348 1.00 93.69 707 LEU A N 1
ATOM 5684 C CA . LEU A 1 707 ? -10.189 11.659 32.525 1.00 93.69 707 LEU A CA 1
ATOM 5685 C C . LEU A 1 707 ? -8.803 11.083 32.191 1.00 93.69 707 LEU A C 1
ATOM 5687 O O . LEU A 1 707 ? -8.078 10.702 33.111 1.00 93.69 707 LEU A O 1
ATOM 5691 N N . ILE A 1 708 ? -8.452 10.952 30.909 1.00 95.38 708 ILE A N 1
ATOM 5692 C CA . ILE A 1 708 ? -7.150 10.449 30.459 1.00 95.38 708 ILE A CA 1
ATOM 5693 C C . ILE A 1 708 ? -6.160 11.615 30.405 1.00 95.38 708 ILE A C 1
ATOM 5695 O O . ILE A 1 708 ? -6.363 12.569 29.662 1.00 95.38 708 ILE A O 1
ATOM 5699 N N . ASP A 1 709 ? -5.054 11.506 31.144 1.00 94.62 709 ASP A N 1
ATOM 5700 C CA . ASP A 1 709 ? -4.050 12.573 31.272 1.00 94.62 709 ASP A CA 1
ATOM 5701 C C . ASP A 1 709 ? -3.248 12.775 29.968 1.00 94.62 709 ASP A C 1
ATOM 5703 O O . ASP A 1 709 ? -2.767 13.868 29.668 1.00 94.62 709 ASP A O 1
ATOM 5707 N N . HIS A 1 710 ? -3.090 11.703 29.182 1.00 93.31 710 HIS A N 1
ATOM 5708 C CA . HIS A 1 710 ? -2.288 11.684 27.952 1.00 93.31 710 HIS A CA 1
ATOM 5709 C C . HIS A 1 710 ? -3.079 11.159 26.740 1.00 93.31 710 HIS A C 1
ATOM 5711 O O . HIS A 1 710 ? -2.780 10.070 26.241 1.00 93.31 710 HIS A O 1
ATOM 5717 N N . PRO A 1 711 ? -4.110 11.876 26.264 1.00 94.62 711 PRO A N 1
ATOM 5718 C CA . PRO A 1 711 ? -4.913 11.454 25.116 1.00 94.62 711 PRO A CA 1
ATOM 5719 C C . PRO A 1 711 ? -4.125 11.538 23.796 1.00 94.62 711 PRO A C 1
ATOM 5721 O O . PRO A 1 711 ? -2.967 11.958 23.760 1.00 94.62 711 PRO A O 1
ATOM 5724 N N . SER A 1 712 ? -4.767 11.163 22.687 1.00 95.69 712 SER A N 1
ATOM 5725 C CA . SER A 1 712 ? -4.220 11.258 21.327 1.00 95.69 712 SER A CA 1
ATOM 5726 C C . SER A 1 712 ? -2.932 10.454 21.127 1.00 95.69 712 SER A C 1
ATOM 5728 O O . SER A 1 712 ? -1.904 10.992 20.688 1.00 95.69 712 SER A O 1
ATOM 5730 N N . ARG A 1 713 ? -2.984 9.155 21.452 1.00 95.94 713 ARG A N 1
ATOM 5731 C CA . ARG A 1 713 ? -1.845 8.230 21.322 1.00 95.94 713 ARG A CA 1
ATOM 5732 C C . ARG A 1 713 ? -2.249 6.818 20.897 1.00 95.94 713 ARG A C 1
ATOM 5734 O O . ARG A 1 713 ? -3.369 6.376 21.149 1.00 95.94 713 ARG A O 1
ATOM 5741 N N . VAL A 1 714 ? -1.289 6.086 20.338 1.00 96.69 714 VAL A N 1
ATOM 5742 C CA . VAL A 1 714 ? -1.404 4.649 20.060 1.00 96.69 714 VAL A CA 1
ATOM 5743 C C . VAL A 1 714 ? -0.708 3.859 21.167 1.00 96.69 714 VAL A C 1
ATOM 5745 O O . VAL A 1 714 ? 0.462 4.085 21.467 1.00 96.69 714 VAL A O 1
ATOM 5748 N N . SER A 1 715 ? -1.425 2.928 21.792 1.00 95.50 715 SER A N 1
ATOM 5749 C CA . SER A 1 715 ? -0.874 1.977 22.757 1.00 95.50 715 SER A CA 1
ATOM 5750 C C . SER A 1 715 ? -0.556 0.651 22.072 1.00 95.50 715 SER A C 1
ATOM 5752 O O . SER A 1 715 ? -1.426 0.020 21.473 1.00 95.50 715 SER A O 1
ATOM 5754 N N . THR A 1 716 ? 0.685 0.194 22.210 1.00 92.00 716 THR A N 1
ATOM 5755 C CA . THR A 1 716 ? 1.150 -1.135 21.772 1.00 92.00 716 THR A CA 1
ATOM 5756 C C . THR A 1 716 ? 1.279 -2.116 22.942 1.00 92.00 716 THR A C 1
ATOM 5758 O O . THR A 1 716 ? 1.886 -3.184 22.824 1.00 92.00 716 THR A O 1
ATOM 5761 N N . GLN A 1 717 ? 0.716 -1.772 24.100 1.00 91.81 717 GLN A N 1
ATOM 5762 C CA . GLN A 1 717 ? 0.705 -2.646 25.267 1.00 91.81 717 GLN A CA 1
ATOM 5763 C C . GLN A 1 717 ? -0.330 -3.763 25.098 1.00 91.81 717 GLN A C 1
ATOM 5765 O O . GLN A 1 717 ? -1.353 -3.578 24.442 1.00 91.81 717 GLN A O 1
ATOM 5770 N N . LEU A 1 718 ? -0.063 -4.925 25.699 1.00 92.56 718 LEU A N 1
ATOM 5771 C CA . LEU A 1 718 ? -1.003 -6.043 25.687 1.00 92.56 718 LEU A CA 1
ATOM 5772 C C . LEU A 1 718 ? -2.260 -5.694 26.478 1.00 92.56 718 LEU A C 1
ATOM 5774 O O . LEU A 1 718 ? -2.173 -5.377 27.663 1.00 92.56 718 LEU A O 1
ATOM 5778 N N . PHE A 1 719 ? -3.418 -5.848 25.850 1.00 95.81 719 PHE A N 1
ATOM 5779 C CA . PHE A 1 719 ? -4.714 -5.722 26.503 1.00 95.81 719 PHE A CA 1
ATOM 5780 C C . PHE A 1 719 ? -5.592 -6.892 26.080 1.00 95.81 719 PHE A C 1
ATOM 5782 O O . PHE A 1 719 ? -5.735 -7.143 24.889 1.00 95.81 719 PHE A O 1
ATOM 5789 N N . HIS A 1 720 ? -6.164 -7.625 27.030 1.00 97.31 720 HIS A N 1
ATOM 5790 C CA . HIS A 1 720 ? -7.091 -8.716 26.723 1.00 97.31 720 HIS A CA 1
ATOM 5791 C C . HIS A 1 720 ? -8.507 -8.343 27.162 1.00 97.31 720 HIS A C 1
ATOM 5793 O O . HIS A 1 720 ? -8.677 -7.607 28.129 1.00 97.31 720 HIS A O 1
ATOM 5799 N N . ILE A 1 721 ? -9.537 -8.867 26.500 1.00 97.25 721 ILE A N 1
ATOM 5800 C CA . ILE A 1 721 ? -10.943 -8.548 26.790 1.00 97.25 721 ILE A CA 1
ATOM 5801 C C . ILE A 1 721 ? -11.343 -8.803 28.255 1.00 97.25 721 ILE A C 1
ATOM 5803 O O . ILE A 1 721 ? -12.191 -8.093 28.789 1.00 97.25 721 ILE A O 1
ATOM 5807 N N . THR A 1 722 ? -10.682 -9.744 28.940 1.00 97.38 722 THR A N 1
ATOM 5808 C CA . THR A 1 722 ? -10.874 -9.990 30.384 1.00 97.38 722 THR A CA 1
ATOM 5809 C C . THR A 1 722 ? -10.448 -8.816 31.266 1.00 97.38 722 THR A C 1
ATOM 5811 O O . THR A 1 722 ? -10.908 -8.712 32.397 1.00 97.38 722 THR A O 1
ATOM 5814 N N . ASP A 1 723 ? -9.556 -7.944 30.789 1.00 98.12 723 ASP A N 1
ATOM 5815 C CA . ASP A 1 723 ? -9.034 -6.800 31.548 1.00 98.12 723 ASP A CA 1
ATOM 5816 C C . ASP A 1 723 ? -10.060 -5.688 31.716 1.00 98.12 723 ASP A C 1
ATOM 5818 O O . ASP A 1 723 ? -9.914 -4.865 32.620 1.00 98.12 723 ASP A O 1
ATOM 5822 N N . TRP A 1 724 ? -11.101 -5.652 30.881 1.00 98.06 724 TRP A N 1
ATOM 5823 C CA . TRP A 1 724 ? -12.091 -4.584 30.929 1.00 98.06 724 TRP A CA 1
ATOM 5824 C C . TRP A 1 724 ? -12.829 -4.525 32.260 1.00 98.06 724 TRP A C 1
ATOM 5826 O O . TRP A 1 724 ? -12.939 -3.437 32.813 1.00 98.06 724 TRP A O 1
ATOM 5836 N N . LEU A 1 725 ? -13.263 -5.659 32.823 1.00 98.19 725 LEU A N 1
ATOM 5837 C CA . LEU A 1 725 ? -13.970 -5.660 34.107 1.00 98.19 725 LEU A CA 1
ATOM 5838 C C . LEU A 1 725 ? -13.135 -5.019 35.232 1.00 98.19 725 LEU A C 1
ATOM 5840 O O . LEU A 1 725 ? -13.589 -4.019 35.791 1.00 98.19 725 LEU A O 1
ATOM 5844 N N . PRO A 1 726 ? -11.925 -5.512 35.571 1.00 98.25 726 PRO A N 1
ATOM 5845 C CA . PRO A 1 726 ? -11.141 -4.906 36.645 1.00 98.25 726 PRO A CA 1
ATOM 5846 C C . PRO A 1 726 ? -10.682 -3.480 36.322 1.00 98.25 726 PRO A C 1
ATOM 5848 O O . PRO A 1 726 ? -10.584 -2.660 37.232 1.00 98.25 726 PRO A O 1
ATOM 5851 N N . THR A 1 727 ? -10.448 -3.159 35.046 1.00 98.06 727 THR A N 1
ATOM 5852 C CA . THR A 1 727 ? -10.066 -1.807 34.608 1.00 98.06 727 THR A CA 1
ATOM 5853 C C . THR A 1 727 ? -11.207 -0.805 34.793 1.00 98.06 727 THR A C 1
ATOM 5855 O O . THR A 1 727 ? -10.990 0.275 35.336 1.00 98.06 727 THR A O 1
ATOM 5858 N N . LEU A 1 728 ? -12.432 -1.155 34.392 1.00 98.12 728 LEU A N 1
ATOM 5859 C CA . LEU A 1 728 ? -13.611 -0.297 34.553 1.00 98.12 728 LEU A CA 1
ATOM 5860 C C . LEU A 1 728 ? -14.052 -0.200 36.016 1.00 98.12 728 LEU A C 1
ATOM 5862 O O . LEU A 1 728 ? -14.452 0.873 36.455 1.00 98.12 728 LEU A O 1
ATOM 5866 N N . TYR A 1 729 ? -13.918 -1.279 36.792 1.00 97.88 729 TYR A N 1
ATOM 5867 C CA . TYR A 1 729 ? -14.146 -1.245 38.239 1.00 97.88 729 TYR A CA 1
ATOM 5868 C C . TYR A 1 729 ? -13.195 -0.262 38.941 1.00 97.88 729 TYR A C 1
ATOM 5870 O O . TYR A 1 729 ? -13.642 0.554 39.744 1.00 97.88 729 TYR A O 1
ATOM 5878 N N . SER A 1 730 ? -11.903 -0.294 38.588 1.00 97.00 730 SER A N 1
ATOM 5879 C CA . SER A 1 730 ? -10.883 0.652 39.070 1.00 97.00 730 SER A CA 1
ATOM 5880 C C . SER A 1 730 ? -11.199 2.090 38.649 1.00 97.00 730 SER A C 1
ATOM 5882 O O . SER A 1 730 ? -11.172 3.012 39.465 1.00 97.00 730 SER A O 1
ATOM 5884 N N . ALA A 1 731 ? -11.582 2.286 37.383 1.00 96.81 731 ALA A N 1
ATOM 5885 C CA . ALA A 1 731 ? -11.951 3.594 36.850 1.00 96.81 731 ALA A CA 1
ATOM 5886 C C . ALA A 1 731 ? -13.196 4.194 37.528 1.00 96.81 731 ALA A C 1
ATOM 5888 O O . ALA A 1 731 ? -13.262 5.407 37.713 1.00 96.81 731 ALA A O 1
ATOM 5889 N N . ALA A 1 732 ? -14.140 3.350 37.956 1.00 96.12 732 ALA A N 1
ATOM 5890 C CA . ALA A 1 732 ? -15.317 3.742 38.731 1.00 96.12 732 ALA A CA 1
ATOM 5891 C C . ALA A 1 732 ? -15.015 4.042 40.217 1.00 96.12 732 ALA A C 1
ATOM 5893 O O . ALA A 1 732 ? -15.934 4.367 40.966 1.00 96.12 732 ALA A O 1
ATOM 5894 N N . GLY A 1 733 ? -13.751 3.944 40.650 1.00 94.94 733 GLY A N 1
ATOM 5895 C CA . GLY A 1 733 ? -13.310 4.213 42.023 1.00 94.94 733 GLY A CA 1
ATOM 5896 C C . GLY A 1 733 ? -13.220 2.976 42.922 1.00 94.94 733 GLY A C 1
ATOM 5897 O O . GLY A 1 733 ? -12.931 3.108 44.111 1.00 94.94 733 GLY A O 1
ATOM 5898 N N . GLY A 1 734 ? -13.447 1.778 42.383 1.00 95.94 734 GLY A N 1
ATOM 5899 C CA . GLY A 1 734 ? -13.321 0.524 43.118 1.00 95.94 734 GLY A CA 1
ATOM 5900 C C . GLY A 1 734 ? -11.871 0.092 43.335 1.00 95.94 734 GLY A C 1
ATOM 5901 O O . GLY A 1 734 ? -10.984 0.412 42.548 1.00 95.94 734 GLY A O 1
ATOM 5902 N N . ASN A 1 735 ? -11.614 -0.686 44.389 1.00 94.88 735 ASN A N 1
ATOM 5903 C CA . ASN A 1 735 ? -10.297 -1.271 44.632 1.00 94.88 735 ASN A CA 1
ATOM 5904 C C . ASN A 1 735 ? -10.181 -2.645 43.944 1.00 94.88 735 ASN A C 1
ATOM 5906 O O . ASN A 1 735 ? -10.862 -3.578 44.366 1.00 94.88 735 ASN A O 1
ATOM 5910 N N . PRO A 1 736 ? -9.303 -2.843 42.941 1.00 90.38 736 PRO A N 1
ATOM 5911 C CA . PRO A 1 736 ? -9.182 -4.126 42.239 1.00 90.38 736 PRO A CA 1
ATOM 5912 C C . PRO A 1 736 ? -8.950 -5.344 43.149 1.00 90.38 736 PRO A C 1
ATOM 5914 O O . PRO A 1 736 ? -9.281 -6.459 42.757 1.00 90.38 736 PRO A O 1
ATOM 5917 N N . ASN A 1 737 ? -8.429 -5.150 44.366 1.00 90.25 737 ASN A N 1
ATOM 5918 C CA . ASN A 1 737 ? -8.259 -6.219 45.356 1.00 90.25 737 ASN A CA 1
ATOM 5919 C C . ASN A 1 737 ? -9.590 -6.801 45.876 1.00 90.25 737 ASN A C 1
ATOM 5921 O O . ASN A 1 737 ? -9.602 -7.910 46.411 1.00 90.25 737 ASN A O 1
ATOM 5925 N N . ASP A 1 738 ? -10.708 -6.093 45.696 1.00 91.75 738 ASP A N 1
ATOM 5926 C CA . ASP A 1 738 ? -12.054 -6.577 46.029 1.00 91.75 738 ASP A CA 1
ATOM 5927 C C . ASP A 1 738 ? -12.536 -7.654 45.041 1.00 91.75 738 ASP A C 1
ATOM 5929 O O . ASP A 1 738 ? -13.452 -8.433 45.331 1.00 91.75 738 ASP A O 1
ATOM 5933 N N . LEU A 1 739 ? -11.915 -7.715 43.859 1.00 93.00 739 LEU A N 1
ATOM 5934 C CA . LEU A 1 739 ? -12.272 -8.627 42.784 1.00 93.00 739 LEU A CA 1
ATOM 5935 C C . LEU A 1 739 ? -11.558 -9.966 42.978 1.00 93.00 739 LEU A C 1
ATOM 5937 O O . LEU A 1 739 ? -10.398 -10.160 42.613 1.00 93.00 739 LEU A O 1
ATOM 5941 N N . LYS A 1 740 ? -12.265 -10.930 43.566 1.00 85.31 740 LYS A N 1
ATOM 5942 C CA . LYS A 1 740 ? -11.725 -12.273 43.804 1.00 85.31 740 LYS A CA 1
ATOM 5943 C C . LYS A 1 740 ? -11.780 -13.125 42.532 1.00 85.31 740 LYS A C 1
ATOM 5945 O O . LYS A 1 740 ? -12.820 -13.220 41.888 1.00 85.31 740 LYS A O 1
ATOM 5950 N N . GLN A 1 741 ? -10.683 -13.836 42.251 1.00 85.62 741 GLN A N 1
ATOM 5951 C CA . GLN A 1 741 ? -10.603 -14.904 41.239 1.00 85.62 741 GLN A CA 1
ATOM 5952 C C . GLN A 1 741 ? -10.864 -14.464 39.782 1.00 85.62 741 GLN A C 1
ATOM 5954 O O . GLN A 1 741 ? -11.455 -15.224 39.011 1.00 85.62 741 GLN A O 1
ATOM 5959 N N . LEU A 1 742 ? -10.437 -13.260 39.391 1.00 93.44 742 LEU A N 1
ATOM 5960 C CA . LEU A 1 742 ? -10.440 -12.837 37.985 1.00 93.44 742 LEU A CA 1
ATOM 5961 C C . LEU A 1 742 ? -9.149 -13.247 37.265 1.00 93.44 742 LEU A C 1
ATOM 5963 O O . LEU A 1 742 ? -8.094 -13.352 37.887 1.00 93.44 742 LEU A O 1
ATOM 5967 N N . ASP A 1 743 ? -9.240 -13.442 35.947 1.00 95.12 743 ASP A N 1
ATOM 5968 C CA . ASP A 1 743 ? -8.069 -13.602 35.068 1.00 95.12 743 ASP A CA 1
ATOM 5969 C C . ASP A 1 743 ? -7.641 -12.263 34.431 1.00 95.12 743 ASP A C 1
ATOM 5971 O O . ASP A 1 743 ? -6.504 -12.097 33.967 1.00 95.12 743 ASP A O 1
ATOM 5975 N N . GLY A 1 744 ? -8.571 -11.305 34.383 1.00 95.56 744 GLY A N 1
ATOM 5976 C CA . GLY A 1 744 ? -8.332 -9.925 33.991 1.00 95.56 744 GLY A CA 1
ATOM 5977 C C . GLY A 1 744 ? -7.418 -9.184 34.960 1.00 95.56 744 GLY A C 1
ATOM 5978 O O . GLY A 1 744 ? -7.392 -9.461 36.158 1.00 95.56 744 GLY A O 1
ATOM 5979 N N . ILE A 1 745 ? -6.697 -8.195 34.441 1.00 95.50 745 ILE A N 1
ATOM 5980 C CA . ILE A 1 745 ? -5.793 -7.345 35.216 1.00 95.50 745 ILE A CA 1
ATOM 5981 C C . ILE A 1 745 ? -6.227 -5.890 35.040 1.00 95.50 745 ILE A C 1
ATOM 5983 O O . ILE A 1 745 ? -6.474 -5.451 33.921 1.00 95.50 745 ILE A O 1
ATOM 5987 N N . ASP A 1 746 ? -6.289 -5.131 36.137 1.00 96.81 746 ASP A N 1
ATOM 5988 C CA . ASP A 1 746 ? -6.541 -3.688 36.077 1.00 96.81 746 ASP A CA 1
ATOM 5989 C C . ASP A 1 746 ? -5.396 -2.957 35.357 1.00 96.81 746 ASP A C 1
ATOM 5991 O O . ASP A 1 746 ? -4.249 -2.934 35.837 1.00 96.81 746 ASP A O 1
ATOM 5995 N N . GLN A 1 747 ? -5.744 -2.328 34.234 1.00 96.69 747 GLN A N 1
ATOM 5996 C CA . GLN A 1 747 ? -4.857 -1.542 33.381 1.00 96.69 747 GLN A CA 1
ATOM 5997 C C . GLN A 1 747 ? -5.233 -0.049 33.335 1.00 96.69 747 GLN A C 1
ATOM 5999 O O . GLN A 1 747 ? -4.695 0.690 32.508 1.00 96.69 747 GLN A O 1
ATOM 6004 N N . TRP A 1 748 ? -6.110 0.437 34.224 1.00 96.56 748 TRP A N 1
ATOM 6005 C CA . TRP A 1 748 ? -6.598 1.821 34.183 1.00 96.56 748 TRP A CA 1
ATOM 6006 C C . TRP A 1 748 ? -5.468 2.843 34.290 1.00 96.56 748 TRP A C 1
ATOM 6008 O O . TRP A 1 748 ? -5.428 3.806 33.530 1.00 96.56 748 TRP A O 1
ATOM 6018 N N . SER A 1 749 ? -4.481 2.603 35.155 1.00 93.75 749 SER A N 1
ATOM 6019 C CA . SER A 1 749 ? -3.319 3.490 35.293 1.00 93.75 749 SER A CA 1
ATOM 6020 C C . SER A 1 749 ? -2.436 3.550 34.039 1.00 93.75 749 SER A C 1
ATOM 6022 O O . SER A 1 749 ? -1.852 4.598 33.753 1.00 93.75 749 SER A O 1
ATOM 6024 N N . ALA A 1 750 ? -2.358 2.459 33.269 1.00 94.31 750 ALA A N 1
ATOM 6025 C CA . ALA A 1 750 ? -1.646 2.421 31.993 1.00 94.31 750 ALA A CA 1
ATOM 6026 C C . ALA A 1 750 ? -2.398 3.214 30.911 1.00 94.31 750 ALA A C 1
ATOM 6028 O O . ALA A 1 750 ? -1.786 3.949 30.133 1.00 94.31 750 ALA A O 1
ATOM 6029 N N . ILE A 1 751 ? -3.734 3.141 30.900 1.00 96.44 751 ILE A N 1
ATOM 6030 C CA . ILE A 1 751 ? -4.586 3.923 29.992 1.00 96.44 751 ILE A CA 1
ATOM 6031 C C . ILE A 1 751 ? -4.572 5.411 30.362 1.00 96.44 751 ILE A C 1
ATOM 6033 O O . ILE A 1 751 ? -4.288 6.248 29.503 1.00 96.44 751 ILE A O 1
ATOM 6037 N N . LYS A 1 752 ? -4.846 5.750 31.621 1.00 95.44 752 LYS A N 1
ATOM 6038 C CA . LYS A 1 752 ? -4.989 7.131 32.085 1.00 95.44 752 LYS A CA 1
ATOM 6039 C C . LYS A 1 752 ? -3.681 7.915 31.981 1.00 95.44 752 LYS A C 1
ATOM 6041 O O . LYS A 1 752 ? -3.652 8.957 31.336 1.00 95.44 752 L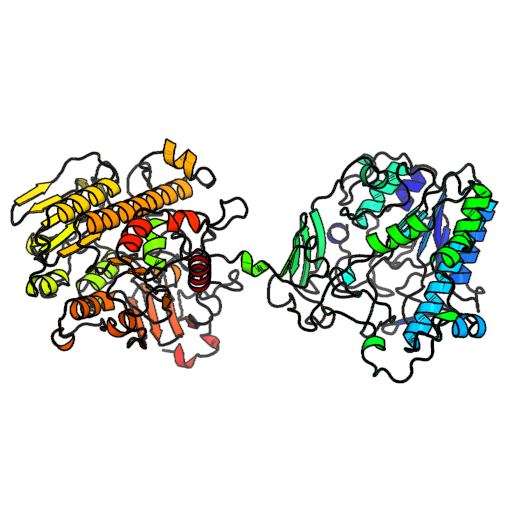YS A O 1
ATOM 6046 N N . SER A 1 753 ? -2.599 7.385 32.551 1.00 93.62 753 SER A N 1
ATOM 6047 C CA . SER A 1 753 ? -1.343 8.128 32.734 1.00 93.62 753 SER A CA 1
ATOM 6048 C C . SER A 1 753 ? -0.184 7.592 31.884 1.00 93.62 753 SER A C 1
ATOM 6050 O O . SER A 1 753 ? 0.973 7.828 32.217 1.00 93.62 753 SER A O 1
ATOM 6052 N N . ALA A 1 754 ? -0.471 6.848 30.807 1.00 91.94 754 ALA A N 1
ATOM 6053 C CA . ALA A 1 754 ? 0.523 6.299 29.869 1.00 91.94 754 ALA A CA 1
ATOM 6054 C C . ALA A 1 754 ? 1.673 5.504 30.529 1.00 91.94 754 ALA A C 1
ATOM 6056 O O . ALA A 1 754 ? 2.794 5.478 30.025 1.00 91.94 754 ALA A O 1
ATOM 6057 N N . ARG A 1 755 ? 1.395 4.848 31.662 1.00 90.50 755 ARG A N 1
ATOM 6058 C CA . ARG A 1 755 ? 2.354 3.977 32.359 1.00 90.50 755 ARG A CA 1
ATOM 6059 C C . ARG A 1 755 ? 2.468 2.617 31.676 1.00 90.50 755 ARG A C 1
ATOM 6061 O O . ARG A 1 755 ? 1.600 2.235 30.892 1.00 90.50 755 ARG A O 1
ATOM 6068 N N . ASP A 1 756 ? 3.503 1.861 32.029 1.00 87.56 756 ASP A N 1
ATOM 6069 C CA . ASP A 1 756 ? 3.666 0.487 31.562 1.00 87.56 756 ASP A CA 1
ATOM 6070 C C . ASP A 1 756 ? 2.537 -0.429 32.047 1.00 87.56 756 ASP A C 1
ATOM 6072 O O . ASP A 1 756 ? 2.203 -0.493 33.234 1.00 87.56 756 ASP A O 1
ATOM 6076 N N . GLY A 1 757 ? 1.984 -1.186 31.106 1.00 86.00 757 GLY A N 1
ATOM 6077 C CA . GLY A 1 757 ? 0.933 -2.161 31.339 1.00 86.00 757 GLY A CA 1
ATOM 6078 C C . GLY A 1 757 ? 1.436 -3.354 32.135 1.00 86.00 757 GLY A C 1
ATOM 6079 O O . GLY A 1 757 ? 2.558 -3.854 31.950 1.00 86.00 757 GLY A O 1
ATOM 6080 N N . LYS A 1 758 ? 0.566 -3.840 33.021 1.00 92.06 758 LYS A N 1
ATOM 6081 C CA . LYS A 1 758 ? 0.852 -4.977 33.904 1.00 92.06 758 LYS A CA 1
ATOM 6082 C C . LYS A 1 758 ? 0.804 -6.313 33.159 1.00 92.06 758 LYS A C 1
ATOM 6084 O O . LYS A 1 758 ? 1.461 -7.264 33.574 1.00 92.06 758 LYS A O 1
ATOM 6089 N N . ARG A 1 759 ? 0.050 -6.401 32.059 1.00 91.75 759 ARG A N 1
ATOM 6090 C CA . ARG A 1 759 ? -0.137 -7.647 31.309 1.00 91.75 759 ARG A CA 1
ATOM 6091 C C . ARG A 1 759 ? 1.099 -7.996 30.479 1.00 91.75 759 ARG A C 1
ATOM 6093 O O . ARG A 1 759 ? 1.548 -7.209 29.650 1.00 91.75 759 ARG A O 1
ATOM 6100 N N . LYS A 1 760 ? 1.635 -9.201 30.697 1.00 88.06 760 LYS A N 1
ATOM 6101 C CA . LYS A 1 760 ? 2.804 -9.744 29.973 1.00 88.06 760 LYS A CA 1
ATOM 6102 C C . LYS A 1 760 ? 2.487 -10.991 29.149 1.00 88.06 760 LYS A C 1
ATOM 6104 O O . LYS A 1 760 ? 3.260 -11.335 28.262 1.00 88.06 760 LYS A O 1
ATOM 6109 N N . SER A 1 761 ? 1.359 -11.644 29.412 1.00 91.31 761 SER A N 1
ATOM 6110 C CA . SER A 1 761 ? 0.897 -12.809 28.664 1.00 91.31 761 SER A CA 1
ATOM 6111 C C . SER A 1 761 ? -0.627 -12.841 28.543 1.00 91.31 761 SER A C 1
ATOM 6113 O O . SER A 1 761 ? -1.351 -12.202 29.316 1.00 91.31 761 SER A O 1
ATOM 6115 N N . VAL A 1 762 ? -1.106 -13.575 27.544 1.00 90.56 762 VAL A N 1
ATOM 6116 C CA . VAL A 1 762 ? -2.517 -13.816 27.248 1.00 90.56 762 VAL A CA 1
ATOM 6117 C C . VAL A 1 762 ? -2.684 -15.287 26.905 1.00 90.56 762 VAL A C 1
ATOM 6119 O O . VAL A 1 762 ? -1.940 -15.824 26.086 1.00 90.56 762 VAL A O 1
ATOM 6122 N N . LEU A 1 763 ? -3.671 -15.929 27.518 1.00 90.00 763 LEU A N 1
ATOM 6123 C CA . LEU A 1 763 ? -4.137 -17.231 27.078 1.00 90.00 763 LEU A CA 1
ATOM 6124 C C . LEU A 1 763 ? -5.257 -16.998 26.067 1.00 90.00 763 LEU A C 1
ATOM 6126 O O . LEU A 1 763 ? -6.300 -16.497 26.453 1.00 90.00 763 LEU A O 1
ATOM 6130 N N . MET A 1 764 ? -5.069 -17.323 24.792 1.00 87.00 764 MET A N 1
ATOM 6131 C CA . MET A 1 764 ? -6.115 -17.051 23.798 1.00 87.00 764 MET A CA 1
ATOM 6132 C C . MET A 1 764 ? -7.196 -18.124 23.857 1.00 87.00 764 MET A C 1
ATOM 6134 O O . MET A 1 764 ? -8.378 -17.816 23.963 1.00 87.00 764 MET A O 1
ATOM 6138 N N . ASN A 1 765 ? -6.792 -19.394 23.823 1.00 85.56 765 ASN A N 1
ATOM 6139 C CA . ASN A 1 765 ? -7.707 -20.519 23.963 1.00 85.56 765 ASN A CA 1
ATOM 6140 C C . ASN A 1 765 ? -6.958 -21.790 24.373 1.00 85.56 765 ASN A C 1
ATOM 6142 O O . ASN A 1 765 ? -5.798 -21.972 24.002 1.00 85.56 765 ASN A O 1
ATOM 6146 N N . ILE A 1 766 ? -7.651 -22.682 25.083 1.00 83.81 766 ILE A N 1
ATOM 6147 C CA . ILE A 1 766 ? -7.248 -24.080 25.268 1.00 83.81 766 ILE A CA 1
ATOM 6148 C C . ILE A 1 766 ? -8.467 -24.927 24.919 1.00 83.81 766 ILE A C 1
ATOM 6150 O O . ILE A 1 766 ? -9.399 -25.030 25.716 1.00 83.81 766 ILE A O 1
ATOM 6154 N N . ASP A 1 767 ? -8.501 -25.465 23.705 1.00 79.50 767 ASP A N 1
ATOM 6155 C CA . ASP A 1 767 ? -9.471 -26.466 23.268 1.00 79.50 767 ASP A CA 1
ATOM 6156 C C . ASP A 1 767 ? -8.711 -27.703 22.802 1.00 79.50 767 ASP A C 1
ATOM 6158 O O . ASP A 1 767 ? -8.212 -27.739 21.678 1.00 79.50 767 ASP A O 1
ATOM 6162 N N . GLU A 1 768 ? -8.656 -28.717 23.669 1.00 66.50 768 GLU A N 1
ATOM 6163 C CA . GLU A 1 768 ? -7.919 -29.966 23.437 1.00 66.50 768 GLU A CA 1
ATOM 6164 C C . GLU A 1 768 ? -8.346 -30.681 22.143 1.00 66.50 768 GLU A C 1
ATOM 6166 O O . GLU A 1 768 ? -7.591 -31.484 21.585 1.00 66.50 768 GLU A O 1
ATOM 6171 N N . LYS A 1 769 ? -9.556 -30.401 21.634 1.00 68.00 769 LYS A N 1
ATOM 6172 C CA . LYS A 1 769 ? -10.053 -30.987 20.386 1.00 68.00 769 LYS A CA 1
ATOM 6173 C C . LYS A 1 769 ? -9.652 -30.172 19.167 1.00 68.00 769 LYS A C 1
ATOM 6175 O O . LYS A 1 769 ? -9.208 -30.766 18.179 1.00 68.00 769 LYS A O 1
ATOM 6180 N N . ASN A 1 770 ? -9.790 -28.850 19.230 1.00 72.75 770 ASN A N 1
ATOM 6181 C CA . ASN A 1 770 ? -9.729 -27.994 18.047 1.00 72.75 770 ASN A CA 1
ATOM 6182 C C . ASN A 1 770 ? -8.511 -27.066 18.056 1.00 72.75 770 ASN A C 1
ATOM 6184 O O . ASN A 1 770 ? -7.575 -27.306 17.297 1.00 72.75 770 ASN A O 1
ATOM 6188 N N . ASN A 1 771 ? -8.509 -26.025 18.896 1.00 84.25 771 ASN A N 1
ATOM 6189 C CA . ASN A 1 771 ? -7.608 -24.880 18.743 1.00 84.25 771 ASN A CA 1
ATOM 6190 C C . ASN A 1 771 ? -6.993 -24.435 20.082 1.00 84.25 771 ASN A C 1
ATOM 6192 O O . ASN A 1 771 ? -7.708 -24.170 21.051 1.00 84.25 771 ASN A O 1
ATOM 6196 N N . GLU A 1 772 ? -5.679 -24.231 20.114 1.00 89.81 772 GLU A N 1
ATOM 6197 C CA . GLU A 1 772 ? -4.924 -23.768 21.282 1.00 89.81 772 GLU A CA 1
ATOM 6198 C C . GLU A 1 772 ? -3.967 -22.641 20.892 1.00 89.81 772 GLU A C 1
ATOM 6200 O O . GLU A 1 772 ? -3.224 -22.751 19.915 1.00 89.81 772 GLU A O 1
ATOM 6205 N N . ALA A 1 773 ? -3.953 -21.556 21.664 1.00 92.69 773 ALA A N 1
ATOM 6206 C CA . ALA A 1 773 ? -2.969 -20.498 21.476 1.00 92.69 773 ALA A CA 1
ATOM 6207 C C . ALA A 1 773 ? -2.705 -19.712 22.759 1.00 92.69 773 ALA A C 1
ATOM 6209 O O . ALA A 1 773 ? -3.592 -19.497 23.591 1.00 92.69 773 ALA A O 1
ATOM 6210 N N . ALA A 1 774 ? -1.475 -19.226 22.882 1.00 91.88 774 ALA A N 1
ATOM 6211 C CA . ALA A 1 774 ? -1.044 -18.346 23.956 1.00 91.88 774 ALA A CA 1
ATOM 6212 C C . ALA A 1 774 ? -0.039 -17.322 23.425 1.00 91.88 774 ALA A C 1
ATOM 6214 O O . ALA A 1 774 ? 0.777 -17.622 22.557 1.00 91.88 774 ALA A O 1
ATOM 6215 N N . LEU A 1 775 ? -0.078 -16.115 23.978 1.00 91.50 775 LEU A N 1
ATOM 6216 C CA . LEU A 1 775 ? 0.852 -15.031 23.688 1.00 91.50 775 LEU A CA 1
ATOM 6217 C C . LEU A 1 775 ? 1.640 -14.712 24.953 1.00 91.50 775 LEU A C 1
ATOM 6219 O O . LEU A 1 775 ? 1.061 -14.350 25.973 1.00 91.50 775 LEU A O 1
ATOM 6223 N N . ILE A 1 776 ? 2.961 -14.840 24.899 1.00 87.69 776 ILE A N 1
ATOM 6224 C CA . ILE A 1 776 ? 3.863 -14.611 26.029 1.00 87.69 776 ILE A CA 1
ATOM 6225 C C . ILE A 1 776 ? 4.910 -13.585 25.592 1.00 87.69 776 ILE A C 1
ATOM 6227 O O . ILE A 1 776 ? 5.765 -13.847 24.745 1.00 87.69 776 ILE A O 1
ATOM 6231 N N . GLY A 1 777 ? 4.823 -12.377 26.150 1.00 83.81 777 GLY A N 1
ATOM 6232 C CA . GLY A 1 777 ? 5.616 -11.228 25.722 1.00 83.81 777 GLY A CA 1
ATOM 6233 C C . GLY A 1 777 ? 5.330 -10.854 24.266 1.00 83.81 777 GLY A C 1
ATOM 6234 O O . GLY A 1 777 ? 4.281 -10.286 23.940 1.00 83.81 777 GLY A O 1
ATOM 6235 N N . TYR A 1 778 ? 6.289 -11.160 23.394 1.00 88.69 778 TYR A N 1
ATOM 6236 C CA . TYR A 1 778 ? 6.198 -10.926 21.951 1.00 88.69 778 TYR A CA 1
ATOM 6237 C C . TYR A 1 778 ? 5.909 -12.196 21.150 1.00 88.69 778 TYR A C 1
ATOM 6239 O O . TYR A 1 778 ? 5.601 -12.105 19.967 1.00 88.69 778 TYR A O 1
ATOM 6247 N N . TYR A 1 779 ? 5.977 -13.367 21.785 1.00 90.25 779 TYR A N 1
ATOM 6248 C CA . TYR A 1 779 ? 5.897 -14.648 21.099 1.00 90.25 779 TYR A CA 1
ATOM 6249 C C . TYR A 1 779 ? 4.525 -15.289 21.254 1.00 90.25 779 TYR A C 1
ATOM 6251 O O . TYR A 1 779 ? 4.040 -15.472 22.371 1.00 90.25 779 TYR A O 1
ATOM 6259 N N . LYS A 1 780 ? 3.920 -15.657 20.129 1.00 94.81 780 LYS A N 1
ATOM 6260 C CA . LYS A 1 780 ? 2.645 -16.360 20.053 1.00 94.81 780 LYS A CA 1
ATOM 6261 C C . LYS A 1 780 ? 2.870 -17.811 19.659 1.00 94.81 780 LYS A C 1
ATOM 6263 O O . LYS A 1 780 ? 3.468 -18.081 18.622 1.00 94.81 780 LYS A O 1
ATOM 6268 N N . LEU A 1 781 ? 2.372 -18.720 20.485 1.00 93.69 781 LEU A N 1
ATOM 6269 C CA . LEU A 1 781 ? 2.231 -20.139 20.186 1.00 93.69 781 LEU A CA 1
ATOM 6270 C C . LEU A 1 781 ? 0.824 -20.365 19.648 1.00 93.69 781 LEU A C 1
ATOM 6272 O O . LEU A 1 781 ? -0.136 -19.897 20.263 1.00 93.69 781 LEU A O 1
ATOM 6276 N N . VAL A 1 782 ? 0.696 -21.075 18.531 1.00 94.31 782 VAL A N 1
ATOM 6277 C CA . VAL A 1 782 ? -0.613 -21.380 17.945 1.00 94.31 782 VAL A CA 1
ATOM 6278 C C . VAL A 1 782 ? -0.635 -22.766 17.315 1.00 94.31 782 VAL A C 1
ATOM 6280 O O . VAL A 1 782 ? 0.251 -23.140 16.544 1.00 94.31 782 VAL A O 1
ATOM 6283 N N . ARG A 1 783 ? -1.678 -23.516 17.654 1.00 92.38 783 ARG A N 1
ATOM 6284 C CA . ARG A 1 783 ? -2.118 -24.741 16.996 1.00 92.38 783 ARG A CA 1
ATOM 6285 C C . ARG A 1 783 ? -3.596 -24.558 16.689 1.00 92.38 783 ARG A C 1
ATOM 6287 O O . ARG A 1 783 ? -4.417 -24.495 17.600 1.00 92.38 783 ARG A O 1
ATOM 6294 N N . ASP A 1 784 ? -3.924 -24.419 15.417 1.00 92.12 784 ASP A N 1
ATOM 6295 C CA . ASP A 1 784 ? -5.254 -24.016 14.972 1.00 92.12 784 ASP A CA 1
ATOM 6296 C C . ASP A 1 784 ? -5.727 -24.987 13.897 1.00 92.12 784 ASP A C 1
ATOM 6298 O O . ASP A 1 784 ? -5.129 -25.061 12.828 1.00 92.12 784 ASP A O 1
ATOM 6302 N N . LYS A 1 785 ? -6.769 -25.762 14.203 1.00 91.06 785 LYS A N 1
ATOM 6303 C CA . LYS A 1 785 ? -7.405 -26.712 13.284 1.00 91.06 785 LYS A CA 1
ATOM 6304 C C . LYS A 1 785 ? -8.583 -26.109 12.526 1.00 91.06 785 LYS A C 1
ATOM 6306 O O . LYS A 1 785 ? -9.253 -26.835 11.794 1.00 91.06 785 LYS A O 1
ATOM 6311 N N . SER A 1 786 ? -8.868 -24.819 12.696 1.00 88.88 786 SER A N 1
ATOM 6312 C CA . SER A 1 786 ? -9.856 -24.146 11.862 1.00 88.88 786 SER A CA 1
ATOM 6313 C C . SER A 1 786 ? -9.438 -24.194 10.394 1.00 88.88 786 SER A C 1
ATOM 6315 O O . SER A 1 786 ? -8.257 -24.277 10.048 1.00 88.88 786 SER A O 1
ATOM 6317 N N . GLU A 1 787 ? -10.426 -24.105 9.513 1.00 89.56 787 GLU A N 1
ATOM 6318 C CA . GLU A 1 787 ? -10.204 -23.985 8.071 1.00 89.56 787 GLU A CA 1
ATOM 6319 C C . GLU A 1 787 ? -9.686 -22.581 7.706 1.00 89.56 787 GLU A C 1
ATOM 6321 O O . GLU A 1 787 ? -9.198 -22.352 6.599 1.00 89.56 787 GLU A O 1
ATOM 6326 N N . TYR A 1 788 ? -9.731 -21.635 8.655 1.00 91.38 788 TYR A N 1
ATOM 6327 C CA . TYR A 1 788 ? -9.491 -20.223 8.402 1.00 91.38 788 TYR A CA 1
ATOM 6328 C C . TYR A 1 788 ? -8.058 -19.763 8.695 1.00 91.38 788 TYR A C 1
ATOM 6330 O O . TYR A 1 788 ? -7.848 -18.724 9.310 1.00 91.38 788 TYR A O 1
ATOM 6338 N N . GLN A 1 789 ? -7.059 -20.511 8.224 1.00 90.00 789 GLN A N 1
ATOM 6339 C CA . GLN A 1 789 ? -5.644 -20.242 8.536 1.00 90.00 789 GLN A CA 1
ATOM 6340 C C . GLN A 1 789 ? -4.907 -19.388 7.500 1.00 90.00 789 GLN A C 1
ATOM 6342 O O . GLN A 1 789 ? -3.727 -19.118 7.693 1.00 90.00 789 GLN A O 1
ATOM 6347 N N . LYS A 1 790 ? -5.523 -19.030 6.371 1.00 89.81 790 LYS A N 1
ATOM 6348 C CA . LYS A 1 790 ? -4.869 -18.267 5.289 1.00 89.81 790 LYS A CA 1
ATOM 6349 C C . LYS A 1 790 ? -4.994 -16.747 5.484 1.00 89.81 790 LYS A C 1
ATOM 6351 O O . LYS A 1 790 ? -5.581 -16.278 6.462 1.00 89.81 790 LYS A O 1
ATOM 6356 N N . TYR A 1 791 ? -4.448 -15.987 4.539 1.00 87.75 791 TYR A N 1
ATOM 6357 C CA . TYR A 1 791 ? -4.785 -14.577 4.339 1.00 87.75 791 TYR A CA 1
ATOM 6358 C C . TYR A 1 791 ? -6.000 -14.466 3.416 1.00 87.75 791 TYR A C 1
ATOM 6360 O O . TYR A 1 791 ? -6.174 -15.279 2.507 1.00 87.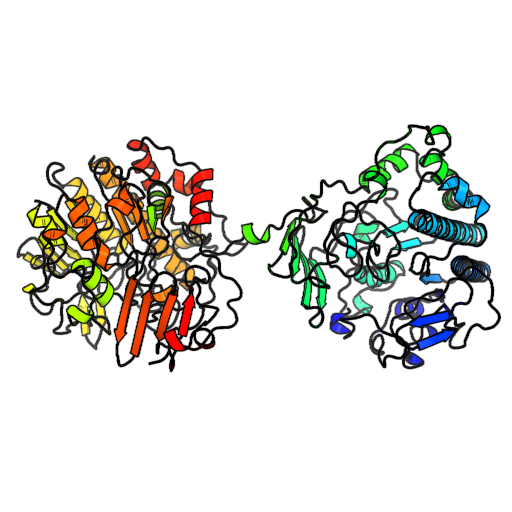75 791 TYR A O 1
ATOM 6368 N N . TYR A 1 792 ? -6.852 -13.480 3.677 1.00 83.81 792 TYR A N 1
ATOM 6369 C CA . TYR A 1 792 ? -8.068 -13.234 2.909 1.00 83.81 792 TYR A CA 1
ATOM 6370 C C . TYR A 1 792 ? -7.904 -11.882 2.230 1.00 83.81 792 TYR A C 1
ATOM 6372 O O . TYR A 1 792 ? -7.950 -10.840 2.886 1.00 83.81 792 TYR A O 1
ATOM 6380 N N . ASP A 1 793 ? -7.600 -11.929 0.934 1.00 65.69 793 ASP A N 1
ATOM 6381 C CA . ASP A 1 793 ? -7.118 -10.788 0.160 1.00 65.69 793 ASP A CA 1
ATOM 6382 C C . ASP A 1 793 ? -8.216 -9.753 -0.068 1.00 65.69 793 ASP A C 1
ATOM 6384 O O . ASP A 1 793 ? -8.969 -9.799 -1.039 1.00 65.69 793 ASP A O 1
ATOM 6388 N N . TYR A 1 794 ? -8.285 -8.780 0.835 1.00 71.06 794 TYR A N 1
ATOM 6389 C CA . TYR A 1 794 ? -9.084 -7.584 0.640 1.00 71.06 794 TYR A CA 1
ATOM 6390 C C . TYR A 1 794 ? -8.465 -6.397 1.380 1.00 71.06 794 TYR A C 1
ATOM 6392 O O . TYR A 1 794 ? -8.715 -6.182 2.565 1.00 71.06 794 TYR A O 1
ATOM 6400 N N . SER A 1 795 ? -7.615 -5.632 0.690 1.00 63.81 795 SER A N 1
ATOM 6401 C CA . SER A 1 795 ? -6.754 -4.613 1.308 1.00 63.81 795 SER A CA 1
ATOM 6402 C C . SER A 1 795 ? -7.470 -3.355 1.802 1.00 63.81 795 SER A C 1
ATOM 6404 O O . SER A 1 795 ? -6.791 -2.507 2.388 1.00 63.81 795 SER A O 1
ATOM 6406 N N . GLY A 1 796 ? -8.765 -3.176 1.500 1.00 62.28 796 GLY A N 1
ATOM 6407 C CA . GLY A 1 796 ? -9.523 -1.954 1.813 1.00 62.28 796 GLY A CA 1
ATOM 6408 C C . GLY A 1 796 ? -8.889 -0.667 1.257 1.00 62.28 796 GLY A C 1
ATOM 6409 O O . GLY A 1 796 ? -9.213 0.433 1.694 1.00 62.28 796 GLY A O 1
ATOM 6410 N N . ASN A 1 797 ? -7.929 -0.795 0.337 1.00 65.44 797 ASN A N 1
ATOM 6411 C CA . ASN A 1 797 ? -7.085 0.283 -0.156 1.00 65.44 797 ASN A CA 1
ATOM 6412 C C . ASN A 1 797 ? -6.845 0.066 -1.648 1.00 65.44 797 ASN A C 1
ATOM 6414 O O . ASN A 1 797 ? -6.044 -0.785 -2.047 1.00 65.44 797 ASN A O 1
ATOM 6418 N N . ASN A 1 798 ? -7.552 0.844 -2.462 1.00 70.56 798 ASN A N 1
ATOM 6419 C CA . ASN A 1 798 ? -7.433 0.884 -3.912 1.00 70.56 798 ASN A CA 1
ATOM 6420 C C . ASN A 1 798 ? -7.133 2.331 -4.323 1.00 70.56 798 ASN A C 1
ATOM 6422 O O . ASN A 1 798 ? -7.711 3.262 -3.769 1.00 70.56 798 ASN A O 1
ATOM 6426 N N . ALA A 1 799 ? -6.246 2.530 -5.300 1.00 70.19 799 ALA A N 1
ATOM 6427 C CA . ALA A 1 799 ? -5.913 3.860 -5.816 1.00 70.19 799 ALA A CA 1
ATOM 6428 C C . ALA A 1 799 ? -7.129 4.615 -6.393 1.00 70.19 799 ALA A C 1
ATOM 6430 O O . ALA A 1 799 ? -7.069 5.835 -6.540 1.00 70.19 799 ALA A O 1
ATOM 6431 N N . LEU A 1 800 ? -8.205 3.894 -6.723 1.00 74.38 800 LEU A N 1
ATOM 6432 C CA . LEU A 1 800 ? -9.478 4.441 -7.188 1.00 74.38 800 LEU A CA 1
ATOM 6433 C C . LEU A 1 800 ? -10.402 4.909 -6.052 1.00 74.38 800 LEU A C 1
ATOM 6435 O O . LEU A 1 800 ? -11.335 5.664 -6.316 1.00 74.38 800 LEU A O 1
ATOM 6439 N N . TYR A 1 801 ? -10.173 4.480 -4.807 1.00 83.00 801 TYR A N 1
ATOM 6440 C CA . TYR A 1 801 ? -11.022 4.871 -3.682 1.00 83.00 801 TYR A CA 1
ATOM 6441 C C . TYR A 1 801 ? -10.754 6.322 -3.261 1.00 83.00 801 TYR A C 1
ATOM 6443 O O . TYR A 1 801 ? -9.627 6.815 -3.404 1.00 83.00 801 TYR A O 1
ATOM 6451 N N . PRO A 1 802 ? -11.769 7.031 -2.731 1.00 86.19 802 PRO A N 1
ATOM 6452 C CA . PRO A 1 802 ? -11.566 8.348 -2.149 1.00 86.19 802 PRO A CA 1
ATOM 6453 C C . PRO A 1 802 ? -10.485 8.298 -1.070 1.00 86.19 802 PRO A C 1
ATOM 6455 O O . PRO A 1 802 ? -10.527 7.466 -0.170 1.00 86.19 802 PRO A O 1
ATOM 6458 N N . LYS A 1 803 ? -9.512 9.208 -1.150 1.00 87.69 803 LYS A N 1
ATOM 6459 C CA . LYS A 1 803 ? -8.446 9.275 -0.147 1.00 87.69 803 LYS A CA 1
ATOM 6460 C C . LYS A 1 803 ? -9.009 9.623 1.224 1.00 87.69 803 LYS A C 1
ATOM 6462 O O . LYS A 1 803 ? -9.906 10.464 1.335 1.00 87.69 803 LYS A O 1
ATOM 6467 N N . TYR A 1 804 ? -8.387 9.075 2.263 1.00 90.38 804 TYR A N 1
ATOM 6468 C CA . TYR A 1 804 ? -8.733 9.395 3.642 1.00 90.38 804 TYR A CA 1
ATOM 6469 C C . TYR A 1 804 ? -8.733 10.912 3.907 1.00 90.38 804 TYR A C 1
ATOM 6471 O O . TYR A 1 804 ? -7.745 11.617 3.674 1.00 90.38 804 TYR A O 1
ATOM 6479 N N . ASN A 1 805 ? -9.854 11.423 4.423 1.00 90.81 805 ASN A N 1
ATOM 6480 C CA . ASN A 1 805 ? -10.073 12.850 4.628 1.00 90.81 805 ASN A CA 1
ATOM 6481 C C . ASN A 1 805 ? -10.173 13.194 6.119 1.00 90.81 805 ASN A C 1
ATOM 6483 O O . ASN A 1 805 ? -11.251 13.175 6.711 1.00 90.81 805 ASN A O 1
ATOM 6487 N N . ALA A 1 806 ? -9.054 13.628 6.706 1.00 94.75 806 ALA A N 1
ATOM 6488 C CA . ALA A 1 806 ? -9.002 14.089 8.097 1.00 94.75 806 ALA A CA 1
ATOM 6489 C C . ALA A 1 806 ? -9.954 15.269 8.398 1.00 94.75 806 ALA A C 1
ATOM 6491 O O . ALA A 1 806 ? -10.273 15.522 9.557 1.00 94.75 806 ALA A O 1
ATOM 6492 N N . THR A 1 807 ? -10.412 16.006 7.380 1.00 95.19 807 THR A N 1
ATOM 6493 C CA . THR A 1 807 ? -11.420 17.065 7.557 1.00 95.19 807 THR A CA 1
ATOM 6494 C C . THR A 1 807 ? -12.775 16.483 7.942 1.00 95.19 807 THR A C 1
ATOM 6496 O O . THR A 1 807 ? -13.442 17.068 8.785 1.00 95.19 807 THR A O 1
ATOM 6499 N N . ASN A 1 808 ? -13.154 15.327 7.388 1.00 95.06 808 ASN A N 1
ATOM 6500 C CA . ASN A 1 808 ? -14.425 14.675 7.714 1.00 95.06 808 ASN A CA 1
ATOM 6501 C C . ASN A 1 808 ? -14.446 14.219 9.175 1.00 95.06 808 ASN A C 1
ATOM 6503 O O . ASN A 1 808 ? -15.460 14.370 9.842 1.00 95.06 808 ASN A O 1
ATOM 6507 N N . VAL A 1 809 ? -13.307 13.744 9.692 1.00 97.19 809 VAL A N 1
ATOM 6508 C CA . VAL A 1 809 ? -13.163 13.421 11.119 1.00 97.19 809 VAL A CA 1
ATOM 6509 C C . VAL A 1 809 ? -13.345 14.664 11.979 1.00 97.19 809 VAL A C 1
ATOM 6511 O O . VAL A 1 809 ? -14.121 14.638 12.920 1.00 97.19 809 VAL A O 1
ATOM 6514 N N . LEU A 1 810 ? -12.670 15.770 11.654 1.00 95.94 810 LEU A N 1
ATOM 6515 C CA . LEU A 1 810 ? -12.783 17.014 12.428 1.00 95.94 810 LEU A CA 1
ATOM 6516 C C . LEU A 1 810 ? -14.183 17.643 12.362 1.00 95.94 810 LEU A C 1
ATOM 6518 O O . LEU A 1 810 ? -14.566 18.353 13.286 1.00 95.94 810 LEU A O 1
ATOM 6522 N N . ALA A 1 811 ? -14.923 17.398 11.280 1.00 96.00 811 ALA A N 1
ATOM 6523 C CA . ALA A 1 811 ? -16.285 17.882 11.081 1.00 96.00 811 ALA A CA 1
ATOM 6524 C C . ALA A 1 811 ? -17.361 16.920 11.616 1.00 96.00 811 ALA A C 1
ATOM 6526 O O . ALA A 1 811 ? -18.546 17.237 11.525 1.00 96.00 811 ALA A O 1
ATOM 6527 N N . SER A 1 812 ? -16.984 15.754 12.151 1.00 97.44 812 SER A N 1
ATOM 6528 C CA . SER A 1 812 ? -17.953 14.757 12.604 1.00 97.44 812 SER A CA 1
ATOM 6529 C C . SER A 1 812 ? -18.716 15.228 13.853 1.00 97.44 812 SER A C 1
ATOM 6531 O O . SER A 1 812 ? -18.181 16.017 14.648 1.00 97.44 812 SER A O 1
ATOM 6533 N N . PRO A 1 813 ? -19.958 14.751 14.067 1.00 97.69 813 PRO A N 1
ATOM 6534 C CA . PRO A 1 813 ? -20.699 14.990 15.304 1.00 97.69 813 PRO A CA 1
ATOM 6535 C C . PRO A 1 813 ? -19.892 14.652 16.564 1.00 97.69 813 PRO A C 1
ATOM 6537 O O . PRO A 1 813 ? -19.817 15.472 17.481 1.00 97.69 813 PRO A O 1
ATOM 6540 N N . ALA A 1 814 ? -19.204 13.505 16.582 1.00 97.31 814 ALA A N 1
ATOM 6541 C CA . ALA A 1 814 ? -18.374 13.106 17.717 1.00 97.31 814 ALA A CA 1
ATOM 6542 C C . ALA A 1 814 ? -17.203 14.077 17.954 1.00 97.31 814 ALA A C 1
ATOM 6544 O O . ALA A 1 814 ? -16.984 14.506 19.089 1.00 97.31 814 ALA A O 1
ATOM 6545 N N . ALA A 1 815 ? -16.475 14.486 16.908 1.00 96.06 815 ALA A N 1
ATOM 6546 C CA . ALA A 1 815 ? -15.391 15.461 17.050 1.00 96.06 815 ALA A CA 1
ATOM 6547 C C . ALA A 1 815 ? -15.903 16.822 17.532 1.00 96.06 815 ALA A C 1
ATOM 6549 O O . ALA A 1 815 ? -15.292 17.432 18.410 1.00 96.06 815 ALA A O 1
ATOM 6550 N N . SER A 1 816 ? -17.046 17.269 17.012 1.00 95.00 816 SER A N 1
ATOM 6551 C CA . SER A 1 816 ? -17.689 18.519 17.421 1.00 95.00 816 SER A CA 1
ATOM 6552 C C . SER A 1 816 ? -18.116 18.483 18.890 1.00 95.00 816 SER A C 1
ATOM 6554 O O . SER A 1 816 ? -17.893 19.438 19.635 1.00 95.00 816 SER A O 1
ATOM 6556 N N . ALA A 1 817 ? -18.699 17.375 19.347 1.00 96.25 817 ALA A N 1
ATOM 6557 C CA . ALA A 1 817 ? -19.076 17.177 20.742 1.00 96.25 817 ALA A CA 1
ATOM 6558 C C . ALA A 1 817 ? -17.853 17.185 21.677 1.00 96.25 817 ALA A C 1
ATOM 6560 O O . ALA A 1 817 ? -17.868 17.882 22.692 1.00 96.25 817 ALA A O 1
ATOM 6561 N N . ILE A 1 818 ? -16.772 16.496 21.300 1.00 95.50 818 ILE A N 1
ATOM 6562 C CA . ILE A 1 818 ? -15.513 16.450 22.061 1.00 95.50 818 ILE A CA 1
ATOM 6563 C C . ILE A 1 818 ? -14.834 17.824 22.114 1.00 95.50 818 ILE A C 1
ATOM 6565 O O . ILE A 1 818 ? -14.390 18.253 23.180 1.00 95.50 818 ILE A O 1
ATOM 6569 N N . ALA A 1 819 ? -14.771 18.541 20.991 1.00 92.94 819 ALA A N 1
ATOM 6570 C CA . ALA A 1 819 ? -14.125 19.850 20.905 1.00 92.94 819 ALA A CA 1
ATOM 6571 C C . ALA A 1 819 ? -14.776 20.901 21.822 1.00 92.94 819 ALA A C 1
ATOM 6573 O O . ALA A 1 819 ? -14.089 21.798 22.297 1.00 92.94 819 ALA A O 1
ATOM 6574 N N . ASN A 1 820 ? -16.072 20.766 22.125 1.00 89.06 820 ASN A N 1
ATOM 6575 C CA . ASN A 1 820 ? -16.784 21.676 23.030 1.00 89.06 820 ASN A CA 1
ATOM 6576 C C . ASN A 1 820 ? -16.359 21.556 24.501 1.00 89.06 820 ASN A C 1
ATOM 6578 O O . ASN A 1 820 ? -16.631 22.462 25.287 1.00 89.06 820 ASN A O 1
ATOM 6582 N N . ILE A 1 821 ? -15.737 20.441 24.891 1.00 90.25 821 ILE A N 1
ATOM 6583 C CA . ILE A 1 821 ? -15.352 20.176 26.285 1.00 90.25 821 ILE A CA 1
ATOM 6584 C C . ILE A 1 821 ? -13.845 19.975 26.471 1.00 90.25 821 ILE A C 1
ATOM 6586 O O . ILE A 1 821 ? -13.362 19.964 27.601 1.00 90.25 821 ILE A O 1
ATOM 6590 N N . SER A 1 822 ? -13.107 19.781 25.379 1.00 84.38 822 SER A N 1
ATOM 6591 C CA . SER A 1 822 ? -11.682 19.473 25.409 1.00 84.38 822 SER A CA 1
ATOM 6592 C C . SER A 1 822 ? -10.825 20.736 25.406 1.00 84.38 822 SER A C 1
ATOM 6594 O O . SER A 1 822 ? -11.101 21.699 24.697 1.00 84.38 822 SER A O 1
ATOM 6596 N N . THR A 1 823 ? -9.727 20.706 26.159 1.00 72.88 823 THR A N 1
ATOM 6597 C CA . THR A 1 823 ? -8.679 21.739 26.131 1.00 72.88 823 THR A CA 1
ATOM 6598 C C . THR A 1 823 ? -7.563 21.418 25.131 1.00 72.88 823 THR A C 1
ATOM 6600 O O . THR A 1 823 ? -6.727 22.276 24.845 1.00 72.88 823 THR A O 1
ATOM 6603 N N . SER A 1 824 ? -7.534 20.199 24.577 1.00 71.81 824 SER A N 1
ATOM 6604 C CA . SER A 1 824 ? -6.532 19.754 23.605 1.00 71.81 824 SER A CA 1
ATOM 6605 C C . SER A 1 824 ? -7.070 19.834 22.178 1.00 71.81 824 SER A C 1
ATOM 6607 O O . SER A 1 824 ? -8.112 19.254 21.871 1.00 71.81 824 SER A O 1
ATOM 6609 N N . VAL A 1 825 ? -6.328 20.486 21.282 1.00 72.62 825 VAL A N 1
ATOM 6610 C CA . VAL A 1 825 ? -6.734 20.650 19.879 1.00 72.62 825 VAL A CA 1
ATOM 6611 C C . VAL A 1 825 ? -6.179 19.510 19.024 1.00 72.62 825 VAL A C 1
ATOM 6613 O O . VAL A 1 825 ? -4.995 19.495 18.675 1.00 72.62 825 VAL A O 1
ATOM 6616 N N . LEU A 1 826 ? -7.047 18.569 18.643 1.00 88.31 826 LEU A N 1
ATOM 6617 C CA . LEU A 1 826 ? -6.754 17.614 17.577 1.00 88.31 826 LEU A CA 1
ATOM 6618 C C . LEU A 1 826 ? -6.705 18.357 16.233 1.00 88.31 826 LEU A C 1
ATOM 6620 O O . LEU A 1 826 ? -7.553 19.193 15.933 1.00 88.31 826 LEU A O 1
ATOM 6624 N N . ASN A 1 827 ? -5.707 18.059 15.404 1.00 92.44 827 ASN A N 1
ATOM 6625 C CA . ASN A 1 827 ? -5.559 18.666 14.082 1.00 92.44 827 ASN A CA 1
ATOM 6626 C C . ASN A 1 827 ? -5.235 17.613 13.018 1.00 92.44 827 ASN A C 1
ATOM 6628 O O . ASN A 1 827 ? -4.877 16.477 13.334 1.00 92.44 827 ASN A O 1
ATOM 6632 N N . LYS A 1 828 ? -5.322 18.010 11.742 1.00 94.00 828 LYS A N 1
ATOM 6633 C CA . LYS A 1 828 ? -5.100 17.115 10.594 1.00 94.00 828 LYS A CA 1
ATOM 6634 C C . LYS A 1 828 ? -3.748 16.398 10.652 1.00 94.00 828 LYS A C 1
ATOM 6636 O O . LYS A 1 828 ? -3.694 15.202 10.395 1.00 94.00 828 LYS A O 1
ATOM 6641 N N . ASN A 1 829 ? -2.672 17.088 11.035 1.00 92.56 829 ASN A N 1
ATOM 6642 C CA . ASN A 1 829 ? -1.339 16.482 11.106 1.00 92.56 829 ASN A CA 1
ATOM 6643 C C . ASN A 1 829 ? -1.276 15.394 12.182 1.00 92.56 829 ASN A C 1
ATOM 6645 O O . ASN A 1 829 ? -0.742 14.315 11.930 1.00 92.56 829 ASN A O 1
ATOM 6649 N N . LYS A 1 830 ? -1.861 15.650 13.359 1.00 93.62 830 LYS A N 1
ATOM 6650 C CA . LYS A 1 830 ? -1.907 14.672 14.450 1.00 93.62 830 LYS A CA 1
ATOM 6651 C C . LYS A 1 830 ? -2.777 13.465 14.097 1.00 93.62 830 LYS A C 1
ATOM 6653 O O . LYS A 1 830 ? -2.369 12.345 14.383 1.00 93.62 830 LYS A O 1
ATOM 6658 N N . ILE A 1 831 ? -3.908 13.675 13.417 1.00 96.44 831 ILE A N 1
ATOM 6659 C CA . ILE A 1 831 ? -4.748 12.591 12.876 1.00 96.44 831 ILE A CA 1
ATOM 6660 C C . ILE A 1 831 ? -3.928 11.701 11.939 1.00 96.44 831 ILE A C 1
ATOM 6662 O O . ILE A 1 831 ? -3.851 10.494 12.149 1.00 96.44 831 ILE A O 1
ATOM 6666 N N . MET A 1 832 ? -3.262 12.290 10.941 1.00 95.44 832 MET A N 1
ATOM 6667 C CA . MET A 1 832 ? -2.466 11.521 9.978 1.00 95.44 832 MET A CA 1
ATOM 6668 C C . MET A 1 832 ? -1.299 10.784 10.646 1.00 95.44 832 MET A C 1
ATOM 6670 O O . MET A 1 832 ? -1.001 9.649 10.276 1.00 95.44 832 MET A O 1
ATOM 6674 N N . GLN A 1 833 ? -0.663 11.396 11.651 1.00 94.75 833 GLN A N 1
ATOM 6675 C CA . GLN A 1 833 ? 0.376 10.751 12.453 1.00 94.75 833 GLN A CA 1
ATOM 6676 C C . GLN A 1 833 ? -0.172 9.524 13.193 1.00 94.75 833 GLN A C 1
ATOM 6678 O O . GLN A 1 833 ? 0.376 8.434 13.050 1.00 94.75 833 GLN A O 1
ATOM 6683 N N . LEU A 1 834 ? -1.252 9.687 13.962 1.00 95.88 834 LEU A N 1
ATOM 6684 C CA . LEU A 1 834 ? -1.835 8.602 14.754 1.00 95.88 834 LEU A CA 1
ATOM 6685 C C . LEU A 1 834 ? -2.365 7.477 13.874 1.00 95.88 834 LEU A C 1
ATOM 6687 O O . LEU A 1 834 ? -2.163 6.311 14.195 1.00 95.88 834 LEU A O 1
ATOM 6691 N N . ARG A 1 835 ? -2.980 7.815 12.737 1.00 94.19 835 ARG A N 1
ATOM 6692 C CA . ARG A 1 835 ? -3.412 6.833 11.740 1.00 94.19 835 ARG A CA 1
ATOM 6693 C C . ARG A 1 835 ? -2.242 5.989 11.255 1.00 94.19 835 ARG A C 1
ATOM 6695 O O . ARG A 1 835 ? -2.337 4.767 11.215 1.00 94.19 835 ARG A O 1
ATOM 6702 N N . LYS A 1 836 ? -1.122 6.637 10.925 1.00 91.69 836 LYS A N 1
ATOM 6703 C CA . LYS A 1 836 ? 0.098 5.949 10.496 1.00 91.69 836 LYS A CA 1
ATOM 6704 C C . LYS A 1 836 ? 0.652 5.045 11.602 1.00 91.69 836 LYS A C 1
ATOM 6706 O O . LYS A 1 836 ? 1.019 3.915 11.315 1.00 91.69 836 LYS A O 1
ATOM 6711 N N . GLU A 1 837 ? 0.689 5.516 12.847 1.00 93.31 837 GLU A N 1
ATOM 6712 C CA . GLU A 1 837 ? 1.140 4.727 14.008 1.00 93.31 837 GLU A CA 1
ATOM 6713 C C . GLU A 1 837 ? 0.216 3.533 14.321 1.00 93.31 837 GLU A C 1
ATOM 6715 O O . GLU A 1 837 ? 0.680 2.498 14.798 1.00 93.31 837 GLU A O 1
ATOM 6720 N N . ALA A 1 838 ? -1.085 3.663 14.051 1.00 93.25 838 ALA A N 1
ATOM 6721 C CA . ALA A 1 838 ? -2.089 2.619 14.260 1.00 93.25 838 ALA A CA 1
ATOM 6722 C C . ALA A 1 838 ? -2.170 1.600 13.110 1.00 93.25 838 ALA A C 1
ATOM 6724 O O . ALA A 1 838 ? -2.786 0.546 13.269 1.00 93.25 838 ALA A O 1
ATOM 6725 N N . THR A 1 839 ? -1.557 1.896 11.963 1.00 90.69 839 THR A N 1
ATOM 6726 C CA . THR A 1 839 ? -1.581 1.032 10.779 1.00 90.69 839 THR A CA 1
ATOM 6727 C C . THR A 1 839 ? -0.630 -0.152 10.959 1.00 90.69 839 THR A C 1
ATOM 6729 O O . THR A 1 839 ? 0.557 0.028 11.236 1.00 90.69 839 THR A O 1
ATOM 6732 N N . VAL A 1 840 ? -1.137 -1.374 10.788 1.00 87.00 840 VAL A N 1
ATOM 6733 C CA . VAL A 1 840 ? -0.316 -2.593 10.800 1.00 87.00 840 VAL A CA 1
ATOM 6734 C C . VAL A 1 840 ? 0.233 -2.846 9.400 1.00 87.00 840 VAL A C 1
ATOM 6736 O O . VAL A 1 840 ? -0.532 -2.981 8.455 1.00 87.00 840 VAL A O 1
ATOM 6739 N N . ILE A 1 841 ? 1.558 -2.947 9.272 1.00 79.19 841 ILE A N 1
ATOM 6740 C CA . ILE A 1 841 ? 2.240 -3.202 7.997 1.00 79.19 841 ILE A CA 1
ATOM 6741 C C . ILE A 1 841 ? 2.909 -4.572 8.053 1.00 79.19 841 ILE A C 1
ATOM 6743 O O . ILE A 1 841 ? 3.686 -4.844 8.968 1.00 79.19 841 ILE A O 1
ATOM 6747 N N . CYS A 1 842 ? 2.653 -5.404 7.045 1.00 75.69 842 CYS A N 1
ATOM 6748 C CA . CYS A 1 842 ? 3.193 -6.758 6.958 1.00 75.69 842 CYS A CA 1
ATOM 6749 C C . CYS A 1 842 ? 4.018 -6.965 5.690 1.00 75.69 842 CYS A C 1
ATOM 6751 O O . CYS A 1 842 ? 3.711 -6.412 4.635 1.00 75.69 842 CYS A O 1
ATOM 6753 N N . LYS A 1 843 ? 5.095 -7.745 5.813 1.00 66.62 843 LYS A N 1
ATOM 6754 C CA . LYS A 1 843 ? 6.069 -8.025 4.749 1.00 66.62 843 LYS A CA 1
ATOM 6755 C C . LYS A 1 843 ? 5.883 -9.470 4.276 1.00 66.62 843 LYS A C 1
ATOM 6757 O O . LYS A 1 843 ? 5.729 -10.333 5.123 1.00 66.62 843 LYS A O 1
ATOM 6762 N N . ASN A 1 844 ? 5.942 -9.729 2.965 1.00 61.56 844 ASN A N 1
ATOM 6763 C CA . ASN A 1 844 ? 5.952 -11.077 2.363 1.00 61.56 844 ASN A CA 1
ATOM 6764 C C . ASN A 1 844 ? 4.879 -12.058 2.899 1.00 61.56 844 ASN A C 1
ATOM 6766 O O . ASN A 1 844 ? 5.196 -12.980 3.638 1.00 61.56 844 ASN A O 1
ATOM 6770 N N . PHE A 1 845 ? 3.619 -11.897 2.481 1.00 68.62 845 PHE A N 1
ATOM 6771 C CA . PHE A 1 845 ? 2.460 -12.683 2.957 1.00 68.62 845 PHE A CA 1
ATOM 6772 C C . PHE A 1 845 ? 1.963 -13.769 1.972 1.00 68.62 845 PHE A C 1
ATOM 6774 O O . PHE A 1 845 ? 0.867 -14.293 2.138 1.00 68.62 845 PHE A O 1
ATOM 6781 N N . MET A 1 846 ? 2.744 -14.111 0.937 1.00 56.00 846 MET A N 1
ATOM 6782 C CA . MET A 1 846 ? 2.358 -15.143 -0.049 1.00 56.00 846 MET A CA 1
ATOM 6783 C C . MET A 1 846 ? 2.605 -16.575 0.456 1.00 56.00 846 MET A C 1
ATOM 6785 O O . MET A 1 846 ? 1.893 -17.488 0.052 1.00 56.00 846 MET A O 1
ATOM 6789 N N . ASP A 1 847 ? 3.575 -16.763 1.356 1.00 69.31 847 ASP A N 1
ATOM 6790 C CA . ASP A 1 847 ? 3.870 -18.048 1.996 1.00 69.31 847 ASP A CA 1
ATOM 6791 C C . ASP A 1 847 ? 3.454 -18.006 3.468 1.00 69.31 847 ASP A C 1
ATOM 6793 O O . ASP A 1 847 ? 3.766 -17.054 4.185 1.00 69.31 847 ASP A O 1
ATOM 6797 N N . PHE A 1 848 ? 2.767 -19.051 3.935 1.00 83.12 848 PHE A N 1
ATOM 6798 C CA . PHE A 1 848 ? 2.402 -19.197 5.342 1.00 83.12 848 PHE A CA 1
ATOM 6799 C C . PHE A 1 848 ? 2.518 -20.637 5.832 1.00 83.12 848 PHE A C 1
ATOM 6801 O O . PHE A 1 848 ? 2.201 -21.605 5.142 1.00 83.12 848 PHE A O 1
ATOM 6808 N N . SER A 1 849 ? 2.925 -20.778 7.090 1.00 87.88 849 SER A N 1
ATOM 6809 C CA . SER A 1 849 ? 3.038 -22.079 7.745 1.00 87.88 849 SER A CA 1
ATOM 6810 C C . SER A 1 849 ? 1.676 -22.661 8.108 1.00 87.88 849 SER A C 1
ATOM 6812 O O . SER A 1 849 ? 0.869 -21.996 8.756 1.00 87.88 849 SER A O 1
ATOM 6814 N N . ASN A 1 850 ? 1.443 -23.930 7.768 1.00 91.12 850 ASN A N 1
ATOM 6815 C CA . ASN A 1 850 ? 0.290 -24.689 8.254 1.00 91.12 850 ASN A CA 1
ATOM 6816 C C . ASN A 1 850 ? 0.491 -25.081 9.733 1.00 91.12 850 ASN A C 1
ATOM 6818 O O . ASN A 1 850 ? 1.482 -25.743 10.068 1.00 91.12 850 ASN A O 1
ATOM 6822 N N . CYS A 1 851 ? -0.461 -24.692 10.588 1.00 92.44 851 CYS A N 1
ATOM 6823 C CA . CYS A 1 851 ? -0.428 -24.882 12.044 1.00 92.44 851 CYS A CA 1
ATOM 6824 C C . CYS A 1 851 ? -1.543 -25.821 12.548 1.00 92.44 851 CYS A C 1
ATOM 6826 O O . CYS A 1 851 ? -1.860 -25.829 13.735 1.00 92.44 851 CYS A O 1
ATOM 6828 N N . THR A 1 852 ? -2.120 -26.639 11.658 1.00 91.12 852 THR A N 1
ATOM 6829 C CA . THR A 1 852 ? -3.199 -27.599 11.973 1.00 91.12 852 THR A CA 1
ATOM 6830 C C . THR A 1 852 ? -2.725 -28.710 12.908 1.00 91.12 852 THR A C 1
ATOM 6832 O O . THR A 1 852 ? -3.319 -28.977 13.950 1.00 91.12 852 THR A O 1
ATOM 6835 N N . ASN A 1 853 ? -1.632 -29.376 12.527 1.00 88.69 853 ASN A N 1
ATOM 6836 C CA . ASN A 1 853 ? -1.167 -30.615 13.163 1.00 88.69 853 ASN A CA 1
ATOM 6837 C C . ASN A 1 853 ? 0.116 -30.426 13.981 1.00 88.69 853 ASN A C 1
ATOM 6839 O O . ASN A 1 853 ? 0.753 -31.400 14.374 1.00 88.69 853 ASN A O 1
ATOM 6843 N N . ARG A 1 854 ? 0.521 -29.175 14.217 1.00 90.62 854 ARG A N 1
ATOM 6844 C CA . ARG A 1 854 ? 1.732 -28.820 14.962 1.00 90.62 854 ARG A CA 1
ATOM 6845 C C . ARG A 1 854 ? 1.602 -27.429 15.567 1.00 90.62 854 ARG A C 1
ATOM 6847 O O . ARG A 1 854 ? 0.849 -26.607 15.057 1.00 90.62 854 ARG A O 1
ATOM 6854 N N . THR A 1 855 ? 2.384 -27.164 16.603 1.00 92.06 855 THR A N 1
ATOM 6855 C CA . THR A 1 855 ? 2.481 -25.835 17.210 1.00 92.06 855 THR A CA 1
ATOM 6856 C C . THR A 1 855 ? 3.431 -24.958 16.397 1.00 92.06 855 THR A C 1
ATOM 6858 O O . THR A 1 855 ? 4.613 -25.277 16.257 1.00 92.06 855 THR A O 1
ATOM 6861 N N . CYS A 1 856 ? 2.920 -23.853 15.867 1.00 95.19 856 CYS A N 1
ATOM 6862 C CA . CYS A 1 856 ? 3.716 -22.783 15.272 1.00 95.19 856 CYS A CA 1
ATOM 6863 C C . CYS A 1 856 ? 4.114 -21.751 16.332 1.00 95.19 856 CYS A C 1
ATOM 6865 O O . CYS A 1 856 ? 3.435 -21.600 17.353 1.00 95.19 856 CYS A O 1
ATOM 6867 N N . LEU A 1 857 ? 5.197 -21.018 16.071 1.00 95.50 857 LEU A N 1
ATOM 6868 C CA . LEU A 1 857 ? 5.687 -19.946 16.938 1.00 95.50 857 LEU A CA 1
ATOM 6869 C C . LEU A 1 857 ? 5.945 -18.679 16.123 1.00 95.50 857 LEU A C 1
ATOM 6871 O O . LEU A 1 857 ? 6.775 -18.695 15.223 1.00 95.50 857 LEU A O 1
ATOM 6875 N N . PHE A 1 858 ? 5.312 -17.568 16.485 1.00 94.75 858 PHE A N 1
ATOM 6876 C CA . PHE A 1 858 ? 5.459 -16.284 15.792 1.00 94.75 858 PHE A CA 1
ATOM 6877 C C . PHE A 1 858 ? 5.947 -15.196 16.746 1.00 94.75 858 PHE A C 1
ATOM 6879 O O . PHE A 1 858 ? 5.512 -15.145 17.894 1.00 94.75 858 PHE A O 1
ATOM 6886 N N . ASN A 1 859 ? 6.818 -14.295 16.284 1.00 92.62 859 ASN A N 1
ATOM 6887 C CA . ASN A 1 859 ? 7.109 -13.048 16.998 1.00 92.62 859 ASN A CA 1
ATOM 6888 C C . ASN A 1 859 ? 6.121 -11.968 16.533 1.00 92.62 859 ASN A C 1
ATOM 6890 O O . ASN A 1 859 ? 6.438 -11.184 15.647 1.00 92.62 859 ASN A O 1
ATOM 6894 N N . VAL A 1 860 ? 4.934 -11.903 17.135 1.00 90.50 860 VAL A N 1
ATOM 6895 C CA . VAL A 1 860 ? 3.842 -11.013 16.685 1.00 90.50 860 VAL A CA 1
ATOM 6896 C C . VAL A 1 860 ? 4.092 -9.523 16.937 1.00 90.50 860 VAL A C 1
ATOM 6898 O O . VAL A 1 860 ? 3.275 -8.681 16.567 1.00 90.50 860 VAL A O 1
ATOM 6901 N N . TYR A 1 861 ? 5.201 -9.171 17.594 1.00 86.44 861 TYR A N 1
ATOM 6902 C CA . TYR A 1 861 ? 5.632 -7.779 17.707 1.00 86.44 861 TYR A CA 1
ATOM 6903 C C . TYR A 1 861 ? 6.362 -7.303 16.442 1.00 86.44 861 TYR A C 1
ATOM 6905 O O . TYR A 1 861 ? 6.122 -6.188 15.987 1.00 86.44 861 TYR A O 1
ATOM 6913 N N . GLU A 1 862 ? 7.226 -8.143 15.866 1.00 87.81 862 GLU A N 1
ATOM 6914 C CA . GLU A 1 862 ? 7.973 -7.841 14.631 1.00 87.81 862 GLU A CA 1
ATOM 6915 C C . GLU A 1 862 ? 7.254 -8.335 13.366 1.00 87.81 862 GLU A C 1
ATOM 6917 O O . GLU A 1 862 ? 7.376 -7.726 12.305 1.00 87.81 862 GLU A O 1
ATOM 6922 N N . ASP A 1 863 ? 6.488 -9.417 13.495 1.00 89.62 863 ASP A N 1
ATOM 6923 C CA . ASP A 1 863 ? 5.703 -10.074 12.452 1.00 89.62 863 ASP A CA 1
ATOM 6924 C C . ASP A 1 863 ? 4.231 -10.197 12.896 1.00 89.62 863 ASP A C 1
ATOM 6926 O O . ASP A 1 863 ? 3.751 -11.287 13.223 1.00 89.62 863 ASP A O 1
ATOM 6930 N N . PRO A 1 864 ? 3.486 -9.076 12.945 1.00 89.94 864 PRO A N 1
ATOM 6931 C CA . PRO A 1 864 ? 2.090 -9.060 13.386 1.00 89.94 864 PRO A CA 1
ATOM 6932 C C . PRO A 1 864 ? 1.132 -9.789 12.432 1.00 89.94 864 PRO A C 1
ATOM 6934 O O . PRO A 1 864 ? -0.052 -9.869 12.732 1.00 89.94 864 PRO A O 1
ATOM 6937 N N . CYS A 1 865 ? 1.612 -10.296 11.295 1.00 90.75 865 CYS A N 1
ATOM 6938 C CA . CYS A 1 865 ? 0.817 -11.076 10.351 1.00 90.75 865 CYS A CA 1
ATOM 6939 C C . CYS A 1 865 ? 1.152 -12.563 10.349 1.00 90.75 865 CYS A C 1
ATOM 6941 O O . CYS A 1 865 ? 0.583 -13.290 9.541 1.00 90.75 865 CYS A O 1
ATOM 6943 N N . GLU A 1 866 ? 2.035 -13.029 11.235 1.00 92.44 866 GLU A N 1
ATOM 6944 C CA . GLU A 1 866 ? 2.306 -14.461 11.421 1.00 92.44 866 GLU A CA 1
ATOM 6945 C C . GLU A 1 866 ? 2.754 -15.154 10.119 1.00 92.44 866 GLU A C 1
ATOM 6947 O O . GLU A 1 866 ? 2.299 -16.253 9.773 1.00 92.44 866 GLU A O 1
ATOM 6952 N N . THR A 1 867 ? 3.636 -14.468 9.388 1.00 89.44 867 THR A N 1
ATOM 6953 C CA . THR A 1 867 ? 4.227 -14.914 8.117 1.00 89.44 867 THR A CA 1
ATOM 6954 C C . THR A 1 867 ? 5.387 -15.882 8.349 1.00 89.44 867 THR A C 1
ATOM 6956 O O . THR A 1 867 ? 5.549 -16.860 7.622 1.00 89.44 867 THR A O 1
ATOM 6959 N N . THR A 1 868 ? 6.187 -15.655 9.394 1.00 90.69 868 THR A N 1
ATOM 6960 C CA . THR A 1 868 ? 7.441 -16.373 9.643 1.00 90.69 868 THR A CA 1
ATOM 6961 C C . THR A 1 868 ? 7.338 -17.246 10.886 1.00 90.69 868 THR A C 1
ATOM 6963 O O . THR A 1 868 ? 7.430 -16.774 12.018 1.00 90.69 868 THR A O 1
ATOM 6966 N N . ASP A 1 869 ? 7.206 -18.554 10.675 1.00 93.25 869 ASP A N 1
ATOM 6967 C CA . ASP A 1 869 ? 7.186 -19.530 11.763 1.00 93.25 869 ASP A CA 1
ATOM 6968 C C . ASP A 1 869 ? 8.598 -19.842 12.282 1.00 93.25 869 ASP A C 1
ATOM 6970 O O . ASP A 1 869 ? 9.466 -20.345 11.568 1.00 93.25 869 ASP A O 1
ATOM 6974 N N . LEU A 1 870 ? 8.806 -19.570 13.565 1.00 94.19 870 LEU A N 1
ATOM 6975 C CA . LEU A 1 870 ? 10.061 -19.723 14.292 1.00 94.19 870 LEU A CA 1
ATOM 6976 C C . LEU A 1 870 ? 10.158 -21.052 15.054 1.00 94.19 870 LEU A C 1
ATOM 6978 O O . LEU A 1 870 ? 11.147 -21.276 15.757 1.00 94.19 870 LEU A O 1
ATOM 6982 N N . SER A 1 871 ? 9.159 -21.933 14.952 1.00 92.31 871 SER A N 1
ATOM 6983 C CA . SER A 1 871 ? 9.105 -23.192 15.711 1.00 92.31 871 SER A CA 1
ATOM 6984 C C . SER A 1 871 ? 10.336 -24.078 15.495 1.00 92.31 871 SER A C 1
ATOM 6986 O O . SER A 1 871 ? 10.900 -24.587 16.463 1.00 92.31 871 SER A O 1
ATOM 6988 N N . SER A 1 872 ? 10.832 -24.179 14.258 1.00 90.25 872 SER A N 1
ATOM 6989 C CA . SER A 1 872 ? 12.046 -24.936 13.913 1.00 90.25 872 SER A CA 1
ATOM 6990 C C . SER A 1 872 ? 13.329 -24.340 14.504 1.00 90.25 872 SER A C 1
ATOM 6992 O O . SER A 1 872 ? 14.268 -25.072 14.816 1.00 90.25 872 SER A O 1
ATOM 6994 N N . LYS A 1 873 ? 13.369 -23.015 14.695 1.00 91.31 873 LYS A N 1
ATOM 6995 C CA . LYS A 1 873 ? 14.501 -22.291 15.292 1.00 91.31 873 LYS A CA 1
ATOM 6996 C C . LYS A 1 873 ? 14.515 -22.402 16.816 1.00 91.31 873 LYS A C 1
ATOM 6998 O O . LYS A 1 873 ? 15.586 -22.409 17.422 1.00 91.31 873 LYS A O 1
ATOM 7003 N N . TYR A 1 874 ? 13.340 -22.508 17.434 1.00 89.50 874 TYR A N 1
ATOM 7004 C CA . TYR A 1 874 ? 13.178 -22.617 18.883 1.00 89.50 874 TYR A CA 1
ATOM 7005 C C . TYR A 1 874 ? 12.388 -23.877 19.269 1.00 89.50 874 TYR A C 1
ATOM 7007 O O . TYR A 1 874 ? 11.327 -23.780 19.892 1.00 89.50 874 TYR A O 1
ATOM 7015 N N . PRO A 1 875 ? 12.909 -25.082 18.970 1.00 84.88 875 PRO A N 1
ATOM 7016 C CA . PRO A 1 875 ? 12.185 -26.323 19.222 1.00 84.88 875 PRO A CA 1
ATOM 7017 C C . PRO A 1 875 ? 11.903 -26.511 20.716 1.00 84.88 875 PRO A C 1
ATOM 7019 O O . PRO A 1 875 ? 10.818 -26.917 21.086 1.00 84.88 875 PRO A O 1
ATOM 7022 N N . LYS A 1 876 ? 12.804 -26.095 21.616 1.00 85.50 876 LYS A N 1
ATOM 7023 C CA . LYS A 1 876 ? 12.574 -26.176 23.075 1.00 85.50 876 LYS A CA 1
ATOM 7024 C C . LYS A 1 876 ? 11.403 -25.322 23.588 1.00 85.50 876 LYS A C 1
ATOM 7026 O O . LYS A 1 876 ? 10.962 -25.538 24.707 1.00 85.50 876 LYS A O 1
ATOM 7031 N N . VAL A 1 877 ? 10.950 -24.336 22.811 1.00 80.31 877 VAL A N 1
ATOM 7032 C CA . VAL A 1 877 ? 9.793 -23.485 23.143 1.00 80.31 877 VAL A CA 1
ATOM 7033 C C . VAL A 1 877 ? 8.489 -24.109 22.631 1.00 80.31 877 VAL A C 1
ATOM 7035 O O . VAL A 1 877 ? 7.424 -23.815 23.161 1.00 80.31 877 VAL A O 1
ATOM 7038 N N . THR A 1 878 ? 8.569 -24.962 21.604 1.00 77.69 878 THR A N 1
ATOM 7039 C CA . THR A 1 878 ? 7.412 -25.542 20.901 1.00 77.69 878 THR A CA 1
ATOM 7040 C C . THR A 1 878 ? 7.227 -27.044 21.125 1.00 77.69 878 THR A C 1
ATOM 7042 O O . THR A 1 878 ? 6.152 -27.564 20.833 1.00 77.69 878 THR A O 1
ATOM 7045 N N . LEU A 1 879 ? 8.245 -27.736 21.642 1.00 68.00 879 LEU A N 1
ATOM 7046 C CA . LEU A 1 879 ? 8.209 -29.150 22.001 1.00 68.00 879 LEU A CA 1
ATOM 7047 C C . LEU A 1 879 ? 7.408 -29.348 23.292 1.00 68.00 879 LEU A C 1
ATOM 7049 O O . LEU A 1 879 ? 7.785 -28.830 24.343 1.00 68.00 879 LEU A O 1
ATOM 7053 N N . ASN A 1 880 ? 6.339 -30.136 23.168 1.00 49.50 880 ASN A N 1
ATOM 7054 C CA . ASN A 1 880 ? 5.828 -30.988 24.240 1.00 49.50 880 ASN A CA 1
ATOM 7055 C C . ASN A 1 880 ? 6.632 -32.286 24.266 1.00 49.50 880 ASN A C 1
ATOM 7057 O O . ASN A 1 880 ? 6.829 -32.855 23.165 1.00 49.50 880 ASN A O 1
#

Radius of gyration: 37.44 Å; chains: 1; bounding box: 92×63×102 Å